Protein AF-A0A1M6KKK3-F1 (afdb_monomer_lite)

pLDDT: mean 80.53, std 17.62, range [26.48, 98.25]

Secondary structure (DSSP, 8-state):
----S---TT--GGG----SS-HHHHHHHHTT-STTHHHHHHHHHTTB--S-TTS--B-HHHHHHHHHHHIIIIIS-TTSPPPGGGSSHHHHHHHHHHS--SS--BSS------------TTHHHHHHHHHHHHHHHSTTSS--HHHHHHHHHHHHSPPP-GGG--S-HHHHHHHHHHHHHHHTSS----S-SHHHHHHHHHHHHHHHHHHHTT---TTS--EEETTEEE-HHHHS-HHHHT--SB-EEEEEETTHHHHHHHHHH----TTTHHHHHHHHHT--HHHHHHHHHHHHTTTTTS-HHHHHHHHHHTT--HHHHHHHHHHHSSSS-HHHHHHHHHHHHHHHHHHHTT-TT-EE-SSEEEEE--S------B-TTSS-BEEEEESSPPP----EEE--PPPSSS--BSSPPTTSHHHHT---EEESS-PPEEEEETTEEEESS-EEEEE---BTTS---HHHHHHHHHHHHHHHHHHHTSPPPHHHHHHHHHHHHHHSSEEE-HHHHHHHHHTPPP-GGG-PEEEE--HHHHT----SHHHHHHHHHHHHHHHHHHHHHHHHHHHHHHHHTTT--S-------S-GGGSHHHHHHHHHHHHHHHS----S---------HHHHHHHHHTT----S--HHHHHHHHHHHHHHHHHHHHHHHHHHHHHHHHHHHHHHHHHHHT----TTSPP-HHHHHHHHHHHHHHHH----SSHHHHHHHHHHHHSPPPPP--------TTTT---GGG-TT-S-HHHHHHT-HHHHHHHHHHTTTT-PPPPP--------PPPPP------

Radius of gyration: 40.81 Å; chains: 1; bounding box: 106×99×115 Å

Organism: NCBI:txid797419

Structure (mmCIF, N/CA/C/O backbone):
data_AF-A0A1M6KKK3-F1
#
_entry.id   AF-A0A1M6KKK3-F1
#
loop_
_atom_site.group_PDB
_atom_site.id
_atom_site.type_symbol
_atom_site.label_atom_id
_atom_site.label_alt_id
_atom_site.label_comp_id
_atom_site.label_asym_id
_atom_site.label_entity_id
_atom_site.label_seq_id
_atom_site.pdbx_PDB_ins_code
_atom_site.Cartn_x
_atom_site.Cartn_y
_atom_site.Cartn_z
_atom_site.occupancy
_atom_site.B_iso_or_equiv
_atom_site.auth_seq_id
_atom_site.auth_comp_id
_atom_site.auth_asym_id
_atom_site.auth_atom_id
_atom_site.pdbx_PDB_model_num
ATOM 1 N N . MET A 1 1 ? 27.328 -6.465 16.573 1.00 29.09 1 MET A N 1
ATOM 2 C CA . MET A 1 1 ? 27.756 -5.050 16.510 1.00 29.09 1 MET A CA 1
ATOM 3 C C . MET A 1 1 ? 26.678 -4.244 15.798 1.00 29.09 1 MET A C 1
ATOM 5 O O . MET A 1 1 ? 26.516 -4.391 14.595 1.00 29.09 1 MET A O 1
ATOM 9 N N . SER A 1 2 ? 25.878 -3.480 16.548 1.00 26.95 2 SER A N 1
ATOM 10 C CA . SER A 1 2 ? 24.762 -2.689 16.015 1.00 26.95 2 SER A CA 1
ATOM 11 C C . SER A 1 2 ? 25.265 -1.349 15.476 1.00 26.95 2 SER A C 1
ATOM 13 O O . SER A 1 2 ? 25.683 -0.479 16.244 1.00 26.95 2 SER A O 1
ATOM 15 N N . VAL A 1 3 ? 25.226 -1.175 14.158 1.00 26.48 3 VAL A N 1
ATOM 16 C CA . VAL A 1 3 ? 25.517 0.111 13.519 1.00 26.48 3 VAL A CA 1
ATOM 17 C C . VAL A 1 3 ? 24.311 1.026 13.719 1.00 26.48 3 VAL A C 1
ATOM 19 O O . VAL A 1 3 ? 23.216 0.757 13.232 1.00 26.48 3 VAL A O 1
ATOM 22 N N . LYS A 1 4 ? 24.531 2.101 14.480 1.00 27.52 4 LYS A N 1
ATOM 23 C CA . LYS A 1 4 ? 23.595 3.210 14.673 1.00 27.52 4 LYS A CA 1
ATOM 24 C C . LYS A 1 4 ? 23.130 3.767 13.324 1.00 27.52 4 LYS A C 1
ATOM 26 O O . LYS A 1 4 ? 23.923 3.993 12.411 1.00 27.52 4 LYS A O 1
ATOM 31 N N . ALA A 1 5 ? 21.834 4.040 13.238 1.00 34.22 5 ALA A N 1
ATOM 32 C CA . ALA A 1 5 ? 21.187 4.741 12.145 1.00 34.22 5 ALA A CA 1
ATOM 33 C C . ALA A 1 5 ? 21.666 6.206 12.048 1.00 34.22 5 ALA A C 1
ATOM 35 O O . ALA A 1 5 ? 21.020 7.099 12.577 1.00 34.22 5 ALA A O 1
ATOM 36 N N . SER A 1 6 ? 22.789 6.468 11.370 1.00 33.12 6 SER A N 1
ATOM 37 C CA . SER A 1 6 ? 23.129 7.805 10.847 1.00 33.12 6 SER A CA 1
ATOM 38 C C . SER A 1 6 ? 24.303 7.773 9.857 1.00 33.12 6 SER A C 1
ATOM 40 O O . SER A 1 6 ? 25.403 8.202 10.170 1.00 33.12 6 SER A O 1
ATOM 42 N N . GLN A 1 7 ? 24.067 7.304 8.626 1.00 41.91 7 GLN A N 1
ATOM 43 C CA . GLN A 1 7 ? 24.833 7.712 7.431 1.00 41.91 7 GLN A CA 1
ATOM 44 C C . GLN A 1 7 ? 24.046 7.296 6.171 1.00 41.91 7 GLN A C 1
ATOM 46 O O . GLN A 1 7 ? 24.092 6.154 5.709 1.00 41.91 7 GLN A O 1
ATOM 51 N N . LYS A 1 8 ? 23.223 8.214 5.643 1.00 53.69 8 LYS A N 1
ATOM 52 C CA . LYS A 1 8 ? 22.524 8.079 4.349 1.00 53.69 8 LYS A CA 1
ATOM 53 C C . LYS A 1 8 ? 23.555 8.279 3.220 1.00 53.69 8 LYS A C 1
ATOM 55 O O . LYS A 1 8 ? 23.705 9.397 2.731 1.00 53.69 8 LYS A O 1
ATOM 60 N N . ALA A 1 9 ? 24.331 7.254 2.870 1.00 66.12 9 ALA A N 1
ATOM 61 C CA . ALA A 1 9 ? 25.298 7.345 1.773 1.00 66.12 9 ALA A CA 1
ATOM 62 C C . ALA A 1 9 ? 24.554 7.356 0.420 1.00 66.12 9 ALA A C 1
ATOM 64 O O . ALA A 1 9 ? 23.676 6.531 0.209 1.00 66.12 9 ALA A O 1
ATOM 65 N N . PHE A 1 10 ? 24.895 8.294 -0.470 1.00 74.12 10 PHE A N 1
ATOM 66 C CA . PHE A 1 10 ? 24.428 8.441 -1.868 1.00 74.12 10 PHE A CA 1
ATOM 67 C C . PHE A 1 10 ? 23.097 9.162 -2.159 1.00 74.12 10 PHE A C 1
ATOM 69 O O . PHE A 1 10 ? 22.749 9.301 -3.329 1.00 74.12 10 PHE A O 1
ATOM 76 N N . ILE A 1 11 ? 22.388 9.704 -1.162 1.00 81.50 11 ILE A N 1
ATOM 77 C CA . ILE A 1 11 ? 21.228 10.588 -1.412 1.00 81.50 11 ILE A CA 1
ATOM 78 C C . ILE A 1 11 ? 21.687 12.051 -1.430 1.00 81.50 11 ILE A C 1
ATOM 80 O O . ILE A 1 11 ? 22.243 12.535 -0.439 1.00 81.50 11 ILE A O 1
ATOM 84 N N . SER A 1 12 ? 21.439 12.761 -2.534 1.00 79.75 12 SER A N 1
ATOM 85 C CA . SER A 1 12 ? 21.732 14.195 -2.666 1.00 79.75 12 SER A CA 1
ATOM 86 C C . SER A 1 12 ? 20.906 15.031 -1.685 1.00 79.75 12 SER A C 1
ATOM 88 O O . SER A 1 12 ? 19.766 14.684 -1.387 1.00 79.75 12 SER A O 1
ATOM 90 N N . HIS A 1 13 ? 21.444 16.152 -1.190 1.00 76.25 13 HIS A N 1
ATOM 91 C CA . HIS A 1 13 ? 20.776 16.945 -0.145 1.00 76.25 13 HIS A CA 1
ATOM 92 C C . HIS A 1 13 ? 19.393 17.469 -0.567 1.00 76.25 13 HIS A C 1
ATOM 94 O O . HIS A 1 13 ? 18.476 17.413 0.236 1.00 76.25 13 HIS A O 1
ATOM 100 N N . TYR A 1 14 ? 19.208 17.853 -1.833 1.00 76.50 14 TYR A N 1
ATOM 101 C CA . TYR A 1 14 ? 17.910 18.309 -2.355 1.00 76.50 14 TYR A CA 1
ATOM 102 C C . TYR A 1 14 ? 16.854 17.194 -2.495 1.00 76.50 14 TYR A C 1
ATOM 104 O O . TYR A 1 14 ? 15.674 17.495 -2.622 1.00 76.50 14 TYR A O 1
ATOM 112 N N . ILE A 1 15 ? 17.263 15.918 -2.475 1.00 80.69 15 ILE A N 1
ATOM 113 C CA . ILE A 1 15 ? 16.352 14.759 -2.441 1.00 80.69 15 ILE A CA 1
ATOM 114 C C . ILE A 1 15 ? 16.050 14.362 -0.991 1.00 80.69 15 ILE A C 1
ATOM 116 O O . ILE A 1 15 ? 15.050 13.700 -0.723 1.00 80.69 15 ILE A O 1
ATOM 120 N N . LYS A 1 16 ? 16.906 14.742 -0.030 1.00 73.12 16 LYS A N 1
ATOM 121 C CA . LYS A 1 16 ? 16.657 14.460 1.384 1.00 73.12 16 LYS A CA 1
ATOM 122 C C . LYS A 1 16 ? 15.452 15.272 1.830 1.00 73.12 16 LYS A C 1
ATOM 124 O O . LYS A 1 16 ? 15.506 16.487 1.961 1.00 73.12 16 LYS A O 1
ATOM 129 N N . LEU A 1 17 ? 14.372 14.556 2.070 1.00 73.94 17 LEU A N 1
ATOM 130 C CA . LEU A 1 17 ? 13.178 15.082 2.692 1.00 73.94 17 LEU A CA 1
ATOM 131 C C . LEU A 1 17 ? 13.394 15.006 4.214 1.00 73.94 17 LEU A C 1
ATOM 133 O O . LEU A 1 17 ? 13.885 13.999 4.721 1.00 73.94 17 LEU A O 1
ATOM 137 N N . ASP A 1 18 ? 13.069 16.063 4.952 1.00 68.69 18 ASP A N 1
ATOM 138 C CA . ASP A 1 18 ? 13.123 16.064 6.420 1.00 68.69 18 ASP A CA 1
ATOM 139 C C . ASP A 1 18 ? 11.695 16.076 6.979 1.00 68.69 18 ASP A C 1
ATOM 141 O O . ASP A 1 18 ? 11.235 17.036 7.586 1.00 68.69 18 ASP A O 1
ATOM 145 N N . PHE A 1 19 ? 10.975 14.968 6.768 1.00 72.19 19 PHE A N 1
ATOM 146 C CA . PHE A 1 19 ? 9.620 14.754 7.307 1.00 72.19 19 PHE A CA 1
ATOM 147 C C . PHE A 1 19 ? 9.614 13.931 8.601 1.00 72.19 19 PHE A C 1
ATOM 149 O O . PHE A 1 19 ? 8.666 13.194 8.896 1.00 72.19 19 PHE A O 1
ATOM 156 N N . PHE A 1 20 ? 10.697 14.029 9.371 1.00 61.62 20 PHE A N 1
ATOM 157 C CA . PHE A 1 20 ? 10.796 13.408 10.685 1.00 61.62 20 PHE A CA 1
ATOM 158 C C . PHE A 1 20 ? 10.008 14.213 11.716 1.00 61.62 20 PHE A C 1
ATOM 160 O O . PHE A 1 20 ? 9.862 15.426 11.607 1.00 61.62 20 PHE A O 1
ATOM 167 N N . ASN A 1 21 ? 9.499 13.514 12.729 1.00 53.25 21 ASN A N 1
ATOM 168 C CA . ASN A 1 21 ? 8.641 14.089 13.753 1.00 53.25 21 ASN A CA 1
ATOM 169 C C . ASN A 1 21 ? 9.439 15.046 14.663 1.00 53.25 21 ASN A C 1
ATOM 171 O O . ASN A 1 21 ? 10.016 14.633 15.669 1.00 53.25 21 ASN A O 1
ATOM 175 N N . ASN A 1 22 ? 9.505 16.317 14.273 1.00 55.34 22 ASN A N 1
ATOM 176 C CA . ASN A 1 22 ? 10.010 17.429 15.068 1.00 55.34 22 ASN A CA 1
ATOM 177 C C . ASN A 1 22 ? 8.922 18.516 15.168 1.00 55.34 22 ASN A C 1
ATOM 179 O O . ASN A 1 22 ? 7.961 18.532 14.397 1.00 55.34 22 ASN A O 1
ATOM 183 N N . SER A 1 23 ? 9.047 19.427 16.135 1.00 54.78 23 SER A N 1
ATOM 184 C CA . SER A 1 23 ? 8.068 20.504 16.369 1.00 54.78 23 SER A CA 1
ATOM 185 C C . SER A 1 23 ? 7.847 21.423 15.158 1.00 54.78 23 SER A C 1
ATOM 187 O O . SER A 1 23 ? 6.805 22.075 15.064 1.00 54.78 23 SER A O 1
ATOM 189 N N . ASN A 1 24 ? 8.801 21.466 14.226 1.00 72.50 24 ASN A N 1
ATOM 190 C CA . ASN A 1 24 ? 8.763 22.353 13.068 1.00 72.50 24 ASN A CA 1
ATOM 191 C C . ASN A 1 24 ? 7.852 21.794 11.969 1.00 72.50 24 ASN A C 1
ATOM 193 O O . ASN A 1 24 ? 7.020 22.534 11.460 1.00 72.50 24 ASN A O 1
ATOM 197 N N . LEU A 1 25 ? 7.890 20.480 11.707 1.00 82.25 25 LEU A N 1
ATOM 198 C CA . LEU A 1 25 ? 7.080 19.853 10.657 1.00 82.25 25 LEU A CA 1
ATOM 199 C C . LEU A 1 25 ? 5.573 20.046 10.869 1.00 82.25 25 LEU A C 1
ATOM 201 O O . LEU A 1 25 ? 4.843 20.361 9.932 1.00 82.25 25 LEU A O 1
ATOM 205 N N . LYS A 1 26 ? 5.095 19.890 12.109 1.00 87.50 26 LYS A N 1
ATOM 206 C CA . LYS A 1 26 ? 3.692 20.168 12.450 1.00 87.50 26 LYS A CA 1
ATOM 207 C C . LYS A 1 26 ? 3.324 21.606 12.095 1.00 87.50 26 LYS A C 1
ATOM 209 O O . LYS A 1 26 ? 2.301 21.830 11.456 1.00 87.50 26 LYS A O 1
ATOM 214 N N . THR A 1 27 ? 4.151 22.555 12.525 1.00 86.25 27 THR A N 1
ATOM 215 C CA . THR A 1 27 ? 3.932 23.985 12.285 1.00 86.25 27 THR A CA 1
ATOM 216 C C . THR A 1 27 ? 3.929 24.280 10.784 1.00 86.25 27 THR A C 1
ATOM 218 O O . THR A 1 27 ? 3.033 24.965 10.302 1.00 86.25 27 THR A O 1
ATOM 221 N N . ASP A 1 28 ? 4.846 23.680 10.024 1.00 87.25 28 ASP A N 1
ATOM 222 C CA . ASP A 1 28 ? 4.934 23.829 8.569 1.00 87.25 28 ASP A CA 1
ATOM 223 C C . ASP A 1 28 ? 3.691 23.310 7.840 1.00 87.25 28 ASP A C 1
ATOM 225 O O . ASP A 1 28 ? 3.212 23.956 6.906 1.00 87.25 28 ASP A O 1
ATOM 229 N N . ILE A 1 29 ? 3.152 22.165 8.268 1.00 90.62 29 ILE A N 1
ATOM 230 C CA . ILE A 1 29 ? 1.910 21.607 7.720 1.00 90.62 29 ILE A CA 1
ATOM 231 C C . ILE A 1 29 ? 0.729 22.506 8.086 1.00 90.62 29 ILE A C 1
ATOM 233 O O . ILE A 1 29 ? -0.057 22.870 7.218 1.00 90.62 29 ILE A O 1
ATOM 237 N N . GLN A 1 30 ? 0.607 22.890 9.358 1.00 90.69 30 GLN A N 1
ATOM 238 C CA . GLN A 1 30 ? -0.510 23.703 9.840 1.00 90.69 30 GLN A CA 1
ATOM 239 C C . GLN A 1 30 ? -0.548 25.087 9.186 1.00 90.69 30 GLN A C 1
ATOM 241 O O . GLN A 1 30 ? -1.626 25.547 8.830 1.00 90.69 30 GLN A O 1
ATOM 246 N N . ASN A 1 31 ? 0.609 25.707 8.951 1.00 91.81 31 ASN A N 1
ATOM 247 C CA . ASN A 1 31 ? 0.709 26.991 8.253 1.00 91.81 31 ASN A CA 1
ATOM 248 C C . ASN A 1 31 ? 0.278 26.917 6.779 1.00 91.81 31 ASN A C 1
ATOM 250 O O . ASN A 1 31 ? -0.003 27.951 6.178 1.00 91.81 31 ASN A O 1
ATOM 254 N N . ARG A 1 32 ? 0.241 25.716 6.188 1.00 93.88 32 ARG A N 1
ATOM 255 C CA . ARG A 1 32 ? -0.216 25.482 4.810 1.00 93.88 32 ARG A CA 1
ATOM 256 C C . ARG A 1 32 ? -1.690 25.103 4.718 1.00 93.88 32 ARG A C 1
ATOM 258 O O . ARG A 1 32 ? -2.231 25.143 3.619 1.00 93.88 32 ARG A O 1
ATOM 265 N N . ILE A 1 33 ? -2.330 24.741 5.832 1.00 92.75 33 ILE A N 1
ATOM 266 C CA . ILE A 1 33 ? -3.766 24.456 5.861 1.00 92.75 33 ILE A CA 1
ATOM 267 C C . ILE A 1 33 ? -4.518 25.779 5.711 1.00 92.75 33 ILE A C 1
ATOM 269 O O . ILE A 1 33 ? -4.441 26.659 6.569 1.00 92.75 33 ILE A O 1
ATOM 273 N N . SER A 1 34 ? -5.259 25.912 4.619 1.00 91.00 34 SER A N 1
ATOM 274 C CA . SER A 1 34 ? -6.096 27.069 4.325 1.00 91.00 34 SER A CA 1
ATOM 275 C C . SER A 1 34 ? -7.310 26.646 3.502 1.00 91.00 34 SER A C 1
ATOM 277 O O . SER A 1 34 ? -7.340 25.560 2.938 1.00 91.00 34 SER A O 1
ATOM 279 N N . ASN A 1 35 ? -8.294 27.531 3.330 1.00 87.19 35 ASN A N 1
ATOM 280 C CA . ASN A 1 35 ? -9.446 27.247 2.462 1.00 87.19 35 ASN A CA 1
ATOM 281 C C . ASN A 1 35 ? -9.055 26.939 0.996 1.00 87.19 35 ASN A C 1
ATOM 283 O O . ASN A 1 35 ? -9.885 26.433 0.241 1.00 87.19 35 ASN A O 1
ATOM 287 N N . GLU A 1 36 ? -7.808 27.223 0.604 1.00 92.44 36 GLU A N 1
ATOM 288 C CA . GLU A 1 36 ? -7.255 27.020 -0.734 1.00 92.44 36 GLU A CA 1
ATOM 289 C C . GLU A 1 36 ? -6.317 25.805 -0.839 1.00 92.44 36 GLU A C 1
ATOM 291 O O . GLU A 1 36 ? -5.707 25.617 -1.891 1.00 92.44 36 GLU A O 1
ATOM 296 N N . SER A 1 37 ? -6.168 24.959 0.192 1.00 91.94 37 SER A N 1
ATOM 297 C CA . SER A 1 37 ? -5.192 23.853 0.146 1.00 91.94 37 SER A CA 1
ATOM 298 C C . SER A 1 37 ? -5.382 22.916 -1.043 1.00 91.94 37 SER A C 1
ATOM 300 O O . SER A 1 37 ? -4.401 22.421 -1.587 1.00 91.94 37 SER A O 1
ATOM 302 N N . GLU A 1 38 ? -6.624 22.686 -1.473 1.00 95.88 38 GLU A N 1
ATOM 303 C CA . GLU A 1 38 ? -6.917 21.890 -2.669 1.00 95.88 38 GLU A CA 1
ATOM 304 C C . GLU A 1 38 ? -6.338 22.530 -3.935 1.00 95.88 38 GLU A C 1
ATOM 306 O O . GLU A 1 38 ? -5.626 21.874 -4.692 1.00 95.88 38 GLU A O 1
ATOM 311 N N . ILE A 1 39 ? -6.575 23.830 -4.123 1.00 96.69 39 ILE A N 1
ATOM 312 C CA . ILE A 1 39 ? -6.082 24.601 -5.271 1.00 96.69 39 ILE A CA 1
ATOM 313 C C . ILE A 1 39 ? -4.554 24.680 -5.238 1.00 96.69 39 ILE A C 1
ATOM 315 O O . ILE A 1 39 ? -3.899 24.503 -6.263 1.00 96.69 39 ILE A O 1
ATOM 319 N N . ASN A 1 40 ? -3.975 24.931 -4.063 1.00 96.69 40 ASN A N 1
ATOM 320 C CA . ASN A 1 40 ? -2.529 25.028 -3.888 1.00 96.69 40 ASN A CA 1
ATOM 321 C C . ASN A 1 40 ? -1.843 23.687 -4.155 1.00 96.69 40 ASN A C 1
ATOM 323 O O . ASN A 1 40 ? -0.820 23.646 -4.839 1.00 96.69 40 ASN A O 1
ATOM 327 N N . PHE A 1 41 ? -2.429 22.587 -3.676 1.00 97.94 41 PHE A N 1
ATOM 328 C CA . PHE A 1 41 ? -1.932 21.250 -3.964 1.00 97.94 41 PHE A CA 1
ATOM 329 C C . PHE A 1 41 ? -2.051 20.915 -5.457 1.00 97.94 41 PHE A C 1
ATOM 331 O O . PHE A 1 41 ? -1.071 20.461 -6.040 1.00 97.94 41 PHE A O 1
ATOM 338 N N . GLN A 1 42 ? -3.183 21.220 -6.101 1.00 97.56 42 GLN A N 1
ATOM 339 C CA . GLN A 1 42 ? -3.373 21.007 -7.541 1.00 97.56 42 GLN A CA 1
ATOM 340 C C . GLN A 1 42 ? -2.366 21.795 -8.391 1.00 97.56 42 GLN A C 1
ATOM 342 O O . GLN A 1 42 ? -1.699 21.220 -9.248 1.00 97.56 42 GLN A O 1
ATOM 347 N N . LYS A 1 43 ? -2.178 23.091 -8.116 1.00 96.94 43 LYS A N 1
ATOM 348 C CA . LYS A 1 43 ? -1.188 23.925 -8.822 1.00 96.94 43 LYS A CA 1
ATOM 349 C C . LYS A 1 43 ? 0.234 23.385 -8.663 1.00 96.94 43 LYS A C 1
ATOM 351 O O . LYS A 1 43 ? 1.024 23.429 -9.603 1.00 96.94 43 LYS A O 1
ATOM 356 N N . ALA A 1 44 ? 0.572 22.878 -7.477 1.00 96.88 44 ALA A N 1
ATOM 357 C CA . ALA A 1 44 ? 1.868 22.254 -7.239 1.00 96.88 44 ALA A CA 1
ATOM 358 C C . ALA A 1 44 ? 2.013 20.915 -7.983 1.00 96.88 44 ALA A C 1
ATOM 360 O O . ALA A 1 44 ? 3.087 20.638 -8.518 1.00 96.88 44 ALA A O 1
ATOM 361 N N . LEU A 1 45 ? 0.946 20.109 -8.051 1.00 96.81 45 LEU A N 1
ATOM 362 C CA . LEU A 1 45 ? 0.900 18.861 -8.821 1.00 96.81 45 LEU A CA 1
ATOM 363 C C . LEU A 1 45 ? 1.087 19.097 -10.323 1.00 96.81 45 LEU A C 1
ATOM 365 O O . LEU A 1 45 ? 1.732 18.299 -10.985 1.00 96.81 45 LEU A O 1
ATOM 369 N N . GLU A 1 46 ? 0.569 20.184 -10.880 1.00 96.38 46 GLU A N 1
ATOM 370 C CA . GLU A 1 46 ? 0.714 20.480 -12.314 1.00 96.38 46 GLU A CA 1
ATOM 371 C C . GLU A 1 46 ? 2.109 21.007 -12.691 1.00 96.38 46 GLU A C 1
ATOM 373 O O . GLU A 1 46 ? 2.454 21.071 -13.870 1.00 96.38 46 GLU A O 1
ATOM 378 N N . ASN A 1 47 ? 2.926 21.357 -11.694 1.00 96.50 47 ASN A N 1
ATOM 379 C CA . ASN A 1 47 ? 4.201 22.048 -11.866 1.00 96.50 47 ASN A CA 1
ATOM 380 C C . ASN A 1 47 ? 5.355 21.337 -11.133 1.00 96.50 47 ASN A C 1
ATOM 382 O O . ASN A 1 47 ? 6.240 21.992 -10.588 1.00 96.50 47 ASN A O 1
ATOM 386 N N . ILE A 1 48 ? 5.350 20.001 -11.056 1.00 95.69 48 ILE A N 1
ATOM 387 C CA . ILE A 1 48 ? 6.365 19.226 -10.310 1.00 95.69 48 ILE A CA 1
ATOM 388 C C . ILE 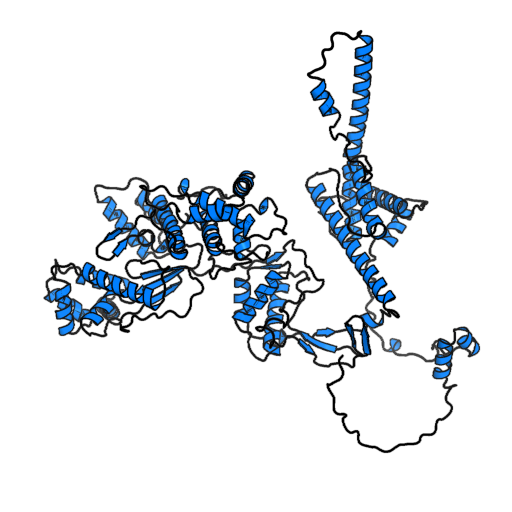A 1 48 ? 7.751 19.393 -10.938 1.00 95.69 48 ILE A C 1
ATOM 390 O O . ILE A 1 48 ? 7.934 19.194 -12.137 1.00 95.69 48 ILE A O 1
ATOM 394 N N . GLN A 1 49 ? 8.761 19.684 -10.119 1.00 94.75 49 GLN A N 1
ATOM 395 C CA . GLN A 1 49 ? 10.152 19.747 -10.566 1.00 94.75 49 GLN A CA 1
ATOM 396 C C . GLN A 1 49 ? 10.680 18.370 -11.027 1.00 94.75 49 GLN A C 1
ATOM 398 O O . GLN A 1 49 ? 10.652 17.399 -10.269 1.00 94.75 49 GLN A O 1
ATOM 403 N N . GLY A 1 50 ? 11.224 18.306 -12.247 1.00 93.38 50 GLY A N 1
ATOM 404 C CA . GLY A 1 50 ? 11.850 17.114 -12.837 1.00 93.38 50 GLY A CA 1
ATOM 405 C C . GLY A 1 50 ? 13.359 17.267 -13.095 1.00 93.38 50 GLY A C 1
ATOM 406 O O . GLY A 1 50 ? 14.014 18.140 -12.526 1.00 93.38 50 GLY A O 1
ATOM 407 N N . ASP A 1 51 ? 13.928 16.413 -13.960 1.00 92.94 51 ASP A N 1
ATOM 408 C CA . ASP A 1 51 ? 15.370 16.385 -14.274 1.00 92.94 51 ASP A CA 1
ATOM 409 C C . ASP A 1 51 ? 15.824 17.454 -15.289 1.00 92.94 51 ASP A C 1
ATOM 411 O O . ASP A 1 51 ? 17.007 17.512 -15.644 1.00 92.94 51 ASP A O 1
ATOM 415 N N . ASN A 1 52 ? 14.914 18.309 -15.769 1.00 89.12 52 ASN A N 1
ATOM 416 C CA . ASN A 1 52 ? 15.246 19.406 -16.669 1.00 89.12 52 ASN A CA 1
ATOM 417 C C . ASN A 1 52 ? 15.701 20.661 -15.902 1.00 89.12 52 ASN A C 1
ATOM 419 O O . ASN A 1 52 ? 14.885 21.449 -15.422 1.00 89.12 52 ASN A O 1
ATOM 423 N N . LYS A 1 53 ? 17.022 20.879 -15.861 1.00 83.38 53 LYS A N 1
ATOM 424 C CA . LYS A 1 53 ? 17.666 22.021 -15.184 1.00 83.38 53 LYS A CA 1
ATOM 425 C C . LYS A 1 53 ? 17.311 23.395 -15.768 1.00 83.38 53 LYS A C 1
ATOM 427 O O . LYS A 1 53 ? 17.542 24.396 -15.100 1.00 83.38 53 LYS A O 1
ATOM 432 N N . GLU A 1 54 ? 16.782 23.451 -16.988 1.00 84.81 54 GLU A N 1
ATOM 433 C CA . GLU A 1 54 ? 16.390 24.705 -17.650 1.00 84.81 54 GLU A CA 1
ATOM 434 C C . GLU A 1 54 ? 15.039 25.230 -17.147 1.00 84.81 54 GLU A C 1
ATOM 436 O O . GLU A 1 54 ? 14.717 26.402 -17.323 1.00 84.81 54 GLU A O 1
ATOM 441 N N . THR A 1 55 ? 14.255 24.380 -16.482 1.00 84.62 55 THR A N 1
ATOM 442 C CA . THR A 1 55 ? 12.914 24.722 -16.005 1.00 84.62 55 THR A CA 1
ATOM 443 C C . THR A 1 55 ? 12.851 24.708 -14.482 1.00 84.62 55 THR A C 1
ATOM 445 O O . THR A 1 55 ? 13.459 23.858 -13.830 1.00 84.62 55 THR A O 1
ATOM 448 N N . LYS A 1 56 ? 12.094 25.642 -13.899 1.00 86.94 56 LYS A N 1
ATOM 449 C CA . LYS A 1 56 ? 11.842 25.694 -12.454 1.00 86.94 56 LYS A CA 1
ATOM 450 C C . LYS A 1 56 ? 10.434 25.174 -12.173 1.00 86.94 56 LYS A C 1
ATOM 452 O O . LYS A 1 56 ? 9.468 25.842 -12.519 1.00 86.94 56 LYS A O 1
ATOM 457 N N . GLY A 1 57 ? 10.343 23.997 -11.562 1.00 92.50 57 GLY A N 1
ATOM 458 C CA . GLY A 1 57 ? 9.101 23.468 -10.995 1.00 92.50 57 GLY A CA 1
ATOM 459 C C . GLY A 1 57 ? 9.072 23.612 -9.471 1.00 92.50 57 GLY A C 1
ATOM 460 O O . GLY A 1 57 ? 10.036 24.074 -8.856 1.00 92.50 57 GLY A O 1
ATOM 461 N N . VAL A 1 58 ? 7.979 23.175 -8.858 1.00 94.81 58 VAL A N 1
ATOM 462 C CA . VAL A 1 58 ? 7.819 23.046 -7.410 1.00 94.81 58 VAL A CA 1
ATOM 463 C C . VAL A 1 58 ? 8.655 21.861 -6.914 1.00 94.81 58 VAL A C 1
ATOM 465 O O . VAL A 1 58 ? 8.464 20.737 -7.394 1.00 94.81 58 VAL A O 1
ATOM 468 N N . PRO A 1 59 ? 9.574 22.071 -5.952 1.00 93.44 59 PRO A N 1
ATOM 469 C CA . PRO A 1 59 ? 10.319 20.982 -5.339 1.00 93.44 59 PRO A CA 1
ATOM 470 C C . PRO A 1 59 ? 9.378 19.953 -4.711 1.00 93.44 59 PRO A C 1
ATOM 472 O O . PRO A 1 59 ? 8.402 20.300 -4.048 1.00 93.44 59 PRO A O 1
ATOM 475 N N . PHE A 1 60 ? 9.700 18.670 -4.857 1.00 94.56 60 PHE A N 1
ATOM 476 C CA . PHE A 1 60 ? 8.860 17.591 -4.329 1.00 94.56 60 PHE A CA 1
ATOM 477 C C . PHE A 1 60 ? 8.679 17.647 -2.803 1.00 94.56 60 PHE A C 1
ATOM 479 O O . PHE A 1 60 ? 7.662 17.193 -2.285 1.00 94.56 60 PHE A O 1
ATOM 486 N N . SER A 1 61 ? 9.644 18.217 -2.073 1.00 91.88 61 SER A N 1
ATOM 487 C CA . SER A 1 61 ? 9.510 18.455 -0.635 1.00 91.88 61 SER A CA 1
ATOM 488 C C . SER A 1 61 ? 8.335 19.377 -0.312 1.00 91.88 61 SER A C 1
ATOM 490 O O . SER A 1 61 ? 7.533 19.062 0.562 1.00 91.88 61 SER A O 1
ATOM 492 N N . GLU A 1 62 ? 8.193 20.474 -1.052 1.00 93.31 62 GLU A N 1
ATOM 493 C CA . GLU A 1 62 ? 7.070 21.398 -0.903 1.00 93.31 62 GLU A CA 1
ATOM 494 C C . GLU A 1 62 ? 5.754 20.733 -1.318 1.00 93.31 62 GLU A C 1
ATOM 496 O O . GLU A 1 62 ? 4.763 20.807 -0.594 1.00 93.31 62 GLU A O 1
ATOM 501 N N . LEU A 1 63 ? 5.762 19.993 -2.431 1.00 95.94 63 LEU A N 1
ATOM 502 C CA . LEU A 1 63 ? 4.596 19.235 -2.887 1.00 95.94 63 LEU A CA 1
ATOM 503 C C . LEU A 1 63 ? 4.101 18.235 -1.832 1.00 95.94 63 LEU A C 1
ATOM 505 O O . LEU A 1 63 ? 2.898 18.114 -1.608 1.00 95.94 63 LEU A O 1
ATOM 509 N N . ALA A 1 64 ? 5.012 17.526 -1.167 1.00 95.81 64 ALA A N 1
ATOM 510 C CA . ALA A 1 64 ? 4.662 16.582 -0.114 1.00 95.81 64 ALA A CA 1
ATOM 511 C C . ALA A 1 64 ? 4.097 17.283 1.136 1.00 95.81 64 ALA A C 1
ATOM 513 O O . ALA A 1 64 ? 3.157 16.763 1.737 1.00 95.81 64 ALA A O 1
ATOM 514 N N . LEU A 1 65 ? 4.596 18.471 1.503 1.00 94.62 65 LEU A N 1
ATOM 515 C CA . LEU A 1 65 ? 4.019 19.273 2.591 1.00 94.62 65 LEU A CA 1
ATOM 516 C C . LEU A 1 65 ? 2.599 19.744 2.259 1.00 94.62 65 LEU A C 1
ATOM 518 O O . LEU A 1 65 ? 1.707 19.630 3.100 1.00 94.62 65 LEU A O 1
ATOM 522 N N . LEU A 1 66 ? 2.368 20.209 1.028 1.00 97.00 66 LEU A N 1
ATOM 523 C CA . LEU A 1 66 ? 1.033 20.572 0.543 1.00 97.00 66 LEU A CA 1
ATOM 524 C C . LEU A 1 66 ? 0.095 19.358 0.507 1.00 97.00 66 LEU A C 1
ATOM 526 O O . LEU A 1 66 ? -1.056 19.464 0.925 1.00 97.00 66 LEU A O 1
ATOM 530 N N . ALA A 1 67 ? 0.592 18.183 0.106 1.00 97.75 67 ALA A N 1
ATOM 531 C CA . ALA A 1 67 ? -0.173 16.939 0.158 1.00 97.75 67 ALA A CA 1
ATOM 532 C C . ALA A 1 67 ? -0.568 16.568 1.598 1.00 97.75 67 ALA A C 1
ATOM 534 O O . ALA A 1 67 ? -1.700 16.154 1.834 1.00 97.75 67 ALA A O 1
ATOM 535 N N . MET A 1 68 ? 0.335 16.737 2.572 1.00 96.62 68 MET A N 1
ATOM 536 C CA . MET A 1 68 ? 0.030 16.512 3.990 1.00 96.62 68 MET A CA 1
ATOM 537 C C . MET A 1 68 ? -0.987 17.527 4.529 1.00 96.62 68 MET A C 1
ATOM 539 O O . MET A 1 68 ? -1.887 17.138 5.272 1.00 96.62 68 MET A O 1
ATOM 543 N N . ALA A 1 69 ? -0.886 18.802 4.145 1.00 96.25 69 ALA A N 1
ATOM 544 C CA . ALA A 1 69 ? -1.872 19.821 4.507 1.00 96.25 69 ALA A CA 1
ATOM 545 C C . ALA A 1 69 ? -3.260 19.479 3.937 1.00 96.25 69 ALA A C 1
ATOM 547 O O . ALA A 1 69 ? -4.231 19.394 4.693 1.00 96.25 69 ALA A O 1
ATOM 548 N N . TYR A 1 70 ? -3.332 19.153 2.640 1.00 98.06 70 TYR A N 1
ATOM 549 C CA . TYR A 1 70 ? -4.554 18.680 1.985 1.00 98.06 70 TYR A CA 1
ATOM 550 C C . TYR A 1 70 ? -5.126 17.432 2.670 1.00 98.06 70 TYR A C 1
ATOM 552 O O . TYR A 1 70 ? -6.334 17.343 2.896 1.00 98.06 70 TYR A O 1
ATOM 560 N N . PHE A 1 71 ? -4.267 16.485 3.061 1.00 97.69 71 PHE A N 1
ATOM 561 C CA . PHE A 1 71 ? -4.689 15.295 3.789 1.00 97.69 71 PHE A CA 1
ATOM 562 C C . PHE A 1 71 ? -5.407 15.652 5.092 1.00 97.69 71 PHE A C 1
ATOM 564 O O . PHE A 1 71 ? -6.524 15.188 5.306 1.00 97.69 71 PHE A O 1
ATOM 571 N N . PHE A 1 72 ? -4.806 16.471 5.958 1.00 95.81 72 PHE A N 1
ATOM 572 C CA . PHE A 1 72 ? -5.414 16.789 7.254 1.00 95.81 72 PHE A CA 1
ATOM 573 C C . PHE A 1 72 ? -6.668 17.655 7.138 1.00 95.81 72 PHE A C 1
ATOM 575 O O . PHE A 1 72 ? -7.577 17.501 7.949 1.00 95.81 72 PHE A O 1
ATOM 582 N N . GLU A 1 73 ? -6.744 18.527 6.135 1.00 95.19 73 GLU A N 1
ATOM 583 C CA . GLU A 1 73 ? -7.906 19.391 5.936 1.00 95.19 73 GLU A CA 1
ATOM 584 C C . GLU A 1 73 ? -9.082 18.670 5.268 1.00 95.19 73 GLU A C 1
ATOM 586 O O . GLU A 1 73 ? -10.223 18.799 5.715 1.00 95.19 73 GLU A O 1
ATOM 591 N N . ARG A 1 74 ? -8.825 17.917 4.190 1.00 95.88 74 ARG A N 1
ATOM 592 C CA . ARG A 1 74 ? -9.872 17.413 3.283 1.00 95.88 74 ARG A CA 1
ATOM 593 C C . ARG A 1 74 ? -10.099 15.912 3.385 1.00 95.88 74 ARG A C 1
ATOM 595 O O . ARG A 1 74 ? -11.238 15.469 3.268 1.00 95.88 74 ARG A O 1
ATOM 602 N N . ILE A 1 75 ? -9.058 15.123 3.651 1.00 97.31 75 ILE A N 1
ATOM 603 C CA . ILE A 1 75 ? -9.147 13.653 3.662 1.00 97.31 75 ILE A CA 1
ATOM 604 C C . ILE A 1 75 ? -9.402 13.118 5.076 1.00 97.31 75 ILE A C 1
ATOM 606 O O . ILE A 1 75 ? -10.281 12.277 5.287 1.00 97.31 75 ILE A O 1
ATOM 610 N N . PHE A 1 76 ? -8.653 13.599 6.068 1.00 96.25 76 PHE A N 1
ATOM 611 C CA . PHE A 1 76 ? -8.720 13.097 7.434 1.00 96.25 76 PHE A CA 1
ATOM 612 C C . PHE A 1 76 ? -10.020 13.542 8.127 1.00 96.25 76 PHE A C 1
ATOM 614 O O . PHE A 1 76 ? -10.498 14.648 7.866 1.00 96.25 76 PHE A O 1
ATOM 621 N N . PRO A 1 77 ? -10.638 12.716 8.992 1.00 91.56 77 PRO A N 1
ATOM 622 C CA . PRO A 1 77 ? -11.907 13.073 9.626 1.00 91.56 77 PRO A CA 1
ATOM 623 C C . PRO A 1 77 ? -11.764 14.197 10.659 1.00 91.56 77 PRO A C 1
ATOM 625 O O . PRO A 1 77 ? -10.989 14.081 11.606 1.00 91.56 77 PRO A O 1
ATOM 628 N N . GLU A 1 78 ? -12.601 15.230 10.551 1.00 87.25 78 GLU A N 1
ATOM 629 C CA . GLU A 1 78 ? -12.595 16.401 11.450 1.00 87.25 78 GLU A CA 1
ATOM 630 C C . GLU A 1 78 ? -12.914 16.059 12.914 1.00 87.25 78 GLU A C 1
ATOM 632 O O . GLU A 1 78 ? -12.490 16.742 13.843 1.00 87.25 78 GLU A O 1
ATOM 637 N N . ASN A 1 79 ? -13.662 14.980 13.147 1.00 85.19 79 ASN A N 1
ATOM 638 C CA . ASN A 1 79 ? -14.095 14.563 14.479 1.00 85.19 79 ASN A CA 1
ATOM 639 C C . ASN A 1 79 ? -13.079 13.675 15.219 1.00 85.19 79 ASN A C 1
ATOM 641 O O . ASN A 1 79 ? -13.377 13.190 16.317 1.00 85.19 79 ASN A O 1
ATOM 645 N N . VAL A 1 80 ? -11.905 13.428 14.634 1.00 85.31 80 VAL A N 1
ATOM 646 C CA . VAL A 1 80 ? -10.847 12.621 15.245 1.00 85.31 80 VAL A CA 1
ATOM 647 C C . VAL A 1 80 ? -9.770 13.552 15.811 1.00 85.31 80 VAL A C 1
ATOM 649 O O . VAL A 1 80 ? -9.138 14.281 15.052 1.00 85.31 80 VAL A O 1
ATOM 652 N N . PRO A 1 81 ? -9.517 13.536 17.135 1.00 86.12 81 PRO A N 1
ATOM 653 C CA . PRO A 1 81 ? -8.493 14.387 17.728 1.00 86.12 81 PRO A CA 1
ATOM 654 C C . PRO A 1 81 ? -7.095 13.944 17.280 1.00 86.12 81 PRO A C 1
ATOM 656 O O . PRO A 1 81 ? -6.684 12.815 17.554 1.00 86.12 81 PRO A O 1
ATOM 659 N N . LEU A 1 82 ? -6.365 14.858 16.639 1.00 87.75 82 LEU A N 1
ATOM 660 C CA . LEU A 1 82 ? -4.975 14.671 16.227 1.00 87.75 82 LEU A CA 1
ATOM 661 C C . LEU A 1 82 ? -4.015 14.915 17.397 1.00 87.75 82 LEU A C 1
ATOM 663 O O . LEU A 1 82 ? -4.178 15.854 18.180 1.00 87.75 82 LEU A O 1
ATOM 667 N N . LYS A 1 83 ? -2.986 14.080 17.501 1.00 87.31 83 LYS A N 1
ATOM 668 C CA . LYS A 1 83 ? -1.830 14.261 18.382 1.00 87.31 83 LYS A CA 1
ATOM 669 C C . LYS A 1 83 ? -0.670 14.836 17.582 1.00 87.31 83 LYS A C 1
ATOM 671 O O . LYS A 1 83 ? -0.591 14.659 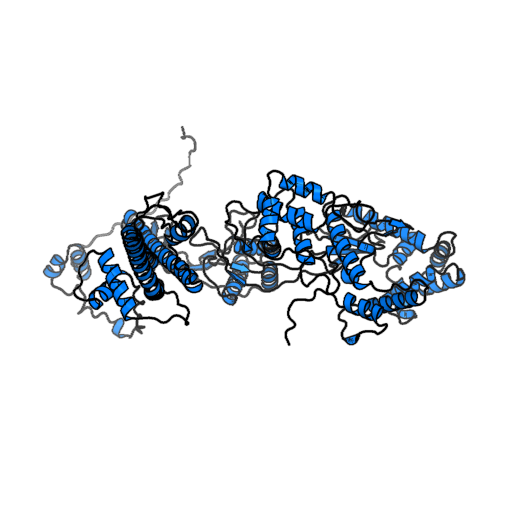16.374 1.00 87.31 83 LYS A O 1
ATOM 676 N N . ASP A 1 84 ? 0.303 15.423 18.269 1.00 84.06 84 ASP A N 1
ATOM 677 C CA . ASP A 1 84 ? 1.522 15.919 17.615 1.00 84.06 84 ASP A CA 1
ATOM 678 C C . ASP A 1 84 ? 2.258 14.812 16.848 1.00 84.06 84 ASP A C 1
ATOM 680 O O . ASP A 1 84 ? 2.758 15.043 15.756 1.00 84.06 84 ASP A O 1
ATOM 684 N N . SER A 1 85 ? 2.222 13.576 17.360 1.00 84.69 85 SER A N 1
ATOM 685 C CA . SER A 1 85 ? 2.791 12.402 16.690 1.00 84.69 85 SER A CA 1
ATOM 686 C C . SER A 1 85 ? 2.126 12.027 15.362 1.00 84.69 85 SER A C 1
ATOM 688 O O . SER A 1 85 ? 2.687 11.237 14.603 1.00 84.69 85 SER A O 1
ATOM 690 N N . ASP A 1 86 ? 0.933 12.551 15.081 1.00 88.25 86 ASP A N 1
ATOM 691 C CA . ASP A 1 86 ? 0.221 12.278 13.834 1.00 88.25 86 ASP A CA 1
ATOM 692 C C . ASP A 1 86 ? 0.744 13.137 12.676 1.00 88.25 86 ASP A C 1
ATOM 694 O O . ASP A 1 86 ? 0.642 12.717 11.527 1.00 88.25 86 ASP A O 1
ATOM 698 N N . TYR A 1 87 ? 1.385 14.277 12.959 1.00 89.69 87 TYR A N 1
ATOM 699 C CA . TYR A 1 87 ? 1.941 15.196 11.960 1.00 89.69 87 TYR A CA 1
ATOM 700 C C . TYR A 1 87 ? 3.307 14.725 11.438 1.00 89.69 87 TYR A C 1
ATOM 702 O O . TYR A 1 87 ? 4.310 15.427 11.528 1.00 89.69 87 TYR A O 1
ATOM 710 N N . CYS A 1 88 ? 3.361 13.511 10.892 1.00 90.44 88 CYS A N 1
ATOM 711 C CA . CYS A 1 88 ? 4.545 12.993 10.213 1.00 90.44 88 CYS A CA 1
ATOM 712 C C . CYS A 1 88 ? 4.169 12.088 9.036 1.00 90.44 88 CYS A C 1
ATOM 714 O O . CYS A 1 88 ? 3.070 11.531 8.982 1.00 90.44 88 CYS A O 1
ATOM 716 N N . ILE A 1 89 ? 5.104 11.912 8.098 1.00 92.88 89 ILE A N 1
ATOM 717 C CA . ILE A 1 89 ? 4.852 11.150 6.868 1.00 92.88 89 ILE A CA 1
ATOM 718 C C . ILE A 1 89 ? 4.476 9.684 7.145 1.00 92.88 89 ILE A C 1
ATOM 720 O O . ILE A 1 89 ? 3.617 9.134 6.462 1.00 92.88 89 ILE A O 1
ATOM 724 N N . ASN A 1 90 ? 5.052 9.068 8.187 1.00 93.06 90 ASN A N 1
ATOM 725 C CA . ASN A 1 90 ? 4.740 7.691 8.591 1.00 93.06 90 ASN A CA 1
ATOM 726 C C . ASN A 1 90 ? 3.282 7.539 9.034 1.00 93.06 90 ASN A C 1
ATOM 728 O O . ASN A 1 90 ? 2.627 6.569 8.660 1.00 93.06 90 ASN A O 1
ATOM 732 N N . SER A 1 91 ? 2.776 8.493 9.818 1.00 93.12 91 SER A N 1
ATOM 733 C CA . SER A 1 91 ? 1.397 8.471 10.307 1.00 93.12 91 SER A CA 1
ATOM 734 C C . SER A 1 91 ? 0.412 8.663 9.156 1.00 93.12 91 SER A C 1
ATOM 736 O O . SER A 1 91 ? -0.497 7.851 9.000 1.00 93.12 91 SER A O 1
ATOM 738 N N . VAL A 1 92 ? 0.635 9.667 8.295 1.00 95.94 92 VAL A N 1
ATOM 739 C CA . VAL A 1 92 ? -0.218 9.927 7.118 1.00 95.94 92 VAL A CA 1
ATOM 740 C C . VAL A 1 92 ? -0.233 8.728 6.167 1.00 95.94 92 VAL A C 1
ATOM 742 O O . VAL A 1 92 ? -1.306 8.262 5.784 1.00 95.94 92 VAL A O 1
ATOM 745 N N . LYS A 1 93 ? 0.939 8.160 5.850 1.00 95.81 93 LYS A N 1
ATOM 746 C CA . LYS A 1 93 ? 1.031 6.925 5.063 1.00 95.81 93 LYS A CA 1
ATOM 747 C C . LYS A 1 93 ? 0.281 5.771 5.724 1.00 95.81 93 LYS A C 1
ATOM 749 O O . LYS A 1 93 ? -0.489 5.100 5.048 1.00 95.81 93 LYS A O 1
ATOM 754 N N . GLY A 1 94 ? 0.471 5.549 7.024 1.00 94.88 94 GLY A N 1
ATOM 755 C CA . GLY A 1 94 ? -0.232 4.485 7.737 1.00 94.88 94 GLY A CA 1
ATOM 756 C C . GLY A 1 94 ? -1.750 4.641 7.650 1.00 94.88 94 GLY A C 1
ATOM 757 O O . GLY A 1 94 ? -2.458 3.658 7.441 1.00 94.88 94 GLY A O 1
ATOM 758 N N . TYR A 1 95 ? -2.271 5.867 7.758 1.00 95.88 95 TYR A N 1
ATOM 759 C CA . TYR A 1 95 ? -3.704 6.117 7.605 1.00 95.88 95 TYR A CA 1
ATOM 760 C C . TYR A 1 95 ? -4.199 5.762 6.198 1.00 95.88 95 TYR A C 1
ATOM 762 O O . TYR A 1 95 ? -5.236 5.107 6.075 1.00 95.88 95 TYR A O 1
ATOM 770 N N . PHE A 1 96 ? -3.440 6.117 5.158 1.00 96.81 96 PHE A N 1
ATOM 771 C CA . PHE A 1 96 ? -3.725 5.700 3.785 1.00 96.81 96 PHE A CA 1
ATOM 772 C C . PHE A 1 96 ? -3.645 4.183 3.588 1.00 96.81 96 PHE A C 1
ATOM 774 O O . PHE A 1 96 ? -4.504 3.620 2.918 1.00 96.81 96 PHE A O 1
ATOM 781 N N . ASP A 1 97 ? -2.662 3.505 4.179 1.00 94.12 97 ASP A N 1
ATOM 782 C CA . ASP A 1 97 ? -2.535 2.046 4.087 1.00 94.12 97 ASP A CA 1
ATOM 783 C C . ASP A 1 97 ? -3.686 1.336 4.818 1.00 94.12 97 ASP A C 1
ATOM 785 O O . ASP A 1 97 ? -4.178 0.303 4.367 1.00 94.12 97 ASP A O 1
ATOM 789 N N . ALA A 1 98 ? -4.154 1.901 5.936 1.00 91.62 98 ALA A N 1
ATOM 790 C CA . ALA A 1 98 ? -5.272 1.358 6.697 1.00 91.62 98 ALA A CA 1
ATOM 791 C C . ALA A 1 98 ? -6.631 1.573 6.014 1.00 91.62 98 ALA A C 1
ATOM 793 O O . ALA A 1 98 ? -7.512 0.728 6.166 1.00 91.62 98 ALA A O 1
ATOM 794 N N . CYS A 1 99 ? -6.815 2.680 5.289 1.00 92.75 99 CYS A N 1
ATOM 795 C CA . CYS A 1 99 ? -8.047 3.021 4.577 1.00 92.75 99 CYS A CA 1
ATOM 796 C C . CYS A 1 99 ? -7.723 3.496 3.155 1.00 92.75 99 CYS A C 1
ATOM 798 O O . CYS A 1 99 ? -7.842 4.678 2.826 1.00 92.75 99 CYS A O 1
ATOM 800 N N . ASN A 1 100 ? -7.297 2.558 2.313 1.00 90.69 100 ASN A N 1
ATOM 801 C CA . ASN A 1 100 ? -6.935 2.852 0.936 1.00 90.69 100 ASN A CA 1
ATOM 802 C C . ASN A 1 100 ? -8.181 2.872 0.037 1.00 90.69 100 ASN A C 1
ATOM 804 O O . ASN A 1 100 ? -8.683 1.815 -0.335 1.00 90.69 100 ASN A O 1
ATOM 808 N N . ASN A 1 101 ? -8.651 4.068 -0.325 1.00 89.56 101 ASN A N 1
ATOM 809 C CA . ASN A 1 101 ? -9.740 4.245 -1.295 1.00 89.56 101 ASN A CA 1
ATOM 810 C C . ASN A 1 101 ? -9.239 4.261 -2.754 1.00 89.56 101 ASN A C 1
ATOM 812 O O . ASN A 1 101 ? -10.024 4.455 -3.674 1.00 89.56 101 ASN A O 1
ATOM 816 N N . THR A 1 102 ? -7.936 4.070 -2.988 1.00 92.00 102 THR A N 1
ATOM 817 C CA . THR A 1 102 ? -7.376 3.951 -4.341 1.00 92.00 102 THR A CA 1
ATOM 818 C C . THR A 1 102 ? -7.325 2.488 -4.780 1.00 92.00 102 THR A C 1
ATOM 820 O O . THR A 1 102 ? -7.245 1.590 -3.937 1.00 92.00 102 THR A O 1
ATOM 823 N N . PRO A 1 103 ? -7.268 2.216 -6.093 1.00 89.44 103 PRO A N 1
ATOM 824 C CA . PRO A 1 103 ? -7.043 0.860 -6.574 1.00 89.44 103 PRO A CA 1
ATOM 825 C C . PRO A 1 103 ? -5.571 0.412 -6.457 1.00 89.44 103 PRO A C 1
ATOM 827 O O . PRO A 1 103 ? -5.226 -0.711 -6.826 1.00 89.44 103 PRO A O 1
ATOM 830 N N . TYR A 1 104 ? -4.679 1.270 -5.952 1.00 92.56 104 TYR A N 1
ATOM 831 C CA . TYR A 1 104 ? -3.253 0.983 -5.898 1.00 92.56 104 TYR A CA 1
ATOM 832 C C . TYR A 1 104 ? -2.876 0.020 -4.792 1.00 92.56 104 TYR A C 1
ATOM 834 O O . TYR A 1 104 ? -3.498 -0.078 -3.733 1.00 92.56 104 TYR A O 1
ATOM 842 N N . THR A 1 105 ? -1.764 -0.664 -5.025 1.00 90.81 105 THR A N 1
ATOM 843 C CA . THR A 1 105 ? -1.145 -1.523 -4.028 1.00 90.81 105 THR A CA 1
ATOM 844 C C . THR A 1 105 ? 0.221 -0.972 -3.621 1.00 90.81 105 THR A C 1
ATOM 846 O O . THR A 1 105 ? 1.116 -0.928 -4.471 1.00 90.81 105 THR A O 1
ATOM 849 N N . PRO A 1 106 ? 0.420 -0.604 -2.340 1.00 92.94 106 PRO A N 1
ATOM 850 C CA . PRO A 1 106 ? 1.737 -0.229 -1.846 1.00 92.94 106 PRO A CA 1
ATOM 851 C C . PRO A 1 106 ? 2.636 -1.471 -1.771 1.00 92.94 106 PRO A C 1
ATOM 853 O O . PRO A 1 106 ? 2.158 -2.585 -1.541 1.00 92.94 106 PRO A O 1
ATOM 856 N N . ILE A 1 107 ? 3.947 -1.297 -1.962 1.00 94.50 107 ILE A N 1
ATOM 857 C CA . ILE A 1 107 ? 4.917 -2.385 -1.757 1.00 94.50 107 ILE A CA 1
ATOM 858 C C . ILE A 1 107 ? 5.121 -2.658 -0.267 1.00 94.50 107 ILE A C 1
ATOM 860 O O . ILE A 1 107 ? 5.267 -3.812 0.124 1.00 94.50 107 ILE A O 1
ATOM 864 N N . TYR A 1 108 ? 5.103 -1.608 0.550 1.00 92.81 108 TYR A N 1
ATOM 865 C CA . TYR A 1 108 ? 5.312 -1.669 1.993 1.00 92.81 108 TYR A CA 1
ATOM 866 C C . TYR A 1 108 ? 4.116 -1.033 2.696 1.00 92.81 108 TYR A C 1
ATOM 868 O O . TYR A 1 108 ? 3.770 0.100 2.371 1.00 92.81 108 TYR A O 1
ATOM 876 N N . GLU A 1 109 ? 3.499 -1.724 3.651 1.00 92.25 109 GLU A N 1
ATOM 877 C CA . GLU A 1 109 ? 2.374 -1.202 4.440 1.00 92.25 109 GLU A CA 1
ATOM 878 C C . GLU A 1 109 ? 2.818 -0.828 5.859 1.00 92.25 109 GLU A C 1
ATOM 880 O O . GLU A 1 109 ? 3.649 -1.504 6.466 1.00 92.25 109 GLU A O 1
ATOM 885 N N . ILE A 1 110 ? 2.240 0.248 6.394 1.00 92.06 110 ILE A N 1
ATOM 886 C CA . ILE A 1 110 ? 2.349 0.645 7.796 1.00 92.06 110 ILE A CA 1
ATOM 887 C C . ILE A 1 110 ? 1.000 0.405 8.456 1.00 92.06 110 ILE A C 1
ATOM 889 O O . ILE A 1 110 ? 0.014 1.090 8.185 1.00 92.06 110 ILE A O 1
ATOM 893 N N . ASP A 1 111 ? 0.960 -0.552 9.374 1.00 90.44 111 ASP A N 1
ATOM 894 C CA . ASP A 1 111 ? -0.256 -0.820 10.122 1.00 90.44 111 ASP A CA 1
ATOM 895 C C . ASP A 1 111 ? -0.438 0.187 11.256 1.00 90.44 111 ASP A C 1
ATOM 897 O O . ASP A 1 111 ? 0.366 0.293 12.181 1.00 90.44 111 ASP A O 1
ATOM 901 N N . THR A 1 112 ? -1.532 0.938 11.176 1.00 91.25 112 THR A N 1
ATOM 902 C CA . THR A 1 112 ? -1.944 1.915 12.183 1.00 91.25 112 THR A CA 1
ATOM 903 C C . THR A 1 112 ? -3.432 1.777 12.493 1.00 91.25 112 THR A C 1
ATOM 905 O O . THR A 1 112 ? -4.141 0.919 11.959 1.00 91.25 112 THR A O 1
ATOM 908 N N . THR A 1 113 ? -3.918 2.645 13.376 1.00 90.06 113 THR A N 1
ATOM 909 C CA . THR A 1 113 ? -5.335 2.736 13.716 1.00 90.06 113 THR A CA 1
ATOM 910 C C . THR A 1 113 ? -6.166 3.051 12.474 1.00 90.06 113 THR A C 1
ATOM 912 O O . THR A 1 113 ? -5.911 4.026 11.770 1.00 90.06 113 THR A O 1
ATOM 915 N N . TYR A 1 114 ? -7.204 2.250 12.233 1.00 91.94 114 TYR A N 1
ATOM 916 C CA . TYR A 1 114 ? -8.142 2.516 11.151 1.00 91.94 114 TYR A CA 1
ATOM 917 C C . TYR A 1 114 ? -9.004 3.747 11.455 1.00 91.94 114 TYR A C 1
ATOM 919 O O . TYR A 1 114 ? -9.797 3.748 12.410 1.00 91.94 114 TYR A O 1
ATOM 927 N N . HIS A 1 115 ? -8.926 4.730 10.561 1.00 91.75 115 HIS A N 1
ATOM 928 C CA . HIS A 1 115 ? -9.858 5.844 10.447 1.00 91.75 115 HIS A CA 1
ATOM 929 C C . HIS A 1 115 ? -10.480 5.814 9.054 1.00 91.75 115 HIS A C 1
ATOM 931 O O . HIS A 1 115 ? -9.767 5.657 8.068 1.00 91.75 115 HIS A O 1
ATOM 937 N N . LYS A 1 116 ? -11.807 5.956 8.971 1.00 92.75 116 LYS A N 1
ATOM 938 C CA . LYS A 1 116 ? -12.494 6.044 7.680 1.00 92.75 116 LYS A CA 1
ATOM 939 C C . LYS A 1 116 ? -12.139 7.386 7.045 1.00 92.75 116 LYS A C 1
ATOM 941 O O . LYS A 1 116 ? -12.614 8.406 7.532 1.00 92.75 116 LYS A O 1
ATOM 946 N N . LEU A 1 117 ? -11.312 7.376 6.007 1.00 95.81 117 LEU A N 1
ATOM 947 C CA . LEU A 1 117 ? -10.910 8.584 5.291 1.00 95.81 117 LEU A CA 1
ATOM 948 C C . LEU A 1 117 ? -12.016 9.051 4.335 1.00 95.81 117 LEU A C 1
ATOM 950 O O . LEU A 1 117 ? -12.789 8.236 3.824 1.00 95.81 117 LEU A O 1
ATOM 954 N N . ARG A 1 118 ? -12.099 10.367 4.117 1.00 96.00 118 ARG A N 1
ATOM 955 C CA . ARG A 1 118 ? -12.991 10.976 3.124 1.00 96.00 118 ARG A CA 1
ATOM 956 C C . ARG A 1 118 ? -12.402 10.763 1.734 1.00 96.00 118 ARG A C 1
ATOM 958 O O . ARG A 1 118 ? -11.217 11.008 1.538 1.00 96.00 118 ARG A O 1
ATOM 965 N N . ASP A 1 119 ? -13.223 10.300 0.800 1.00 95.00 119 ASP A N 1
ATOM 966 C CA . ASP A 1 119 ? -12.834 10.149 -0.600 1.00 95.00 119 ASP A CA 1
ATOM 967 C C . ASP A 1 119 ? -13.061 11.480 -1.327 1.00 95.00 119 ASP A C 1
ATOM 969 O O . ASP A 1 119 ? -14.200 11.911 -1.503 1.00 95.00 119 ASP A O 1
ATOM 973 N N . THR A 1 120 ? -11.976 12.188 -1.631 1.00 95.25 120 THR A N 1
ATOM 974 C CA . THR A 1 120 ? -11.990 13.544 -2.200 1.00 95.25 120 THR A CA 1
ATOM 975 C C . THR A 1 120 ? -11.365 13.559 -3.595 1.00 95.25 120 THR A C 1
ATOM 977 O O . THR A 1 120 ? -10.654 12.629 -3.969 1.00 95.25 120 THR A O 1
ATOM 980 N N . ALA A 1 121 ? -11.577 14.636 -4.361 1.00 94.44 121 ALA A N 1
ATOM 981 C CA . ALA A 1 121 ? -11.125 14.736 -5.755 1.00 94.44 121 ALA A CA 1
ATOM 982 C C . ALA A 1 121 ? -9.625 14.427 -5.946 1.00 94.44 121 ALA A C 1
ATOM 984 O O . ALA A 1 121 ? -9.253 13.702 -6.867 1.00 94.44 121 ALA A O 1
ATOM 985 N N . LEU A 1 122 ? -8.763 14.908 -5.041 1.00 97.06 122 LEU A N 1
ATOM 986 C CA . LEU A 1 122 ? -7.312 14.688 -5.107 1.00 97.06 122 LEU A CA 1
ATOM 987 C C . LEU A 1 122 ? -6.823 13.560 -4.187 1.00 97.06 122 LEU A C 1
ATOM 989 O O . LEU A 1 122 ? -5.625 13.479 -3.908 1.00 97.06 122 LEU A O 1
ATOM 993 N N . PHE A 1 123 ? -7.705 12.668 -3.716 1.00 97.50 123 PHE A N 1
ATOM 994 C CA . PHE A 1 123 ? -7.324 11.549 -2.843 1.00 97.50 123 PHE A CA 1
ATOM 995 C C . PHE A 1 123 ? -6.243 10.676 -3.489 1.00 97.50 123 PHE A C 1
ATOM 997 O O . PHE A 1 123 ? -5.221 10.378 -2.871 1.00 97.50 123 PHE A O 1
ATOM 1004 N N . ARG A 1 124 ? -6.441 10.320 -4.764 1.00 96.12 124 ARG A N 1
ATOM 1005 C CA . ARG A 1 124 ? -5.515 9.514 -5.575 1.00 96.12 124 ARG A CA 1
ATOM 1006 C C . ARG A 1 124 ? -4.135 10.167 -5.694 1.00 96.12 124 ARG A C 1
ATOM 1008 O O . ARG A 1 124 ? -3.121 9.502 -5.478 1.00 96.12 124 ARG A O 1
ATOM 1015 N N . ALA A 1 125 ? -4.100 11.463 -6.002 1.00 97.81 125 ALA A N 1
ATOM 1016 C CA . ALA A 1 125 ? -2.859 12.222 -6.111 1.00 97.81 125 ALA A CA 1
ATOM 1017 C C . ALA A 1 125 ? -2.147 12.314 -4.757 1.00 97.81 125 ALA A C 1
ATOM 1019 O O . ALA A 1 125 ? -0.972 11.968 -4.651 1.00 97.81 125 ALA A O 1
ATOM 1020 N N . CYS A 1 126 ? -2.876 12.682 -3.700 1.00 98.25 126 CYS A N 1
ATOM 1021 C CA . CYS A 1 126 ? -2.349 12.745 -2.340 1.00 98.25 126 CYS A CA 1
ATOM 1022 C C . CYS A 1 126 ? -1.752 11.396 -1.908 1.00 98.25 126 CYS A C 1
ATOM 1024 O O . CYS A 1 126 ? -0.617 11.352 -1.434 1.00 98.25 126 CYS A O 1
ATOM 1026 N N . TYR A 1 127 ? -2.453 10.287 -2.166 1.00 98.00 127 TYR A N 1
ATOM 1027 C CA . TYR A 1 127 ? -1.964 8.938 -1.890 1.00 98.00 127 TYR A CA 1
ATOM 1028 C C . TYR A 1 127 ? -0.612 8.668 -2.571 1.00 98.00 127 TYR A C 1
ATOM 1030 O O . TYR A 1 127 ? 0.355 8.330 -1.889 1.00 98.00 127 TYR A O 1
ATOM 1038 N N . LEU A 1 128 ? -0.501 8.853 -3.893 1.00 97.62 128 LEU A N 1
ATOM 1039 C CA . LEU A 1 128 ? 0.737 8.570 -4.636 1.00 97.62 128 LEU A CA 1
ATOM 1040 C C . LEU A 1 128 ? 1.917 9.443 -4.182 1.00 97.62 128 LEU A C 1
ATOM 1042 O O . LEU A 1 128 ? 3.039 8.940 -4.046 1.00 97.62 128 LEU A O 1
ATOM 1046 N N . ILE A 1 129 ? 1.668 10.727 -3.900 1.00 98.00 129 ILE A N 1
ATOM 1047 C CA . ILE A 1 129 ? 2.689 11.648 -3.386 1.00 98.00 129 ILE A CA 1
ATOM 1048 C C . ILE A 1 129 ? 3.167 11.211 -2.002 1.00 98.00 129 ILE A C 1
ATOM 1050 O O . ILE A 1 129 ? 4.374 11.126 -1.778 1.00 98.00 129 ILE A O 1
ATOM 1054 N N . ILE A 1 130 ? 2.255 10.865 -1.090 1.00 97.75 130 ILE A N 1
ATOM 1055 C CA . ILE A 1 130 ? 2.611 10.436 0.268 1.00 97.75 130 ILE A CA 1
ATOM 1056 C C . ILE A 1 130 ? 3.372 9.108 0.260 1.00 97.75 130 ILE A C 1
ATOM 1058 O O . ILE A 1 130 ? 4.380 8.983 0.958 1.00 97.75 130 ILE A O 1
ATOM 1062 N N . GLN A 1 131 ? 2.955 8.132 -0.553 1.00 97.25 131 GLN A N 1
ATOM 1063 C CA . GLN A 1 131 ? 3.684 6.866 -0.693 1.00 97.25 131 GLN A CA 1
ATOM 1064 C C . GLN A 1 131 ? 5.111 7.099 -1.218 1.00 97.25 131 GLN A C 1
ATOM 1066 O O . GLN A 1 131 ? 6.068 6.526 -0.694 1.00 97.25 131 GLN A O 1
ATOM 1071 N N . SER A 1 132 ? 5.271 7.992 -2.200 1.00 97.06 132 SER A N 1
ATOM 1072 C CA . SER A 1 132 ? 6.578 8.351 -2.765 1.00 97.06 132 SER A CA 1
ATOM 1073 C C . SER A 1 132 ? 7.456 9.109 -1.764 1.00 97.06 132 SER A C 1
ATOM 1075 O O . SER A 1 132 ? 8.617 8.754 -1.564 1.00 97.06 132 SER A O 1
ATOM 1077 N N . ALA A 1 133 ? 6.896 10.094 -1.058 1.00 95.56 133 ALA A N 1
ATOM 1078 C CA . ALA A 1 133 ? 7.593 10.867 -0.032 1.00 95.56 133 ALA A CA 1
ATOM 1079 C C . ALA A 1 133 ? 8.040 10.015 1.155 1.00 95.56 133 ALA A C 1
ATOM 1081 O O . ALA A 1 133 ? 9.138 10.212 1.682 1.00 95.56 133 ALA A O 1
ATOM 1082 N N . TRP A 1 134 ? 7.226 9.044 1.565 1.00 95.06 134 TRP A N 1
ATOM 1083 C CA . TRP A 1 134 ? 7.646 8.067 2.558 1.00 95.06 134 TRP A CA 1
ATOM 1084 C C . TRP A 1 134 ? 8.801 7.205 2.048 1.00 95.06 134 TRP A C 1
ATOM 1086 O O . TRP A 1 134 ? 9.797 7.034 2.748 1.00 95.06 134 TRP A O 1
ATOM 1096 N N . PHE A 1 135 ? 8.700 6.694 0.820 1.00 94.31 135 PHE A N 1
ATOM 1097 C CA . PHE A 1 135 ? 9.711 5.810 0.251 1.00 94.31 135 PHE A CA 1
ATOM 1098 C C . PHE A 1 135 ? 11.076 6.483 0.138 1.00 94.31 135 PHE A C 1
ATOM 1100 O O . PHE A 1 135 ? 12.061 5.915 0.607 1.00 94.31 135 PHE A O 1
ATOM 1107 N N . PHE A 1 136 ? 11.131 7.723 -0.358 1.00 92.62 136 PHE A N 1
ATOM 1108 C CA . PHE A 1 136 ? 12.369 8.510 -0.418 1.00 92.62 136 PHE A CA 1
ATOM 1109 C C . PHE A 1 136 ? 12.982 8.800 0.963 1.00 92.62 136 PHE A C 1
ATOM 1111 O O . PHE A 1 136 ? 14.186 9.035 1.069 1.00 92.62 136 PHE A O 1
ATOM 1118 N N . ASN A 1 137 ? 12.170 8.757 2.024 1.00 88.81 137 ASN A N 1
ATOM 1119 C CA . ASN A 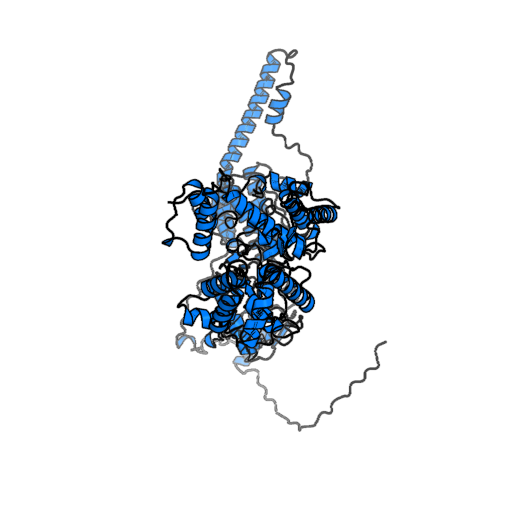1 137 ? 12.609 8.893 3.413 1.00 88.81 137 ASN A CA 1
ATOM 1120 C C . ASN A 1 137 ? 12.972 7.579 4.105 1.00 88.81 137 ASN A C 1
ATOM 1122 O O . ASN A 1 137 ? 13.589 7.606 5.174 1.00 88.81 137 ASN A O 1
ATOM 1126 N N . SER A 1 138 ? 12.575 6.452 3.524 1.00 89.00 138 SER A N 1
ATOM 1127 C CA . SER A 1 138 ? 12.772 5.125 4.091 1.00 89.00 138 SER A CA 1
ATOM 1128 C C . SER A 1 138 ? 14.185 4.597 3.832 1.00 89.00 138 SER A C 1
ATOM 1130 O O . SER A 1 138 ? 14.952 5.134 3.033 1.00 89.00 138 SER A O 1
ATOM 1132 N N . GLU A 1 139 ? 14.529 3.491 4.486 1.00 87.31 139 GLU A N 1
ATOM 1133 C CA . GLU A 1 139 ? 15.771 2.763 4.208 1.00 87.31 139 GLU A CA 1
ATOM 1134 C C . GLU A 1 139 ? 15.782 2.055 2.846 1.00 87.31 139 GLU A C 1
ATOM 1136 O O . GLU A 1 139 ? 16.844 1.629 2.394 1.00 87.31 139 GLU A O 1
ATOM 1141 N N . HIS A 1 140 ? 14.623 1.946 2.190 1.00 89.19 140 HIS A N 1
ATOM 1142 C CA . HIS A 1 140 ? 14.474 1.289 0.895 1.00 89.19 140 HIS A CA 1
ATOM 1143 C C . HIS A 1 140 ? 14.920 2.167 -0.276 1.00 89.19 140 HIS A C 1
ATOM 1145 O O . HIS A 1 140 ? 15.035 1.660 -1.385 1.00 89.19 140 HIS A O 1
ATOM 1151 N N . PHE A 1 141 ? 15.186 3.459 -0.053 1.00 90.88 141 PHE A N 1
ATOM 1152 C CA . PHE A 1 141 ? 15.649 4.381 -1.085 1.00 90.88 141 PHE A CA 1
ATOM 1153 C C . PHE A 1 141 ? 17.090 4.845 -0.839 1.00 90.88 141 PHE A C 1
ATOM 1155 O O . PHE A 1 141 ? 17.531 5.043 0.292 1.00 90.88 141 PHE A O 1
ATOM 1162 N N . GLY A 1 142 ? 17.857 5.007 -1.921 1.00 87.94 142 GLY A N 1
ATOM 1163 C CA . GLY A 1 142 ? 19.260 5.438 -1.870 1.00 87.94 142 GLY A CA 1
ATOM 1164 C C . GLY A 1 142 ? 20.261 4.377 -1.395 1.00 87.94 142 GLY A C 1
ATOM 1165 O O . GLY A 1 142 ? 21.466 4.605 -1.481 1.00 87.94 142 GLY A O 1
ATOM 1166 N N . ARG A 1 143 ? 19.791 3.207 -0.946 1.00 85.56 143 ARG A N 1
ATOM 1167 C CA . ARG A 1 143 ? 20.615 2.060 -0.546 1.00 85.56 143 ARG A CA 1
ATOM 1168 C C . ARG A 1 143 ? 20.237 0.835 -1.363 1.00 85.56 143 ARG A C 1
ATOM 1170 O O . ARG A 1 143 ? 19.117 0.348 -1.282 1.00 85.56 143 ARG A O 1
ATOM 1177 N N . HIS A 1 144 ? 21.177 0.342 -2.158 1.00 90.75 144 HIS A N 1
ATOM 1178 C CA . HIS A 1 144 ? 21.001 -0.870 -2.950 1.00 90.75 144 HIS A CA 1
ATOM 1179 C C . HIS A 1 144 ? 22.379 -1.435 -3.306 1.00 90.75 144 HIS A C 1
ATOM 1181 O O . HIS A 1 144 ? 23.270 -0.666 -3.675 1.00 90.75 144 HIS A O 1
ATOM 1187 N N . GLN A 1 145 ? 22.562 -2.761 -3.278 1.00 91.44 145 GLN A N 1
ATOM 1188 C CA . GLN A 1 145 ? 23.869 -3.373 -3.571 1.00 91.44 145 GLN A CA 1
ATOM 1189 C C . GLN A 1 145 ? 24.405 -2.955 -4.948 1.00 91.44 145 GLN A C 1
ATOM 1191 O O . GLN A 1 145 ? 25.590 -2.690 -5.098 1.00 91.44 145 GLN A O 1
ATOM 1196 N N . TYR A 1 146 ? 23.540 -2.829 -5.962 1.00 91.31 146 TYR A N 1
ATOM 1197 C CA . TYR A 1 146 ? 23.938 -2.295 -7.276 1.00 91.31 146 TYR A CA 1
ATOM 1198 C C . TYR A 1 146 ? 24.624 -0.921 -7.182 1.00 91.31 146 TYR A C 1
ATOM 1200 O O . TYR A 1 146 ? 25.647 -0.704 -7.829 1.00 91.31 146 TYR A O 1
ATOM 1208 N N . LEU A 1 147 ? 24.090 -0.005 -6.364 1.00 90.50 147 LEU A N 1
ATOM 1209 C CA . LEU A 1 147 ? 24.673 1.322 -6.166 1.00 90.50 147 LEU A CA 1
ATOM 1210 C C . LEU A 1 147 ? 26.036 1.211 -5.485 1.00 90.50 147 LEU A C 1
ATOM 1212 O O . LEU A 1 147 ? 26.992 1.826 -5.946 1.00 90.50 147 LEU A O 1
ATOM 1216 N N . GLU A 1 148 ? 26.143 0.398 -4.435 1.00 89.62 148 GLU A N 1
ATOM 1217 C CA . GLU A 1 148 ? 27.389 0.185 -3.693 1.00 89.62 148 GLU A CA 1
ATOM 1218 C C . GLU A 1 148 ? 28.486 -0.408 -4.584 1.00 89.62 148 GLU A C 1
ATOM 1220 O O . GLU A 1 148 ? 29.585 0.138 -4.656 1.00 89.62 148 GLU A O 1
ATOM 1225 N N . TYR A 1 149 ? 28.170 -1.470 -5.329 1.00 92.19 149 TYR A N 1
ATOM 1226 C CA . TYR A 1 149 ? 29.113 -2.172 -6.200 1.00 92.19 149 TYR A CA 1
ATOM 1227 C C . TYR A 1 149 ? 29.547 -1.315 -7.389 1.00 92.19 149 TYR A C 1
ATOM 1229 O O . TYR A 1 149 ? 30.741 -1.234 -7.675 1.00 92.19 149 TYR A O 1
ATOM 1237 N N . ALA A 1 150 ? 28.608 -0.653 -8.074 1.00 89.00 150 ALA A N 1
ATOM 1238 C CA . ALA A 1 150 ? 28.941 0.218 -9.198 1.00 89.00 150 ALA A CA 1
ATOM 1239 C C . ALA A 1 150 ? 29.758 1.436 -8.743 1.00 89.00 150 ALA A C 1
ATOM 1241 O O . ALA A 1 150 ? 30.717 1.825 -9.404 1.00 89.00 150 ALA A O 1
ATOM 1242 N N . SER A 1 151 ? 29.405 2.036 -7.605 1.00 86.44 151 SER A N 1
ATOM 1243 C CA . SER A 1 151 ? 30.086 3.235 -7.105 1.00 86.44 151 SER A CA 1
ATOM 1244 C C . SER A 1 151 ? 31.463 2.920 -6.543 1.00 86.44 151 SER A C 1
ATOM 1246 O O . SER A 1 151 ? 32.395 3.686 -6.784 1.00 86.44 151 SER A O 1
ATOM 1248 N N . HIS A 1 152 ? 31.610 1.790 -5.841 1.00 87.56 152 HIS A N 1
ATOM 1249 C CA . HIS A 1 152 ? 32.913 1.304 -5.405 1.00 87.56 152 HIS A CA 1
ATOM 1250 C C . HIS A 1 152 ? 33.817 1.085 -6.620 1.00 87.56 152 HIS A C 1
ATOM 1252 O O . HIS A 1 152 ? 34.867 1.715 -6.691 1.00 87.56 152 HIS A O 1
ATOM 1258 N N . TYR A 1 153 ? 33.349 0.330 -7.621 1.00 89.50 153 TYR A N 1
ATOM 1259 C CA . TYR A 1 153 ? 34.127 0.047 -8.826 1.00 89.50 153 TYR A CA 1
ATOM 1260 C C . TYR A 1 153 ? 34.559 1.309 -9.569 1.00 89.50 153 TYR A C 1
ATOM 1262 O O . TYR A 1 153 ? 35.705 1.410 -9.990 1.00 89.50 153 TYR A O 1
ATOM 1270 N N . ILE A 1 154 ? 33.684 2.311 -9.702 1.00 84.50 154 ILE A N 1
ATOM 1271 C CA . ILE A 1 154 ? 34.045 3.569 -10.373 1.00 84.50 154 ILE A CA 1
ATOM 1272 C C . ILE A 1 154 ? 35.107 4.341 -9.587 1.00 84.50 154 ILE A C 1
ATOM 1274 O O . ILE A 1 154 ? 36.005 4.919 -10.201 1.00 84.50 154 ILE A O 1
ATOM 1278 N N . ARG A 1 155 ? 35.020 4.333 -8.251 1.00 83.31 155 ARG A N 1
ATOM 1279 C CA . ARG A 1 155 ? 35.939 5.055 -7.366 1.00 83.31 155 ARG A CA 1
ATOM 1280 C C . ARG A 1 155 ? 37.312 4.392 -7.268 1.00 83.31 155 ARG A C 1
ATOM 1282 O O . ARG A 1 155 ? 38.304 5.107 -7.296 1.00 83.31 155 ARG A O 1
ATOM 1289 N N . THR A 1 156 ? 37.366 3.072 -7.101 1.00 86.31 156 THR A N 1
ATOM 1290 C CA . THR A 1 156 ? 38.611 2.340 -6.800 1.00 86.31 156 THR A CA 1
ATOM 1291 C C . THR A 1 156 ? 39.185 1.620 -8.014 1.00 86.31 156 THR A C 1
ATOM 1293 O O . THR A 1 156 ? 40.384 1.402 -8.080 1.00 86.31 156 THR A O 1
ATOM 1296 N N . GLY A 1 157 ? 38.343 1.255 -8.983 1.00 87.44 157 GLY A N 1
ATOM 1297 C CA . GLY A 1 157 ? 38.717 0.336 -10.061 1.00 87.44 157 GLY A CA 1
ATOM 1298 C C . GLY A 1 157 ? 38.639 -1.137 -9.676 1.00 87.44 157 GLY A C 1
ATOM 1299 O O . GLY A 1 157 ? 38.752 -1.994 -10.546 1.00 87.44 157 GLY A O 1
ATOM 1300 N N . GLU A 1 158 ? 38.370 -1.433 -8.409 1.00 90.69 158 GLU A N 1
ATOM 1301 C CA . GLU A 1 158 ? 38.336 -2.787 -7.870 1.00 90.69 158 GLU A CA 1
ATOM 1302 C C . GLU A 1 158 ? 36.900 -3.293 -7.759 1.00 90.69 158 GLU A C 1
ATOM 1304 O O . GLU A 1 158 ? 35.976 -2.543 -7.434 1.00 90.69 158 GLU A O 1
ATOM 1309 N N . GLN A 1 159 ? 36.687 -4.576 -8.044 1.00 94.00 159 GLN A N 1
ATOM 1310 C CA . GLN A 1 159 ? 35.374 -5.198 -7.894 1.00 94.00 159 GLN A CA 1
ATOM 1311 C C . GLN A 1 159 ? 35.165 -5.627 -6.440 1.00 94.00 159 GLN A C 1
ATOM 1313 O O . GLN A 1 159 ? 36.033 -6.247 -5.830 1.00 94.00 159 GLN A O 1
ATOM 1318 N N . LEU A 1 160 ? 33.980 -5.346 -5.893 1.00 93.00 160 LEU A N 1
ATOM 1319 C CA . LEU A 1 160 ? 33.568 -5.942 -4.622 1.00 93.00 160 LEU A CA 1
ATOM 1320 C C . LEU A 1 160 ? 33.293 -7.448 -4.798 1.00 93.00 160 LEU A C 1
ATOM 1322 O O . LEU A 1 160 ? 33.017 -7.883 -5.918 1.00 93.00 160 LEU A O 1
ATOM 1326 N N . PRO A 1 161 ? 33.309 -8.254 -3.715 1.00 95.25 161 PRO A N 1
ATOM 1327 C CA . PRO A 1 161 ? 33.113 -9.702 -3.800 1.00 95.25 161 PRO A CA 1
ATOM 1328 C C . PRO A 1 161 ? 31.783 -10.097 -4.471 1.00 95.25 161 PRO A C 1
ATOM 1330 O O . PRO A 1 161 ? 30.729 -10.109 -3.838 1.00 95.25 161 PRO A O 1
ATOM 1333 N N . VAL A 1 162 ? 31.820 -10.456 -5.760 1.00 93.38 162 VAL A N 1
ATOM 1334 C CA . VAL A 1 162 ? 30.622 -10.726 -6.586 1.00 93.38 162 VAL A CA 1
ATOM 1335 C C . VAL A 1 162 ? 29.820 -11.934 -6.087 1.00 93.38 162 VAL A C 1
ATOM 1337 O O . VAL A 1 162 ? 28.614 -12.035 -6.311 1.00 93.38 162 VAL A O 1
ATOM 1340 N N . ASN A 1 163 ? 30.453 -12.843 -5.344 1.00 93.19 163 ASN A N 1
ATOM 1341 C CA . ASN A 1 163 ? 29.764 -13.941 -4.667 1.00 93.19 163 ASN A CA 1
ATOM 1342 C C . ASN A 1 163 ? 28.764 -13.465 -3.595 1.00 93.19 163 ASN A C 1
ATOM 1344 O O . ASN A 1 163 ? 27.815 -14.189 -3.312 1.00 93.19 163 ASN A O 1
ATOM 1348 N N . LYS A 1 164 ? 28.935 -12.257 -3.038 1.00 93.56 164 LYS A N 1
ATOM 1349 C CA . LYS A 1 164 ? 28.014 -11.637 -2.067 1.00 93.56 164 LYS A CA 1
ATOM 1350 C C . LYS A 1 164 ? 26.927 -10.772 -2.722 1.00 93.56 164 LYS A C 1
ATOM 1352 O O . LYS A 1 164 ? 26.069 -10.240 -2.014 1.00 93.56 164 LYS A O 1
ATOM 1357 N N . TYR A 1 165 ? 26.957 -10.613 -4.046 1.00 93.06 165 TYR A N 1
ATOM 1358 C CA . TYR A 1 165 ? 25.962 -9.851 -4.795 1.00 93.06 165 TYR A CA 1
ATOM 1359 C C . TYR A 1 165 ? 24.695 -10.687 -5.013 1.00 93.06 165 TYR A C 1
ATOM 1361 O O . TYR A 1 165 ? 24.751 -11.763 -5.609 1.00 93.06 165 TYR A O 1
ATOM 1369 N N . GLN A 1 166 ? 23.559 -10.192 -4.521 1.00 92.56 166 GLN A N 1
ATOM 1370 C CA . GLN A 1 166 ? 22.290 -10.930 -4.469 1.00 92.56 166 GLN A CA 1
ATOM 1371 C C . GLN A 1 166 ? 21.402 -10.732 -5.706 1.00 92.56 166 GLN A C 1
ATOM 1373 O O . GLN A 1 166 ? 20.350 -11.356 -5.809 1.00 92.56 166 GLN A O 1
ATOM 1378 N N . TYR A 1 167 ? 21.812 -9.872 -6.638 1.00 90.31 167 TYR A N 1
ATOM 1379 C CA . TYR A 1 167 ? 21.027 -9.515 -7.819 1.00 90.31 167 TYR A CA 1
ATOM 1380 C C . TYR A 1 167 ? 21.689 -10.024 -9.114 1.00 90.31 167 TYR A C 1
ATOM 1382 O O . TYR A 1 167 ? 22.651 -10.792 -9.070 1.00 90.31 167 TYR A O 1
ATOM 1390 N N . ASP A 1 168 ? 21.179 -9.608 -10.2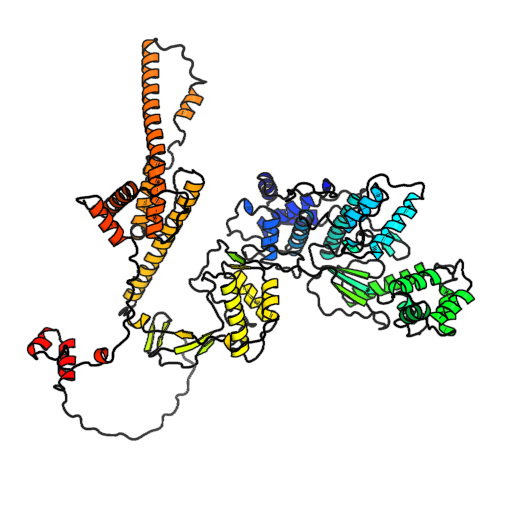80 1.00 88.12 168 ASP A N 1
ATOM 1391 C CA . ASP A 1 168 ? 21.679 -10.031 -11.597 1.00 88.12 168 ASP A CA 1
ATOM 1392 C C . ASP A 1 168 ? 23.162 -9.659 -11.801 1.00 88.12 168 ASP A C 1
ATOM 1394 O O . ASP A 1 168 ? 23.522 -8.514 -12.092 1.00 88.12 168 ASP A O 1
ATOM 1398 N N . LYS A 1 169 ? 24.033 -10.665 -11.661 1.00 90.62 169 LYS A N 1
ATOM 1399 C CA . LYS A 1 169 ? 25.485 -10.541 -11.846 1.00 90.62 169 LYS A CA 1
ATOM 1400 C C . LYS A 1 169 ? 25.850 -10.171 -13.283 1.00 90.62 169 LYS A C 1
ATOM 1402 O O . LYS A 1 169 ? 26.806 -9.429 -13.487 1.00 90.62 169 LYS A O 1
ATOM 1407 N N . GLY A 1 170 ? 25.097 -10.653 -14.272 1.00 86.75 170 GLY A N 1
ATOM 1408 C CA . GLY A 1 170 ? 25.328 -10.337 -15.680 1.00 86.75 170 GLY A CA 1
ATOM 1409 C C . GLY A 1 170 ? 25.110 -8.853 -15.961 1.00 86.75 170 GLY A C 1
ATOM 1410 O O . GLY A 1 170 ? 25.910 -8.227 -16.657 1.00 86.75 170 GLY A O 1
ATOM 1411 N N . ASP A 1 171 ? 24.077 -8.256 -15.363 1.00 86.25 171 ASP A N 1
ATOM 1412 C CA . ASP A 1 171 ? 23.852 -6.813 -15.467 1.00 86.25 171 ASP A CA 1
ATOM 1413 C C . ASP A 1 171 ? 24.958 -5.993 -14.792 1.00 86.25 171 ASP A C 1
ATOM 1415 O O . ASP A 1 171 ? 25.444 -5.011 -15.363 1.00 86.25 171 ASP A O 1
ATOM 1419 N N . LEU A 1 172 ? 25.427 -6.443 -13.624 1.00 90.19 172 LEU A N 1
ATOM 1420 C CA . LEU A 1 172 ? 26.556 -5.829 -12.929 1.00 90.19 172 LEU A CA 1
ATOM 1421 C C . LEU A 1 172 ? 27.851 -5.886 -13.761 1.00 90.19 172 LEU A C 1
ATOM 1423 O O . LEU A 1 172 ? 28.530 -4.869 -13.904 1.00 90.19 172 LEU A O 1
ATOM 1427 N N . PHE A 1 173 ? 28.177 -7.029 -14.369 1.00 90.88 173 PHE A N 1
ATOM 1428 C CA . PHE A 1 173 ? 29.366 -7.157 -15.218 1.00 90.88 173 PHE A CA 1
ATOM 1429 C C . PHE A 1 173 ? 29.279 -6.300 -16.483 1.00 90.88 173 PHE A C 1
ATOM 1431 O O . PHE A 1 173 ? 30.238 -5.602 -16.815 1.00 90.88 173 PHE A O 1
ATOM 1438 N N . ARG A 1 174 ? 28.116 -6.252 -17.152 1.00 87.00 174 ARG A N 1
ATOM 1439 C CA . ARG A 1 174 ? 27.890 -5.314 -18.269 1.00 87.00 174 ARG A CA 1
ATOM 1440 C C . ARG A 1 174 ? 28.090 -3.866 -17.833 1.00 87.00 174 ARG A C 1
ATOM 1442 O O . ARG A 1 174 ? 28.565 -3.037 -18.611 1.00 87.00 174 ARG A O 1
ATOM 1449 N N . LYS A 1 175 ? 27.717 -3.536 -16.595 1.00 88.44 175 LYS A N 1
ATOM 1450 C CA . LYS A 1 175 ? 27.947 -2.206 -16.040 1.00 88.44 175 LYS A CA 1
ATOM 1451 C C . LYS A 1 175 ? 29.436 -1.919 -15.849 1.00 88.44 175 LYS A C 1
ATOM 1453 O O . LYS A 1 175 ? 29.845 -0.820 -16.218 1.00 88.44 175 LYS A O 1
ATOM 1458 N N . TYR A 1 176 ? 30.216 -2.866 -15.327 1.00 90.62 176 TYR A N 1
ATOM 1459 C CA . TYR A 1 176 ? 31.676 -2.744 -15.212 1.00 90.62 176 TYR A CA 1
ATOM 1460 C C . TYR A 1 176 ? 32.340 -2.546 -16.576 1.00 90.62 176 TYR A C 1
ATOM 1462 O O . TYR A 1 176 ? 33.027 -1.546 -16.754 1.00 90.62 176 TYR A O 1
ATOM 1470 N N . ALA A 1 177 ? 31.999 -3.364 -17.577 1.00 88.94 177 ALA A N 1
ATOM 1471 C CA . ALA A 1 177 ? 32.520 -3.208 -18.938 1.00 88.94 177 ALA A CA 1
ATOM 1472 C C . ALA A 1 177 ? 32.256 -1.801 -19.511 1.00 88.94 177 ALA A C 1
ATOM 1474 O O . ALA A 1 177 ? 33.161 -1.136 -20.006 1.00 88.94 177 ALA A O 1
ATOM 1475 N N . ARG A 1 178 ? 31.033 -1.275 -19.345 1.00 84.62 178 ARG A N 1
ATOM 1476 C CA . ARG A 1 178 ? 30.685 0.101 -19.755 1.00 84.62 178 ARG A CA 1
ATOM 1477 C C . ARG A 1 178 ? 31.440 1.187 -18.985 1.00 84.62 178 ARG A C 1
ATOM 1479 O O . ARG A 1 178 ? 31.527 2.321 -19.457 1.00 84.62 178 ARG A O 1
ATOM 1486 N N . ILE A 1 179 ? 31.869 0.907 -17.756 1.00 85.12 179 ILE A N 1
ATOM 1487 C CA . ILE A 1 179 ? 32.690 1.831 -16.965 1.00 85.12 179 ILE A CA 1
ATOM 1488 C C . ILE A 1 179 ? 34.107 1.839 -17.532 1.00 85.12 179 ILE A C 1
ATOM 1490 O O . ILE A 1 179 ? 34.630 2.924 -17.774 1.00 85.12 179 ILE A O 1
ATOM 1494 N N . ASP A 1 180 ? 34.678 0.673 -17.823 1.00 87.19 180 ASP A N 1
ATOM 1495 C CA . ASP A 1 180 ? 36.019 0.549 -18.402 1.00 87.19 180 ASP A CA 1
ATOM 1496 C C . ASP A 1 180 ? 36.106 1.157 -19.803 1.00 87.19 180 ASP A C 1
ATOM 1498 O O . ASP A 1 180 ? 37.012 1.944 -20.077 1.00 87.19 180 ASP A O 1
ATOM 1502 N N . GLU A 1 181 ? 35.103 0.919 -20.653 1.00 83.44 181 GLU A N 1
ATOM 1503 C CA . GLU A 1 181 ? 34.976 1.584 -21.957 1.00 83.44 181 GLU A CA 1
ATOM 1504 C C . GLU A 1 181 ? 35.072 3.110 -21.823 1.00 83.44 181 GLU A C 1
ATOM 1506 O O . GLU A 1 181 ? 35.740 3.767 -22.616 1.00 83.44 181 GLU A O 1
ATOM 1511 N N . LYS A 1 182 ? 34.441 3.688 -20.792 1.00 80.00 182 LYS A N 1
ATOM 1512 C CA . LYS A 1 182 ? 34.465 5.136 -20.545 1.00 80.00 182 LYS A CA 1
ATOM 1513 C C . LYS A 1 182 ? 35.766 5.615 -19.921 1.00 80.00 182 LYS A C 1
ATOM 1515 O O . LYS A 1 182 ? 36.184 6.727 -20.238 1.00 80.00 182 LYS A O 1
ATOM 1520 N N . ARG A 1 183 ? 36.410 4.813 -19.068 1.00 75.38 183 ARG A N 1
ATOM 1521 C CA . ARG A 1 183 ? 37.750 5.115 -18.533 1.00 75.38 183 ARG A CA 1
ATOM 1522 C C . ARG A 1 183 ? 38.777 5.263 -19.647 1.00 75.38 183 ARG A C 1
ATOM 1524 O O . ARG A 1 183 ? 39.624 6.144 -19.572 1.00 75.38 183 ARG A O 1
ATOM 1531 N N . ASN A 1 184 ? 38.628 4.464 -20.700 1.00 68.81 184 ASN A N 1
ATOM 1532 C CA . ASN A 1 184 ? 39.489 4.492 -21.879 1.00 68.81 184 ASN A CA 1
ATOM 1533 C C . ASN A 1 184 ? 39.206 5.682 -22.820 1.00 68.81 184 ASN A C 1
ATOM 1535 O O . ASN A 1 184 ? 39.896 5.855 -23.822 1.00 68.81 184 ASN A O 1
ATOM 1539 N N . THR A 1 185 ? 38.222 6.534 -22.509 1.00 69.06 185 THR A N 1
ATOM 1540 C CA . THR A 1 185 ? 37.957 7.781 -23.246 1.00 69.06 185 THR A CA 1
ATOM 1541 C C . THR A 1 185 ? 38.488 8.997 -22.483 1.00 69.06 185 THR A C 1
ATOM 1543 O O . THR A 1 185 ? 38.470 9.024 -21.256 1.00 69.06 185 THR A O 1
ATOM 1546 N N . LYS A 1 186 ? 38.887 10.069 -23.192 1.00 56.47 186 LYS A N 1
ATOM 1547 C CA . LYS A 1 186 ? 39.380 11.338 -22.594 1.00 56.47 186 LYS A CA 1
ATOM 1548 C C . LYS A 1 186 ? 38.396 12.019 -21.616 1.00 56.47 186 LYS A C 1
ATOM 1550 O O . LYS A 1 186 ? 38.749 13.013 -20.994 1.00 56.47 186 LYS A O 1
ATOM 1555 N N . HIS A 1 187 ? 37.165 11.521 -21.493 1.00 54.03 187 HIS A N 1
ATOM 1556 C CA . HIS A 1 187 ? 36.100 12.055 -20.642 1.00 54.03 187 HIS A CA 1
ATOM 1557 C C . HIS A 1 187 ? 35.865 11.141 -19.435 1.00 54.03 187 HIS A C 1
ATOM 1559 O O . HIS A 1 187 ? 34.762 10.630 -19.236 1.00 54.03 187 HIS A O 1
ATOM 1565 N N . HIS A 1 188 ? 36.901 10.915 -18.625 1.00 53.94 188 HIS A N 1
ATOM 1566 C CA . HIS A 1 188 ? 36.747 10.160 -17.387 1.00 53.94 188 HIS A CA 1
ATOM 1567 C C . HIS A 1 188 ? 35.841 10.959 -16.430 1.00 53.94 188 HIS A C 1
ATOM 1569 O O . HIS A 1 188 ? 36.219 12.056 -16.010 1.00 53.94 188 HIS A O 1
ATOM 1575 N N . PRO A 1 189 ? 34.652 10.454 -16.044 1.00 51.94 189 PRO A N 1
ATOM 1576 C CA . PRO A 1 189 ? 33.834 11.137 -15.055 1.00 51.94 189 PRO A CA 1
ATOM 1577 C C . PRO A 1 189 ? 34.524 10.995 -13.695 1.00 51.94 189 PRO A C 1
ATOM 1579 O O . PRO A 1 189 ? 34.445 9.946 -13.055 1.00 51.94 189 PRO A O 1
ATOM 1582 N N . LYS A 1 190 ? 35.253 12.030 -13.272 1.00 48.06 190 LYS A N 1
ATOM 1583 C CA . LYS A 1 190 ? 35.753 12.144 -11.902 1.00 48.06 190 LYS A CA 1
ATOM 1584 C C . LYS A 1 190 ? 34.546 12.410 -10.993 1.00 48.06 190 LYS A C 1
ATOM 1586 O O . LYS A 1 190 ? 33.966 13.486 -11.047 1.00 48.06 190 LYS A O 1
ATOM 1591 N N . GLY A 1 191 ? 34.153 11.432 -10.176 1.00 51.06 191 GLY A N 1
ATOM 1592 C CA . GLY A 1 191 ? 33.516 11.720 -8.884 1.00 51.06 191 GLY A CA 1
ATOM 1593 C C . GLY A 1 191 ? 32.028 11.414 -8.656 1.00 51.06 191 GLY A C 1
ATOM 1594 O O . GLY A 1 191 ? 31.690 11.224 -7.495 1.00 51.06 191 GLY A O 1
ATOM 1595 N N . GLU A 1 192 ? 31.133 11.286 -9.648 1.00 56.16 192 GLU A N 1
ATOM 1596 C CA . GLU A 1 192 ? 29.682 11.193 -9.318 1.00 56.16 192 GLU A CA 1
ATOM 1597 C C . GLU A 1 192 ? 28.850 10.110 -10.038 1.00 56.16 192 GLU A C 1
ATOM 1599 O O . GLU A 1 192 ? 28.043 10.409 -10.922 1.00 56.16 192 GLU A O 1
ATOM 1604 N N . PRO A 1 193 ? 28.945 8.830 -9.635 1.00 66.88 193 PRO A N 1
ATOM 1605 C CA . PRO A 1 193 ? 28.054 7.795 -10.164 1.00 66.88 193 PRO A CA 1
ATOM 1606 C C . PRO A 1 193 ? 26.855 7.505 -9.269 1.00 66.88 193 PRO A C 1
ATOM 1608 O O . PRO A 1 193 ? 25.737 7.386 -9.763 1.00 66.88 193 PRO A O 1
ATOM 1611 N N . ALA A 1 194 ? 27.086 7.386 -7.959 1.00 64.81 194 ALA A N 1
ATOM 1612 C CA . ALA A 1 194 ? 26.081 6.918 -7.010 1.00 64.81 194 ALA A CA 1
ATOM 1613 C C . ALA A 1 194 ? 24.901 7.889 -6.920 1.00 64.81 194 ALA A C 1
ATOM 1615 O O . ALA A 1 194 ? 23.755 7.499 -7.127 1.00 64.81 194 ALA A O 1
ATOM 1616 N N . PHE A 1 195 ? 25.213 9.170 -6.703 1.00 76.94 195 PHE A N 1
ATOM 1617 C CA . PHE A 1 195 ? 24.234 10.251 -6.630 1.00 76.94 195 PHE A CA 1
ATOM 1618 C C . PHE A 1 195 ? 23.430 10.365 -7.923 1.00 76.94 195 PHE A C 1
ATOM 1620 O O . PHE A 1 195 ? 22.213 10.494 -7.874 1.00 76.94 195 PHE A O 1
ATOM 1627 N N . LYS A 1 196 ? 24.085 10.204 -9.080 1.00 85.62 196 LYS A N 1
ATOM 1628 C CA . LYS A 1 196 ? 23.420 10.230 -10.384 1.00 85.62 196 LYS A CA 1
ATOM 1629 C C . LYS A 1 196 ? 22.444 9.067 -10.573 1.00 85.62 196 LYS A C 1
ATOM 1631 O O . LYS A 1 196 ? 21.366 9.271 -11.120 1.00 85.62 196 LYS A O 1
ATOM 1636 N N . PHE A 1 197 ? 22.788 7.851 -10.143 1.00 87.94 197 PHE A N 1
ATOM 1637 C CA . PHE A 1 197 ? 21.853 6.722 -10.227 1.00 87.94 197 PHE A CA 1
ATOM 1638 C C . PHE A 1 197 ? 20.665 6.895 -9.280 1.00 87.94 197 PHE A C 1
ATOM 1640 O O . PHE A 1 197 ? 19.539 6.599 -9.671 1.00 87.94 197 PHE A O 1
ATOM 1647 N N . VAL A 1 198 ? 20.901 7.404 -8.067 1.00 90.69 198 VAL A N 1
ATOM 1648 C CA . VAL A 1 198 ? 19.835 7.716 -7.103 1.00 90.69 198 VAL A CA 1
ATOM 1649 C C . VAL A 1 198 ? 18.927 8.831 -7.629 1.00 90.69 198 VAL A C 1
ATOM 1651 O O . VAL A 1 198 ? 17.712 8.721 -7.530 1.00 90.69 198 VAL A O 1
ATOM 1654 N N . GLU A 1 199 ? 19.487 9.860 -8.261 1.00 91.56 199 GLU A N 1
ATOM 1655 C CA . GLU A 1 199 ? 18.738 10.935 -8.919 1.00 91.56 199 GLU A CA 1
ATOM 1656 C C . GLU A 1 199 ? 17.891 10.414 -10.093 1.00 91.56 199 GLU A C 1
ATOM 1658 O O . GLU A 1 199 ? 16.706 10.723 -10.200 1.00 91.56 199 GLU A O 1
ATOM 1663 N N . GLN A 1 200 ? 18.461 9.567 -10.955 1.00 92.69 200 GLN A N 1
ATOM 1664 C CA . GLN A 1 200 ? 17.714 8.923 -12.042 1.00 92.69 200 GLN A CA 1
ATOM 1665 C C . GLN A 1 200 ? 16.571 8.052 -11.515 1.00 92.69 200 GLN A C 1
ATOM 1667 O O . GLN A 1 200 ? 15.501 8.010 -12.114 1.00 92.69 200 GLN A O 1
ATOM 1672 N N . TRP A 1 201 ? 16.795 7.360 -10.399 1.00 94.44 201 TRP A N 1
ATOM 1673 C CA . TRP A 1 201 ? 15.786 6.549 -9.729 1.00 94.44 201 TRP A CA 1
ATOM 1674 C C . TRP A 1 201 ? 14.675 7.399 -9.094 1.00 94.44 201 TRP A C 1
ATOM 1676 O O . TRP A 1 201 ? 13.495 7.084 -9.240 1.00 94.44 201 TRP A O 1
ATOM 1686 N N . TYR A 1 202 ? 15.037 8.521 -8.477 1.00 95.38 202 TYR A N 1
ATOM 1687 C CA . TYR A 1 202 ? 14.102 9.509 -7.947 1.00 95.38 202 TYR A CA 1
ATOM 1688 C C . TYR A 1 202 ? 13.179 10.071 -9.038 1.00 95.38 202 TYR A C 1
ATOM 1690 O O . TYR A 1 202 ? 11.957 9.963 -8.932 1.00 95.38 202 TYR A O 1
ATOM 1698 N N . TYR A 1 203 ? 13.744 10.598 -10.130 1.00 95.94 203 TYR A N 1
ATOM 1699 C CA . TYR A 1 203 ? 12.944 11.166 -11.219 1.00 95.94 203 TYR A CA 1
ATOM 1700 C C . TYR A 1 203 ? 12.162 10.117 -12.005 1.00 95.94 203 TYR A C 1
ATOM 1702 O O . TYR A 1 203 ? 11.111 10.437 -12.547 1.00 95.94 203 TYR A O 1
ATOM 1710 N N . TYR A 1 204 ? 12.630 8.868 -12.046 1.00 95.62 204 TYR A N 1
ATOM 1711 C CA . TYR A 1 204 ? 11.851 7.747 -12.566 1.00 95.62 204 TYR A CA 1
ATOM 1712 C C . TYR A 1 204 ? 10.523 7.581 -11.817 1.00 95.62 204 TYR A C 1
ATOM 1714 O O . TYR A 1 204 ? 9.473 7.521 -12.455 1.00 95.62 204 TYR A O 1
ATOM 1722 N N . ILE A 1 205 ? 10.560 7.559 -10.480 1.00 96.81 205 ILE A N 1
ATOM 1723 C CA . ILE A 1 205 ? 9.351 7.422 -9.654 1.00 96.81 205 ILE A CA 1
ATOM 1724 C C . ILE A 1 205 ? 8.432 8.629 -9.850 1.00 96.81 205 ILE A C 1
ATOM 1726 O O . ILE A 1 205 ? 7.233 8.448 -10.049 1.00 96.81 205 ILE A O 1
ATOM 1730 N N . LEU A 1 206 ? 8.980 9.850 -9.853 1.00 96.69 206 LEU A N 1
ATOM 1731 C CA . LEU A 1 206 ? 8.175 11.057 -10.065 1.00 96.69 206 LEU A CA 1
ATOM 1732 C C . LEU A 1 206 ? 7.524 11.092 -11.449 1.00 96.69 206 LEU A C 1
ATOM 1734 O O . LEU A 1 206 ? 6.342 11.397 -11.556 1.00 96.69 206 LEU A O 1
ATOM 1738 N N . TYR A 1 207 ? 8.262 10.727 -12.497 1.00 96.94 207 TYR A N 1
ATOM 1739 C CA . TYR A 1 207 ? 7.727 10.686 -13.855 1.00 96.94 207 TYR A CA 1
ATOM 1740 C C . TYR A 1 207 ? 6.607 9.647 -13.994 1.00 96.94 207 TYR A C 1
ATOM 1742 O O . TYR A 1 207 ? 5.596 9.927 -14.632 1.00 96.94 207 TYR A O 1
ATOM 1750 N N . LEU A 1 208 ? 6.748 8.474 -13.360 1.00 96.06 208 LEU A N 1
ATOM 1751 C CA . LEU A 1 208 ? 5.670 7.483 -13.289 1.00 96.06 208 LEU A CA 1
ATOM 1752 C C . LEU A 1 208 ? 4.422 8.044 -12.602 1.00 96.06 208 LEU A C 1
ATOM 1754 O O . LEU A 1 208 ? 3.324 7.848 -13.107 1.00 96.06 208 LEU A O 1
ATOM 1758 N N . VAL A 1 209 ? 4.579 8.761 -11.485 1.00 96.56 209 VAL A N 1
ATOM 1759 C CA . VAL A 1 209 ? 3.450 9.400 -10.789 1.00 96.56 209 VAL A CA 1
ATOM 1760 C C . VAL A 1 209 ? 2.789 10.463 -11.667 1.00 96.56 209 VAL A C 1
ATOM 1762 O O . VAL A 1 209 ? 1.564 10.499 -11.739 1.00 96.56 209 VAL A O 1
ATOM 1765 N N . CYS A 1 210 ? 3.568 11.288 -12.375 1.00 96.25 210 CYS A N 1
ATOM 1766 C CA . CYS A 1 210 ? 3.017 12.283 -13.293 1.00 96.25 210 CYS A CA 1
ATOM 1767 C C . CYS A 1 210 ? 2.185 11.644 -14.406 1.00 96.25 210 CYS A C 1
ATOM 1769 O O . CYS A 1 210 ? 1.077 12.090 -14.688 1.00 96.25 210 CYS A O 1
ATOM 1771 N N . LYS A 1 211 ? 2.709 10.579 -15.019 1.00 95.06 211 LYS A N 1
ATOM 1772 C CA . LYS A 1 211 ? 2.020 9.863 -16.097 1.00 95.06 211 LYS A CA 1
ATOM 1773 C C . LYS A 1 211 ? 0.778 9.137 -15.596 1.00 95.06 211 LYS A C 1
ATOM 1775 O O . LYS A 1 211 ? -0.247 9.176 -16.263 1.00 95.06 211 LYS A O 1
ATOM 1780 N N . GLU A 1 212 ? 0.845 8.568 -14.394 1.00 94.50 212 GLU A N 1
ATOM 1781 C CA . GLU A 1 212 ? -0.302 7.950 -13.735 1.00 94.50 212 GLU A CA 1
ATOM 1782 C C . GLU A 1 212 ? -1.436 8.946 -13.470 1.00 94.50 212 GLU A C 1
ATOM 1784 O O . GLU A 1 212 ? -2.605 8.618 -13.659 1.00 94.50 212 GLU A O 1
ATOM 1789 N N . LEU A 1 213 ? -1.093 10.153 -13.023 1.00 94.19 213 LEU A N 1
ATOM 1790 C CA . LEU A 1 213 ? -2.049 11.215 -12.715 1.00 94.19 213 LEU A CA 1
ATOM 1791 C C . LEU A 1 213 ? -2.454 12.051 -13.937 1.00 94.19 213 LEU A C 1
ATOM 1793 O O . LEU A 1 213 ? -3.235 12.982 -13.777 1.00 94.19 213 LEU A O 1
ATOM 1797 N N . GLU A 1 214 ? -1.932 11.732 -15.125 1.00 94.38 214 GLU A N 1
ATOM 1798 C CA . GLU A 1 214 ? -2.170 12.472 -16.373 1.00 94.38 214 GLU A CA 1
ATOM 1799 C C . GLU A 1 214 ? -1.832 13.976 -16.269 1.00 94.38 214 GLU A C 1
ATOM 1801 O O . GLU A 1 214 ? -2.455 14.821 -16.908 1.00 94.38 214 GLU A O 1
ATOM 1806 N N . ILE A 1 215 ? -0.815 14.319 -15.472 1.00 94.56 215 ILE A N 1
ATOM 1807 C CA . ILE A 1 215 ? -0.345 15.701 -15.274 1.00 94.56 215 ILE A CA 1
ATOM 1808 C C . ILE A 1 215 ? 0.865 16.032 -16.168 1.00 94.56 215 ILE A C 1
ATOM 1810 O O . ILE A 1 215 ? 1.573 15.122 -16.620 1.00 94.56 215 ILE A O 1
ATOM 1814 N N . PRO A 1 216 ? 1.150 17.327 -16.424 1.00 94.38 216 PRO A N 1
ATOM 1815 C CA . PRO A 1 216 ? 2.243 17.737 -17.301 1.00 94.38 216 PRO A CA 1
ATOM 1816 C C . PRO A 1 216 ? 3.615 17.195 -16.877 1.00 94.38 216 PRO A C 1
ATOM 1818 O O . PRO A 1 216 ? 3.989 17.220 -15.706 1.00 94.38 216 PRO A O 1
ATOM 1821 N N . THR A 1 217 ? 4.422 16.772 -17.855 1.00 94.19 217 THR A N 1
ATOM 1822 C CA . THR A 1 217 ? 5.805 16.301 -17.640 1.00 94.19 217 THR A CA 1
ATOM 1823 C C . THR A 1 217 ? 6.861 17.264 -18.193 1.00 94.19 217 THR A C 1
ATOM 1825 O O . THR A 1 217 ? 7.981 16.852 -18.490 1.00 94.19 217 THR A O 1
ATOM 1828 N N . ASN A 1 218 ? 6.526 18.548 -18.336 1.00 91.69 218 ASN A N 1
ATOM 1829 C CA . ASN A 1 218 ? 7.359 19.563 -19.006 1.00 91.69 218 ASN A CA 1
ATOM 1830 C C . ASN A 1 218 ? 8.721 19.792 -18.324 1.00 91.69 218 ASN A C 1
ATOM 1832 O O . ASN A 1 218 ? 9.696 20.176 -18.968 1.00 91.69 218 ASN A O 1
ATOM 1836 N N . HIS A 1 219 ? 8.803 19.521 -17.020 1.00 95.31 219 HIS A N 1
ATOM 1837 C CA . HIS A 1 219 ? 10.036 19.643 -16.239 1.00 95.31 219 HIS A CA 1
ATOM 1838 C C . HIS A 1 219 ? 10.943 18.414 -16.313 1.00 95.31 219 HIS A C 1
ATOM 1840 O O . HIS A 1 219 ? 11.993 18.382 -15.670 1.00 95.31 219 HIS A O 1
ATOM 1846 N N . PHE A 1 220 ? 10.562 17.394 -17.080 1.00 95.06 220 PHE A N 1
ATOM 1847 C CA . PHE A 1 220 ? 11.355 16.191 -17.271 1.00 95.06 220 PHE A CA 1
ATOM 1848 C C . PHE A 1 220 ? 11.983 16.192 -18.658 1.00 95.06 220 PHE A C 1
ATOM 1850 O O . PHE A 1 220 ? 11.355 16.512 -19.663 1.00 95.06 220 PHE A O 1
ATOM 1857 N N . LYS A 1 221 ? 13.253 15.806 -18.730 1.00 93.56 221 LYS A N 1
ATOM 1858 C CA . LYS A 1 221 ? 13.997 15.754 -19.980 1.00 93.56 221 LYS A CA 1
ATOM 1859 C C . LYS A 1 221 ? 13.606 14.499 -20.754 1.00 93.56 221 LYS A C 1
ATOM 1861 O O . LYS A 1 221 ? 14.098 13.404 -20.459 1.00 93.56 221 LYS A O 1
ATOM 1866 N N . THR A 1 222 ? 12.789 14.690 -21.782 1.00 92.06 222 THR A N 1
ATOM 1867 C CA . THR A 1 222 ? 12.405 13.681 -22.772 1.00 92.06 222 THR A CA 1
ATOM 1868 C C . THR A 1 222 ? 12.974 14.050 -24.137 1.00 92.06 222 THR A C 1
ATOM 1870 O O . THR A 1 222 ? 12.814 15.179 -24.591 1.00 92.06 222 THR A O 1
ATOM 1873 N N . THR A 1 223 ? 13.642 13.114 -24.807 1.00 92.88 223 THR A N 1
ATOM 1874 C CA . THR A 1 223 ? 14.136 13.320 -26.180 1.00 92.88 223 THR A CA 1
ATOM 1875 C C . THR A 1 223 ? 13.743 12.144 -27.056 1.00 92.88 223 THR A C 1
ATOM 1877 O O . THR A 1 223 ? 13.991 11.006 -26.665 1.00 92.88 223 THR A O 1
ATOM 1880 N N . LEU A 1 224 ? 13.186 12.400 -28.237 1.00 90.69 224 LEU A N 1
ATOM 1881 C CA . LEU A 1 224 ? 12.903 11.372 -29.237 1.00 90.69 224 LEU A CA 1
ATOM 1882 C C . LEU A 1 224 ? 14.083 11.278 -30.213 1.00 90.69 224 LEU A C 1
ATOM 1884 O O . LEU A 1 224 ? 14.511 12.289 -30.766 1.00 90.69 224 LEU A O 1
ATOM 1888 N N . LYS A 1 225 ? 14.628 10.078 -30.413 1.00 90.88 225 LYS A N 1
ATOM 1889 C CA . LYS A 1 225 ? 15.677 9.819 -31.406 1.00 90.88 225 LYS A CA 1
ATOM 1890 C C . LYS A 1 225 ? 15.484 8.431 -31.998 1.00 90.88 225 LYS A C 1
ATOM 1892 O O . LYS A 1 225 ? 15.347 7.478 -31.239 1.00 90.88 225 LYS A O 1
ATOM 1897 N N . ASP A 1 226 ? 15.520 8.322 -33.326 1.00 88.94 226 ASP A N 1
ATOM 1898 C CA . ASP A 1 226 ? 15.393 7.048 -34.051 1.00 88.94 226 ASP A CA 1
ATOM 1899 C C . ASP A 1 226 ? 14.171 6.229 -33.572 1.00 88.94 226 ASP A C 1
ATOM 1901 O O . ASP A 1 226 ? 14.300 5.060 -33.218 1.00 88.94 226 ASP A O 1
ATOM 1905 N N . PHE A 1 227 ? 13.001 6.878 -33.468 1.00 90.25 227 PHE A N 1
ATOM 1906 C CA . PHE A 1 227 ? 11.736 6.304 -32.963 1.00 90.25 227 PHE A CA 1
ATOM 1907 C C . PHE A 1 227 ? 11.745 5.848 -31.492 1.00 90.25 227 PHE A C 1
ATOM 1909 O O . PHE A 1 227 ? 10.757 5.300 -30.999 1.00 90.25 227 PHE A O 1
ATOM 1916 N N . ARG A 1 228 ? 12.824 6.108 -30.742 1.00 88.31 228 ARG A N 1
ATOM 1917 C CA . ARG A 1 228 ? 12.948 5.790 -29.313 1.00 88.31 228 ARG A CA 1
ATOM 1918 C C . ARG A 1 228 ? 12.822 7.034 -28.453 1.00 88.31 228 ARG A C 1
ATOM 1920 O O . ARG A 1 228 ? 13.532 8.022 -28.644 1.00 88.31 228 ARG A O 1
ATOM 1927 N N . GLU A 1 229 ? 11.939 6.962 -27.468 1.00 89.12 229 GLU A N 1
ATOM 1928 C CA . GLU A 1 229 ? 11.782 8.003 -26.462 1.00 89.12 229 GLU A CA 1
ATOM 1929 C C . GLU A 1 229 ? 12.778 7.779 -25.317 1.00 89.12 229 GLU A C 1
ATOM 1931 O O . GLU A 1 229 ? 12.809 6.717 -24.700 1.00 89.12 229 GLU A O 1
ATOM 1936 N N . TYR A 1 230 ? 13.600 8.783 -25.020 1.00 91.69 230 TYR A N 1
ATOM 1937 C CA . TYR A 1 230 ? 14.540 8.771 -23.903 1.00 91.69 230 TYR A CA 1
ATOM 1938 C C . TYR A 1 230 ? 14.030 9.669 -22.773 1.00 91.69 230 TYR A C 1
ATOM 1940 O O . TYR A 1 230 ? 14.377 10.848 -22.683 1.00 91.69 230 TYR A O 1
ATOM 1948 N N . ASN A 1 231 ? 13.199 9.094 -21.909 1.00 94.06 231 ASN A N 1
ATOM 1949 C CA . ASN A 1 231 ? 12.608 9.717 -20.718 1.00 94.06 231 ASN A CA 1
ATOM 1950 C C . ASN A 1 231 ? 13.297 9.233 -19.412 1.00 94.06 231 ASN A C 1
ATOM 1952 O O . ASN A 1 231 ? 14.210 8.394 -19.472 1.00 94.06 231 ASN A O 1
ATOM 1956 N N . PRO A 1 232 ? 12.912 9.731 -18.218 1.00 94.81 232 PRO A N 1
ATOM 1957 C CA . PRO A 1 232 ? 13.483 9.285 -16.941 1.00 94.81 232 PRO A CA 1
ATOM 1958 C C . PRO A 1 232 ? 13.479 7.762 -16.708 1.00 94.81 232 PRO A C 1
ATOM 1960 O O . PRO A 1 232 ? 14.422 7.247 -16.103 1.00 94.81 232 PRO A O 1
ATOM 1963 N N . LEU A 1 233 ? 12.502 7.014 -17.241 1.00 92.12 233 LEU A N 1
ATOM 1964 C CA . LEU A 1 233 ? 12.447 5.551 -17.103 1.00 92.12 233 LEU A CA 1
ATOM 1965 C C . LEU A 1 233 ? 13.587 4.871 -17.858 1.00 92.12 233 LEU A C 1
ATOM 1967 O O . LEU A 1 233 ? 14.270 4.003 -17.310 1.00 92.12 233 LEU A O 1
ATOM 1971 N N . THR A 1 234 ? 13.826 5.283 -19.106 1.00 91.12 234 THR A N 1
ATOM 1972 C CA . THR A 1 234 ? 14.910 4.708 -19.923 1.00 91.12 234 THR A CA 1
ATOM 1973 C C . THR A 1 234 ? 16.295 5.014 -19.349 1.00 91.12 234 THR A C 1
ATOM 1975 O O . THR A 1 234 ? 17.208 4.196 -19.464 1.00 91.12 234 THR A O 1
ATOM 1978 N N . LYS A 1 235 ? 16.442 6.160 -18.666 1.00 90.50 235 LYS A N 1
ATOM 1979 C CA . LYS A 1 235 ? 17.674 6.569 -17.974 1.00 90.50 235 LYS A CA 1
ATOM 1980 C C . LYS A 1 235 ? 17.917 5.803 -16.671 1.00 90.50 235 LYS A C 1
ATOM 1982 O O . LYS A 1 235 ? 19.077 5.627 -16.299 1.00 90.50 235 LYS A O 1
ATOM 1987 N N . CYS A 1 236 ? 16.863 5.370 -15.977 1.00 92.25 236 CYS A N 1
ATOM 1988 C CA . CYS A 1 236 ? 16.978 4.627 -14.725 1.00 92.25 236 CYS A CA 1
ATOM 1989 C C . CYS A 1 236 ? 17.541 3.210 -14.968 1.00 92.25 236 CYS A C 1
ATOM 1991 O O . CYS A 1 236 ? 17.043 2.502 -15.857 1.00 92.25 236 CYS A O 1
ATOM 1993 N N . PRO A 1 237 ? 18.559 2.762 -14.200 1.00 89.62 237 PRO A N 1
ATOM 1994 C CA . PRO A 1 237 ? 19.055 1.388 -14.262 1.00 89.62 237 PRO A CA 1
ATOM 1995 C C . PRO A 1 237 ? 17.934 0.359 -14.070 1.00 89.62 237 PRO A C 1
ATOM 1997 O O . PRO A 1 237 ? 17.164 0.469 -13.119 1.00 89.62 237 PRO A O 1
ATOM 2000 N N . LYS A 1 238 ? 17.876 -0.670 -14.931 1.00 89.00 238 LYS A N 1
ATOM 2001 C CA . LYS A 1 238 ? 16.801 -1.683 -14.934 1.00 89.00 238 LYS A CA 1
ATOM 2002 C C . LYS A 1 238 ? 16.572 -2.299 -13.551 1.00 89.00 238 LYS A C 1
ATOM 2004 O O . LYS A 1 238 ? 15.434 -2.402 -13.113 1.00 89.00 238 LYS A O 1
ATOM 2009 N N . ILE A 1 239 ? 17.653 -2.630 -12.850 1.00 90.19 239 ILE A N 1
ATOM 2010 C CA . ILE A 1 239 ? 17.617 -3.232 -11.513 1.00 90.19 239 ILE A CA 1
ATOM 2011 C C . ILE A 1 239 ? 16.936 -2.358 -10.446 1.00 90.19 239 ILE A C 1
ATOM 2013 O O . ILE A 1 239 ? 16.349 -2.892 -9.516 1.00 90.19 239 ILE A O 1
ATOM 2017 N N . LEU A 1 240 ? 16.972 -1.027 -10.590 1.00 92.31 240 LEU A N 1
ATOM 2018 C CA . LEU A 1 240 ? 16.338 -0.094 -9.651 1.00 92.31 240 LEU A CA 1
ATOM 2019 C C . LEU A 1 240 ? 14.866 0.173 -9.994 1.00 92.31 240 LEU A C 1
ATOM 2021 O O . LEU A 1 240 ? 14.128 0.661 -9.147 1.00 92.31 240 LEU A O 1
ATOM 2025 N N . ARG A 1 241 ? 14.405 -0.162 -11.209 1.00 92.31 241 ARG A N 1
ATOM 2026 C CA . ARG A 1 241 ? 13.011 0.082 -11.630 1.00 92.31 241 ARG A CA 1
ATOM 2027 C C . ARG A 1 241 ? 12.000 -0.735 -10.829 1.00 92.31 241 ARG A C 1
ATOM 2029 O O . ARG A 1 241 ? 10.865 -0.298 -10.677 1.00 92.31 241 ARG A O 1
ATOM 2036 N N . ALA A 1 242 ? 12.415 -1.894 -10.316 1.00 92.00 242 ALA A N 1
ATOM 2037 C CA . ALA A 1 242 ? 11.598 -2.725 -9.436 1.00 92.00 242 ALA A CA 1
ATOM 2038 C C . ALA A 1 242 ? 11.438 -2.130 -8.029 1.00 92.00 242 ALA A C 1
ATOM 2040 O O . ALA A 1 242 ? 10.513 -2.480 -7.301 1.00 92.00 242 ALA A O 1
ATOM 2041 N N . GLU A 1 243 ? 12.326 -1.224 -7.636 1.00 94.06 243 GLU A N 1
ATOM 2042 C CA . GLU A 1 243 ? 12.346 -0.648 -6.303 1.00 94.06 243 GLU A CA 1
ATOM 2043 C C . GLU A 1 243 ? 11.481 0.624 -6.273 1.00 94.06 243 GLU A C 1
ATOM 2045 O O . GLU A 1 243 ? 11.963 1.743 -6.438 1.00 94.06 243 GLU A O 1
ATOM 2050 N N . THR A 1 244 ? 10.168 0.447 -6.109 1.00 94.94 244 THR A N 1
ATOM 2051 C CA . THR A 1 244 ? 9.159 1.524 -6.114 1.00 94.94 244 THR A CA 1
ATOM 2052 C C . THR A 1 244 ? 8.258 1.483 -4.873 1.00 94.94 244 THR A C 1
ATOM 2054 O O . THR A 1 244 ? 8.114 0.430 -4.249 1.00 94.94 244 THR A O 1
ATOM 2057 N N . PRO A 1 245 ? 7.604 2.603 -4.500 1.00 95.31 245 PRO A N 1
ATOM 2058 C CA . PRO A 1 245 ? 6.639 2.627 -3.392 1.00 95.31 245 PRO A CA 1
ATOM 2059 C C . PRO A 1 245 ? 5.352 1.836 -3.667 1.00 95.31 245 PRO A C 1
ATOM 2061 O O . PRO A 1 245 ? 4.690 1.378 -2.736 1.00 95.31 245 PRO A O 1
ATOM 2064 N N . PHE A 1 246 ? 4.992 1.669 -4.936 1.00 94.31 246 PHE A N 1
ATOM 2065 C CA . PHE A 1 246 ? 3.779 0.997 -5.403 1.00 94.31 246 PHE A CA 1
ATOM 2066 C C . PHE A 1 246 ? 4.122 -0.156 -6.346 1.00 94.31 246 PHE A C 1
ATOM 2068 O O . PHE A 1 246 ? 5.215 -0.213 -6.914 1.00 94.31 246 PHE A O 1
ATOM 2075 N N . LYS A 1 247 ? 3.181 -1.086 -6.509 1.00 93.88 247 LYS A N 1
ATOM 2076 C CA . LYS A 1 247 ? 3.290 -2.187 -7.468 1.00 93.88 247 LYS A CA 1
ATOM 2077 C C . LYS A 1 247 ? 3.294 -1.641 -8.902 1.00 93.88 247 LYS A C 1
ATOM 2079 O O . LYS A 1 247 ? 2.399 -0.893 -9.279 1.00 93.88 247 LYS A O 1
ATOM 2084 N N . VAL A 1 248 ? 4.294 -2.037 -9.689 1.00 94.25 248 VAL A N 1
ATOM 2085 C CA . VAL A 1 248 ? 4.475 -1.645 -11.099 1.00 94.25 248 VAL A CA 1
ATOM 2086 C C . VAL A 1 248 ? 4.422 -2.885 -11.989 1.00 94.25 248 VAL A C 1
ATOM 2088 O O . VAL A 1 248 ? 4.964 -3.939 -11.627 1.00 94.25 248 VAL A O 1
ATOM 2091 N N . ILE A 1 249 ? 3.767 -2.751 -13.140 1.00 93.50 249 ILE A N 1
ATOM 2092 C CA . ILE A 1 249 ? 3.667 -3.782 -14.178 1.00 93.50 249 ILE A CA 1
ATOM 2093 C C . ILE A 1 249 ? 4.521 -3.357 -15.373 1.00 93.50 249 ILE A C 1
ATOM 2095 O O . ILE A 1 249 ? 4.432 -2.216 -15.819 1.00 93.50 249 ILE A O 1
ATOM 2099 N N . GLU A 1 250 ? 5.334 -4.283 -15.882 1.00 94.94 250 GLU A N 1
ATOM 2100 C CA . GLU A 1 250 ? 6.049 -4.164 -17.156 1.00 94.94 250 GLU A CA 1
ATOM 2101 C C . GLU A 1 250 ? 5.432 -5.131 -18.171 1.00 94.94 250 GLU A C 1
ATOM 2103 O O . GLU A 1 250 ? 5.336 -6.332 -17.903 1.00 94.94 250 GLU A O 1
ATOM 2108 N N . CYS A 1 251 ? 5.033 -4.610 -19.330 1.00 94.31 251 CYS A N 1
ATOM 2109 C CA . CYS A 1 251 ? 4.618 -5.391 -20.493 1.00 94.31 251 CYS A CA 1
ATOM 2110 C C . CYS A 1 251 ? 5.686 -5.257 -21.585 1.00 94.31 251 CYS A C 1
ATOM 2112 O O . CYS A 1 251 ? 5.839 -4.181 -22.154 1.00 94.31 251 CYS A O 1
ATOM 2114 N N . ASP A 1 252 ? 6.435 -6.326 -21.849 1.00 94.06 252 ASP A N 1
ATOM 2115 C CA . ASP A 1 252 ? 7.574 -6.365 -22.783 1.00 94.06 252 ASP A CA 1
ATOM 2116 C C . ASP A 1 252 ? 7.232 -7.166 -24.042 1.00 94.06 252 ASP A C 1
ATOM 2118 O O . ASP A 1 252 ? 6.569 -8.201 -23.946 1.00 94.06 252 ASP A O 1
ATOM 2122 N N . ILE A 1 253 ? 7.684 -6.733 -25.219 1.00 93.44 253 ILE A N 1
ATOM 2123 C CA . ILE A 1 253 ? 7.427 -7.470 -26.462 1.00 93.44 253 ILE A CA 1
ATOM 2124 C C . ILE A 1 253 ? 8.242 -8.770 -26.465 1.00 93.44 253 ILE A C 1
ATOM 2126 O O . ILE A 1 253 ? 9.479 -8.777 -26.463 1.00 93.44 253 ILE A O 1
ATOM 2130 N N . LYS A 1 254 ? 7.556 -9.913 -26.553 1.00 91.69 254 LYS A N 1
ATOM 2131 C CA . LYS A 1 254 ? 8.214 -11.216 -26.671 1.00 91.69 254 LYS A CA 1
ATOM 2132 C C . LYS A 1 254 ? 8.917 -11.322 -28.017 1.00 91.69 254 LYS A C 1
ATOM 2134 O O . LYS A 1 254 ? 8.302 -11.182 -29.073 1.00 91.69 254 LYS A O 1
ATOM 2139 N N . SER A 1 255 ? 10.216 -11.614 -27.962 1.00 90.50 255 SER A N 1
ATOM 2140 C CA . SER A 1 255 ? 11.047 -11.838 -29.149 1.00 90.50 255 SER A CA 1
ATOM 2141 C C . SER A 1 255 ? 10.868 -10.747 -30.216 1.00 90.50 255 SER A C 1
ATOM 2143 O O . SER A 1 255 ? 10.727 -11.076 -31.385 1.00 90.50 255 SER A O 1
ATOM 2145 N N . ALA A 1 256 ? 10.885 -9.468 -29.812 1.00 91.12 256 ALA A N 1
ATOM 2146 C CA . ALA A 1 256 ? 10.553 -8.317 -30.662 1.00 91.12 256 ALA A CA 1
ATOM 2147 C C . ALA A 1 256 ? 11.057 -8.429 -32.114 1.00 91.12 256 ALA A C 1
ATOM 2149 O O . ALA A 1 256 ? 10.250 -8.507 -33.033 1.00 91.12 256 ALA A O 1
ATOM 2150 N N . PHE A 1 257 ? 12.375 -8.536 -32.325 1.00 92.62 257 PHE A N 1
ATOM 2151 C CA . PHE A 1 257 ? 12.945 -8.583 -33.678 1.00 92.62 257 PHE A CA 1
ATOM 2152 C C . PHE A 1 257 ? 12.480 -9.806 -34.486 1.00 92.62 257 PHE A C 1
ATOM 2154 O O . PHE A 1 257 ? 11.946 -9.591 -35.568 1.00 92.62 257 PHE A O 1
ATOM 2161 N N . PRO A 1 258 ? 12.608 -11.062 -34.005 1.00 94.00 258 PRO A N 1
ATOM 2162 C CA . PRO A 1 258 ? 12.013 -12.208 -34.693 1.00 94.00 258 PRO A CA 1
ATOM 2163 C C . PRO A 1 258 ? 10.526 -12.037 -35.028 1.00 94.00 258 PRO A C 1
ATOM 2165 O O . PRO A 1 258 ? 10.134 -12.318 -36.152 1.00 94.00 258 PRO A O 1
ATOM 2168 N N . SER A 1 259 ? 9.715 -11.510 -34.104 1.00 93.62 259 SER A N 1
ATOM 2169 C CA . SER A 1 259 ? 8.283 -11.268 -34.332 1.00 93.62 259 SER A CA 1
ATOM 2170 C C . SER A 1 259 ? 8.035 -10.274 -35.473 1.00 93.62 259 SER A C 1
ATOM 2172 O O . SER A 1 259 ? 7.136 -10.476 -36.287 1.00 93.62 259 SER A O 1
ATOM 2174 N N . PHE A 1 260 ? 8.842 -9.215 -35.569 1.00 93.31 260 PHE A N 1
ATOM 2175 C CA . PHE A 1 260 ? 8.747 -8.245 -36.661 1.00 93.31 260 PHE A CA 1
ATOM 2176 C C . PHE A 1 260 ? 9.216 -8.818 -37.998 1.00 93.31 260 PHE A C 1
ATOM 2178 O O . PHE A 1 260 ? 8.605 -8.544 -39.025 1.00 93.31 260 PHE A O 1
ATOM 2185 N N . LEU A 1 261 ? 10.279 -9.624 -38.005 1.00 93.75 261 LEU A N 1
ATOM 2186 C CA . LEU A 1 261 ? 10.769 -10.261 -39.229 1.00 93.75 261 LEU A CA 1
ATOM 2187 C C . LEU A 1 261 ? 9.778 -11.306 -39.754 1.00 93.75 261 LEU A C 1
ATOM 2189 O O . LEU A 1 261 ? 9.539 -11.356 -40.959 1.00 93.75 261 LEU A O 1
ATOM 2193 N N . ASP A 1 262 ? 9.146 -12.069 -38.863 1.00 93.44 262 ASP A N 1
ATOM 2194 C CA . ASP A 1 262 ? 8.027 -12.956 -39.195 1.00 93.44 262 ASP A CA 1
ATOM 2195 C C . ASP A 1 262 ? 6.865 -12.179 -39.818 1.00 93.44 262 ASP A C 1
ATOM 2197 O O . ASP A 1 262 ? 6.363 -12.560 -40.873 1.00 93.44 262 ASP A O 1
ATOM 2201 N N . LEU A 1 263 ? 6.490 -11.041 -39.226 1.00 91.31 263 LEU A N 1
ATOM 2202 C CA . LEU A 1 263 ? 5.438 -10.181 -39.766 1.00 91.31 263 LEU A CA 1
ATOM 2203 C C . LEU A 1 263 ? 5.769 -9.661 -41.176 1.00 91.31 263 LEU A C 1
ATOM 2205 O O . LEU A 1 263 ? 4.890 -9.626 -42.030 1.00 91.31 263 LEU A O 1
ATOM 2209 N N . GLN A 1 264 ? 7.020 -9.268 -41.425 1.00 90.62 264 GLN A N 1
ATOM 2210 C CA . GLN A 1 264 ? 7.450 -8.716 -42.716 1.00 90.62 264 GLN A CA 1
ATOM 2211 C C . GLN A 1 264 ? 7.625 -9.784 -43.804 1.00 90.62 264 GLN A C 1
ATOM 2213 O O . GLN A 1 264 ? 7.391 -9.512 -44.977 1.00 90.62 264 GLN A O 1
ATOM 2218 N N . THR A 1 265 ? 8.051 -10.994 -43.436 1.00 91.69 265 THR A N 1
ATOM 2219 C CA . THR A 1 265 ? 8.377 -12.059 -44.404 1.00 91.69 265 THR A CA 1
ATOM 2220 C C . THR A 1 265 ? 7.311 -13.146 -44.522 1.00 91.69 265 THR A C 1
ATOM 2222 O O . THR A 1 265 ? 7.396 -13.989 -45.415 1.00 91.69 265 THR A O 1
ATOM 2225 N N . GLY A 1 266 ? 6.320 -13.156 -43.629 1.00 89.75 266 GLY A N 1
ATOM 2226 C CA . GLY A 1 266 ? 5.311 -14.208 -43.526 1.00 89.75 266 GLY A CA 1
ATOM 2227 C C . GLY A 1 266 ? 5.812 -15.500 -42.870 1.00 89.75 266 GLY A C 1
ATOM 2228 O O . GLY A 1 266 ? 5.072 -16.488 -42.857 1.00 89.75 266 GLY A O 1
ATOM 2229 N N . SER A 1 267 ? 7.040 -15.533 -42.331 1.00 91.00 267 SER A N 1
ATOM 2230 C CA . SER A 1 267 ? 7.515 -16.676 -41.543 1.00 91.00 267 SER A CA 1
ATOM 2231 C C . SER A 1 267 ? 6.793 -16.777 -40.193 1.00 91.00 267 SER A C 1
ATOM 2233 O O . SER A 1 267 ? 6.101 -15.857 -39.761 1.00 91.00 267 SER A O 1
ATOM 2235 N N . ARG A 1 268 ? 6.895 -17.944 -39.547 1.00 92.06 268 ARG A N 1
ATOM 2236 C CA . ARG A 1 268 ? 6.228 -18.248 -38.267 1.00 92.06 268 ARG A CA 1
ATOM 2237 C C . ARG A 1 268 ? 7.163 -18.960 -37.290 1.00 92.06 268 ARG A C 1
ATOM 2239 O O . ARG A 1 268 ? 6.764 -19.927 -36.652 1.00 92.06 268 ARG A O 1
ATOM 2246 N N . ILE A 1 269 ? 8.415 -18.512 -37.220 1.00 93.56 269 ILE A N 1
ATOM 2247 C CA . ILE A 1 269 ? 9.475 -19.156 -36.430 1.00 93.56 269 ILE A CA 1
ATOM 2248 C C . ILE A 1 269 ? 9.994 -18.277 -35.283 1.00 93.56 269 ILE A C 1
ATOM 2250 O O . ILE A 1 269 ? 10.997 -18.613 -34.655 1.00 93.56 269 ILE A O 1
ATOM 2254 N N . LYS A 1 270 ? 9.343 -17.146 -34.976 1.00 91.94 270 LYS A N 1
ATOM 2255 C CA . LYS A 1 270 ? 9.783 -16.164 -33.964 1.00 91.94 270 LYS A CA 1
ATOM 2256 C C . LYS A 1 270 ? 10.162 -16.768 -32.606 1.00 91.94 270 LYS A C 1
ATOM 2258 O O . LYS A 1 270 ? 11.065 -16.259 -31.936 1.00 91.94 270 LYS A O 1
ATOM 2263 N N . ASP A 1 271 ? 9.484 -17.839 -32.199 1.00 90.75 271 ASP A N 1
ATOM 2264 C CA . ASP A 1 271 ? 9.691 -18.513 -30.915 1.00 90.75 271 ASP A CA 1
ATOM 2265 C C . ASP A 1 271 ? 10.861 -19.510 -30.965 1.00 90.75 271 ASP A C 1
ATOM 2267 O O . ASP A 1 271 ? 11.487 -19.787 -29.938 1.00 90.75 271 ASP A O 1
ATOM 2271 N N . GLU A 1 272 ? 11.220 -19.965 -32.166 1.00 94.75 272 GLU A N 1
ATOM 2272 C CA . GLU A 1 272 ? 12.279 -20.937 -32.446 1.00 94.75 272 GLU A CA 1
ATOM 2273 C C . GLU A 1 272 ? 13.631 -20.264 -32.702 1.00 94.75 272 GLU A C 1
ATOM 2275 O O . GLU A 1 272 ? 14.658 -20.825 -32.335 1.00 94.75 272 GLU A O 1
ATOM 2280 N N . VAL A 1 273 ? 13.659 -19.040 -33.251 1.00 95.38 273 VAL A N 1
ATOM 2281 C CA . VAL A 1 273 ? 14.900 -18.336 -33.650 1.00 95.38 273 VAL A CA 1
ATOM 2282 C C . VAL A 1 273 ? 15.983 -18.366 -32.569 1.00 95.38 273 VAL A C 1
ATOM 2284 O O . VAL A 1 273 ? 17.135 -18.713 -32.836 1.00 95.38 273 VAL A O 1
ATOM 2287 N N . TYR A 1 274 ? 15.636 -18.006 -31.330 1.00 95.12 274 TYR A N 1
ATOM 2288 C CA . TYR A 1 274 ? 16.617 -18.006 -30.245 1.00 95.12 274 TYR A CA 1
ATOM 2289 C C . TYR A 1 274 ? 16.942 -19.412 -29.749 1.00 95.12 274 TYR A C 1
ATOM 2291 O O . TYR A 1 274 ? 18.089 -19.652 -29.392 1.00 95.12 274 TYR A O 1
ATOM 2299 N N . THR A 1 275 ? 15.976 -20.331 -29.746 1.00 95.50 275 THR A N 1
ATOM 2300 C CA . THR A 1 275 ? 16.187 -21.734 -29.358 1.00 95.50 275 THR A CA 1
ATOM 2301 C C . THR A 1 275 ? 17.172 -22.410 -30.314 1.00 95.50 275 THR A C 1
ATOM 2303 O O . THR A 1 275 ? 18.169 -22.970 -29.868 1.00 95.50 275 THR A O 1
ATOM 2306 N N . ASN A 1 276 ? 16.994 -22.214 -31.621 1.00 95.88 276 ASN A N 1
ATOM 2307 C CA . ASN A 1 276 ? 17.893 -22.707 -32.665 1.00 95.88 276 ASN A CA 1
ATOM 2308 C C . ASN A 1 276 ? 19.326 -22.187 -32.475 1.00 95.88 276 ASN A C 1
ATOM 2310 O O . ASN A 1 276 ? 20.296 -22.934 -32.603 1.00 95.88 276 ASN A O 1
ATOM 2314 N N . LEU A 1 277 ? 19.481 -20.904 -32.132 1.00 95.06 277 LEU A N 1
ATOM 2315 C CA . LEU A 1 277 ? 20.793 -20.325 -31.836 1.00 95.06 277 LEU A CA 1
ATOM 2316 C C . LEU A 1 277 ? 21.408 -20.872 -30.544 1.00 95.06 277 LEU A C 1
ATOM 2318 O O . LEU A 1 277 ? 22.617 -21.101 -30.509 1.00 95.06 277 LEU A O 1
ATOM 2322 N N . MET A 1 278 ? 20.602 -21.072 -29.498 1.00 95.88 278 MET A N 1
ATOM 2323 C CA . MET A 1 278 ? 21.059 -21.662 -28.238 1.00 95.88 278 MET A CA 1
ATOM 2324 C C . MET A 1 278 ? 21.634 -23.059 -28.472 1.00 95.88 278 MET A C 1
ATOM 2326 O O . MET A 1 278 ? 22.746 -23.329 -28.029 1.00 95.88 278 MET A O 1
ATOM 2330 N N . GLU A 1 279 ? 20.921 -23.906 -29.213 1.00 94.56 279 GLU A N 1
ATOM 2331 C CA . GLU A 1 279 ? 21.343 -25.274 -29.526 1.00 94.56 279 GLU A CA 1
ATOM 2332 C C . GLU A 1 279 ? 22.598 -25.296 -30.404 1.00 94.56 279 GLU A C 1
ATOM 2334 O O . GLU A 1 279 ? 23.580 -25.960 -30.079 1.00 94.56 279 GLU A O 1
ATOM 2339 N N . ARG A 1 280 ? 22.617 -24.511 -31.489 1.00 93.81 280 ARG A N 1
ATOM 2340 C CA . ARG A 1 280 ? 23.737 -24.517 -32.445 1.00 93.81 280 ARG A CA 1
ATOM 2341 C C . ARG A 1 280 ? 25.019 -23.896 -31.908 1.00 93.81 280 ARG A C 1
ATOM 2343 O O . ARG A 1 280 ? 26.101 -24.264 -32.359 1.00 93.81 280 ARG A O 1
ATOM 2350 N N . LYS A 1 281 ? 24.920 -22.901 -31.023 1.00 92.31 281 LYS A N 1
ATOM 2351 C CA . LYS A 1 281 ? 26.087 -22.181 -30.482 1.00 92.31 281 LYS A CA 1
ATOM 2352 C C . LYS A 1 281 ? 26.410 -22.562 -29.038 1.00 92.31 281 LYS A C 1
ATOM 2354 O O . LYS A 1 281 ? 27.411 -22.079 -28.521 1.00 92.31 281 LYS A O 1
ATOM 2359 N N . ASN A 1 282 ? 25.600 -23.416 -28.409 1.00 93.25 282 ASN A N 1
ATOM 2360 C CA . ASN A 1 282 ? 25.703 -23.790 -26.999 1.00 93.25 282 ASN A CA 1
ATOM 2361 C C . ASN A 1 282 ? 25.771 -22.564 -26.066 1.00 93.25 282 ASN A C 1
ATOM 2363 O O . ASN A 1 282 ? 26.663 -22.429 -25.227 1.00 93.25 282 ASN A O 1
ATOM 2367 N N . ILE A 1 283 ? 24.840 -21.629 -26.262 1.00 92.88 283 ILE A N 1
ATOM 2368 C CA . ILE A 1 283 ? 24.744 -20.376 -25.500 1.00 92.88 283 ILE A CA 1
ATOM 2369 C C . ILE A 1 283 ? 23.380 -20.255 -24.827 1.00 92.88 283 ILE A C 1
ATOM 2371 O O . ILE A 1 283 ? 22.412 -20.900 -25.223 1.00 92.88 283 ILE A O 1
ATOM 2375 N N . ASN A 1 284 ? 23.275 -19.400 -23.810 1.00 90.88 284 ASN A N 1
ATOM 2376 C CA . ASN A 1 284 ? 21.983 -19.112 -23.192 1.00 90.88 284 ASN A CA 1
ATOM 2377 C C . ASN A 1 284 ? 21.132 -18.172 -24.073 1.00 90.88 284 ASN A C 1
ATOM 2379 O O . ASN A 1 284 ? 21.623 -17.516 -24.994 1.00 90.88 284 ASN A O 1
ATOM 2383 N N . ARG A 1 285 ? 19.836 -18.062 -23.755 1.00 88.69 285 ARG A N 1
ATOM 2384 C CA . ARG A 1 285 ? 18.879 -17.238 -24.514 1.00 88.69 285 ARG A CA 1
ATOM 2385 C C . ARG A 1 285 ? 19.273 -15.759 -24.602 1.00 88.69 285 ARG A C 1
ATOM 2387 O O . ARG A 1 285 ? 19.051 -15.130 -25.635 1.00 88.69 285 ARG A O 1
ATOM 2394 N N . SER A 1 286 ? 19.822 -15.191 -23.528 1.00 85.25 286 SER A N 1
ATOM 2395 C CA . SER A 1 286 ? 20.226 -13.780 -23.492 1.00 85.25 286 SER A CA 1
ATOM 2396 C C . SER A 1 286 ? 21.370 -13.517 -24.468 1.00 85.25 286 SER A C 1
ATOM 2398 O O . SER A 1 286 ? 21.310 -12.558 -25.237 1.00 85.25 286 SER A O 1
ATOM 2400 N N . ASP A 1 287 ? 22.362 -14.405 -24.486 1.00 86.81 287 ASP A N 1
ATOM 2401 C CA . ASP A 1 287 ? 23.493 -14.337 -25.407 1.00 86.81 287 ASP A CA 1
ATOM 2402 C C . ASP A 1 287 ? 23.048 -14.596 -26.850 1.00 86.81 287 ASP A C 1
ATOM 2404 O O . ASP A 1 287 ? 23.499 -13.900 -27.757 1.00 86.81 287 ASP A O 1
ATOM 2408 N N . ALA A 1 288 ? 22.086 -15.499 -27.071 1.00 92.81 288 ALA A N 1
ATOM 2409 C CA . ALA A 1 288 ? 21.478 -15.708 -28.386 1.00 92.81 288 ALA A CA 1
ATOM 2410 C C . ALA A 1 288 ? 20.779 -14.441 -28.910 1.00 92.81 288 ALA A C 1
ATOM 2412 O O . ALA A 1 288 ? 20.985 -14.062 -30.064 1.00 92.81 288 ALA A O 1
ATOM 2413 N N . LYS A 1 289 ? 20.017 -13.728 -28.063 1.00 90.75 289 LYS A N 1
ATOM 2414 C CA . LYS A 1 289 ? 19.386 -12.438 -28.415 1.00 90.75 289 LYS A CA 1
ATOM 2415 C C . LYS A 1 289 ? 20.434 -11.377 -28.770 1.00 90.75 289 LYS A C 1
ATOM 2417 O O . LYS A 1 289 ? 20.273 -10.655 -29.753 1.00 90.75 289 LYS A O 1
ATOM 2422 N N . VAL A 1 290 ? 21.523 -11.289 -28.001 1.00 87.94 290 VAL A N 1
ATOM 2423 C CA . VAL A 1 290 ? 22.634 -10.360 -28.280 1.00 87.94 290 VAL A CA 1
ATOM 2424 C C . VAL A 1 290 ? 23.337 -10.716 -29.591 1.00 87.94 290 VAL A C 1
ATOM 2426 O O . VAL A 1 290 ? 23.592 -9.829 -30.411 1.00 87.94 290 VAL A O 1
ATOM 2429 N N . LEU A 1 291 ? 23.615 -12.000 -29.826 1.00 91.38 291 LEU A N 1
ATOM 2430 C CA . LEU A 1 291 ? 24.253 -12.483 -31.048 1.00 91.38 291 LEU A CA 1
ATOM 2431 C C . LEU A 1 291 ? 23.386 -12.184 -32.273 1.00 91.38 291 LEU A C 1
ATOM 2433 O O . LEU A 1 291 ? 23.877 -11.578 -33.219 1.00 91.38 291 LEU A O 1
ATOM 2437 N N . PHE A 1 292 ? 22.097 -12.520 -32.225 1.00 93.44 292 PHE A N 1
ATOM 2438 C CA . PHE A 1 292 ? 21.144 -12.237 -33.297 1.00 93.44 292 PHE A CA 1
ATOM 2439 C C . PHE A 1 292 ? 21.113 -10.745 -33.647 1.00 93.44 292 PHE A C 1
ATOM 2441 O O . PHE A 1 292 ? 21.382 -10.353 -34.784 1.00 93.44 292 PHE A O 1
ATOM 2448 N N . ASN A 1 293 ? 20.893 -9.892 -32.643 1.00 88.75 293 ASN A N 1
ATOM 2449 C CA . ASN A 1 293 ? 20.792 -8.450 -32.850 1.00 88.75 293 ASN A CA 1
ATOM 2450 C C . ASN A 1 293 ? 22.110 -7.838 -33.341 1.00 88.75 293 ASN A C 1
ATOM 2452 O O . ASN A 1 293 ? 22.091 -6.946 -34.188 1.00 88.75 293 ASN A O 1
ATOM 2456 N N . SER A 1 294 ? 23.257 -8.284 -32.825 1.00 86.88 294 SER A N 1
ATOM 2457 C CA . SER A 1 294 ? 24.563 -7.768 -33.257 1.00 86.88 294 SER A CA 1
ATOM 2458 C C . SER A 1 294 ? 24.892 -8.180 -34.692 1.00 86.88 294 SER A C 1
ATOM 2460 O O . SER A 1 294 ? 25.384 -7.354 -35.462 1.00 86.88 294 SER A O 1
ATOM 2462 N N . HIS A 1 295 ? 24.553 -9.411 -35.088 1.00 89.44 295 HIS A N 1
ATOM 2463 C CA . HIS A 1 295 ? 24.789 -9.907 -36.439 1.00 89.44 295 HIS A CA 1
ATOM 2464 C C . HIS A 1 295 ? 23.953 -9.143 -37.472 1.00 89.44 295 HIS A C 1
ATOM 2466 O O . HIS A 1 295 ? 24.505 -8.672 -38.465 1.00 89.44 295 HIS A O 1
ATOM 2472 N N . LEU A 1 296 ? 22.658 -8.930 -37.220 1.00 89.50 296 LEU A N 1
ATOM 2473 C CA . LEU A 1 296 ? 21.785 -8.211 -38.160 1.00 89.50 296 LEU A CA 1
ATOM 2474 C C . LEU A 1 296 ? 22.088 -6.709 -38.239 1.00 89.50 296 LEU A C 1
ATOM 2476 O O . LEU A 1 296 ? 21.954 -6.101 -39.297 1.00 89.50 296 LEU A O 1
ATOM 2480 N N . ASN A 1 297 ? 22.595 -6.111 -37.157 1.00 85.38 297 ASN A N 1
ATOM 2481 C CA . ASN A 1 297 ? 23.062 -4.721 -37.168 1.00 85.38 297 ASN A CA 1
ATOM 2482 C C . ASN A 1 297 ? 24.449 -4.531 -37.804 1.00 85.38 297 ASN A C 1
ATOM 2484 O O . ASN A 1 297 ? 24.891 -3.395 -37.984 1.00 85.38 297 ASN A O 1
ATOM 2488 N N . SER A 1 298 ? 25.142 -5.616 -38.161 1.00 82.62 298 SER A N 1
ATOM 2489 C CA . SER A 1 298 ? 26.490 -5.571 -38.740 1.00 82.62 298 SER A CA 1
ATOM 2490 C C . SER A 1 298 ? 26.516 -5.525 -40.272 1.00 82.62 298 SER A C 1
ATOM 2492 O O . SER A 1 298 ? 27.579 -5.701 -40.858 1.00 82.62 298 SER A O 1
ATOM 2494 N N . GLY A 1 299 ? 25.390 -5.222 -40.932 1.00 73.81 299 GLY A N 1
ATOM 2495 C CA . GLY A 1 299 ? 25.278 -5.175 -42.400 1.00 73.81 299 GLY A CA 1
ATOM 2496 C C . GLY A 1 299 ? 26.226 -4.213 -43.121 1.00 73.81 299 GLY A C 1
ATOM 2497 O O . GLY A 1 299 ? 26.498 -4.379 -44.305 1.00 73.81 299 GLY A O 1
ATOM 2498 N N . LYS A 1 300 ? 26.820 -3.255 -42.398 1.00 72.19 300 LYS A N 1
ATOM 2499 C CA . LYS A 1 300 ? 27.914 -2.413 -42.911 1.00 72.19 300 LYS A CA 1
ATOM 2500 C C . LYS A 1 300 ? 29.246 -3.168 -43.067 1.00 72.19 300 LYS A C 1
ATOM 2502 O O . LYS A 1 300 ? 30.090 -2.755 -43.854 1.00 72.19 300 LYS A O 1
ATOM 2507 N N . TYR A 1 301 ? 29.449 -4.233 -42.297 1.00 78.44 301 TYR A N 1
ATOM 2508 C CA . TYR A 1 301 ? 30.711 -4.970 -42.175 1.00 78.44 301 TYR A CA 1
ATOM 2509 C C . TYR A 1 301 ? 30.612 -6.422 -42.654 1.00 78.44 301 TYR A C 1
ATOM 2511 O O . TYR A 1 301 ? 31.637 -7.086 -42.783 1.00 78.44 301 TYR A O 1
ATOM 2519 N N . LYS A 1 302 ? 29.397 -6.923 -42.897 1.00 84.44 302 LYS A N 1
ATOM 2520 C CA . LYS A 1 302 ? 29.140 -8.291 -43.354 1.00 84.44 302 LYS A CA 1
ATOM 2521 C C . LYS A 1 302 ? 28.466 -8.308 -44.716 1.00 84.44 302 LYS A C 1
ATOM 2523 O O . LYS A 1 302 ? 27.617 -7.469 -45.022 1.00 84.44 302 LYS A O 1
ATOM 2528 N N . THR A 1 303 ? 28.830 -9.288 -45.535 1.00 86.25 303 THR A N 1
ATOM 2529 C CA . THR A 1 303 ? 28.215 -9.480 -46.851 1.00 86.25 303 THR A CA 1
ATOM 2530 C C . THR A 1 303 ? 26.782 -9.997 -46.708 1.00 86.25 303 THR A C 1
ATOM 2532 O O . THR A 1 303 ? 26.419 -10.597 -45.693 1.00 86.25 303 THR A O 1
ATOM 2535 N N . LYS A 1 304 ? 25.955 -9.792 -47.744 1.00 87.69 304 LYS A N 1
ATOM 2536 C CA . LYS A 1 304 ? 24.585 -10.336 -47.775 1.00 87.69 304 LYS A CA 1
ATOM 2537 C C . LYS A 1 304 ? 24.581 -11.852 -47.567 1.00 87.69 304 LYS A C 1
ATOM 2539 O O . LYS A 1 304 ? 23.759 -12.352 -46.811 1.00 87.69 304 LYS A O 1
ATOM 2544 N N . GLU A 1 305 ? 25.542 -12.558 -48.164 1.00 90.38 305 GLU A N 1
ATOM 2545 C CA . GLU A 1 305 ? 25.646 -14.016 -48.053 1.00 90.38 305 GLU A CA 1
ATOM 2546 C C . GLU A 1 305 ? 25.991 -14.471 -46.628 1.00 90.38 305 GLU A C 1
ATOM 2548 O O . GLU A 1 305 ? 25.400 -15.419 -46.121 1.00 90.38 305 GLU A O 1
ATOM 2553 N N . GLN A 1 306 ? 26.876 -13.752 -45.927 1.00 90.62 306 GLN A N 1
ATOM 2554 C CA . GLN A 1 306 ? 27.189 -14.046 -44.523 1.00 90.62 306 GLN A CA 1
ATOM 2555 C C . GLN A 1 306 ? 25.958 -13.902 -43.621 1.00 90.62 306 GLN A C 1
ATOM 2557 O O . GLN A 1 306 ? 25.714 -14.750 -42.765 1.00 90.62 306 GLN A O 1
ATOM 2562 N N . ILE A 1 307 ? 25.169 -12.844 -43.825 1.00 90.75 307 ILE A N 1
ATOM 2563 C CA . ILE A 1 307 ? 23.944 -12.603 -43.050 1.00 90.75 307 ILE A CA 1
ATOM 2564 C C . ILE A 1 307 ? 22.875 -13.639 -43.390 1.00 90.75 307 ILE A C 1
ATOM 2566 O O . ILE A 1 307 ? 22.227 -14.165 -42.489 1.00 90.75 307 ILE A O 1
ATOM 2570 N N . LYS A 1 308 ? 22.716 -13.970 -44.672 1.00 92.94 308 LYS A N 1
ATOM 2571 C CA . LYS A 1 308 ? 21.790 -15.003 -45.135 1.00 92.94 308 LYS A CA 1
ATOM 2572 C C . LYS A 1 308 ? 22.114 -16.364 -44.519 1.00 92.94 308 LYS A C 1
ATOM 2574 O O . LYS A 1 308 ? 21.221 -16.997 -43.966 1.00 92.94 308 LYS A O 1
ATOM 2579 N N . ASN A 1 309 ? 23.380 -16.780 -44.538 1.00 93.50 309 ASN A N 1
ATOM 2580 C CA . ASN A 1 309 ? 23.811 -18.037 -43.920 1.00 93.50 309 ASN A CA 1
ATOM 2581 C C . ASN A 1 309 ? 23.540 -18.044 -42.413 1.00 93.50 309 ASN A C 1
ATOM 2583 O O . ASN A 1 309 ? 23.023 -19.025 -41.885 1.00 93.50 309 ASN A O 1
ATOM 2587 N N . PHE A 1 310 ? 23.784 -16.923 -41.729 1.00 94.62 310 PHE A N 1
ATOM 2588 C CA . PHE A 1 310 ? 23.431 -16.779 -40.318 1.00 94.62 310 PHE A CA 1
ATOM 2589 C C . PHE A 1 310 ? 21.915 -16.877 -40.063 1.00 94.62 310 PHE A C 1
ATOM 2591 O O . PHE A 1 310 ? 21.491 -17.500 -39.093 1.00 94.62 310 PHE A O 1
ATOM 2598 N N . LEU A 1 311 ? 21.075 -16.306 -40.926 1.00 94.50 311 LEU A N 1
ATOM 2599 C CA . LEU A 1 311 ? 19.616 -16.418 -40.813 1.00 94.50 311 LEU A CA 1
ATOM 2600 C C . LEU A 1 311 ? 19.124 -17.851 -41.057 1.00 94.50 311 LEU A C 1
ATOM 2602 O O . LEU A 1 311 ? 18.226 -18.310 -40.354 1.00 94.50 311 LEU A O 1
ATOM 2606 N N . ILE A 1 312 ? 19.752 -18.584 -41.979 1.00 94.38 312 ILE A N 1
ATOM 2607 C CA . ILE A 1 312 ? 19.504 -20.021 -42.160 1.00 94.38 312 ILE A CA 1
ATOM 2608 C C . ILE A 1 312 ? 19.911 -20.796 -40.898 1.00 94.38 312 ILE A C 1
ATOM 2610 O O . ILE A 1 312 ? 19.195 -21.702 -40.472 1.00 94.38 312 ILE A O 1
ATOM 2614 N N . GLU A 1 313 ? 21.006 -20.408 -40.231 1.00 93.00 313 GLU A N 1
ATOM 2615 C CA . GLU A 1 313 ? 21.357 -20.974 -38.921 1.00 93.00 313 GLU A CA 1
ATOM 2616 C C . GLU A 1 313 ? 20.298 -20.700 -37.848 1.00 93.00 313 GLU A C 1
ATOM 2618 O O . GLU A 1 313 ? 20.070 -21.540 -36.980 1.00 93.00 313 GLU A O 1
ATOM 2623 N N . CYS A 1 314 ? 19.615 -19.559 -37.926 1.00 94.62 314 CYS A N 1
ATOM 2624 C CA . CYS A 1 314 ? 18.506 -19.221 -37.035 1.00 94.62 314 CYS A CA 1
ATOM 2625 C C . CYS A 1 314 ? 17.214 -20.004 -37.345 1.00 94.62 314 CYS A C 1
ATOM 2627 O O . CYS A 1 314 ? 16.275 -19.940 -36.554 1.00 94.62 314 CYS A O 1
ATOM 2629 N N . GLY A 1 315 ? 17.155 -20.734 -38.464 1.00 94.62 315 GLY A N 1
ATOM 2630 C CA . GLY A 1 315 ? 16.000 -21.530 -38.892 1.00 94.62 315 GLY A CA 1
ATOM 2631 C C . GLY A 1 315 ? 15.156 -20.907 -40.008 1.00 94.62 315 GLY A C 1
ATOM 2632 O O . GLY A 1 315 ? 14.190 -21.527 -40.443 1.00 94.62 315 GLY A O 1
ATOM 2633 N N . TYR A 1 316 ? 15.501 -19.715 -40.510 1.00 96.00 316 TYR A N 1
ATOM 2634 C CA . TYR A 1 316 ? 14.789 -19.135 -41.654 1.00 96.00 316 TYR A CA 1
ATOM 2635 C C . TYR A 1 316 ? 15.072 -19.935 -42.930 1.00 96.00 316 TYR A C 1
ATOM 2637 O O . TYR A 1 316 ? 16.206 -20.338 -43.193 1.00 96.00 316 TYR A O 1
ATOM 2645 N N . THR A 1 317 ? 14.057 -20.112 -43.777 1.00 95.06 317 THR A N 1
ATOM 2646 C CA . THR A 1 317 ? 14.269 -20.648 -45.126 1.00 95.06 317 THR A CA 1
ATOM 2647 C C . THR A 1 317 ? 14.962 -19.606 -46.014 1.00 95.06 317 THR A C 1
ATOM 2649 O O . THR A 1 317 ? 15.034 -18.418 -45.682 1.00 95.06 317 THR A O 1
ATOM 2652 N N . ALA A 1 318 ? 15.496 -20.033 -47.163 1.00 93.19 318 ALA A N 1
ATOM 2653 C CA . ALA A 1 318 ? 16.273 -19.155 -48.041 1.00 93.19 318 ALA A CA 1
ATOM 2654 C C . ALA A 1 318 ? 15.491 -17.910 -48.510 1.00 93.19 318 ALA A C 1
ATOM 2656 O O . ALA A 1 318 ? 16.086 -16.843 -48.661 1.00 93.19 318 ALA A O 1
ATOM 2657 N N . THR A 1 319 ? 14.172 -18.031 -48.708 1.00 94.38 319 THR A N 1
ATOM 2658 C CA . THR A 1 319 ? 13.315 -16.934 -49.183 1.00 94.38 319 THR A CA 1
ATOM 2659 C C . THR A 1 319 ? 13.159 -15.818 -48.133 1.00 94.38 319 THR A C 1
ATOM 2661 O O . THR A 1 319 ? 13.625 -14.712 -48.415 1.00 94.38 319 THR A O 1
ATOM 2664 N N . PRO A 1 320 ? 12.638 -16.058 -46.906 1.00 93.38 320 PRO A N 1
ATOM 2665 C CA . PRO A 1 320 ? 12.667 -15.076 -45.820 1.00 93.38 320 PRO A CA 1
ATOM 2666 C C . PRO A 1 320 ? 14.071 -14.550 -45.516 1.00 93.38 320 PRO A C 1
ATOM 2668 O O . PRO A 1 320 ? 14.238 -13.350 -45.332 1.00 93.38 320 PRO A O 1
ATOM 2671 N N . ALA A 1 321 ? 15.104 -15.404 -45.518 1.00 93.44 321 ALA A N 1
ATOM 2672 C CA . ALA A 1 321 ? 16.472 -14.962 -45.245 1.00 93.44 321 ALA A CA 1
ATOM 2673 C C . ALA A 1 321 ? 16.961 -13.915 -46.264 1.00 93.44 321 ALA A C 1
ATOM 2675 O O . ALA A 1 321 ? 17.538 -12.897 -45.877 1.00 93.44 321 ALA A O 1
ATOM 2676 N N . ASN A 1 322 ? 16.689 -14.127 -47.557 1.00 91.88 322 ASN A N 1
ATOM 2677 C CA . ASN A 1 322 ? 17.001 -13.162 -48.612 1.00 91.88 322 ASN A CA 1
ATOM 2678 C C . ASN A 1 322 ? 16.239 -11.843 -48.425 1.00 91.88 322 ASN A C 1
ATOM 2680 O O . ASN A 1 322 ? 16.847 -10.777 -48.540 1.00 91.88 322 ASN A O 1
ATOM 2684 N N . GLU A 1 323 ? 14.944 -11.901 -48.106 1.00 91.19 323 GLU A N 1
ATOM 2685 C CA . GLU A 1 323 ? 14.135 -10.707 -47.832 1.00 91.19 323 GLU A CA 1
ATOM 2686 C C . GLU A 1 323 ? 14.684 -9.916 -46.639 1.00 91.19 323 GLU A C 1
ATOM 2688 O O . GLU A 1 323 ? 14.912 -8.711 -46.750 1.00 91.19 323 GLU A O 1
ATOM 2693 N N . ILE A 1 324 ? 15.031 -10.591 -45.538 1.00 91.25 324 ILE A N 1
ATOM 2694 C CA . ILE A 1 324 ? 15.591 -9.950 -44.340 1.00 91.25 324 ILE A CA 1
ATOM 2695 C C . ILE A 1 324 ? 16.892 -9.196 -44.667 1.00 91.25 324 ILE A C 1
ATOM 2697 O O . ILE A 1 324 ? 17.112 -8.088 -44.166 1.00 91.25 324 ILE A O 1
ATOM 2701 N N . THR A 1 325 ? 17.743 -9.736 -45.552 1.00 89.56 325 THR A N 1
ATOM 2702 C CA . THR A 1 325 ? 19.013 -9.079 -45.919 1.00 89.56 325 THR A CA 1
ATOM 2703 C C . THR A 1 325 ? 18.834 -7.714 -46.598 1.00 89.56 325 THR A C 1
ATOM 2705 O O . THR A 1 325 ? 19.756 -6.890 -46.586 1.00 89.56 325 THR A O 1
ATOM 2708 N N . LYS A 1 326 ? 17.648 -7.431 -47.165 1.00 87.31 326 LYS A N 1
ATOM 2709 C CA . LYS A 1 326 ? 17.323 -6.119 -47.748 1.00 87.31 326 LYS A CA 1
ATOM 2710 C C . LYS A 1 326 ? 17.272 -5.027 -46.677 1.00 87.31 326 LYS A C 1
ATOM 2712 O O . LYS A 1 326 ? 17.695 -3.903 -46.944 1.00 87.31 326 LYS A O 1
ATOM 2717 N N . TYR A 1 327 ? 16.840 -5.368 -45.462 1.00 84.31 327 TYR A N 1
ATOM 2718 C CA . TYR A 1 327 ? 16.772 -4.441 -44.330 1.00 84.31 327 TYR A CA 1
ATOM 2719 C C . TYR A 1 327 ? 18.113 -4.301 -43.596 1.00 84.31 327 TYR A C 1
ATOM 2721 O O . TYR A 1 327 ? 18.386 -3.254 -43.011 1.00 84.31 327 TYR A O 1
ATOM 2729 N N . THR A 1 328 ? 18.974 -5.325 -43.620 1.00 83.81 328 THR A N 1
ATOM 2730 C CA . THR A 1 328 ? 20.276 -5.281 -42.926 1.00 83.81 328 THR A CA 1
ATOM 2731 C C . THR A 1 328 ? 21.340 -4.507 -43.699 1.00 83.81 328 THR A C 1
ATOM 2733 O O . THR A 1 328 ? 22.136 -3.793 -43.091 1.00 83.81 328 THR A O 1
ATOM 2736 N N . ASN A 1 329 ? 21.338 -4.612 -45.034 1.00 79.50 329 ASN A N 1
ATOM 2737 C CA . ASN A 1 329 ? 22.315 -3.962 -45.923 1.00 79.50 329 ASN A CA 1
ATOM 2738 C C . ASN A 1 329 ? 21.712 -2.760 -46.676 1.00 79.50 329 ASN A C 1
ATOM 2740 O O . ASN A 1 329 ? 22.229 -2.347 -47.716 1.00 79.50 329 ASN A O 1
ATOM 2744 N N . GLY A 1 330 ? 20.595 -2.228 -46.176 1.00 72.31 330 GLY A N 1
ATOM 2745 C CA . GLY A 1 330 ? 19.910 -1.069 -46.736 1.00 72.31 330 GLY A CA 1
ATOM 2746 C C . GLY A 1 330 ? 20.597 0.266 -46.420 1.00 72.31 330 GLY A C 1
ATOM 2747 O O . GLY A 1 330 ? 21.555 0.343 -45.651 1.00 72.31 330 GLY A O 1
ATOM 2748 N N . LYS A 1 331 ? 20.075 1.353 -47.010 1.00 73.44 331 LYS A N 1
ATOM 2749 C CA . LYS A 1 331 ? 20.536 2.731 -46.732 1.00 73.44 331 LYS A CA 1
ATOM 2750 C C . LYS A 1 331 ? 20.228 3.171 -45.294 1.00 73.44 331 LYS A C 1
ATOM 2752 O O . LYS A 1 331 ? 20.976 3.956 -44.716 1.00 73.44 331 LYS A O 1
ATOM 2757 N N . ILE A 1 332 ? 19.130 2.669 -44.728 1.00 78.06 332 ILE A N 1
ATOM 2758 C CA . ILE A 1 332 ? 18.722 2.902 -43.339 1.00 78.06 332 ILE A CA 1
ATOM 2759 C C . ILE A 1 332 ? 19.303 1.783 -42.472 1.00 78.06 332 ILE A C 1
ATOM 2761 O O . ILE A 1 332 ? 19.320 0.621 -42.871 1.00 78.06 332 ILE A O 1
ATOM 2765 N N . LYS A 1 333 ? 19.784 2.127 -41.273 1.00 84.25 333 LYS A N 1
ATOM 2766 C CA . LYS A 1 333 ? 20.302 1.134 -40.324 1.00 84.25 333 LYS A CA 1
ATOM 2767 C C . LYS A 1 333 ? 19.172 0.209 -39.870 1.00 84.25 333 LYS A C 1
ATOM 2769 O O . LYS A 1 333 ? 18.142 0.702 -39.419 1.00 84.25 333 LYS A O 1
ATOM 2774 N N . PHE A 1 334 ? 19.420 -1.100 -39.870 1.00 88.62 334 PHE A N 1
ATOM 2775 C CA . PHE A 1 334 ? 18.476 -2.129 -39.414 1.00 88.62 334 PHE A CA 1
ATOM 2776 C C . PHE A 1 334 ? 17.780 -1.781 -38.083 1.00 88.62 334 PHE A C 1
ATOM 2778 O O . PHE A 1 334 ? 16.559 -1.849 -37.982 1.00 88.62 334 PHE A O 1
ATOM 2785 N N . ILE A 1 335 ? 18.540 -1.319 -37.082 1.00 87.44 335 ILE A N 1
ATOM 2786 C CA . ILE A 1 335 ? 18.003 -0.914 -35.773 1.00 87.44 335 ILE A CA 1
ATOM 2787 C C . ILE A 1 335 ? 16.938 0.189 -35.838 1.00 87.44 335 ILE A C 1
ATOM 2789 O O . ILE A 1 335 ? 16.024 0.190 -35.018 1.00 87.44 335 ILE A O 1
ATOM 2793 N N . VAL A 1 336 ? 17.048 1.126 -36.783 1.00 88.88 336 VAL A N 1
ATOM 2794 C CA . VAL A 1 336 ? 16.090 2.232 -36.928 1.00 88.88 336 VAL A CA 1
ATOM 2795 C C . VAL A 1 336 ? 14.766 1.686 -37.446 1.00 88.88 336 VAL A C 1
ATOM 2797 O O . VAL A 1 336 ? 13.726 1.995 -36.878 1.00 88.88 336 VAL A O 1
ATOM 2800 N N . HIS A 1 337 ? 14.823 0.798 -38.442 1.00 88.81 337 HIS A N 1
ATOM 2801 C CA . HIS A 1 337 ? 13.640 0.131 -38.979 1.00 88.81 337 HIS A CA 1
ATOM 2802 C C . HIS A 1 337 ? 12.939 -0.739 -37.924 1.00 88.81 337 HIS A C 1
ATOM 2804 O O . HIS A 1 337 ? 11.726 -0.674 -37.767 1.00 88.81 337 HIS A O 1
ATOM 2810 N N . MET A 1 338 ? 13.698 -1.499 -37.128 1.00 91.44 338 MET A N 1
ATOM 2811 C CA . MET A 1 338 ? 13.110 -2.268 -36.025 1.00 91.44 338 MET A CA 1
ATOM 2812 C C . MET A 1 338 ? 12.487 -1.361 -34.953 1.00 91.44 338 MET A C 1
ATOM 2814 O O . MET A 1 338 ? 11.430 -1.685 -34.430 1.00 91.44 338 MET A O 1
ATOM 2818 N N . SER A 1 339 ? 13.109 -0.218 -34.638 1.00 91.56 339 SER A N 1
ATOM 2819 C CA . SER A 1 339 ? 12.603 0.710 -33.610 1.00 91.56 339 SER A CA 1
ATOM 2820 C C . SER A 1 339 ? 11.297 1.405 -34.014 1.00 91.56 339 SER A C 1
ATOM 2822 O O . SER A 1 339 ? 10.499 1.758 -33.147 1.00 91.56 339 SER A O 1
ATOM 2824 N N . GLU A 1 340 ? 11.073 1.594 -35.315 1.00 92.38 340 GLU A N 1
ATOM 2825 C CA . GLU A 1 340 ? 9.801 2.067 -35.869 1.00 92.38 340 GLU A CA 1
ATOM 2826 C C . GLU A 1 340 ? 8.685 1.039 -35.625 1.00 92.38 340 GLU A C 1
ATOM 2828 O O . GLU A 1 340 ? 7.650 1.374 -35.053 1.00 92.38 340 GLU A O 1
ATOM 2833 N N . LEU A 1 341 ? 8.935 -0.239 -35.938 1.00 91.69 341 LEU A N 1
ATOM 2834 C CA . LEU A 1 341 ? 7.985 -1.328 -35.675 1.00 91.69 341 LEU A CA 1
ATOM 2835 C C . LEU A 1 341 ? 7.730 -1.532 -34.170 1.00 91.69 341 LEU A C 1
ATOM 2837 O O . LEU A 1 341 ? 6.591 -1.771 -33.771 1.00 91.69 341 LEU A O 1
ATOM 2841 N N . GLU A 1 342 ? 8.758 -1.375 -33.323 1.00 92.25 342 GLU A N 1
ATOM 2842 C CA . GLU A 1 342 ? 8.609 -1.346 -31.857 1.00 92.25 342 GLU A CA 1
ATOM 2843 C C . GLU A 1 342 ? 7.651 -0.233 -31.413 1.00 92.25 342 GLU A C 1
ATOM 2845 O O . GLU A 1 342 ? 6.814 -0.454 -30.538 1.00 92.25 342 GLU A O 1
ATOM 2850 N N . GLN A 1 343 ? 7.766 0.966 -31.997 1.00 92.81 343 GLN A N 1
ATOM 2851 C CA . GLN A 1 343 ? 6.887 2.087 -31.671 1.00 92.81 343 GLN A CA 1
ATOM 2852 C C . GLN A 1 343 ? 5.433 1.787 -32.035 1.00 92.81 343 GLN A C 1
ATOM 2854 O O . GLN A 1 343 ? 4.566 1.995 -31.188 1.00 92.81 343 GLN A O 1
ATOM 2859 N N . CYS A 1 344 ? 5.179 1.290 -33.249 1.00 91.75 344 CYS A N 1
ATOM 2860 C CA . CYS A 1 344 ? 3.834 0.920 -33.692 1.00 91.75 344 CYS A CA 1
ATOM 2861 C C . CYS A 1 344 ? 3.225 -0.142 -32.770 1.00 91.75 344 CYS A C 1
ATOM 2863 O O . CYS A 1 344 ? 2.167 0.081 -32.198 1.00 91.75 344 CYS A O 1
ATOM 2865 N N . ALA A 1 345 ? 3.951 -1.234 -32.508 1.00 92.50 345 ALA A N 1
ATOM 2866 C CA . ALA A 1 345 ? 3.464 -2.313 -31.650 1.00 92.50 345 ALA A CA 1
ATOM 2867 C C . ALA A 1 345 ? 3.119 -1.846 -30.224 1.00 92.50 345 ALA A C 1
ATOM 2869 O O . ALA A 1 345 ? 2.131 -2.292 -29.640 1.00 92.50 345 ALA A O 1
ATOM 2870 N N . ILE A 1 346 ? 3.935 -0.958 -29.646 1.00 92.25 346 ILE A N 1
ATOM 2871 C CA . ILE A 1 346 ? 3.670 -0.372 -28.327 1.00 92.25 346 ILE A CA 1
ATOM 2872 C C . ILE A 1 346 ? 2.434 0.531 -28.363 1.00 92.25 346 ILE A C 1
ATOM 2874 O O . ILE A 1 346 ? 1.625 0.474 -27.436 1.00 92.25 346 ILE A O 1
ATOM 2878 N N . GLN A 1 347 ? 2.289 1.357 -29.400 1.00 91.75 347 GLN A N 1
ATOM 2879 C CA . GLN A 1 347 ? 1.149 2.259 -29.538 1.00 91.75 347 GLN A CA 1
ATOM 2880 C C . GLN A 1 347 ? -0.158 1.469 -29.680 1.00 91.75 347 GLN A C 1
ATOM 2882 O O . GLN A 1 347 ? -1.089 1.708 -28.912 1.00 91.75 347 GLN A O 1
ATOM 2887 N N . ASP A 1 348 ? -0.176 0.452 -30.544 1.00 91.56 348 ASP A N 1
ATOM 2888 C CA . ASP A 1 348 ? -1.318 -0.449 -30.726 1.00 91.56 348 ASP A CA 1
ATOM 2889 C C . ASP A 1 348 ? -1.695 -1.137 -29.405 1.00 91.56 348 ASP A C 1
ATOM 2891 O O . ASP A 1 348 ? -2.870 -1.224 -29.042 1.00 91.56 348 ASP A O 1
ATOM 2895 N N . PHE A 1 349 ? -0.697 -1.597 -28.637 1.00 92.19 349 PHE A N 1
ATOM 2896 C CA . PHE A 1 349 ? -0.915 -2.215 -27.328 1.00 92.19 349 PHE A CA 1
ATOM 2897 C C . PHE A 1 349 ? -1.526 -1.239 -26.316 1.00 92.19 349 PHE A C 1
ATOM 2899 O O . PHE A 1 349 ? -2.437 -1.618 -25.572 1.00 92.19 349 PHE A O 1
ATOM 2906 N N . ILE A 1 350 ? -1.042 0.007 -26.285 1.00 91.06 350 ILE A N 1
ATOM 2907 C CA . ILE A 1 350 ? -1.558 1.065 -25.409 1.00 91.06 350 ILE A CA 1
ATOM 2908 C C . ILE A 1 350 ? -3.010 1.397 -25.761 1.00 91.06 350 ILE A C 1
ATOM 2910 O O . ILE A 1 350 ? -3.844 1.485 -24.859 1.00 91.06 350 ILE A O 1
ATOM 2914 N N . GLU A 1 351 ? -3.324 1.551 -27.047 1.00 91.06 351 GLU A N 1
ATOM 2915 C CA . GLU A 1 351 ? -4.667 1.884 -27.530 1.00 91.06 351 GLU A CA 1
ATOM 2916 C C . GLU A 1 351 ? -5.657 0.747 -27.270 1.00 91.06 351 GLU A C 1
ATOM 2918 O O . GLU A 1 351 ? -6.697 0.971 -26.647 1.00 91.06 351 GLU A O 1
ATOM 2923 N N . THR A 1 352 ? -5.283 -0.486 -27.627 1.00 90.81 352 THR A N 1
ATOM 2924 C CA . THR A 1 352 ? -6.102 -1.695 -27.428 1.00 90.81 352 THR A CA 1
ATOM 2925 C C . THR A 1 352 ? -6.467 -1.907 -25.959 1.00 90.81 352 THR A C 1
ATOM 2927 O O . THR A 1 352 ? -7.580 -2.319 -25.639 1.00 90.81 352 THR A O 1
ATOM 2930 N N . ASN A 1 353 ? -5.534 -1.618 -25.048 1.00 90.00 353 ASN A N 1
ATOM 2931 C CA . ASN A 1 353 ? -5.728 -1.807 -23.611 1.00 90.00 353 ASN A CA 1
ATOM 2932 C C . ASN A 1 353 ? -6.146 -0.523 -22.877 1.00 90.00 353 ASN A C 1
ATOM 2934 O O . ASN A 1 353 ? -6.271 -0.529 -21.651 1.00 90.00 353 ASN A O 1
ATOM 2938 N N . THR A 1 354 ? -6.376 0.586 -23.590 1.00 89.00 354 THR A N 1
ATOM 2939 C CA . THR A 1 354 ? -6.707 1.906 -23.018 1.00 89.00 354 THR A CA 1
ATOM 2940 C C . THR A 1 354 ? -5.716 2.397 -21.947 1.00 89.00 354 THR A C 1
ATOM 2942 O O . THR A 1 354 ? -6.087 3.081 -20.995 1.00 89.00 354 THR A O 1
ATOM 2945 N N . LEU A 1 355 ? -4.430 2.075 -22.103 1.00 87.44 355 LEU A N 1
ATOM 2946 C CA . LEU A 1 355 ? -3.360 2.357 -21.139 1.00 87.44 355 LEU A CA 1
ATOM 2947 C C . LEU A 1 355 ? -2.760 3.764 -21.319 1.00 87.44 355 LEU A C 1
ATOM 2949 O O . LEU A 1 355 ? -1.547 3.922 -21.448 1.00 87.44 355 LEU A O 1
ATOM 2953 N N . LYS A 1 356 ? -3.600 4.806 -21.344 1.00 82.94 356 LYS A N 1
ATOM 2954 C CA . LYS A 1 356 ? -3.173 6.202 -21.606 1.00 82.94 356 LYS A CA 1
ATOM 2955 C C . LYS A 1 356 ? -2.115 6.723 -20.622 1.00 82.94 356 LYS A C 1
ATOM 2957 O O . LYS A 1 356 ? -1.279 7.549 -20.977 1.00 82.94 356 LYS A O 1
ATOM 2962 N N . ASN A 1 357 ? -2.152 6.215 -19.397 1.00 85.19 357 ASN A N 1
ATOM 2963 C CA . ASN A 1 357 ? -1.245 6.524 -18.296 1.00 85.19 357 ASN A CA 1
ATOM 2964 C C . ASN A 1 357 ? 0.082 5.747 -18.347 1.00 85.19 357 ASN A C 1
ATOM 2966 O O . ASN A 1 357 ? 0.961 5.958 -17.507 1.00 85.19 357 ASN A O 1
ATOM 2970 N N . ALA A 1 358 ? 0.237 4.826 -19.297 1.00 89.56 358 ALA A N 1
ATOM 2971 C CA . ALA A 1 358 ? 1.425 4.009 -19.373 1.00 89.56 358 ALA A CA 1
ATOM 2972 C C . ALA A 1 358 ? 2.599 4.742 -20.018 1.00 89.56 358 ALA A C 1
ATOM 2974 O O . ALA A 1 358 ? 2.465 5.677 -20.810 1.00 89.56 358 ALA A O 1
ATOM 2975 N N . VAL A 1 359 ? 3.794 4.313 -19.636 1.00 91.00 359 VAL A N 1
ATOM 2976 C CA . VAL A 1 359 ? 5.034 4.957 -20.031 1.00 91.00 359 VAL A CA 1
ATOM 2977 C C . VAL A 1 359 ? 5.879 4.003 -20.845 1.00 91.00 359 VAL A C 1
ATOM 2979 O O . VAL A 1 359 ? 6.188 2.888 -20.426 1.00 91.00 359 VAL A O 1
ATOM 2982 N N . ARG A 1 360 ? 6.287 4.480 -22.014 1.00 90.81 360 ARG A N 1
ATOM 2983 C CA . ARG A 1 360 ? 7.083 3.732 -22.973 1.00 90.81 360 ARG A CA 1
ATOM 2984 C C . ARG A 1 360 ? 8.558 3.652 -22.546 1.00 90.81 360 ARG A C 1
ATOM 2986 O O . ARG A 1 360 ? 9.188 4.661 -22.215 1.00 90.81 360 ARG A O 1
ATOM 2993 N N . LEU A 1 361 ? 9.100 2.434 -22.565 1.00 91.44 361 LEU A N 1
ATOM 2994 C CA . LEU A 1 361 ? 10.532 2.125 -22.623 1.00 91.44 361 LEU A CA 1
ATOM 2995 C C . LEU A 1 361 ? 10.947 1.911 -24.094 1.00 91.44 361 LEU A C 1
ATOM 2997 O O . LEU A 1 361 ? 10.333 2.457 -25.000 1.00 91.44 361 LEU A O 1
ATOM 3001 N N . HIS A 1 362 ? 12.024 1.172 -24.370 1.00 86.56 362 HIS A N 1
ATOM 3002 C CA . HIS A 1 362 ? 12.407 0.875 -25.753 1.00 86.56 362 HIS A CA 1
ATOM 3003 C C . HIS A 1 362 ? 11.474 -0.171 -26.378 1.00 86.56 362 HIS A C 1
ATOM 3005 O O . HIS A 1 362 ? 10.790 0.136 -27.348 1.00 86.56 362 HIS A O 1
ATOM 3011 N N . ASP A 1 363 ? 11.423 -1.359 -25.777 1.00 85.44 363 ASP A N 1
ATOM 3012 C CA . ASP A 1 363 ? 10.670 -2.539 -26.217 1.00 85.44 363 ASP A CA 1
ATOM 3013 C C . ASP A 1 363 ? 9.544 -2.941 -25.245 1.00 85.44 363 ASP A C 1
ATOM 3015 O O . ASP A 1 363 ? 8.882 -3.959 -25.444 1.00 85.44 363 ASP A O 1
ATOM 3019 N N . SER A 1 364 ? 9.282 -2.123 -24.221 1.00 92.75 364 SER A N 1
ATOM 3020 C CA . SER A 1 364 ? 8.273 -2.400 -23.199 1.00 92.75 364 SER A CA 1
ATOM 3021 C C . SER A 1 364 ? 7.488 -1.162 -22.764 1.00 92.75 364 SER A C 1
ATOM 3023 O O . SER A 1 364 ? 7.823 -0.018 -23.089 1.00 92.75 364 SER A O 1
ATOM 3025 N N . VAL A 1 365 ? 6.418 -1.403 -22.013 1.00 93.94 365 VAL A N 1
ATOM 3026 C CA . VAL A 1 365 ? 5.547 -0.394 -21.411 1.00 93.94 365 VAL A CA 1
ATOM 3027 C C . VAL A 1 365 ? 5.463 -0.634 -19.905 1.00 93.94 365 VAL A C 1
ATOM 3029 O O . VAL A 1 365 ? 5.319 -1.772 -19.459 1.00 93.94 365 VAL A O 1
ATOM 3032 N N . LEU A 1 366 ? 5.546 0.440 -19.119 1.00 94.81 366 LEU A N 1
ATOM 3033 C CA . LEU A 1 366 ? 5.477 0.434 -17.657 1.00 94.81 366 LEU A CA 1
ATOM 3034 C C . LEU A 1 366 ? 4.307 1.277 -17.156 1.00 94.81 366 LEU A C 1
ATOM 3036 O O . LEU A 1 366 ? 4.108 2.395 -17.624 1.00 94.81 366 LEU A O 1
ATOM 3040 N N . PHE A 1 367 ? 3.583 0.787 -16.155 1.00 93.69 367 PHE A N 1
ATOM 3041 C CA . PHE A 1 367 ? 2.527 1.551 -15.483 1.00 93.69 367 PHE A CA 1
ATOM 3042 C C . PHE A 1 367 ? 2.329 1.095 -14.035 1.00 93.69 367 PHE A C 1
ATOM 3044 O O . PHE A 1 367 ? 2.725 -0.010 -13.643 1.00 93.69 367 PHE A O 1
ATOM 3051 N N . ILE A 1 368 ? 1.736 1.970 -13.221 1.00 93.94 368 ILE A N 1
ATOM 3052 C CA . ILE A 1 368 ? 1.384 1.658 -11.835 1.00 93.94 368 ILE A CA 1
ATOM 3053 C C . ILE A 1 368 ? 0.173 0.726 -11.853 1.00 93.94 368 ILE A C 1
ATOM 3055 O O . ILE A 1 368 ? -0.805 0.975 -12.551 1.00 93.94 368 ILE A O 1
ATOM 3059 N N . ASP A 1 369 ? 0.230 -0.358 -11.082 1.00 91.44 369 ASP A N 1
ATOM 3060 C CA . ASP A 1 369 ? -0.883 -1.297 -10.995 1.00 91.44 369 ASP A CA 1
ATOM 3061 C C . ASP A 1 369 ? -2.075 -0.657 -10.273 1.00 91.44 369 ASP A C 1
ATOM 3063 O O . ASP A 1 369 ? -2.100 -0.564 -9.042 1.00 91.44 369 ASP A O 1
ATOM 3067 N N . SER A 1 370 ? -3.069 -0.245 -11.054 1.00 85.12 370 SER A N 1
ATOM 3068 C CA . SER A 1 370 ? -4.368 0.258 -10.609 1.00 85.12 370 SER A CA 1
ATOM 3069 C C . SER A 1 370 ? -5.413 -0.861 -10.492 1.00 85.12 370 SER A C 1
ATOM 3071 O O . SER A 1 370 ? -6.601 -0.633 -10.707 1.00 85.12 370 SER A O 1
ATOM 3073 N N . GLY A 1 371 ? -4.989 -2.090 -10.172 1.00 74.50 371 GLY A N 1
ATOM 3074 C CA . GLY A 1 371 ? -5.894 -3.229 -9.985 1.00 74.50 371 GLY A CA 1
ATOM 3075 C C . GLY A 1 371 ? -6.554 -3.691 -11.288 1.00 74.50 371 GLY A C 1
ATOM 3076 O O . GLY A 1 371 ? -7.671 -4.207 -11.258 1.00 74.50 371 GLY A O 1
ATOM 3077 N N . MET A 1 372 ? -5.880 -3.453 -12.418 1.00 60.53 372 MET A N 1
ATOM 3078 C CA . MET A 1 372 ? -6.441 -3.538 -13.767 1.00 60.53 372 MET A CA 1
ATOM 3079 C C . MET A 1 372 ? -6.752 -4.963 -14.250 1.00 60.53 372 MET A C 1
ATOM 3081 O O . MET A 1 372 ? -6.158 -5.953 -13.820 1.00 60.53 372 MET A O 1
ATOM 3085 N N . LYS A 1 373 ? -7.738 -4.966 -15.157 1.00 62.50 373 LYS A N 1
ATOM 3086 C CA . LYS A 1 373 ? -8.466 -6.049 -15.834 1.00 62.50 373 LYS A CA 1
ATOM 3087 C C . LYS A 1 373 ? -7.576 -6.922 -16.732 1.00 62.50 373 LYS A C 1
ATOM 3089 O O . LYS A 1 373 ? -6.424 -6.581 -16.985 1.00 62.50 373 LYS A O 1
ATOM 3094 N N . ASP A 1 374 ? -8.145 -8.017 -17.239 1.00 76.56 374 ASP A N 1
ATOM 3095 C CA . ASP A 1 374 ? -7.534 -8.877 -18.260 1.00 76.56 374 ASP A CA 1
ATOM 3096 C C . ASP A 1 374 ? -7.018 -8.036 -19.442 1.00 76.56 374 ASP A C 1
ATOM 3098 O O . ASP A 1 374 ? -7.802 -7.458 -20.194 1.00 76.56 374 ASP A O 1
ATOM 3102 N N . LEU A 1 375 ? -5.692 -7.933 -19.574 1.00 86.81 375 LEU A N 1
ATOM 3103 C CA . LEU A 1 375 ? -5.046 -7.227 -20.681 1.00 86.81 375 LEU A CA 1
ATOM 3104 C C . LEU A 1 375 ? -5.051 -8.110 -21.930 1.00 86.81 375 LEU A C 1
ATOM 3106 O O . LEU A 1 375 ? -4.720 -9.298 -21.860 1.00 86.81 375 LEU A O 1
ATOM 3110 N N . ASN A 1 376 ? -5.334 -7.518 -23.088 1.00 90.31 376 ASN A N 1
ATOM 3111 C CA . ASN A 1 376 ? -5.054 -8.155 -24.363 1.00 90.31 376 ASN A CA 1
ATOM 3112 C C . ASN A 1 376 ? -3.544 -8.096 -24.628 1.00 90.31 376 ASN A C 1
ATOM 3114 O O . ASN A 1 376 ? -2.996 -7.066 -25.021 1.00 90.31 376 ASN A O 1
ATOM 3118 N N . LEU A 1 377 ? -2.872 -9.222 -24.384 1.00 92.62 377 LEU A N 1
ATOM 3119 C CA . LEU A 1 377 ? -1.427 -9.377 -24.562 1.00 92.62 377 LEU A CA 1
ATOM 3120 C C . LEU A 1 377 ? -1.018 -9.674 -26.013 1.00 92.62 377 LEU A C 1
ATOM 3122 O O . LEU A 1 377 ? 0.148 -9.982 -26.257 1.00 92.62 377 LEU A O 1
ATOM 3126 N N . LYS A 1 378 ? -1.947 -9.618 -26.971 1.00 89.31 378 LYS A N 1
ATOM 3127 C CA . LYS A 1 378 ? -1.667 -9.805 -28.396 1.00 89.31 378 LYS A CA 1
ATOM 3128 C C . LYS A 1 378 ? -1.999 -8.530 -29.158 1.00 89.31 378 LYS A C 1
ATOM 3130 O O . LYS A 1 378 ? -3.042 -7.925 -28.922 1.00 89.31 378 LYS A O 1
ATOM 3135 N N . ALA A 1 379 ? -1.119 -8.146 -30.078 1.00 80.31 379 ALA A N 1
ATOM 3136 C CA . ALA A 1 379 ? -1.455 -7.130 -31.068 1.00 80.31 379 ALA A CA 1
ATOM 3137 C C . ALA A 1 379 ? -2.530 -7.663 -32.032 1.00 80.31 379 ALA A C 1
ATOM 3139 O O . ALA A 1 379 ? -2.763 -8.873 -32.107 1.00 80.31 379 ALA A O 1
ATOM 3140 N N . GLU A 1 380 ? -3.147 -6.768 -32.804 1.00 68.94 380 GLU A N 1
ATOM 3141 C CA . GLU A 1 380 ? -4.250 -7.082 -33.726 1.00 68.94 380 GLU A CA 1
ATOM 3142 C C . GLU A 1 380 ? -3.907 -8.208 -34.722 1.00 68.94 380 GLU A C 1
ATOM 3144 O O . GLU A 1 380 ? -4.738 -9.057 -35.032 1.00 68.94 380 GLU A O 1
ATOM 3149 N N . ASN A 1 381 ? -2.643 -8.297 -35.144 1.00 72.12 381 ASN A N 1
ATOM 3150 C CA . ASN A 1 381 ? -2.158 -9.327 -36.066 1.00 72.12 381 ASN A CA 1
ATOM 3151 C C . ASN A 1 381 ? -1.914 -10.714 -35.429 1.00 72.12 381 ASN A C 1
ATOM 3153 O O . ASN A 1 381 ? -1.543 -11.650 -36.137 1.00 72.12 381 ASN A O 1
ATOM 3157 N N . GLY A 1 382 ? -2.037 -10.857 -34.104 1.00 77.44 382 GLY A N 1
ATOM 3158 C CA . GLY A 1 382 ? -1.802 -12.099 -33.353 1.00 77.44 382 GLY A CA 1
ATOM 3159 C C . GLY A 1 382 ? -0.353 -12.622 -33.332 1.00 77.44 382 GLY A C 1
ATOM 3160 O O . GLY A 1 382 ? -0.047 -13.511 -32.536 1.00 77.44 382 GLY A O 1
ATOM 3161 N N . LEU A 1 383 ? 0.539 -12.079 -34.170 1.00 83.94 383 LEU A N 1
ATOM 3162 C CA . LEU A 1 383 ? 1.956 -12.444 -34.277 1.00 83.94 383 LEU A CA 1
ATOM 3163 C C . LEU A 1 383 ? 2.808 -11.741 -33.223 1.00 83.94 383 LEU A C 1
ATOM 3165 O O . LEU A 1 383 ? 3.752 -12.338 -32.704 1.00 83.94 383 LEU A O 1
ATOM 3169 N N . ILE A 1 384 ? 2.486 -10.497 -32.875 1.00 91.00 384 ILE A N 1
ATOM 3170 C CA . ILE A 1 384 ? 3.199 -9.765 -31.827 1.00 91.00 384 ILE A CA 1
ATOM 3171 C C . ILE A 1 384 ? 2.518 -10.042 -30.485 1.00 91.00 384 ILE A C 1
ATOM 3173 O O . ILE A 1 384 ? 1.322 -9.805 -30.313 1.00 91.00 384 ILE A O 1
ATOM 3177 N N . GLU A 1 385 ? 3.296 -10.543 -29.525 1.00 92.94 385 GLU A N 1
ATOM 3178 C CA . GLU A 1 385 ? 2.826 -10.851 -28.174 1.00 92.94 385 GLU A CA 1
ATOM 3179 C C . GLU A 1 385 ? 3.606 -10.076 -27.119 1.00 92.94 385 GLU A C 1
ATOM 3181 O O . GLU A 1 385 ? 4.822 -9.910 -27.225 1.00 92.94 385 GLU A O 1
ATOM 3186 N N . PHE A 1 386 ? 2.921 -9.707 -26.042 1.00 94.31 386 PHE A N 1
ATOM 3187 C CA . PHE A 1 386 ? 3.497 -9.076 -24.867 1.00 94.31 386 PHE A CA 1
ATOM 3188 C C . PHE A 1 386 ? 3.610 -10.076 -23.711 1.00 94.31 386 PHE A C 1
ATOM 3190 O O . PHE A 1 386 ? 2.718 -10.881 -23.435 1.00 94.31 386 PHE A O 1
ATOM 3197 N N . GLY A 1 387 ? 4.746 -10.048 -23.023 1.00 93.31 387 GLY A N 1
ATOM 3198 C CA . GLY A 1 387 ? 4.951 -10.697 -21.739 1.00 93.31 387 GLY A CA 1
ATOM 3199 C C . GLY A 1 387 ? 4.660 -9.710 -20.617 1.00 93.31 387 GLY A C 1
ATOM 3200 O O . GLY A 1 387 ? 5.269 -8.649 -20.562 1.00 93.31 387 GLY A O 1
ATOM 3201 N N . MET A 1 388 ? 3.757 -10.068 -19.706 1.00 93.06 388 MET A N 1
ATOM 3202 C CA . MET A 1 388 ? 3.441 -9.256 -18.532 1.00 93.06 388 MET A CA 1
ATOM 3203 C C . MET A 1 388 ? 4.242 -9.735 -17.319 1.00 93.06 388 MET A C 1
ATOM 3205 O O . MET A 1 388 ? 4.229 -10.920 -16.981 1.00 93.06 388 MET A O 1
ATOM 3209 N N . SER A 1 389 ? 4.898 -8.811 -16.622 1.00 92.44 389 SER A N 1
ATOM 3210 C CA . SER A 1 389 ? 5.622 -9.094 -15.385 1.00 92.44 389 SER A CA 1
ATOM 3211 C C . SER A 1 389 ? 5.344 -8.044 -14.311 1.00 92.44 389 SER A C 1
ATOM 3213 O O . SER A 1 389 ? 5.205 -6.854 -14.580 1.00 92.44 389 SER A O 1
ATOM 3215 N N . VAL A 1 390 ? 5.251 -8.496 -13.061 1.00 93.25 390 VAL A N 1
ATOM 3216 C CA . VAL A 1 390 ? 5.201 -7.608 -11.894 1.00 93.25 390 VAL A CA 1
ATOM 3217 C C . VAL A 1 390 ? 6.633 -7.393 -11.435 1.00 93.25 390 VAL A C 1
ATOM 3219 O O . VAL A 1 390 ? 7.262 -8.352 -10.984 1.00 93.25 390 VAL A O 1
ATOM 3222 N N . LEU A 1 391 ? 7.130 -6.156 -11.513 1.00 92.00 391 LEU A N 1
ATOM 3223 C CA . LEU A 1 391 ? 8.538 -5.870 -11.222 1.00 92.00 391 LEU A CA 1
ATOM 3224 C C . LEU A 1 391 ? 8.919 -6.197 -9.775 1.00 92.00 391 LEU A C 1
ATOM 3226 O O . LEU A 1 391 ? 9.970 -6.780 -9.519 1.00 92.00 391 LEU A O 1
ATOM 3230 N N . LYS A 1 392 ? 8.041 -5.853 -8.827 1.00 92.00 392 LYS A N 1
ATOM 3231 C CA . LYS A 1 392 ? 8.196 -6.187 -7.411 1.00 92.00 392 LYS A CA 1
ATOM 3232 C C . LYS A 1 392 ? 6.857 -6.523 -6.783 1.00 92.00 392 LYS A C 1
ATOM 3234 O O . LYS A 1 392 ? 5.858 -5.826 -6.962 1.00 92.00 392 LYS A O 1
ATOM 3239 N N . LYS A 1 393 ? 6.830 -7.636 -6.052 1.00 88.56 393 LYS A N 1
ATOM 3240 C CA . LYS A 1 393 ? 5.641 -8.070 -5.315 1.00 88.56 393 LYS A CA 1
ATOM 3241 C C . LYS A 1 393 ? 5.537 -7.282 -4.004 1.00 88.56 393 LYS A C 1
ATOM 3243 O O . LYS A 1 393 ? 6.573 -6.989 -3.409 1.00 88.56 393 LYS A O 1
ATOM 3248 N N . PRO A 1 394 ? 4.316 -6.992 -3.524 1.00 89.00 394 PRO A N 1
ATOM 3249 C CA . PRO A 1 394 ? 4.147 -6.366 -2.221 1.00 89.00 394 PRO A CA 1
ATOM 3250 C C . PRO A 1 394 ? 4.715 -7.251 -1.110 1.00 89.00 394 PRO A C 1
ATOM 3252 O O . PRO A 1 394 ? 4.671 -8.484 -1.202 1.00 89.00 394 PRO A O 1
ATOM 3255 N N . VAL A 1 395 ? 5.245 -6.609 -0.078 1.00 89.12 395 VAL A N 1
ATOM 3256 C CA . VAL A 1 395 ? 5.810 -7.242 1.108 1.00 89.12 395 VAL A CA 1
ATOM 3257 C C . VAL A 1 395 ? 4.717 -7.333 2.164 1.00 89.12 395 VAL A C 1
ATOM 3259 O O . VAL A 1 395 ? 4.063 -6.345 2.481 1.00 89.12 395 VAL A O 1
ATOM 3262 N N . PHE A 1 396 ? 4.522 -8.530 2.714 1.00 84.81 396 PHE A N 1
ATOM 3263 C CA . PHE A 1 396 ? 3.529 -8.778 3.756 1.00 84.81 396 PHE A CA 1
ATOM 3264 C C . PHE A 1 396 ? 4.260 -9.075 5.051 1.00 84.81 396 PHE A C 1
ATOM 3266 O O . PHE A 1 396 ? 4.889 -10.126 5.178 1.00 84.81 396 PHE A O 1
ATOM 3273 N N . SER A 1 397 ? 4.194 -8.142 5.990 1.00 85.56 397 SER A N 1
ATOM 3274 C CA . SER A 1 397 ? 4.675 -8.348 7.347 1.00 85.56 397 SER A CA 1
ATOM 3275 C C . SER A 1 397 ? 3.527 -8.820 8.228 1.00 85.56 397 SER A C 1
ATOM 3277 O O . SER A 1 397 ? 2.386 -8.373 8.101 1.00 85.56 397 SER A O 1
ATOM 3279 N N . ASN A 1 398 ? 3.838 -9.738 9.138 1.00 86.44 398 ASN A N 1
ATOM 3280 C CA . ASN A 1 398 ? 2.936 -10.020 10.236 1.00 86.44 398 ASN A CA 1
ATOM 3281 C C . ASN A 1 398 ? 2.982 -8.838 11.211 1.00 86.44 398 ASN A C 1
ATOM 3283 O O . ASN A 1 398 ? 4.060 -8.457 11.670 1.00 86.44 398 ASN A O 1
ATOM 3287 N N . SER A 1 399 ? 1.828 -8.261 11.519 1.00 87.38 399 SER A N 1
ATOM 3288 C CA . SER A 1 399 ? 1.696 -7.189 12.497 1.00 87.38 399 SER A CA 1
ATOM 3289 C C . SER A 1 399 ? 0.421 -7.399 13.302 1.00 87.38 399 SER A C 1
ATOM 3291 O O . SER A 1 399 ? -0.611 -7.822 12.770 1.00 87.38 399 SER A O 1
ATOM 3293 N N . PHE A 1 400 ? 0.499 -7.111 14.598 1.00 92.06 400 PHE A N 1
ATOM 3294 C CA . PHE A 1 400 ? -0.644 -7.165 15.492 1.00 92.06 400 PHE A CA 1
ATOM 3295 C C . PHE A 1 400 ? -0.476 -6.163 16.627 1.00 92.06 400 PHE A C 1
ATOM 3297 O O . PHE A 1 400 ? 0.603 -6.028 17.203 1.00 92.06 400 PHE A O 1
ATOM 3304 N N . GLY A 1 401 ? -1.547 -5.456 16.959 1.00 92.06 401 GLY A N 1
ATOM 3305 C CA . GLY A 1 401 ? -1.550 -4.486 18.039 1.00 92.06 401 GLY A CA 1
ATOM 3306 C C . GLY A 1 401 ? -2.944 -3.969 18.352 1.00 92.06 401 GLY A C 1
ATOM 3307 O O . GLY A 1 401 ? -3.941 -4.397 17.775 1.00 92.06 401 GLY A O 1
ATOM 3308 N N . TYR A 1 402 ? -3.004 -3.007 19.269 1.00 90.88 402 TYR A N 1
ATOM 3309 C CA . TYR A 1 402 ? -4.249 -2.377 19.695 1.00 90.88 402 TYR A CA 1
ATOM 3310 C C . TYR A 1 402 ? -4.193 -0.866 19.526 1.00 90.88 402 TYR A C 1
ATOM 3312 O O . TYR A 1 402 ? -3.233 -0.202 19.914 1.00 90.88 402 TYR A O 1
ATOM 3320 N N . SER A 1 403 ? -5.276 -0.316 18.993 1.00 86.81 403 SER A N 1
ATOM 3321 C CA . SER A 1 403 ? -5.525 1.118 18.926 1.00 86.81 403 SER A CA 1
ATOM 3322 C C . SER A 1 403 ? -6.220 1.633 20.187 1.00 86.81 403 SER A C 1
ATOM 3324 O O . SER A 1 403 ? -6.838 0.892 20.952 1.00 86.81 403 SER A O 1
ATOM 3326 N N . ASN A 1 404 ? -6.202 2.956 20.359 1.00 80.12 404 ASN A N 1
ATOM 3327 C CA . ASN A 1 404 ? -6.983 3.649 21.390 1.00 80.12 404 ASN A CA 1
ATOM 3328 C C . ASN A 1 404 ? -8.421 3.971 20.934 1.00 80.12 404 ASN A C 1
ATOM 3330 O O . ASN A 1 404 ? -9.076 4.842 21.508 1.00 80.12 404 ASN A O 1
ATOM 3334 N N . LYS A 1 405 ? -8.899 3.319 19.868 1.00 81.81 405 LYS A N 1
ATOM 3335 C CA . LYS A 1 405 ? -10.206 3.577 19.268 1.00 81.81 405 LYS A CA 1
ATOM 3336 C C . LYS A 1 405 ? -11.330 3.201 20.230 1.00 81.81 405 LYS A C 1
ATOM 3338 O O . LYS A 1 405 ? -11.376 2.093 20.759 1.00 81.81 405 LYS A O 1
ATOM 3343 N N . SER A 1 406 ? -12.259 4.132 20.434 1.00 72.31 406 SER A N 1
ATOM 3344 C CA . SER A 1 406 ? -13.471 3.890 21.216 1.00 72.31 406 SER A CA 1
ATOM 3345 C C . SER A 1 406 ? -14.498 3.147 20.365 1.00 72.31 406 SER A C 1
ATOM 3347 O O . SER A 1 406 ? -14.883 3.627 19.298 1.00 72.31 406 SER A O 1
ATOM 3349 N N . LEU A 1 407 ? -14.982 2.009 20.855 1.00 76.75 407 LEU A N 1
ATOM 3350 C CA . LEU A 1 407 ? -15.993 1.197 20.176 1.00 76.75 407 LEU A CA 1
ATOM 3351 C C . LEU A 1 407 ? -17.392 1.677 20.588 1.00 76.75 407 LEU A C 1
ATOM 3353 O O . LEU A 1 407 ? -17.620 2.037 21.743 1.00 76.75 407 LEU A O 1
ATOM 3357 N N . ARG A 1 408 ? -18.314 1.771 19.620 1.00 63.53 408 ARG A N 1
ATOM 3358 C CA . ARG A 1 408 ? -19.652 2.366 19.826 1.00 63.53 408 ARG A CA 1
ATOM 3359 C C . ARG A 1 408 ? -20.631 1.425 20.524 1.00 63.53 408 ARG A C 1
ATOM 3361 O O . ARG A 1 408 ? -21.567 1.889 21.169 1.00 63.53 408 ARG A O 1
ATOM 3368 N N . PHE A 1 409 ? -20.424 0.123 20.374 1.00 70.31 409 PHE A N 1
ATOM 3369 C CA . PHE A 1 409 ? -21.336 -0.913 20.842 1.00 70.31 409 PHE A CA 1
ATOM 3370 C C . PHE A 1 409 ? -20.619 -1.847 21.806 1.00 70.31 409 PHE A C 1
ATOM 3372 O O . PHE A 1 409 ? -19.400 -1.961 21.751 1.00 70.31 409 PHE A O 1
ATOM 3379 N N . ALA A 1 410 ? -21.379 -2.508 22.682 1.00 67.12 410 ALA A N 1
ATOM 3380 C CA . ALA A 1 410 ? -20.853 -3.484 23.638 1.00 67.12 410 ALA A CA 1
ATOM 3381 C C . ALA A 1 410 ? -20.529 -4.840 22.996 1.00 67.12 410 ALA A C 1
ATOM 3383 O O . ALA A 1 410 ? -19.706 -5.571 23.533 1.00 67.12 410 ALA A O 1
ATOM 3384 N N . TYR A 1 411 ? -21.098 -5.124 21.823 1.00 76.88 411 TYR A N 1
ATOM 3385 C CA . TYR A 1 411 ? -20.776 -6.283 20.996 1.00 76.88 411 TYR A CA 1
ATOM 3386 C C . TYR A 1 411 ? -20.691 -5.849 19.534 1.00 76.88 411 TYR A C 1
ATOM 3388 O O . TYR A 1 411 ? -21.555 -5.099 19.067 1.00 76.88 411 TYR A O 1
ATOM 3396 N N . ILE A 1 412 ? -19.677 -6.326 18.816 1.00 82.00 412 ILE A N 1
ATOM 3397 C CA . ILE A 1 412 ? -19.537 -6.115 17.374 1.00 82.00 412 ILE A CA 1
ATOM 3398 C C . ILE A 1 412 ? -19.150 -7.451 16.742 1.00 82.00 412 ILE A C 1
ATOM 3400 O O . ILE A 1 412 ? -18.121 -8.026 17.067 1.00 82.00 412 ILE A O 1
ATOM 3404 N N . SER A 1 413 ? -19.971 -7.943 15.816 1.00 90.62 413 SER A N 1
ATOM 3405 C CA . SER A 1 413 ? -19.701 -9.205 15.121 1.00 90.62 413 SER A CA 1
ATOM 3406 C C . SER A 1 413 ? -18.509 -9.080 14.169 1.00 90.62 413 SER A C 1
ATOM 3408 O O . SER A 1 413 ? -18.405 -8.086 13.446 1.00 90.62 413 SER A O 1
ATOM 3410 N N . SER A 1 414 ? -17.657 -10.108 14.115 1.00 94.19 414 SER A N 1
ATOM 3411 C CA . SER A 1 414 ? -16.589 -10.234 13.113 1.00 94.19 414 SER A CA 1
ATOM 3412 C C . SER A 1 414 ? -17.107 -10.393 11.680 1.00 94.19 414 SER A C 1
ATOM 3414 O O . SER A 1 414 ? -16.391 -10.066 10.738 1.00 94.19 414 SER A O 1
ATOM 3416 N N . VAL A 1 415 ? -18.359 -10.832 11.502 1.00 92.94 415 VAL A N 1
ATOM 3417 C CA . VAL A 1 415 ? -18.997 -10.969 10.187 1.00 92.94 415 VAL A CA 1
ATOM 3418 C C . VAL A 1 415 ? -19.968 -9.796 9.964 1.00 92.94 415 VAL A C 1
ATOM 3420 O O . VAL A 1 415 ? -20.847 -9.576 10.805 1.00 92.94 415 VAL A O 1
ATOM 3423 N N . PRO A 1 416 ? -19.863 -9.047 8.848 1.00 90.31 416 PRO A N 1
ATOM 3424 C CA . PRO A 1 416 ? -20.739 -7.907 8.548 1.00 90.31 416 PRO A CA 1
ATOM 3425 C C . PRO A 1 416 ? -22.220 -8.290 8.534 1.00 90.31 416 PRO A C 1
ATOM 3427 O O . PRO A 1 416 ? -22.521 -9.403 8.115 1.00 90.31 416 PRO A O 1
ATOM 3430 N N . PRO A 1 417 ? -23.172 -7.418 8.923 1.00 84.25 417 PRO A N 1
ATOM 3431 C CA . PRO A 1 417 ? -24.613 -7.709 8.883 1.00 84.25 417 PRO A CA 1
ATOM 3432 C C . PRO A 1 417 ? -25.131 -8.022 7.463 1.00 84.25 417 PRO A C 1
ATOM 3434 O O . PRO A 1 417 ? -24.521 -7.654 6.467 1.00 84.25 417 PRO A O 1
ATOM 3437 N N . ALA A 1 418 ? -26.266 -8.724 7.355 1.00 81.12 418 ALA A N 1
ATOM 3438 C CA . ALA A 1 418 ? -26.889 -9.140 6.081 1.00 81.12 418 ALA A CA 1
ATOM 3439 C C . ALA A 1 418 ? -27.567 -7.998 5.302 1.00 81.12 418 ALA A C 1
ATOM 3441 O O . ALA A 1 418 ? -28.369 -8.243 4.411 1.00 81.12 418 ALA A O 1
ATOM 3442 N N . THR A 1 419 ? -27.257 -6.751 5.650 1.00 76.19 419 THR A N 1
ATOM 3443 C CA . THR A 1 419 ? -27.781 -5.550 4.992 1.00 76.19 419 THR A CA 1
ATOM 3444 C C . THR A 1 419 ? -27.022 -5.193 3.718 1.00 76.19 419 THR A C 1
ATOM 3446 O O . THR A 1 419 ? -27.501 -4.378 2.944 1.00 76.19 419 THR A O 1
ATOM 3449 N N . ASN A 1 420 ? -25.827 -5.752 3.518 1.00 75.88 420 ASN A N 1
ATOM 3450 C CA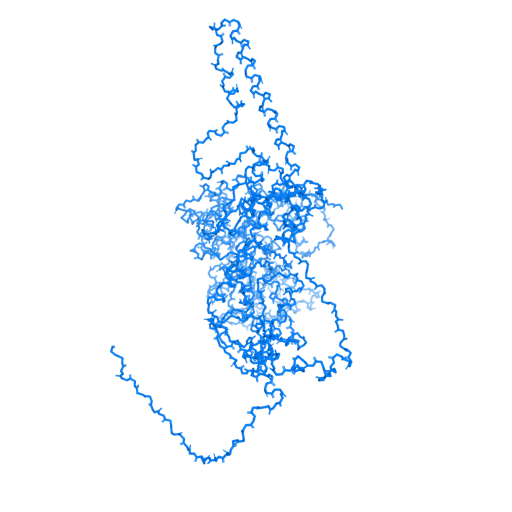 . ASN A 1 420 ? -25.082 -5.627 2.270 1.00 75.88 420 ASN A CA 1
ATOM 3451 C C . ASN A 1 420 ? -25.420 -6.834 1.375 1.00 75.88 420 ASN A C 1
ATOM 3453 O O . ASN A 1 420 ? -25.402 -7.972 1.854 1.00 75.88 420 ASN A O 1
ATOM 3457 N N . GLU A 1 421 ? -25.725 -6.574 0.102 1.00 81.12 421 GLU A N 1
ATOM 3458 C CA . GLU A 1 421 ? -26.110 -7.579 -0.895 1.00 81.12 421 GLU A CA 1
ATOM 3459 C C . GLU A 1 421 ? -25.067 -8.707 -1.006 1.00 81.12 421 GLU A C 1
ATOM 3461 O O . GLU A 1 421 ? -25.443 -9.878 -1.053 1.00 81.12 421 GLU A O 1
ATOM 3466 N N . ASP A 1 422 ? -23.771 -8.384 -0.875 1.00 81.75 422 ASP A N 1
ATOM 3467 C CA . ASP A 1 422 ? -22.661 -9.357 -0.867 1.00 81.75 422 ASP A CA 1
ATOM 3468 C C . ASP A 1 422 ? -22.782 -10.406 0.254 1.00 81.75 422 ASP A C 1
ATOM 3470 O O . ASP A 1 422 ? -22.247 -11.512 0.169 1.00 81.75 422 ASP A O 1
ATOM 3474 N N . PHE A 1 423 ? -23.481 -10.060 1.336 1.00 86.81 423 PHE A N 1
ATOM 3475 C CA . PHE A 1 423 ? -23.552 -10.838 2.569 1.00 86.81 423 PHE A CA 1
ATOM 3476 C C . PHE A 1 423 ? -24.940 -11.411 2.865 1.00 86.81 423 PHE A C 1
ATOM 3478 O O . PHE A 1 423 ? -25.089 -12.155 3.842 1.00 86.81 423 PHE A O 1
ATOM 3485 N N . LYS A 1 424 ? -25.951 -11.054 2.070 1.00 85.06 424 LYS A N 1
ATOM 3486 C CA . LYS A 1 424 ? -27.366 -11.386 2.295 1.00 85.06 424 LYS A CA 1
ATOM 3487 C C . LYS A 1 424 ? -27.626 -12.891 2.298 1.00 85.06 424 LYS A C 1
ATOM 3489 O O . LYS A 1 424 ? -28.374 -13.387 3.132 1.00 85.06 424 LYS A O 1
ATOM 3494 N N . ASN A 1 425 ? -26.920 -13.614 1.432 1.00 85.19 425 ASN A N 1
ATOM 3495 C CA . ASN A 1 425 ? -27.062 -15.061 1.259 1.00 85.19 425 ASN A CA 1
ATOM 3496 C C . ASN A 1 425 ? -26.108 -15.885 2.140 1.00 85.19 425 ASN A C 1
ATOM 3498 O O . ASN A 1 425 ? -26.092 -17.109 2.046 1.00 85.19 425 ASN A O 1
ATOM 3502 N N . LEU A 1 426 ? -25.282 -15.238 2.970 1.00 88.31 426 LEU A N 1
ATOM 3503 C CA . LEU A 1 426 ? -24.293 -15.932 3.789 1.00 88.31 426 LEU A CA 1
ATOM 3504 C C . LEU A 1 426 ? -24.952 -16.507 5.051 1.00 88.31 426 LEU A C 1
ATOM 3506 O O . LEU A 1 426 ? -25.375 -15.748 5.929 1.00 88.31 426 LEU A O 1
ATOM 3510 N N . ILE A 1 427 ? -24.971 -17.836 5.181 1.00 88.56 427 ILE A N 1
ATOM 3511 C CA . ILE A 1 427 ? -25.366 -18.531 6.411 1.00 88.56 427 ILE A CA 1
ATOM 3512 C C . ILE A 1 427 ? -24.219 -18.406 7.413 1.00 88.56 427 ILE A C 1
ATOM 3514 O O . ILE A 1 427 ? -23.101 -18.856 7.173 1.00 88.56 427 ILE A O 1
ATOM 3518 N N . ARG A 1 428 ? -24.482 -17.757 8.548 1.00 89.12 428 ARG A N 1
ATOM 3519 C CA . ARG A 1 428 ? -23.451 -17.435 9.562 1.00 89.12 428 ARG A CA 1
ATOM 3520 C C . ARG A 1 428 ? -23.691 -18.114 10.890 1.00 89.12 428 ARG A C 1
ATOM 3522 O O . ARG A 1 428 ? -22.801 -18.149 11.736 1.00 89.12 428 ARG A O 1
ATOM 3529 N N . LYS A 1 429 ? -24.925 -18.560 11.092 1.00 89.00 429 LYS A N 1
ATOM 3530 C CA . LYS A 1 429 ? -25.379 -19.195 12.309 1.00 89.00 429 LYS A CA 1
ATOM 3531 C C . LYS A 1 429 ? -26.422 -20.240 11.968 1.00 89.00 429 LYS A C 1
ATOM 3533 O O . LYS A 1 429 ? -27.370 -19.939 11.248 1.00 89.00 429 LYS A O 1
ATOM 3538 N N . GLN A 1 430 ? -26.274 -21.411 12.563 1.00 87.94 430 GLN A N 1
ATOM 3539 C CA . GLN A 1 430 ? -27.260 -22.479 12.527 1.00 87.94 430 GLN A CA 1
ATOM 3540 C C . GLN A 1 430 ? -27.551 -22.905 13.961 1.00 87.94 430 GLN A C 1
ATOM 3542 O O . GLN A 1 430 ? -26.635 -23.102 14.754 1.00 87.94 430 GLN A O 1
ATOM 3547 N N . VAL A 1 431 ? -28.830 -22.985 14.312 1.00 84.19 431 VAL A N 1
ATOM 3548 C CA . VAL A 1 431 ? -29.274 -23.525 15.601 1.00 84.19 431 VAL A CA 1
ATOM 3549 C C . VAL A 1 431 ? -29.564 -25.004 15.374 1.00 84.19 431 VAL A C 1
ATOM 3551 O O . VAL A 1 431 ? -30.349 -25.314 14.482 1.00 84.19 431 VAL A O 1
ATOM 3554 N N . LEU A 1 432 ? -28.910 -25.889 16.129 1.00 82.19 432 LEU A N 1
ATOM 3555 C CA . LEU A 1 432 ? -29.043 -27.342 15.957 1.00 82.19 432 LEU A CA 1
ATOM 3556 C C . LEU A 1 432 ? -30.369 -27.831 16.546 1.00 82.19 432 LEU A C 1
ATOM 3558 O O . LEU A 1 432 ? -31.138 -28.524 15.888 1.00 82.19 432 LEU A O 1
ATOM 3562 N N . THR A 1 433 ? -30.676 -27.376 17.757 1.00 78.62 433 THR A N 1
ATOM 3563 C CA . THR A 1 433 ? -31.924 -27.642 18.477 1.00 78.62 433 THR A CA 1
ATOM 3564 C C . THR A 1 433 ? -32.529 -26.315 18.903 1.00 78.62 433 THR A C 1
ATOM 3566 O O . THR A 1 433 ? -31.881 -25.524 19.574 1.00 78.62 433 THR A O 1
ATOM 3569 N N . ARG A 1 434 ? -33.755 -25.997 18.475 1.00 72.88 434 ARG A N 1
ATOM 3570 C CA . ARG A 1 434 ? -34.406 -24.725 18.830 1.00 72.88 434 ARG A CA 1
ATOM 3571 C C . ARG A 1 434 ? -35.451 -24.979 19.923 1.00 72.88 434 ARG A C 1
ATOM 3573 O O . ARG A 1 434 ? -36.480 -25.571 19.607 1.00 72.88 434 ARG A O 1
ATOM 3580 N N . PRO A 1 435 ? -35.235 -24.540 21.176 1.00 74.44 435 PRO A N 1
ATOM 3581 C CA . PRO A 1 435 ? -36.198 -24.772 22.242 1.00 74.44 435 PRO A CA 1
ATOM 3582 C C . PRO A 1 435 ? -37.436 -23.901 22.051 1.00 74.44 435 PRO A C 1
ATOM 3584 O O . PRO A 1 435 ? -37.429 -22.923 21.290 1.00 74.44 435 PRO A O 1
ATOM 3587 N N . LYS A 1 436 ? -38.497 -24.213 22.797 1.00 76.75 436 LYS A N 1
ATOM 3588 C CA . LYS A 1 436 ? -39.682 -23.354 22.854 1.00 76.75 436 LYS A CA 1
ATOM 3589 C C . LYS A 1 436 ? -39.310 -22.006 23.469 1.00 76.75 436 LYS A C 1
ATOM 3591 O O . LYS A 1 436 ? -38.516 -21.930 24.404 1.00 76.75 436 LYS A O 1
ATOM 3596 N N . VAL A 1 437 ? -39.879 -20.928 22.937 1.00 71.00 437 VAL A N 1
ATOM 3597 C CA . VAL A 1 437 ? -39.718 -19.591 23.517 1.00 71.00 437 VAL A CA 1
ATOM 3598 C C . VAL A 1 437 ? -40.576 -19.526 24.782 1.00 71.00 437 VAL A C 1
ATOM 3600 O O . VAL A 1 437 ? -41.794 -19.644 24.707 1.00 71.00 437 VAL A O 1
ATOM 3603 N N . LYS A 1 438 ? -39.937 -19.357 25.942 1.00 66.44 438 LYS A N 1
ATOM 3604 C CA . LYS A 1 438 ? -40.578 -19.154 27.249 1.00 66.44 438 LYS A CA 1
ATOM 3605 C C . LYS A 1 438 ? -41.224 -17.767 27.356 1.00 66.44 438 LYS A C 1
ATOM 3607 O O . LYS A 1 438 ? -42.212 -17.601 28.058 1.00 66.44 438 LYS A O 1
ATOM 3612 N N . GLY A 1 439 ? -40.670 -16.773 26.662 1.00 60.25 439 GLY A N 1
ATOM 3613 C CA . GLY A 1 439 ? -41.211 -15.416 26.596 1.00 60.25 439 GLY A CA 1
ATOM 3614 C C . GLY A 1 439 ? -40.292 -14.459 25.842 1.00 60.25 439 GLY A C 1
ATOM 3615 O O . GLY A 1 439 ? -39.182 -14.828 25.459 1.00 60.25 439 GLY A O 1
ATOM 3616 N N . GLU A 1 440 ? -40.732 -13.218 25.648 1.00 58.22 440 GLU A N 1
ATOM 3617 C CA . GLU A 1 440 ? -39.912 -12.151 25.070 1.00 58.22 440 GLU A CA 1
ATOM 3618 C C . GLU A 1 440 ? -39.964 -10.898 25.951 1.00 58.22 440 GLU A C 1
ATOM 3620 O O . GLU A 1 440 ? -41.031 -10.498 26.411 1.00 58.22 440 GLU A O 1
ATOM 3625 N N . ALA A 1 441 ? -38.819 -10.256 26.192 1.00 45.88 441 ALA A N 1
ATOM 3626 C CA . ALA A 1 441 ? -38.769 -8.969 26.887 1.00 45.88 441 ALA A CA 1
ATOM 3627 C C . ALA A 1 441 ? -37.642 -8.094 26.336 1.00 45.88 441 ALA A C 1
ATOM 3629 O O . ALA A 1 441 ? -36.504 -8.538 26.197 1.00 45.88 441 ALA A O 1
ATOM 3630 N N . ASN A 1 442 ? -37.949 -6.825 26.046 1.00 44.44 442 ASN A N 1
ATOM 3631 C CA . ASN A 1 442 ? -36.988 -5.832 25.543 1.00 44.44 442 ASN A CA 1
ATOM 3632 C C . ASN A 1 442 ? -36.178 -6.309 24.315 1.00 44.44 442 ASN A C 1
ATOM 3634 O O . ASN A 1 442 ? -34.993 -6.003 24.199 1.00 44.44 442 ASN A O 1
ATOM 3638 N N . GLY A 1 443 ? -36.804 -7.083 23.421 1.00 45.59 443 GLY A N 1
ATOM 3639 C CA . GLY A 1 443 ? -36.160 -7.634 22.222 1.00 45.59 443 GLY A CA 1
ATOM 3640 C C . GLY A 1 443 ? -35.331 -8.905 22.451 1.00 45.59 443 GLY A C 1
ATOM 3641 O O . GLY A 1 443 ? -34.732 -9.417 21.507 1.00 45.59 443 GLY A O 1
ATOM 3642 N N . PHE A 1 444 ? -35.301 -9.442 23.674 1.00 50.03 444 PHE A N 1
ATOM 3643 C CA . PHE A 1 444 ? -34.681 -10.731 23.981 1.00 50.03 444 PHE A CA 1
ATOM 3644 C C . PHE A 1 444 ? -35.734 -11.834 24.024 1.00 50.03 444 PHE A C 1
ATOM 3646 O O . PHE A 1 444 ? -36.747 -11.688 24.703 1.00 50.03 444 PHE A O 1
ATOM 3653 N N . LYS A 1 445 ? -35.467 -12.944 23.327 1.00 57.47 445 LYS A N 1
ATOM 3654 C CA . LYS A 1 445 ? -36.252 -14.180 23.414 1.00 57.47 445 LYS A CA 1
ATOM 3655 C C . LYS A 1 445 ? -35.644 -15.083 24.483 1.00 57.47 445 LYS A C 1
ATOM 3657 O O . LYS A 1 445 ? -34.447 -15.374 24.427 1.00 57.47 445 LYS A O 1
ATOM 3662 N N . PHE A 1 446 ? -36.466 -15.518 25.424 1.00 61.59 446 PHE A N 1
ATOM 3663 C CA . PHE A 1 446 ? -36.125 -16.489 26.457 1.00 61.59 446 PHE A CA 1
ATOM 3664 C C . PHE A 1 446 ? -36.587 -17.860 25.994 1.00 61.59 446 PHE A C 1
ATOM 3666 O O . PHE A 1 446 ? -37.673 -17.974 25.435 1.00 61.59 446 PHE A O 1
ATOM 3673 N N . TYR A 1 447 ? -35.782 -18.889 26.218 1.00 68.38 447 TYR A N 1
ATOM 3674 C CA . TYR A 1 447 ? -36.067 -20.249 25.771 1.00 68.38 447 TYR A CA 1
ATOM 3675 C C . TYR A 1 447 ? -36.272 -21.165 26.978 1.00 68.38 447 TYR A C 1
ATOM 3677 O O . TYR A 1 447 ? -35.790 -20.859 28.065 1.00 68.38 447 TYR A O 1
ATOM 3685 N N . THR A 1 448 ? -37.030 -22.245 26.807 1.00 67.62 448 THR A N 1
ATOM 3686 C CA . THR A 1 448 ? -37.340 -23.193 27.888 1.00 67.62 448 THR A CA 1
ATOM 3687 C C . THR A 1 448 ? -36.142 -24.040 28.306 1.00 67.62 448 THR A C 1
ATOM 3689 O O . THR A 1 448 ? -36.129 -24.530 29.426 1.00 67.62 448 THR A O 1
ATOM 3692 N N . GLU A 1 449 ? -35.152 -24.211 27.426 1.00 73.31 449 GLU A N 1
ATOM 3693 C CA . GLU A 1 449 ? -33.997 -25.094 27.620 1.00 73.31 449 GLU A CA 1
ATOM 3694 C C . GLU A 1 449 ? -32.727 -24.469 27.018 1.00 73.31 449 GLU A C 1
ATOM 3696 O O . GLU A 1 449 ? -32.795 -23.512 26.229 1.00 73.31 449 GLU A O 1
ATOM 3701 N N . LYS A 1 450 ? -31.559 -25.022 27.379 1.00 73.88 450 LYS A N 1
ATOM 3702 C CA . LYS A 1 450 ? -30.281 -24.701 26.726 1.00 73.88 450 LYS A CA 1
ATOM 3703 C C . LYS A 1 450 ? -30.358 -25.112 25.260 1.00 73.88 450 LYS A C 1
ATOM 3705 O O . LYS A 1 450 ? -31.032 -26.076 24.908 1.00 73.88 450 LYS A O 1
ATOM 3710 N N . TYR A 1 451 ? -29.660 -24.378 24.400 1.00 76.50 451 TYR A N 1
ATOM 3711 C CA . TYR A 1 451 ? -29.576 -24.765 22.999 1.00 76.50 451 TYR A CA 1
ATOM 3712 C C . TYR A 1 451 ? -28.198 -24.628 22.403 1.00 76.50 451 TYR A C 1
ATOM 3714 O O . TYR A 1 451 ? -27.428 -23.722 22.741 1.00 76.50 451 TYR A O 1
ATOM 3722 N N . GLU A 1 452 ? -27.943 -25.522 21.458 1.00 84.81 452 GLU A N 1
ATOM 3723 C CA . GLU A 1 452 ? -26.697 -25.604 20.728 1.00 84.81 452 GLU A CA 1
ATOM 3724 C C . GLU A 1 452 ? -26.802 -24.868 19.397 1.00 84.81 452 GLU A C 1
ATOM 3726 O O . GLU A 1 452 ? -27.820 -24.902 18.693 1.00 84.81 452 GLU A O 1
ATOM 3731 N N . TYR A 1 453 ? -25.740 -24.161 19.045 1.00 86.50 453 TYR A N 1
ATOM 3732 C CA . TYR A 1 453 ? -25.655 -23.451 17.787 1.00 86.50 453 TYR A CA 1
ATOM 3733 C C . TYR A 1 453 ? -24.218 -23.380 17.294 1.00 86.50 453 TYR A C 1
ATOM 3735 O O . TYR A 1 453 ? -23.276 -23.236 18.066 1.00 86.50 453 TYR A O 1
ATOM 3743 N N . ILE A 1 454 ? -24.068 -23.384 15.980 1.00 88.44 454 ILE A N 1
ATOM 3744 C CA . ILE A 1 454 ? -22.809 -23.110 15.296 1.00 88.44 454 ILE A CA 1
ATOM 3745 C C . ILE A 1 454 ? -22.857 -21.654 14.841 1.00 88.44 454 ILE A C 1
ATOM 3747 O O . ILE A 1 454 ? -23.892 -21.185 14.359 1.00 88.44 454 ILE A O 1
ATOM 3751 N N . SER A 1 455 ? -21.773 -20.902 15.026 1.00 91.88 455 SER A N 1
ATOM 3752 C CA . SER A 1 455 ? -21.700 -19.489 14.646 1.00 91.88 455 SER A CA 1
ATOM 3753 C C . SER A 1 455 ? -20.306 -19.125 14.172 1.00 91.88 455 SER A C 1
ATOM 3755 O O . SER A 1 455 ? -19.366 -19.178 14.953 1.00 91.88 455 SER A O 1
ATOM 3757 N N . ALA A 1 456 ? -20.208 -18.608 12.951 1.00 92.75 456 ALA A N 1
ATOM 3758 C CA . ALA A 1 456 ? -18.947 -18.127 12.402 1.00 92.75 456 ALA A CA 1
ATOM 3759 C C . ALA A 1 456 ? -18.429 -16.840 13.063 1.00 92.75 456 ALA A C 1
ATOM 3761 O O . ALA A 1 456 ? -17.259 -16.504 12.931 1.00 92.75 456 ALA A O 1
ATOM 3762 N N . SER A 1 457 ? -19.285 -16.070 13.742 1.00 92.81 457 SER A N 1
ATOM 3763 C CA . SER A 1 457 ? -18.867 -14.783 14.301 1.00 92.81 457 SER A CA 1
ATOM 3764 C C . SER A 1 457 ? -18.239 -14.880 15.690 1.00 92.81 457 SER A C 1
ATOM 3766 O O . SER A 1 457 ? -18.741 -15.608 16.553 1.00 92.81 457 SER A O 1
ATOM 3768 N N . PHE A 1 458 ? -17.242 -14.034 15.940 1.00 93.06 458 PHE A N 1
ATOM 3769 C CA . PHE A 1 458 ? -16.692 -13.718 17.262 1.00 93.06 458 PHE A CA 1
ATOM 3770 C C . PHE A 1 458 ? -16.838 -12.213 17.570 1.00 93.06 458 PHE A C 1
ATOM 3772 O O . PHE A 1 458 ? -17.236 -11.439 16.696 1.00 93.06 458 PHE A O 1
ATOM 3779 N N . ASP A 1 459 ? -16.607 -11.810 18.824 1.00 89.38 459 ASP A N 1
ATOM 3780 C CA . ASP A 1 459 ? -16.839 -10.436 19.298 1.00 89.38 459 ASP A CA 1
ATOM 3781 C C . ASP A 1 459 ? -15.600 -9.544 19.163 1.00 89.38 459 ASP A C 1
ATOM 3783 O O . ASP A 1 459 ? -14.666 -9.616 19.953 1.00 89.38 459 ASP A O 1
ATOM 3787 N N . LEU A 1 460 ? -15.631 -8.598 18.233 1.00 88.81 460 LEU A N 1
ATOM 3788 C CA . LEU A 1 460 ? -14.530 -7.669 17.980 1.00 88.81 460 LEU A CA 1
ATOM 3789 C C . LEU A 1 460 ? -14.197 -6.722 19.142 1.00 88.81 460 LEU A C 1
ATOM 3791 O O . LEU A 1 460 ? -13.185 -6.023 19.077 1.00 88.81 460 LEU A O 1
ATOM 3795 N N . ASN A 1 461 ? -15.031 -6.663 20.180 1.00 83.44 461 ASN A N 1
ATOM 3796 C CA . ASN A 1 461 ? -14.757 -5.867 21.374 1.00 83.44 461 ASN A CA 1
ATOM 3797 C C . ASN A 1 461 ? -13.904 -6.588 22.420 1.00 83.44 461 ASN A C 1
ATOM 3799 O O . ASN A 1 461 ? -13.426 -5.945 23.363 1.00 83.44 461 ASN A O 1
ATOM 3803 N N . GLN A 1 462 ? -13.739 -7.904 22.298 1.00 83.31 462 GLN A N 1
ATOM 3804 C CA . GLN A 1 462 ? -12.881 -8.660 23.197 1.00 83.31 462 GLN A CA 1
ATOM 3805 C C . GLN A 1 462 ? -11.408 -8.368 22.910 1.00 83.31 462 GLN A C 1
ATOM 3807 O O . GLN A 1 462 ? -11.016 -7.969 21.814 1.00 83.31 462 GLN A O 1
ATOM 3812 N N . LYS A 1 463 ? -10.580 -8.549 23.939 1.00 87.81 463 LYS A N 1
ATOM 3813 C CA . LYS A 1 463 ? -9.132 -8.563 23.767 1.00 87.81 463 LYS A CA 1
ATOM 3814 C C . LYS A 1 463 ? -8.693 -9.979 23.433 1.00 87.81 463 LYS A C 1
ATOM 3816 O O . LYS A 1 463 ? -9.091 -10.916 24.108 1.00 87.81 463 LYS A O 1
ATOM 3821 N N . TYR A 1 464 ? -7.828 -10.055 22.445 1.00 88.31 464 TYR A N 1
ATOM 3822 C CA . TYR A 1 464 ? -7.178 -11.243 21.926 1.00 88.31 464 TYR A CA 1
ATOM 3823 C C . TYR A 1 464 ? -5.654 -11.094 22.010 1.00 88.31 464 TYR A C 1
ATOM 3825 O O . TYR A 1 464 ? -5.100 -10.026 21.716 1.00 88.31 464 TYR A O 1
ATOM 3833 N N . SER A 1 465 ? -4.960 -12.166 22.360 1.00 92.25 465 SER A N 1
ATOM 3834 C CA . SER A 1 465 ? -3.589 -12.379 21.893 1.00 92.25 465 SER A CA 1
ATOM 3835 C C . SER A 1 465 ? -3.568 -12.495 20.364 1.00 92.25 465 SER A C 1
ATOM 3837 O O . SER A 1 465 ? -4.611 -12.637 19.714 1.00 92.25 465 SER A O 1
ATOM 3839 N N . PHE A 1 466 ? -2.382 -12.403 19.766 1.00 89.12 466 PHE A N 1
ATOM 3840 C CA . PHE A 1 466 ? -2.260 -12.564 18.321 1.00 89.12 466 PHE A CA 1
ATOM 3841 C C . PHE A 1 466 ? -2.720 -13.966 17.891 1.00 89.12 466 PHE A C 1
ATOM 3843 O O . PHE A 1 466 ? -3.487 -14.109 16.941 1.00 89.12 466 PHE A O 1
ATOM 3850 N N . GLU A 1 467 ? -2.319 -14.987 18.641 1.00 92.31 467 GLU A N 1
ATOM 3851 C CA . GLU A 1 467 ? -2.637 -16.390 18.405 1.00 92.31 467 GLU A CA 1
ATOM 3852 C C . GLU A 1 467 ? -4.145 -16.644 18.492 1.00 92.31 467 GLU A C 1
ATOM 3854 O O . GLU A 1 467 ? -4.710 -17.254 17.584 1.00 92.31 467 GLU A O 1
ATOM 3859 N N . GLU A 1 468 ? -4.816 -16.115 19.521 1.00 94.06 468 GLU A N 1
ATOM 3860 C CA . GLU A 1 468 ? -6.276 -16.207 19.664 1.00 94.06 468 GLU A CA 1
ATOM 3861 C C . GLU A 1 468 ? -7.005 -15.489 18.527 1.00 94.06 468 GLU A C 1
ATOM 3863 O O . GLU A 1 468 ? -7.991 -16.000 18.003 1.00 94.06 468 GLU A O 1
ATOM 3868 N N . PHE A 1 469 ? -6.533 -14.309 18.114 1.00 94.38 469 PHE A N 1
ATOM 3869 C CA . PHE A 1 469 ? -7.161 -13.570 17.020 1.00 94.38 469 PHE A CA 1
ATOM 3870 C C . PHE A 1 469 ? -7.056 -14.327 15.693 1.00 94.38 469 PHE A C 1
ATOM 3872 O O . PHE A 1 469 ? -8.040 -14.431 14.956 1.00 94.38 469 PHE A O 1
ATOM 3879 N N . ILE A 1 470 ? -5.879 -14.886 15.399 1.00 92.50 470 ILE A N 1
ATOM 3880 C CA . ILE A 1 470 ? -5.670 -15.729 14.220 1.00 92.50 470 ILE A CA 1
ATOM 3881 C C . ILE A 1 470 ? -6.534 -16.985 14.308 1.00 92.50 470 ILE A C 1
ATOM 3883 O O . ILE A 1 470 ? -7.202 -17.314 13.330 1.00 92.50 470 ILE A O 1
ATOM 3887 N N . PHE A 1 471 ? -6.565 -17.658 15.460 1.00 92.50 471 PHE A N 1
ATOM 3888 C CA . PHE A 1 471 ? -7.407 -18.830 15.685 1.00 92.50 471 PHE A CA 1
ATOM 3889 C C . PHE A 1 471 ? -8.886 -18.515 15.432 1.00 92.50 471 PHE A C 1
ATOM 3891 O O . PHE A 1 471 ? -9.515 -19.183 14.620 1.00 92.50 471 PHE A O 1
ATOM 3898 N N . ASN A 1 472 ? -9.411 -17.431 16.002 1.00 94.81 472 ASN A N 1
ATOM 3899 C CA . ASN A 1 472 ? -10.798 -17.010 15.802 1.00 94.81 472 ASN A CA 1
ATOM 3900 C C . ASN A 1 472 ? -11.101 -16.655 14.338 1.00 94.81 472 ASN A C 1
ATOM 3902 O O . ASN A 1 472 ? -12.190 -16.937 13.838 1.00 94.81 472 ASN A O 1
ATOM 3906 N N . CYS A 1 473 ? -10.146 -16.059 13.616 1.00 95.56 473 CYS A N 1
ATOM 3907 C CA . CYS A 1 473 ? -10.298 -15.821 12.180 1.00 95.56 473 CYS A CA 1
ATOM 3908 C C . CYS A 1 473 ? -10.328 -17.132 11.377 1.00 95.56 473 CYS A C 1
ATOM 3910 O O . CYS A 1 473 ? -11.102 -17.245 10.426 1.00 95.56 473 CYS A O 1
ATOM 3912 N N . ARG A 1 474 ? -9.516 -18.123 11.761 1.00 94.19 474 ARG A N 1
ATOM 3913 C CA . ARG A 1 474 ? -9.494 -19.463 11.154 1.00 94.19 474 ARG A CA 1
ATOM 3914 C C . ARG A 1 474 ? -10.794 -20.222 11.426 1.00 94.19 474 ARG A C 1
ATOM 3916 O O . ARG A 1 474 ? -11.396 -20.722 10.479 1.00 94.19 474 ARG A O 1
ATOM 3923 N N . GLU A 1 475 ? -11.253 -20.231 12.677 1.00 94.62 475 GLU A N 1
ATOM 3924 C CA . GLU A 1 475 ? -12.539 -20.794 13.116 1.00 94.62 475 GLU A CA 1
ATOM 3925 C C . GLU A 1 475 ? -13.695 -20.170 12.325 1.00 94.62 475 GLU A C 1
ATOM 3927 O O . GLU A 1 475 ? -14.537 -20.878 11.771 1.00 94.62 475 GLU A O 1
ATOM 3932 N N . MET A 1 476 ? -13.697 -18.838 12.194 1.00 95.81 476 MET A N 1
ATOM 3933 C CA . MET A 1 476 ? -14.686 -18.097 11.412 1.00 95.81 476 MET A CA 1
ATOM 3934 C C . MET A 1 476 ? -14.724 -18.565 9.954 1.00 95.81 476 MET A C 1
ATOM 3936 O O . MET A 1 476 ? -15.806 -18.846 9.442 1.00 95.81 476 MET A O 1
ATOM 3940 N N . VAL A 1 477 ? -13.576 -18.655 9.271 1.00 95.62 477 VAL A N 1
ATOM 3941 C CA . VAL A 1 477 ? -13.521 -19.071 7.858 1.00 95.62 477 VAL A CA 1
ATOM 3942 C C . VAL A 1 477 ? -13.952 -20.530 7.689 1.00 95.62 477 VAL A C 1
ATOM 3944 O O . VAL A 1 477 ? -14.792 -20.809 6.832 1.00 95.62 477 VAL A O 1
ATOM 3947 N N . SER A 1 478 ? -13.449 -21.446 8.522 1.00 93.44 478 SER A N 1
ATOM 3948 C CA . SER A 1 478 ? -13.855 -22.859 8.508 1.00 93.44 478 SER A CA 1
ATOM 3949 C C . SER A 1 478 ? -15.363 -23.008 8.742 1.00 93.44 478 SER A C 1
ATOM 3951 O O . SER A 1 478 ? -16.042 -23.704 7.988 1.00 93.44 478 SER A O 1
ATOM 3953 N N . THR A 1 479 ? -15.914 -22.277 9.714 1.00 93.88 479 THR A N 1
ATOM 3954 C CA . THR A 1 479 ? -17.346 -22.301 10.030 1.00 93.88 479 THR A CA 1
ATOM 3955 C C . THR A 1 479 ? -18.197 -21.704 8.909 1.00 93.88 479 THR A C 1
ATOM 3957 O O . THR A 1 479 ? -19.248 -22.254 8.588 1.00 93.88 479 THR A O 1
ATOM 3960 N N . LEU A 1 480 ? -17.762 -20.616 8.260 1.00 93.75 480 LEU A N 1
ATOM 3961 C CA . LEU A 1 480 ? -18.463 -20.078 7.086 1.00 93.75 480 LEU A CA 1
ATOM 3962 C C . LEU A 1 480 ? -18.469 -21.082 5.935 1.00 93.75 480 LEU A C 1
ATOM 3964 O O . LEU A 1 480 ? -19.518 -21.295 5.331 1.00 93.75 480 LEU A O 1
ATOM 3968 N N . ASN A 1 481 ? -17.337 -21.725 5.653 1.00 92.94 481 ASN A N 1
ATOM 3969 C CA . ASN A 1 481 ? -17.267 -22.730 4.597 1.00 92.94 481 ASN A CA 1
ATOM 3970 C C . ASN A 1 481 ? -18.184 -23.926 4.895 1.00 92.94 481 ASN A C 1
ATOM 3972 O O . ASN A 1 481 ? -18.884 -24.390 3.997 1.00 92.94 481 ASN A O 1
ATOM 3976 N N . TYR A 1 482 ? -18.207 -24.387 6.150 1.00 92.44 482 TYR A N 1
ATOM 3977 C CA . TYR A 1 482 ? -19.079 -25.467 6.612 1.00 92.44 482 TYR A CA 1
ATOM 3978 C C . TYR A 1 482 ? -20.561 -25.105 6.454 1.00 92.44 482 TYR A C 1
ATOM 3980 O O . TYR A 1 482 ? -21.295 -25.800 5.757 1.00 92.44 482 TYR A O 1
ATOM 3988 N N . LEU A 1 483 ? -20.990 -23.974 7.024 1.00 90.69 483 LEU A N 1
ATOM 3989 C CA . LEU A 1 483 ? -22.395 -23.555 7.023 1.00 90.69 483 LEU A CA 1
ATOM 3990 C C . LEU A 1 483 ? -22.952 -23.274 5.622 1.00 90.69 483 LEU A C 1
ATOM 3992 O O . LEU A 1 483 ? -24.153 -23.400 5.409 1.00 90.69 483 LEU A O 1
ATOM 3996 N N . ASN A 1 484 ? -22.104 -22.860 4.678 1.00 91.06 484 ASN A N 1
ATOM 3997 C CA . ASN A 1 484 ? -22.525 -22.525 3.315 1.00 91.06 484 ASN A CA 1
ATOM 3998 C C . ASN A 1 484 ? -22.264 -23.656 2.310 1.00 91.06 484 ASN A C 1
ATOM 4000 O O . ASN A 1 484 ? -22.576 -23.492 1.130 1.00 91.06 484 ASN A O 1
ATOM 4004 N N . GLY A 1 485 ? -21.658 -24.769 2.741 1.00 90.06 485 GLY A N 1
ATOM 4005 C CA . GLY A 1 485 ? -21.323 -25.913 1.887 1.00 90.06 485 GLY A CA 1
ATOM 4006 C C . GLY A 1 485 ? -20.324 -25.608 0.762 1.00 90.06 485 GLY A C 1
ATOM 4007 O O . GLY A 1 485 ? -20.161 -26.417 -0.148 1.00 90.06 485 GLY A O 1
ATOM 4008 N N . LYS A 1 486 ? -19.669 -24.440 0.781 1.00 90.81 486 LYS A N 1
ATOM 4009 C CA . LYS A 1 486 ? -18.723 -24.003 -0.253 1.00 90.81 486 LYS A CA 1
ATOM 4010 C C . LYS A 1 486 ? -17.652 -23.073 0.318 1.00 90.81 486 LYS A C 1
ATOM 4012 O O . LYS A 1 486 ? -17.944 -22.333 1.259 1.00 90.81 486 LYS A O 1
ATOM 4017 N N . PRO A 1 487 ? -16.437 -23.052 -0.262 1.00 91.31 487 PRO A N 1
ATOM 4018 C CA . PRO A 1 487 ? -15.413 -22.089 0.117 1.00 91.31 487 PRO A CA 1
ATOM 4019 C C . PRO A 1 487 ? -15.891 -20.650 -0.076 1.00 91.31 487 PRO A C 1
ATOM 4021 O O . PRO A 1 487 ? -16.506 -20.312 -1.092 1.00 91.31 487 PRO A O 1
ATOM 4024 N N . ILE A 1 488 ? -15.576 -19.790 0.887 1.00 91.44 488 ILE A N 1
ATOM 4025 C CA . ILE A 1 488 ? -15.866 -18.367 0.791 1.00 91.44 488 ILE A CA 1
ATOM 4026 C C . ILE A 1 488 ? -15.082 -17.733 -0.369 1.00 91.44 488 ILE A C 1
ATOM 4028 O O . ILE A 1 488 ? -13.930 -18.088 -0.633 1.00 91.44 488 ILE A O 1
ATOM 4032 N N . SER A 1 489 ? -15.694 -16.784 -1.081 1.00 91.69 489 SER A N 1
ATOM 4033 C CA . SER A 1 489 ? -15.012 -16.125 -2.198 1.00 91.69 489 SER A CA 1
ATOM 4034 C C . SER A 1 489 ? -13.885 -15.210 -1.701 1.00 91.69 489 SER A C 1
ATOM 4036 O O . SER A 1 489 ? -13.950 -14.640 -0.609 1.00 91.69 489 SER A O 1
ATOM 4038 N N . LYS A 1 490 ? -12.855 -15.029 -2.538 1.00 91.75 490 LYS A N 1
ATOM 4039 C CA . LYS A 1 490 ? -11.718 -14.125 -2.285 1.00 91.75 490 LYS A CA 1
ATOM 4040 C C . LYS A 1 490 ? -12.184 -12.713 -1.911 1.00 91.75 490 LYS A C 1
ATOM 4042 O O . LYS A 1 490 ? -11.744 -12.157 -0.908 1.00 91.75 490 LYS A O 1
ATOM 4047 N N . THR A 1 491 ? -13.118 -12.170 -2.688 1.00 91.06 491 THR A N 1
ATOM 4048 C CA . THR A 1 491 ? -13.709 -10.848 -2.457 1.00 91.06 491 THR A CA 1
ATOM 4049 C C . THR A 1 491 ? -14.423 -10.784 -1.111 1.00 91.06 491 THR A C 1
ATOM 4051 O O . THR A 1 491 ? -14.180 -9.866 -0.331 1.00 91.06 491 THR A O 1
ATOM 4054 N N . LEU A 1 492 ? -15.242 -11.789 -0.787 1.00 91.69 492 LEU A N 1
ATOM 4055 C CA . LEU A 1 492 ? -16.017 -11.794 0.450 1.00 91.69 492 LEU A CA 1
ATOM 4056 C C . LEU A 1 492 ? -15.117 -11.903 1.690 1.00 91.69 492 LEU A C 1
ATOM 4058 O O . LEU A 1 492 ? -15.332 -11.186 2.664 1.00 91.69 492 LEU A O 1
ATOM 4062 N N . LEU A 1 493 ? -14.059 -12.721 1.638 1.00 94.56 493 LEU A N 1
ATOM 4063 C CA . LEU A 1 493 ? -13.062 -12.799 2.709 1.00 94.56 493 LEU A CA 1
ATOM 4064 C C . LEU A 1 493 ? -12.369 -11.452 2.940 1.00 94.56 493 LEU A C 1
ATOM 4066 O O . LEU A 1 493 ? -12.235 -11.016 4.083 1.00 94.56 493 LEU A O 1
ATOM 4070 N N . TYR A 1 494 ? -11.954 -10.776 1.866 1.00 92.69 494 TYR A N 1
ATOM 4071 C CA . TYR A 1 494 ? -11.335 -9.456 1.968 1.00 92.69 494 TYR A CA 1
ATOM 4072 C C . TYR A 1 494 ? -12.284 -8.440 2.626 1.00 92.69 494 TYR A C 1
ATOM 4074 O O . TYR A 1 494 ? -11.872 -7.710 3.531 1.00 92.69 494 TYR A O 1
ATOM 4082 N N . LEU A 1 495 ? -13.567 -8.434 2.242 1.00 93.06 495 LEU A N 1
ATOM 4083 C CA . LEU A 1 495 ? -14.586 -7.557 2.830 1.00 93.06 495 LEU A CA 1
ATOM 4084 C C . LEU A 1 495 ? -14.824 -7.849 4.322 1.00 93.06 495 LEU A C 1
ATOM 4086 O O . LEU A 1 495 ? -14.947 -6.912 5.111 1.00 93.06 495 LEU A O 1
ATOM 4090 N N . ILE A 1 496 ? -14.831 -9.122 4.735 1.00 95.38 496 ILE A N 1
ATOM 4091 C CA . ILE A 1 496 ? -14.921 -9.505 6.156 1.00 95.38 496 ILE A CA 1
ATOM 4092 C C . ILE A 1 496 ? -13.723 -8.959 6.935 1.00 95.38 496 ILE A C 1
ATOM 4094 O O . ILE A 1 496 ? -13.904 -8.290 7.950 1.00 95.38 496 ILE A O 1
ATOM 4098 N N . LEU A 1 497 ? -12.497 -9.182 6.458 1.00 95.12 497 LEU A N 1
ATOM 4099 C CA . LEU A 1 497 ? -11.295 -8.686 7.137 1.00 95.12 497 LEU A CA 1
ATOM 4100 C C . LEU A 1 497 ? -11.254 -7.153 7.196 1.00 95.12 497 LEU A C 1
ATOM 4102 O O . LEU A 1 497 ? -10.848 -6.578 8.208 1.00 95.12 497 LEU A O 1
ATOM 4106 N N . SER A 1 498 ? -11.739 -6.489 6.147 1.00 93.06 498 SER A N 1
ATOM 4107 C CA . SER A 1 498 ? -11.873 -5.030 6.096 1.00 93.06 498 SER A CA 1
ATOM 4108 C C . SER A 1 498 ? -12.861 -4.530 7.149 1.00 93.06 498 SER A C 1
ATOM 4110 O O . SER A 1 498 ? -12.562 -3.589 7.884 1.00 93.06 498 SER A O 1
ATOM 4112 N N . HIS A 1 499 ? -13.999 -5.212 7.303 1.00 93.25 499 HIS A N 1
ATOM 4113 C CA . HIS A 1 499 ? -14.966 -4.935 8.364 1.00 93.25 499 HIS A CA 1
ATOM 4114 C C . HIS A 1 499 ? -14.374 -5.132 9.759 1.00 93.25 499 HIS A C 1
ATOM 4116 O O . HIS A 1 499 ? -14.602 -4.291 10.631 1.00 93.25 499 HIS A O 1
ATOM 4122 N N . ILE A 1 500 ? -13.582 -6.186 9.973 1.00 94.75 500 ILE A N 1
ATOM 4123 C CA . ILE A 1 500 ? -12.897 -6.420 11.251 1.00 94.75 500 ILE A CA 1
ATOM 4124 C C . ILE A 1 500 ? -11.935 -5.267 11.561 1.00 94.75 500 ILE A C 1
ATOM 4126 O O . ILE A 1 500 ? -11.988 -4.696 12.654 1.00 94.75 500 ILE A O 1
ATOM 4130 N N . ARG A 1 501 ? -11.104 -4.859 10.594 1.00 92.12 501 ARG A N 1
ATOM 4131 C CA . ARG A 1 501 ? -10.176 -3.722 10.741 1.00 92.12 501 ARG A CA 1
ATOM 4132 C C . ARG A 1 501 ? -10.925 -2.406 10.994 1.00 92.12 501 ARG A C 1
ATOM 4134 O O . ARG A 1 501 ? -10.516 -1.598 11.828 1.00 92.12 501 ARG A O 1
ATOM 4141 N N . GLN A 1 502 ? -12.067 -2.205 10.337 1.00 91.69 502 GLN A N 1
ATOM 4142 C CA . GLN A 1 502 ? -12.895 -1.010 10.486 1.00 91.69 502 GLN A CA 1
ATOM 4143 C C . GLN A 1 502 ? -13.660 -0.948 11.814 1.00 91.69 502 GLN A C 1
ATOM 4145 O O . GLN A 1 502 ? -13.884 0.155 12.318 1.00 91.69 502 GLN A O 1
ATOM 4150 N N . ASN A 1 503 ? -14.081 -2.074 12.387 1.00 90.31 503 ASN A N 1
ATOM 4151 C CA . ASN A 1 503 ? -15.013 -2.088 13.521 1.00 90.31 503 ASN A CA 1
ATOM 4152 C C . ASN A 1 503 ? -14.425 -2.647 14.822 1.00 90.31 503 ASN A C 1
ATOM 4154 O O . ASN A 1 503 ? -15.129 -2.683 15.826 1.00 90.31 503 ASN A O 1
ATOM 4158 N N . SER A 1 504 ? -13.144 -3.011 14.840 1.00 90.88 504 SER A N 1
ATOM 4159 C CA . SER A 1 504 ? -12.420 -3.391 16.057 1.00 90.88 504 SER A CA 1
ATOM 4160 C C . SER A 1 504 ? -11.427 -2.309 16.496 1.00 90.88 504 SER A C 1
ATOM 4162 O O . SER A 1 504 ? -11.215 -1.294 15.819 1.00 90.88 504 SER A O 1
ATOM 4164 N N . ASN A 1 505 ? -10.824 -2.521 17.665 1.00 90.38 505 ASN A N 1
ATOM 4165 C CA . ASN A 1 505 ? -9.631 -1.805 18.109 1.00 90.38 505 ASN A CA 1
ATOM 4166 C C . ASN A 1 505 ? -8.332 -2.522 17.697 1.00 90.38 505 ASN A C 1
ATOM 4168 O O . ASN A 1 505 ? -7.260 -2.004 18.009 1.00 90.38 505 ASN A O 1
ATOM 4172 N N . VAL A 1 506 ? -8.419 -3.662 17.011 1.00 91.69 506 VAL A N 1
ATOM 4173 C CA . VAL A 1 506 ? -7.278 -4.474 16.587 1.00 91.69 506 VAL A CA 1
ATOM 4174 C C . VAL A 1 506 ? -6.622 -3.839 15.361 1.00 91.69 506 VAL A C 1
ATOM 4176 O O . VAL A 1 506 ? -7.287 -3.468 14.395 1.00 91.69 506 VAL A O 1
ATOM 4179 N N . ILE A 1 507 ? -5.301 -3.711 15.406 1.00 93.44 507 ILE A N 1
ATOM 4180 C CA . ILE A 1 507 ? -4.453 -3.283 14.294 1.00 93.44 507 ILE A CA 1
ATOM 4181 C C . ILE A 1 507 ? -3.738 -4.531 13.784 1.00 93.44 507 ILE A C 1
ATOM 4183 O O . ILE A 1 507 ? -3.088 -5.211 14.570 1.00 93.44 507 ILE A O 1
ATOM 4187 N N . PHE A 1 508 ? -3.857 -4.837 12.495 1.00 92.94 508 PHE A N 1
ATOM 4188 C CA . PHE A 1 508 ? -3.197 -5.989 11.876 1.00 92.94 508 PHE A CA 1
ATOM 4189 C C . PHE A 1 508 ? -3.019 -5.769 10.380 1.00 92.94 508 PHE A C 1
ATOM 4191 O O . PHE A 1 508 ? -3.858 -5.102 9.770 1.00 92.94 508 PHE A O 1
ATOM 4198 N N . ASN A 1 509 ? -2.003 -6.386 9.773 1.00 91.38 509 ASN A N 1
ATOM 4199 C CA . ASN A 1 509 ? -1.814 -6.344 8.326 1.00 91.38 509 ASN A CA 1
ATOM 4200 C C . ASN A 1 509 ? -2.915 -7.136 7.604 1.00 91.38 509 ASN A C 1
ATOM 4202 O O . ASN A 1 509 ? -2.987 -8.367 7.680 1.00 91.38 509 ASN A O 1
ATOM 4206 N N . LEU A 1 510 ? -3.782 -6.422 6.884 1.00 91.75 510 LEU A N 1
ATOM 4207 C CA . LEU A 1 510 ? -4.964 -7.017 6.268 1.00 91.75 510 LEU A CA 1
ATOM 4208 C C . LEU A 1 510 ? -4.578 -8.005 5.167 1.00 91.75 510 LEU A C 1
ATOM 4210 O O . LEU A 1 510 ? -5.151 -9.091 5.085 1.00 91.75 510 LEU A O 1
ATOM 4214 N N . ARG A 1 511 ? -3.595 -7.655 4.330 1.00 89.75 511 ARG A N 1
ATOM 4215 C CA . ARG A 1 511 ? -3.198 -8.480 3.186 1.00 89.75 511 ARG A CA 1
ATOM 4216 C C . ARG A 1 511 ? -2.418 -9.726 3.605 1.00 89.75 511 ARG A C 1
ATOM 4218 O O . ARG A 1 511 ? -2.584 -10.772 2.978 1.00 89.75 511 ARG A O 1
ATOM 4225 N N . PHE A 1 512 ? -1.596 -9.628 4.650 1.00 91.31 512 PHE A N 1
ATOM 4226 C CA . PHE A 1 512 ? -0.932 -10.769 5.277 1.00 91.31 512 PHE A CA 1
ATOM 4227 C C . PHE A 1 512 ? -1.977 -11.761 5.785 1.00 91.31 512 PHE A C 1
ATOM 4229 O O . PHE A 1 512 ? -1.993 -12.907 5.338 1.00 91.31 512 PHE A O 1
ATOM 4236 N N . LEU A 1 513 ? -2.909 -11.299 6.627 1.00 92.88 513 LEU A N 1
ATOM 4237 C CA . LEU A 1 513 ? -3.947 -12.160 7.190 1.00 92.88 513 LEU A CA 1
ATOM 4238 C C . LEU A 1 513 ? -4.840 -12.768 6.103 1.00 92.88 513 LEU A C 1
ATOM 4240 O O . LEU A 1 513 ? -5.125 -13.961 6.125 1.00 92.88 513 LEU A O 1
ATOM 4244 N N . TYR A 1 514 ? -5.221 -11.971 5.105 1.00 93.50 514 TYR A N 1
ATOM 4245 C CA . TYR A 1 514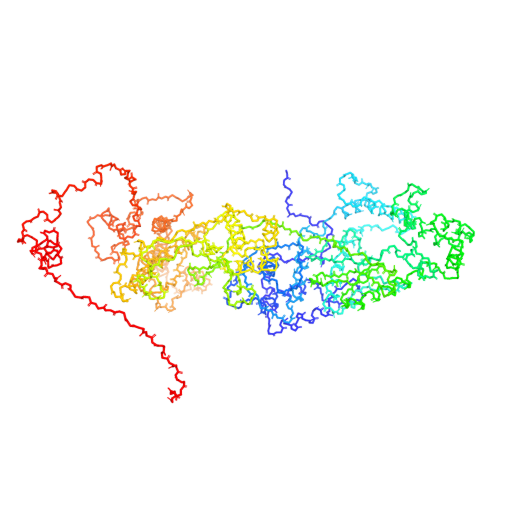 ? -5.959 -12.440 3.936 1.00 93.50 514 TYR A CA 1
ATOM 4246 C C . TYR A 1 514 ? -5.246 -13.599 3.227 1.00 93.50 514 TYR A C 1
ATOM 4248 O O . TYR A 1 514 ? -5.862 -14.623 2.938 1.00 93.50 514 TYR A O 1
ATOM 4256 N N . ARG A 1 515 ? -3.937 -13.476 2.974 1.00 90.44 515 ARG A N 1
ATOM 4257 C CA . ARG A 1 515 ? -3.144 -14.537 2.334 1.00 90.44 515 ARG A CA 1
ATOM 4258 C C . ARG A 1 515 ? -2.998 -15.776 3.203 1.00 90.44 515 ARG A C 1
ATOM 4260 O O . ARG A 1 515 ? -3.005 -16.878 2.661 1.00 90.44 515 ARG A O 1
ATOM 4267 N N . GLU A 1 516 ? -2.850 -15.596 4.509 1.00 91.12 516 GLU A N 1
ATOM 4268 C CA . GLU A 1 516 ? -2.772 -16.707 5.454 1.00 91.12 516 GLU A CA 1
ATOM 4269 C C . GLU A 1 516 ? -4.083 -17.498 5.491 1.00 91.12 516 GLU A C 1
ATOM 4271 O O . GLU A 1 516 ? -4.059 -18.723 5.389 1.00 91.12 516 GLU A O 1
ATOM 4276 N N . LEU A 1 517 ? -5.229 -16.815 5.522 1.00 92.75 517 LEU A N 1
ATOM 4277 C CA . LEU A 1 517 ? -6.544 -17.461 5.525 1.00 92.75 517 LEU A CA 1
ATOM 4278 C C . LEU A 1 517 ? -6.916 -18.074 4.167 1.00 92.75 517 LEU A C 1
ATOM 4280 O O . LEU A 1 517 ? -7.564 -19.113 4.129 1.00 92.75 517 LEU A O 1
ATOM 4284 N N . LEU A 1 518 ? -6.467 -17.504 3.042 1.00 89.38 518 LEU A N 1
ATOM 4285 C CA . LEU A 1 518 ? -6.717 -18.081 1.712 1.00 89.38 518 LEU A CA 1
ATOM 4286 C C . LEU A 1 518 ? -6.088 -19.461 1.499 1.00 89.38 518 LEU A C 1
ATOM 4288 O O . LEU A 1 518 ? -6.584 -20.239 0.687 1.00 89.38 518 LEU A O 1
ATOM 4292 N N . LYS A 1 519 ? -4.969 -19.752 2.167 1.00 84.88 519 LYS A N 1
ATOM 4293 C CA . LYS A 1 519 ? -4.292 -21.054 2.063 1.00 84.88 519 LYS A CA 1
ATOM 4294 C C . LYS A 1 519 ? -4.969 -22.128 2.916 1.00 84.88 519 LYS A C 1
ATOM 4296 O O . LYS A 1 519 ? -4.632 -23.305 2.793 1.00 84.88 519 LYS A O 1
ATOM 4301 N N . GLN A 1 520 ? -5.877 -21.734 3.805 1.00 76.81 520 GLN A N 1
ATOM 4302 C CA . GLN A 1 520 ? -6.504 -22.640 4.748 1.00 76.81 520 GLN A CA 1
ATOM 4303 C C . GLN A 1 520 ? -7.553 -23.506 4.047 1.00 76.81 520 GLN A C 1
ATOM 4305 O O . GLN A 1 520 ? -8.435 -23.018 3.344 1.00 76.81 520 GLN A O 1
ATOM 4310 N N . ARG A 1 521 ? -7.473 -24.818 4.277 1.00 76.69 521 ARG A N 1
ATOM 4311 C CA . ARG A 1 521 ? -8.562 -25.746 3.965 1.00 76.69 521 ARG A CA 1
ATOM 4312 C C . ARG A 1 521 ? -9.538 -25.770 5.133 1.00 76.69 521 ARG A C 1
ATOM 4314 O O . ARG A 1 521 ? -9.101 -25.695 6.278 1.00 76.69 521 ARG A O 1
ATOM 4321 N N . THR A 1 522 ? -10.826 -25.919 4.842 1.00 77.56 522 THR A N 1
ATOM 4322 C CA . THR A 1 522 ? -11.848 -26.138 5.871 1.00 77.56 522 THR A CA 1
ATOM 4323 C C . THR A 1 522 ? -11.454 -27.335 6.731 1.00 77.56 522 THR A C 1
ATOM 4325 O O . THR A 1 522 ? -11.213 -28.418 6.196 1.00 77.56 522 THR A O 1
ATOM 4328 N N . ARG A 1 523 ? -11.383 -27.140 8.048 1.00 78.69 523 ARG A N 1
ATOM 4329 C CA . ARG A 1 523 ? -11.202 -28.225 9.017 1.00 78.69 523 ARG A CA 1
ATOM 4330 C C . ARG A 1 523 ? -12.483 -28.353 9.818 1.00 78.69 523 ARG A C 1
ATOM 4332 O O . ARG A 1 523 ? -12.972 -27.359 10.344 1.00 78.69 523 ARG A O 1
ATOM 4339 N N . ILE A 1 524 ? -13.029 -29.563 9.874 1.00 77.38 524 ILE A N 1
ATOM 4340 C CA . ILE A 1 524 ? -14.260 -29.832 10.625 1.00 77.38 524 ILE A CA 1
ATOM 4341 C C . ILE A 1 524 ? -14.015 -29.615 12.123 1.00 77.38 524 ILE A C 1
ATOM 4343 O O . ILE A 1 524 ? -14.875 -29.057 12.791 1.00 77.38 524 ILE A O 1
ATOM 4347 N N . ASP A 1 525 ? -12.812 -29.930 12.608 1.00 79.56 525 ASP A N 1
ATOM 4348 C CA . ASP A 1 525 ? -12.406 -29.726 14.006 1.00 79.56 525 ASP A CA 1
ATOM 4349 C C . ASP A 1 525 ? -12.397 -28.246 14.432 1.00 79.56 525 ASP A C 1
ATOM 4351 O O . ASP A 1 525 ? -12.499 -27.944 15.618 1.00 79.56 525 ASP A O 1
ATOM 4355 N N . ASP A 1 526 ? -12.309 -27.312 13.474 1.00 82.69 526 ASP A N 1
ATOM 4356 C CA . ASP A 1 526 ? -12.414 -25.875 13.751 1.00 82.69 526 ASP A CA 1
ATOM 4357 C C . ASP A 1 526 ? -13.884 -25.432 13.927 1.00 82.69 526 ASP A C 1
ATOM 4359 O O . ASP A 1 526 ? -14.140 -24.287 14.287 1.00 82.69 526 ASP A O 1
ATOM 4363 N N . VAL A 1 527 ? -14.878 -26.274 13.619 1.00 87.00 527 VAL A N 1
ATOM 4364 C CA . VAL A 1 527 ? -16.299 -25.915 13.730 1.00 87.00 527 VAL A CA 1
ATOM 4365 C C . VAL A 1 527 ? -16.779 -26.202 15.147 1.00 87.00 527 VAL A C 1
ATOM 4367 O O . VAL A 1 527 ? -17.089 -27.334 15.508 1.00 87.00 527 VAL A O 1
ATOM 4370 N N . ILE A 1 528 ? -16.868 -25.149 15.957 1.00 86.88 528 ILE A N 1
ATOM 4371 C CA . ILE A 1 528 ? -17.239 -25.269 17.366 1.00 86.88 528 ILE A CA 1
ATOM 4372 C C . ILE A 1 528 ? -18.755 -25.137 17.537 1.00 86.88 528 ILE A C 1
ATOM 4374 O O . ILE A 1 528 ? -19.356 -24.093 17.250 1.00 86.88 528 ILE A O 1
ATOM 4378 N N . THR A 1 529 ? -19.375 -26.180 18.088 1.00 84.88 529 THR A N 1
ATOM 4379 C CA . THR A 1 529 ? -20.740 -26.109 18.614 1.00 84.88 529 THR A CA 1
ATOM 4380 C C . THR A 1 529 ? -20.730 -25.336 19.927 1.00 84.88 529 THR A C 1
ATOM 4382 O O . THR A 1 529 ? -20.074 -25.711 20.895 1.00 84.88 529 THR A O 1
ATOM 4385 N N . ARG A 1 530 ? -21.463 -24.225 19.966 1.00 84.56 530 ARG A N 1
ATOM 4386 C CA . ARG A 1 530 ? -21.589 -23.365 21.142 1.00 84.56 530 ARG A CA 1
ATOM 4387 C C . ARG A 1 530 ? -22.913 -23.647 21.831 1.00 84.56 530 ARG A C 1
ATOM 4389 O O . ARG A 1 530 ? -23.946 -23.739 21.174 1.00 84.56 530 ARG A O 1
ATOM 4396 N N . GLN A 1 531 ? -22.905 -23.692 23.156 1.00 77.19 531 GLN A N 1
ATOM 4397 C CA . GLN A 1 531 ? -24.127 -23.763 23.951 1.00 77.19 531 GLN A CA 1
ATOM 4398 C C . GLN A 1 531 ? -24.501 -22.379 24.473 1.00 77.19 531 GLN A C 1
ATOM 4400 O O . GLN A 1 531 ? -23.641 -21.555 24.794 1.00 77.19 531 GLN A O 1
ATOM 4405 N N . ARG A 1 532 ? -25.800 -22.090 24.535 1.00 67.56 532 ARG A N 1
ATOM 4406 C CA . ARG A 1 532 ? -26.316 -20.897 25.206 1.00 67.56 532 ARG A CA 1
ATOM 4407 C C . ARG A 1 532 ? -27.042 -21.318 26.471 1.00 67.56 532 ARG A C 1
ATOM 4409 O O . ARG A 1 532 ? -28.100 -21.937 26.396 1.00 67.56 532 ARG A O 1
ATOM 4416 N N . ASP A 1 533 ? -26.450 -20.967 27.604 1.00 56.59 533 ASP A N 1
ATOM 4417 C CA . ASP A 1 533 ? -26.998 -21.260 28.918 1.00 56.59 533 ASP A CA 1
ATOM 4418 C C . ASP A 1 533 ? -27.896 -20.109 29.395 1.00 56.59 533 ASP A C 1
ATOM 4420 O O . ASP A 1 533 ? -27.441 -18.970 29.533 1.00 56.59 533 ASP A O 1
ATOM 4424 N N . PHE A 1 534 ? -29.188 -20.391 29.582 1.00 53.38 534 PHE A N 1
ATOM 4425 C CA . PHE A 1 534 ? -30.179 -19.408 30.030 1.00 53.38 534 PHE A CA 1
ATOM 4426 C C . PHE A 1 534 ? -30.447 -19.454 31.536 1.00 53.38 534 PHE A C 1
ATOM 4428 O O . PHE A 1 534 ? -31.118 -18.541 32.026 1.00 53.38 534 PHE A O 1
ATOM 4435 N N . GLU A 1 535 ? -29.898 -20.417 32.284 1.00 45.47 535 GLU A N 1
ATOM 4436 C CA . GLU A 1 535 ? -30.085 -20.514 33.746 1.00 45.47 535 GLU A CA 1
ATOM 4437 C C . GLU A 1 535 ? -29.560 -19.250 34.461 1.00 45.47 535 GLU A C 1
ATOM 4439 O O . GLU A 1 535 ? -30.135 -18.770 35.440 1.00 45.47 535 GLU A O 1
ATOM 4444 N N . LEU A 1 536 ? -28.556 -18.585 33.876 1.00 42.53 536 LEU A N 1
ATOM 4445 C CA . LEU A 1 536 ? -28.031 -17.297 34.346 1.00 42.53 536 LEU A CA 1
ATOM 4446 C C . LEU A 1 536 ? -29.034 -16.131 34.204 1.00 42.53 536 LEU A C 1
ATOM 4448 O O . LEU A 1 536 ? -28.949 -15.148 34.937 1.00 42.53 536 LEU A O 1
ATOM 4452 N N . THR A 1 537 ? -30.005 -16.238 33.293 1.00 41.16 537 THR A N 1
ATOM 4453 C CA . THR A 1 537 ? -31.106 -15.269 33.117 1.00 41.16 537 THR A CA 1
ATOM 4454 C C . THR A 1 537 ? -32.327 -15.596 33.970 1.00 41.16 537 THR A C 1
ATOM 4456 O O . THR A 1 537 ? -33.087 -14.690 34.298 1.00 41.16 537 THR A O 1
ATOM 4459 N N . GLU A 1 538 ? -32.516 -16.858 34.353 1.00 37.97 538 GLU A N 1
ATOM 4460 C CA . GLU A 1 538 ? -33.642 -17.292 35.185 1.00 37.97 538 GLU A CA 1
ATOM 4461 C C . GLU A 1 538 ? -33.492 -16.833 36.646 1.00 37.97 538 GLU A C 1
ATOM 4463 O O . GLU A 1 538 ? -34.477 -16.494 37.298 1.00 37.97 538 GLU A O 1
ATOM 4468 N N . SER A 1 539 ? -32.248 -16.675 37.118 1.00 43.72 539 SER A N 1
ATOM 4469 C CA . SER A 1 539 ? -31.935 -16.020 38.401 1.00 43.72 539 SER A CA 1
ATOM 4470 C C . SER A 1 539 ? -32.185 -14.499 38.413 1.00 43.72 539 SER A C 1
ATOM 4472 O O . SER A 1 539 ? -32.243 -13.881 39.478 1.00 43.72 539 SER A O 1
ATOM 4474 N N . LEU A 1 540 ? -32.372 -13.872 37.245 1.00 43.88 540 LEU A N 1
ATOM 4475 C CA . LEU A 1 540 ? -32.645 -12.442 37.093 1.00 43.88 540 LEU A CA 1
ATOM 4476 C C . LEU A 1 540 ? -34.142 -12.213 36.851 1.00 43.88 540 LEU A C 1
ATOM 4478 O O . LEU A 1 540 ? -34.572 -11.792 35.776 1.00 43.88 540 LEU A O 1
ATOM 4482 N N . THR A 1 541 ? -34.964 -12.475 37.867 1.00 45.06 541 THR A N 1
ATOM 4483 C CA . THR A 1 541 ? -36.411 -12.225 37.801 1.00 45.06 541 THR A CA 1
ATOM 4484 C C . THR A 1 541 ? -36.712 -10.725 37.863 1.00 45.06 541 THR A C 1
ATOM 4486 O O . THR A 1 541 ? -37.028 -10.176 38.921 1.00 45.06 541 THR A O 1
ATOM 4489 N N . PHE A 1 542 ? -36.638 -10.030 36.731 1.00 47.72 542 PHE A N 1
ATOM 4490 C CA . PHE A 1 542 ? -37.194 -8.683 36.612 1.00 47.72 542 PHE A CA 1
ATOM 4491 C C . PHE A 1 542 ? -38.708 -8.793 36.421 1.00 47.72 542 PHE A C 1
ATOM 4493 O O . PHE A 1 542 ? -39.190 -8.951 35.303 1.00 47.72 542 PHE A O 1
ATOM 4500 N N . LYS A 1 543 ? -39.468 -8.734 37.524 1.00 48.12 543 LYS A N 1
ATOM 4501 C CA . LYS A 1 543 ? -40.938 -8.841 37.505 1.00 48.12 543 LYS A CA 1
ATOM 4502 C C . LYS A 1 543 ? -41.599 -7.685 36.742 1.00 48.12 543 LYS A C 1
ATOM 4504 O O . LYS A 1 543 ? -42.724 -7.826 36.274 1.00 48.12 543 LYS A O 1
ATOM 4509 N N . ARG A 1 544 ? -40.925 -6.535 36.612 1.00 51.19 544 ARG A N 1
ATOM 4510 C CA . ARG A 1 544 ? -41.409 -5.349 35.888 1.00 51.19 544 ARG A CA 1
ATOM 4511 C C . ARG A 1 544 ? -40.309 -4.760 34.999 1.00 51.19 544 ARG A C 1
ATOM 4513 O O . ARG A 1 544 ? -39.125 -4.819 35.326 1.00 51.19 544 ARG A O 1
ATOM 4520 N N . LYS A 1 545 ? -40.697 -4.077 33.911 1.00 47.56 545 LYS A N 1
ATOM 4521 C CA . LYS A 1 545 ? -39.778 -3.319 33.026 1.00 47.56 545 LYS A CA 1
ATOM 4522 C C . LYS A 1 545 ? -38.883 -2.346 33.806 1.00 47.56 545 LYS A C 1
ATOM 4524 O O . LYS A 1 545 ? -37.720 -2.160 33.452 1.00 47.56 545 LYS A O 1
ATOM 4529 N N . ILE A 1 546 ? -39.413 -1.754 34.878 1.00 51.69 546 ILE A N 1
ATOM 4530 C CA . ILE A 1 546 ? -38.660 -0.859 35.762 1.00 51.69 546 ILE A CA 1
ATOM 4531 C C . ILE A 1 546 ? -37.520 -1.593 36.483 1.00 51.69 546 ILE A C 1
ATOM 4533 O O . ILE A 1 546 ? -36.450 -1.020 36.625 1.00 51.69 546 ILE A O 1
ATOM 4537 N N . ASP A 1 547 ? -37.686 -2.865 36.853 1.00 49.62 547 ASP A N 1
ATOM 4538 C CA . ASP A 1 547 ? -36.667 -3.644 37.566 1.00 49.62 547 ASP A CA 1
ATOM 4539 C C . ASP A 1 547 ? -35.487 -3.961 36.645 1.00 49.62 547 ASP A C 1
ATOM 4541 O O . ASP A 1 547 ? -34.331 -3.793 37.033 1.00 49.62 547 ASP A O 1
ATOM 4545 N N . PHE A 1 548 ? -35.776 -4.310 35.386 1.00 52.78 548 PHE A N 1
ATOM 4546 C CA . PHE A 1 548 ? -34.757 -4.461 34.348 1.00 52.78 548 PHE A CA 1
ATOM 4547 C C . PHE A 1 548 ? -34.047 -3.137 34.072 1.00 52.78 548 PHE A C 1
ATOM 4549 O O . PHE A 1 548 ? -32.823 -3.101 34.024 1.00 52.78 548 PHE A O 1
ATOM 4556 N N . LEU A 1 549 ? -34.784 -2.032 33.914 1.00 50.97 549 LEU A N 1
ATOM 4557 C CA . LEU A 1 549 ? -34.172 -0.717 33.712 1.00 50.97 549 LEU A CA 1
ATOM 4558 C C . LEU A 1 549 ? -33.325 -0.309 34.920 1.00 50.97 549 LEU A C 1
ATOM 4560 O O . LEU A 1 549 ? -32.249 0.250 34.737 1.00 50.97 549 LEU A O 1
ATOM 4564 N N . ASN A 1 550 ? -33.755 -0.628 36.138 1.00 57.28 550 ASN A N 1
ATOM 4565 C CA . ASN A 1 550 ? -33.015 -0.365 37.365 1.00 57.28 550 ASN A CA 1
ATOM 4566 C C . ASN A 1 550 ? -31.742 -1.207 37.443 1.00 57.28 550 ASN A C 1
ATOM 4568 O O . ASN A 1 550 ? -30.686 -0.661 37.751 1.00 57.28 550 ASN A O 1
ATOM 4572 N N . ALA A 1 551 ? -31.796 -2.492 37.101 1.00 53.84 551 ALA A N 1
ATOM 4573 C CA . ALA A 1 551 ? -30.623 -3.358 37.069 1.00 53.84 551 ALA A CA 1
ATOM 4574 C C . ALA A 1 551 ? -29.678 -3.037 35.909 1.00 53.84 551 ALA A C 1
ATOM 4576 O O . ALA A 1 551 ? -28.470 -2.999 36.109 1.00 53.84 551 ALA A O 1
ATOM 4577 N N . LEU A 1 552 ? -30.199 -2.702 34.729 1.00 49.66 552 LEU A N 1
ATOM 4578 C CA . LEU A 1 552 ? -29.421 -2.202 33.599 1.00 49.66 552 LEU A CA 1
ATOM 4579 C C . LEU A 1 552 ? -28.758 -0.871 33.954 1.00 49.66 552 LEU A C 1
ATOM 4581 O O . LEU A 1 552 ? -27.587 -0.674 33.654 1.00 49.66 552 LEU A O 1
ATOM 4585 N N . ASN A 1 553 ? -29.469 0.042 34.619 1.00 52.88 553 ASN A N 1
ATOM 4586 C CA . ASN A 1 553 ? -28.907 1.303 35.100 1.00 52.88 553 ASN A CA 1
ATOM 4587 C C . ASN A 1 553 ? -27.895 1.083 36.229 1.00 52.88 553 ASN A C 1
ATOM 4589 O O . ASN A 1 553 ? -26.899 1.804 36.285 1.00 52.88 553 ASN A O 1
ATOM 4593 N N . LYS A 1 554 ? -28.098 0.077 37.088 1.00 58.84 554 LYS A N 1
ATOM 4594 C CA . LYS A 1 554 ? -27.152 -0.337 38.132 1.00 58.84 554 LYS A CA 1
ATOM 4595 C C . LYS A 1 554 ? -25.883 -0.926 37.516 1.00 58.84 554 LYS A C 1
ATOM 4597 O O . LYS A 1 554 ? -24.806 -0.425 37.812 1.00 58.84 554 LYS A O 1
ATOM 4602 N N . ALA A 1 555 ? -26.005 -1.866 36.582 1.00 52.03 555 ALA A N 1
ATOM 4603 C CA . ALA A 1 555 ? -24.899 -2.477 35.846 1.00 52.03 555 ALA A CA 1
ATOM 4604 C C . ALA A 1 555 ? -24.154 -1.449 34.982 1.00 52.03 555 ALA A C 1
ATOM 4606 O O . ALA A 1 555 ? -22.932 -1.350 35.044 1.00 52.03 555 ALA A O 1
ATOM 4607 N N . ARG A 1 556 ? -24.874 -0.590 34.244 1.00 48.88 556 ARG A N 1
ATOM 4608 C CA . ARG A 1 556 ? -24.285 0.572 33.554 1.00 48.88 556 ARG A CA 1
ATOM 4609 C C . ARG A 1 556 ? -23.590 1.492 34.550 1.00 48.88 556 ARG A C 1
ATOM 4611 O O . ARG A 1 556 ? -22.528 2.019 34.243 1.00 48.88 556 ARG A O 1
ATOM 4618 N N . GLY A 1 557 ? -24.166 1.699 35.730 1.00 59.41 557 GLY A N 1
ATOM 4619 C CA . GLY A 1 557 ? -23.567 2.453 36.824 1.00 59.41 557 GLY A CA 1
ATOM 4620 C C . GLY A 1 557 ? -22.250 1.843 37.299 1.00 59.41 557 GLY A C 1
ATOM 4621 O O . GLY A 1 557 ? -21.269 2.566 37.418 1.00 59.41 557 GLY A O 1
ATOM 4622 N N . GLU A 1 558 ? -22.200 0.532 37.515 1.00 60.28 558 GLU A N 1
ATOM 4623 C CA . GLU A 1 558 ? -21.017 -0.214 37.961 1.00 60.28 558 GLU A CA 1
ATOM 4624 C C . GLU A 1 558 ? -19.917 -0.257 36.896 1.00 60.28 558 GLU A C 1
ATOM 4626 O O . GLU A 1 558 ? -18.768 0.080 37.188 1.00 60.28 558 GLU A O 1
ATOM 4631 N N . VAL A 1 559 ? -20.267 -0.552 35.641 1.00 56.25 559 VAL A N 1
ATOM 4632 C CA . VAL A 1 559 ? -19.334 -0.494 34.505 1.00 56.25 559 VAL A CA 1
ATOM 4633 C C . VAL A 1 559 ? -18.771 0.917 34.361 1.00 56.25 559 VAL A C 1
ATOM 4635 O O . VAL A 1 559 ? -17.557 1.093 34.284 1.00 56.25 559 VAL A O 1
ATOM 4638 N N . ASN A 1 560 ? -19.624 1.945 34.411 1.00 65.25 560 ASN A N 1
ATOM 4639 C CA . ASN A 1 560 ? -19.175 3.332 34.324 1.00 65.25 560 ASN A CA 1
ATOM 4640 C C . ASN A 1 560 ? -18.308 3.743 35.523 1.00 65.25 560 ASN A C 1
ATOM 4642 O O . ASN A 1 560 ? -17.312 4.433 35.324 1.00 65.25 560 ASN A O 1
ATOM 4646 N N . LYS A 1 561 ? -18.634 3.312 36.750 1.00 71.88 561 LYS A N 1
ATOM 4647 C CA . LYS A 1 561 ? -17.798 3.532 37.944 1.00 71.88 561 LYS A CA 1
ATOM 4648 C C . LYS A 1 561 ? -16.407 2.931 37.745 1.00 71.88 561 LYS A C 1
ATOM 4650 O O . LYS A 1 561 ? -15.414 3.641 37.892 1.00 71.88 561 LYS A O 1
ATOM 4655 N N . LYS A 1 562 ? -16.331 1.663 37.325 1.00 72.88 562 LYS A N 1
ATOM 4656 C CA . LYS A 1 562 ? -15.062 0.957 37.094 1.00 72.88 562 LYS A CA 1
ATOM 4657 C C . LYS A 1 562 ? -14.253 1.601 35.968 1.00 72.88 562 LYS A C 1
ATOM 4659 O O . LYS A 1 562 ? -13.060 1.828 36.132 1.00 72.88 562 LYS A O 1
ATOM 4664 N N . VAL A 1 563 ? -14.887 1.963 34.850 1.00 72.94 563 VAL A N 1
ATOM 4665 C CA . VAL A 1 563 ? -14.229 2.662 33.730 1.00 72.94 563 VAL A CA 1
ATOM 4666 C C . VAL A 1 563 ? -13.661 4.014 34.170 1.00 72.94 563 VAL A C 1
ATOM 4668 O O . VAL A 1 563 ? -12.537 4.348 33.805 1.00 72.94 563 VAL A O 1
ATOM 4671 N N . ARG A 1 564 ? -14.393 4.780 34.988 1.00 79.69 564 ARG A N 1
ATOM 4672 C CA . ARG A 1 564 ? -13.936 6.089 35.485 1.00 79.69 564 ARG A CA 1
ATOM 4673 C C . ARG A 1 564 ? -12.767 5.964 36.458 1.00 79.69 564 ARG A C 1
ATOM 4675 O O . ARG A 1 564 ? -11.825 6.739 36.338 1.00 79.69 564 ARG A O 1
ATOM 4682 N N . LEU A 1 565 ? -12.798 4.985 37.364 1.00 84.75 565 LEU A N 1
ATOM 4683 C CA . LEU A 1 565 ? -11.674 4.696 38.261 1.00 84.75 565 LEU A CA 1
ATOM 4684 C C . LEU A 1 565 ? -10.443 4.228 37.472 1.00 84.75 565 LEU A C 1
ATOM 4686 O O . LEU A 1 565 ? -9.349 4.716 37.727 1.00 84.75 565 LEU A O 1
ATOM 4690 N N . LYS A 1 566 ? -10.621 3.384 36.444 1.00 83.94 566 LYS A N 1
ATOM 4691 C CA . LYS A 1 566 ? -9.535 2.985 35.527 1.00 83.94 566 LYS A CA 1
ATOM 4692 C C . LYS A 1 566 ? -8.950 4.170 34.765 1.00 83.94 566 LYS A C 1
ATOM 4694 O O . LYS A 1 566 ? -7.747 4.223 34.532 1.00 83.94 566 LYS A O 1
ATOM 4699 N N . HIS A 1 567 ? -9.790 5.113 34.349 1.00 82.88 567 HIS A N 1
ATOM 4700 C CA . HIS A 1 567 ? -9.313 6.319 33.685 1.00 82.88 567 HIS A CA 1
ATOM 4701 C C . HIS A 1 567 ? -8.514 7.199 34.650 1.00 82.88 567 HIS A C 1
ATOM 4703 O O . HIS A 1 567 ? -7.407 7.596 34.311 1.00 82.88 567 HIS A O 1
ATOM 4709 N N . LEU A 1 568 ? -9.030 7.426 35.863 1.00 87.44 568 LEU A N 1
ATOM 4710 C CA . LEU A 1 568 ? -8.329 8.180 36.902 1.00 87.44 568 LEU A CA 1
ATOM 4711 C C . LEU A 1 568 ? -6.988 7.530 37.276 1.00 87.44 568 LEU A C 1
ATOM 4713 O O . LEU A 1 568 ? -5.998 8.247 37.386 1.00 87.44 568 LEU A O 1
ATOM 4717 N N . PHE A 1 569 ? -6.940 6.196 37.377 1.00 91.56 569 PHE A N 1
ATOM 4718 C CA . PHE A 1 569 ? -5.704 5.428 37.554 1.00 91.56 569 PHE A CA 1
ATOM 4719 C C . PHE A 1 569 ? -4.690 5.757 36.458 1.00 91.56 569 PHE A C 1
ATOM 4721 O O . PHE A 1 569 ? -3.613 6.252 36.757 1.00 91.56 569 PHE A O 1
ATOM 4728 N N . ARG A 1 570 ? -5.062 5.588 35.183 1.00 87.88 570 ARG A N 1
ATOM 4729 C CA . ARG A 1 570 ? -4.166 5.850 34.041 1.00 87.88 570 ARG A CA 1
ATOM 4730 C C . ARG A 1 570 ? -3.713 7.305 33.964 1.00 87.88 570 ARG A C 1
ATOM 4732 O O . ARG A 1 570 ? -2.584 7.586 33.569 1.00 87.88 570 ARG A O 1
ATOM 4739 N N . THR A 1 571 ? -4.596 8.246 34.298 1.00 88.00 571 THR A N 1
ATOM 4740 C CA . THR A 1 571 ? -4.253 9.671 34.355 1.00 88.00 571 THR A CA 1
ATOM 4741 C C . THR A 1 571 ? -3.216 9.931 35.439 1.00 88.00 571 THR A C 1
ATOM 4743 O O . THR A 1 571 ? -2.245 10.640 35.178 1.00 88.00 571 THR A O 1
ATOM 4746 N N . LEU A 1 572 ? -3.409 9.361 36.630 1.00 89.06 572 LEU A N 1
ATOM 4747 C CA . LEU A 1 572 ? -2.489 9.515 37.750 1.00 89.06 572 LEU A CA 1
ATOM 4748 C C . LEU A 1 572 ? -1.150 8.826 37.470 1.00 89.06 572 LEU A C 1
ATOM 4750 O O . LEU A 1 572 ? -0.110 9.443 37.652 1.00 89.06 572 LEU A O 1
ATOM 4754 N N . GLU A 1 573 ? -1.172 7.604 36.945 1.00 90.75 573 GLU A N 1
ATOM 4755 C CA . GLU A 1 573 ? 0.009 6.808 36.597 1.00 90.75 573 GLU A CA 1
ATOM 4756 C C . GLU A 1 573 ? 0.891 7.545 35.587 1.00 90.75 573 GLU A C 1
ATOM 4758 O O . GLU A 1 573 ? 2.068 7.791 35.840 1.00 90.75 573 GLU A O 1
ATOM 4763 N N . LYS A 1 574 ? 0.293 8.027 34.490 1.00 87.44 574 LYS A N 1
ATOM 4764 C CA . LYS A 1 574 ? 0.986 8.831 33.474 1.00 87.44 574 LYS A CA 1
ATOM 4765 C C . LYS A 1 574 ? 1.577 10.126 34.037 1.00 87.44 574 LYS A C 1
ATOM 4767 O O . LYS A 1 574 ? 2.543 10.653 33.488 1.00 87.44 574 LYS A O 1
ATOM 4772 N N . ARG A 1 575 ? 0.952 10.702 35.063 1.00 87.56 575 ARG A N 1
ATOM 4773 C CA . ARG A 1 575 ? 1.436 11.925 35.710 1.00 87.56 575 ARG A CA 1
ATOM 4774 C C . ARG A 1 575 ? 2.590 11.633 36.654 1.00 87.56 575 ARG A C 1
ATOM 4776 O O . ARG A 1 575 ? 3.616 12.297 36.553 1.00 87.56 575 ARG A O 1
ATOM 4783 N N . VAL A 1 576 ? 2.468 10.598 37.482 1.00 87.44 576 VAL A N 1
ATOM 4784 C CA . VAL A 1 576 ? 3.540 10.117 38.362 1.00 87.44 576 VAL A CA 1
ATOM 4785 C C . VAL A 1 576 ? 4.776 9.742 37.544 1.00 87.44 576 VAL A C 1
ATOM 4787 O O . VAL A 1 576 ? 5.864 10.221 37.852 1.00 87.44 576 VAL A O 1
ATOM 4790 N N . SER A 1 577 ? 4.613 9.010 36.436 1.00 84.56 577 SER A N 1
ATOM 4791 C CA . SER A 1 577 ? 5.726 8.623 35.556 1.00 84.56 577 SER A CA 1
ATOM 4792 C C . SER A 1 577 ? 6.444 9.820 34.916 1.00 84.56 577 SER A C 1
ATOM 4794 O O . SER A 1 577 ? 7.600 9.718 34.518 1.00 84.56 577 SER A O 1
ATOM 4796 N N . LYS A 1 578 ? 5.759 10.963 34.795 1.00 86.06 578 LYS A N 1
ATOM 4797 C CA . LYS A 1 578 ? 6.302 12.225 34.270 1.00 86.06 578 LYS A CA 1
ATOM 4798 C C . LYS A 1 578 ? 6.723 13.211 35.360 1.00 86.06 578 LYS A C 1
ATOM 4800 O O . LYS A 1 578 ? 7.116 14.324 35.027 1.00 86.06 578 LYS A O 1
ATOM 4805 N N . GLN A 1 579 ? 6.589 12.839 36.635 1.00 85.31 579 GLN A N 1
ATOM 4806 C CA . GLN A 1 579 ? 6.724 13.739 37.785 1.00 85.31 579 GLN A CA 1
ATOM 4807 C C . GLN A 1 579 ? 5.839 15.006 37.685 1.00 85.31 579 GLN A C 1
ATOM 4809 O O . GLN A 1 579 ? 6.160 16.059 38.237 1.00 85.31 579 GLN A O 1
ATOM 4814 N N . ASP A 1 580 ? 4.699 14.905 36.993 1.00 85.12 580 ASP A N 1
ATOM 4815 C CA . ASP A 1 580 ? 3.732 15.989 36.804 1.00 85.12 580 ASP A CA 1
ATOM 4816 C C . ASP A 1 580 ? 2.715 16.016 37.954 1.00 85.12 580 ASP A C 1
ATOM 4818 O O . ASP A 1 580 ? 1.663 15.374 37.913 1.00 85.12 580 ASP A O 1
ATOM 4822 N N . PHE A 1 581 ? 3.019 16.811 38.978 1.00 86.38 581 PHE A N 1
ATOM 4823 C CA . PHE A 1 581 ? 2.121 17.098 40.097 1.00 86.38 581 PHE A CA 1
ATOM 4824 C C . PHE A 1 581 ? 1.430 18.455 39.906 1.00 86.38 581 PHE A C 1
ATOM 4826 O O . PHE A 1 581 ? 1.474 19.323 40.772 1.00 86.38 581 PHE A O 1
ATOM 4833 N N . SER A 1 582 ? 0.821 18.674 38.742 1.00 83.38 582 SER A N 1
ATOM 4834 C CA . SER A 1 582 ? -0.088 19.801 38.509 1.00 83.38 582 SER A CA 1
ATOM 4835 C C . SER A 1 582 ? -1.533 19.456 38.901 1.00 83.38 582 SER A C 1
ATOM 4837 O O . SER A 1 582 ? -1.876 18.301 39.165 1.00 83.38 582 SER A O 1
ATOM 4839 N N . PHE A 1 583 ? -2.422 20.456 38.925 1.00 83.44 583 PHE A N 1
ATOM 4840 C CA . PHE A 1 583 ? -3.856 20.243 39.158 1.00 83.44 583 PHE A CA 1
ATOM 4841 C C . PHE A 1 583 ? -4.450 19.279 38.114 1.00 83.44 583 PHE A C 1
ATOM 4843 O O . PHE A 1 583 ? -4.162 19.382 36.917 1.00 83.44 583 PHE A O 1
ATOM 4850 N N . ILE A 1 584 ? -5.268 18.324 38.553 1.00 83.06 584 ILE A N 1
ATOM 4851 C CA . ILE A 1 584 ? -5.981 17.377 37.691 1.00 83.06 584 ILE A CA 1
ATOM 4852 C C . ILE A 1 584 ? -7.352 17.974 37.365 1.00 83.06 584 ILE A C 1
ATOM 4854 O O . ILE A 1 584 ? -8.257 17.962 38.203 1.00 83.06 584 ILE A O 1
ATOM 4858 N N . ASP A 1 585 ? -7.501 18.488 36.141 1.00 78.88 585 ASP A N 1
ATOM 4859 C CA . ASP A 1 585 ? -8.799 18.880 35.586 1.00 78.88 585 ASP A CA 1
ATOM 4860 C C . ASP A 1 585 ? -9.436 17.675 34.883 1.00 78.88 585 ASP A C 1
ATOM 4862 O O . ASP A 1 585 ? -9.065 17.309 33.765 1.00 78.88 585 ASP A O 1
ATOM 4866 N N . TYR A 1 586 ? -10.357 17.005 35.575 1.00 71.50 586 TYR A N 1
ATOM 4867 C CA . TYR A 1 586 ? -11.040 15.824 35.060 1.00 71.50 586 TYR A CA 1
ATOM 4868 C C . TYR A 1 586 ? -12.559 16.020 35.067 1.00 71.50 586 TYR A C 1
ATOM 4870 O O . TYR A 1 586 ? -13.227 15.981 36.104 1.00 71.50 586 TYR A O 1
ATOM 4878 N N . LYS A 1 587 ? -13.126 16.206 33.867 1.00 72.50 587 LYS A N 1
ATOM 4879 C CA . LYS A 1 587 ? -14.575 16.334 33.657 1.00 72.50 587 LYS A CA 1
ATOM 4880 C C . LYS A 1 587 ? -15.260 14.972 33.788 1.00 72.50 587 LYS A C 1
ATOM 4882 O O . LYS A 1 587 ? -15.328 14.196 32.834 1.00 72.50 587 LYS A O 1
ATOM 4887 N N . MET A 1 588 ? -15.826 14.692 34.960 1.00 70.00 588 MET A N 1
ATOM 4888 C CA . MET A 1 588 ? -16.637 13.489 35.166 1.00 70.00 588 MET A CA 1
ATOM 4889 C C . MET A 1 588 ? -18.001 13.629 34.490 1.00 70.00 588 MET A C 1
ATOM 4891 O O . MET A 1 588 ? -18.819 14.456 34.883 1.00 70.00 588 MET A O 1
ATOM 4895 N N . LYS A 1 589 ? -18.281 12.783 33.495 1.00 61.53 589 LYS A N 1
ATOM 4896 C CA . LYS A 1 589 ? -19.620 12.674 32.896 1.00 61.53 589 LYS A CA 1
ATOM 4897 C C . LYS A 1 589 ? -20.538 11.843 33.809 1.00 61.53 589 LYS A C 1
ATOM 4899 O O . LYS A 1 589 ? -20.126 10.790 34.295 1.00 61.53 589 LYS A O 1
ATOM 4904 N N . GLY A 1 590 ? -21.785 12.273 34.019 1.00 65.25 590 GLY A N 1
ATOM 4905 C CA . GLY A 1 590 ? -22.829 11.525 34.750 1.00 65.25 590 GLY A CA 1
ATOM 4906 C C . GLY A 1 590 ? -23.236 12.109 36.115 1.00 65.25 590 GLY A C 1
ATOM 4907 O O . GLY A 1 590 ? -22.674 13.100 36.570 1.00 65.25 590 GLY A O 1
ATOM 4908 N N . LYS A 1 591 ? -24.231 11.491 36.778 1.00 70.00 591 LYS A N 1
ATOM 4909 C CA . LYS A 1 591 ? -24.803 11.971 38.057 1.00 70.00 591 LYS A CA 1
ATOM 4910 C C . LYS A 1 591 ? -23.766 11.978 39.191 1.00 70.00 591 LYS A C 1
ATOM 4912 O O . LYS A 1 591 ? -23.038 10.996 39.355 1.00 70.00 591 LYS A O 1
ATOM 4917 N N . ALA A 1 592 ? -23.775 13.023 40.025 1.00 69.75 592 ALA A N 1
ATOM 4918 C CA . ALA A 1 592 ? -22.826 13.231 41.129 1.00 69.75 592 ALA A CA 1
ATOM 4919 C C . ALA A 1 592 ? -22.698 12.016 42.069 1.00 69.75 592 ALA A C 1
ATOM 4921 O O . ALA A 1 592 ? -21.591 11.539 42.291 1.00 69.75 592 ALA A O 1
ATOM 4922 N N . LYS A 1 593 ? -23.826 11.435 42.500 1.00 70.75 593 LYS A N 1
ATOM 4923 C CA . LYS A 1 593 ? -23.871 10.261 43.394 1.00 70.75 593 LYS A CA 1
ATOM 4924 C C . LYS A 1 593 ? -23.191 9.010 42.815 1.00 70.75 593 LYS A C 1
ATOM 4926 O O . LYS A 1 593 ? -22.645 8.187 43.534 1.00 70.75 593 LYS A O 1
ATOM 4931 N N . THR A 1 594 ? -23.179 8.853 41.487 1.00 68.69 594 THR A N 1
ATOM 4932 C CA . THR A 1 594 ? -22.476 7.723 40.839 1.00 68.69 594 THR A CA 1
ATOM 4933 C C . THR A 1 594 ? -20.967 7.933 40.738 1.00 68.69 594 THR A C 1
ATOM 4935 O O . THR A 1 594 ? -20.240 6.981 40.478 1.00 68.69 594 THR A O 1
ATOM 4938 N N . ASN A 1 595 ? -20.516 9.173 40.928 1.00 78.94 595 ASN A N 1
ATOM 4939 C CA . ASN A 1 595 ? -19.135 9.623 40.785 1.00 78.94 595 ASN A CA 1
ATOM 4940 C C . ASN A 1 595 ? -18.470 9.953 42.117 1.00 78.94 595 ASN A C 1
ATOM 4942 O O . ASN A 1 595 ? -17.329 10.394 42.118 1.00 78.94 595 ASN A O 1
ATOM 4946 N N . GLU A 1 596 ? -19.171 9.760 43.226 1.00 86.00 596 GLU A N 1
ATOM 4947 C CA . GLU A 1 596 ? -18.785 10.270 44.535 1.00 86.00 596 GLU A CA 1
ATOM 4948 C C . GLU A 1 596 ? -17.383 9.816 44.947 1.00 86.00 596 GLU A C 1
ATOM 4950 O O . GLU A 1 596 ? -16.529 10.664 45.164 1.00 86.00 596 GLU A O 1
ATOM 4955 N N . LEU A 1 597 ? -17.079 8.515 44.881 1.00 89.88 597 LEU A N 1
ATOM 4956 C CA . LEU A 1 597 ? -15.739 7.999 45.184 1.00 89.88 597 LEU A CA 1
ATOM 4957 C C . LEU A 1 597 ? -14.645 8.600 44.287 1.00 89.88 597 LEU A C 1
ATOM 4959 O O . LEU A 1 597 ? -13.654 9.126 44.786 1.00 89.88 597 LEU A O 1
ATOM 4963 N N . ALA A 1 598 ? -14.824 8.558 42.963 1.00 87.38 598 ALA A N 1
ATOM 4964 C CA . ALA A 1 598 ? -13.838 9.100 42.026 1.00 87.38 598 ALA A CA 1
ATOM 4965 C C . ALA A 1 598 ? -13.641 10.613 42.225 1.00 87.38 598 ALA A C 1
ATOM 4967 O O . ALA A 1 598 ? -12.521 11.113 42.131 1.00 87.38 598 ALA A O 1
ATOM 4968 N N . LYS A 1 599 ? -14.723 11.340 42.532 1.00 87.94 599 LYS A N 1
ATOM 4969 C CA . LYS A 1 599 ? -14.718 12.777 42.823 1.00 87.94 599 LYS A CA 1
ATOM 4970 C C . LYS A 1 599 ? -13.988 13.080 44.118 1.00 87.94 599 LYS A C 1
ATOM 4972 O O . LYS A 1 599 ? -13.143 13.967 44.110 1.00 87.94 599 LYS A O 1
ATOM 4977 N N . THR A 1 600 ? -14.257 12.338 45.184 1.00 90.88 600 THR A N 1
ATOM 4978 C CA . THR A 1 600 ? -13.577 12.498 46.471 1.00 90.88 600 THR A CA 1
ATOM 4979 C C . THR A 1 600 ? -12.087 12.192 46.341 1.00 90.88 600 THR A C 1
ATOM 4981 O O . THR A 1 600 ? -11.275 12.994 46.794 1.00 90.88 600 THR A O 1
ATOM 4984 N N . ILE A 1 601 ? -11.714 11.121 45.627 1.00 92.56 601 ILE A N 1
ATOM 4985 C CA . ILE A 1 601 ? -10.309 10.801 45.323 1.00 92.56 601 ILE A CA 1
ATOM 4986 C C . ILE A 1 601 ? -9.644 11.952 44.560 1.00 92.56 601 ILE A C 1
ATOM 4988 O O . ILE A 1 601 ? -8.607 12.455 44.978 1.00 92.56 601 ILE A O 1
ATOM 4992 N N . MET A 1 602 ? -10.250 12.416 43.466 1.00 90.56 602 MET A N 1
ATOM 4993 C CA . MET A 1 602 ? -9.693 13.501 42.653 1.00 90.56 602 MET A CA 1
ATOM 4994 C C . MET A 1 602 ? -9.552 14.807 43.449 1.00 90.56 602 MET A C 1
ATOM 4996 O O . MET A 1 602 ? -8.522 15.473 43.362 1.00 90.56 602 MET A O 1
ATOM 5000 N N . LEU A 1 603 ? -10.569 15.182 44.232 1.00 88.81 603 LEU A N 1
ATOM 5001 C CA . LEU A 1 603 ? -10.526 16.369 45.088 1.00 88.81 603 LEU A CA 1
ATOM 5002 C C . LEU A 1 603 ? -9.408 16.255 46.119 1.00 88.81 603 LEU A C 1
ATOM 5004 O O . LEU A 1 603 ? -8.639 17.198 46.290 1.00 88.81 603 LEU A O 1
ATOM 5008 N N . ARG A 1 604 ? -9.280 15.094 46.762 1.00 92.44 604 ARG A N 1
ATOM 5009 C CA . ARG A 1 604 ? -8.238 14.842 47.752 1.00 92.44 604 ARG A CA 1
ATOM 5010 C C . ARG A 1 604 ? -6.842 14.888 47.135 1.00 92.44 604 ARG A C 1
ATOM 5012 O O . ARG A 1 604 ? -5.988 15.583 47.676 1.00 92.44 604 ARG A O 1
ATOM 5019 N N . ILE A 1 605 ? -6.632 14.270 45.974 1.00 90.94 605 ILE A N 1
ATOM 5020 C CA . ILE A 1 605 ? -5.371 14.370 45.223 1.00 90.94 605 ILE A CA 1
ATOM 5021 C C . ILE A 1 605 ? -5.059 15.835 44.888 1.00 90.94 605 ILE A C 1
ATOM 5023 O O . ILE A 1 605 ? -3.962 16.312 45.165 1.00 90.94 605 ILE A O 1
ATOM 5027 N N . ASN A 1 606 ? -6.026 16.589 44.362 1.00 88.69 606 ASN A N 1
ATOM 5028 C CA . ASN A 1 606 ? -5.824 18.003 44.039 1.00 88.69 606 ASN A CA 1
ATOM 5029 C C . ASN A 1 606 ? -5.483 18.848 45.275 1.00 88.69 606 ASN A C 1
ATOM 5031 O O . ASN A 1 606 ? -4.644 19.745 45.183 1.00 88.69 606 ASN A O 1
ATOM 5035 N N . VAL A 1 607 ? -6.073 18.552 46.436 1.00 87.50 607 VAL A N 1
ATOM 5036 C CA . VAL A 1 607 ? -5.722 19.197 47.710 1.00 87.50 607 VAL A CA 1
ATOM 5037 C C . VAL A 1 607 ? -4.306 18.835 48.145 1.00 87.50 607 VAL A C 1
ATOM 5039 O O . VAL A 1 607 ? -3.564 19.724 48.550 1.00 87.50 607 VAL A O 1
ATOM 5042 N N . LEU A 1 608 ? -3.906 17.569 48.030 1.00 86.12 608 LEU A N 1
ATOM 5043 C CA . LEU A 1 608 ? -2.554 17.126 48.373 1.00 86.12 608 LEU A CA 1
ATOM 5044 C C . LEU A 1 608 ? -1.494 17.794 47.486 1.00 86.12 608 LEU A C 1
ATOM 5046 O O . LEU A 1 608 ? -0.458 18.213 47.997 1.00 86.12 608 LEU A O 1
ATOM 5050 N N . ILE A 1 609 ? -1.791 17.959 46.194 1.00 84.06 609 ILE A N 1
ATOM 5051 C CA . ILE A 1 609 ? -0.887 18.541 45.196 1.00 84.06 609 ILE A CA 1
ATOM 5052 C C . ILE A 1 609 ? -0.828 20.075 45.270 1.00 84.06 609 ILE A C 1
ATOM 5054 O O . ILE A 1 609 ? 0.243 20.665 45.165 1.00 84.06 609 ILE A O 1
ATOM 5058 N N . THR A 1 610 ? -1.977 20.743 45.414 1.00 80.06 610 THR A N 1
ATOM 5059 C CA . THR A 1 610 ? -2.078 22.210 45.243 1.00 80.06 610 THR A CA 1
ATOM 5060 C C . THR A 1 610 ? -2.433 22.965 46.523 1.00 80.06 610 THR A C 1
ATOM 5062 O O . THR A 1 610 ? -2.352 24.196 46.573 1.00 80.06 610 THR A O 1
ATOM 5065 N N . GLY A 1 611 ? -2.872 22.259 47.566 1.00 77.19 611 GLY A N 1
ATOM 5066 C CA . GLY A 1 611 ? -3.384 22.853 48.799 1.00 77.19 611 GLY A CA 1
ATOM 5067 C C . GLY A 1 611 ? -4.672 23.658 48.606 1.00 77.19 611 GLY A C 1
ATOM 5068 O O . GLY A 1 611 ? -4.959 24.524 49.430 1.00 77.19 611 GLY A O 1
ATOM 5069 N N . LYS A 1 612 ? -5.411 23.453 47.505 1.00 74.81 612 LYS A N 1
ATOM 5070 C CA . LYS A 1 612 ? -6.648 24.180 47.183 1.00 74.81 612 LYS A CA 1
ATOM 5071 C C . LYS A 1 612 ? -7.766 23.220 46.770 1.00 74.81 612 LYS A C 1
ATOM 5073 O O . LYS A 1 612 ? -7.562 22.335 45.944 1.00 74.81 612 LYS A O 1
ATOM 5078 N N . ILE A 1 613 ? -8.971 23.466 47.283 1.00 66.38 613 ILE A N 1
ATOM 5079 C CA . ILE A 1 613 ? -10.223 22.921 46.748 1.00 66.38 613 ILE A CA 1
ATOM 5080 C C . ILE A 1 613 ? -10.746 23.975 45.769 1.00 66.38 613 ILE A C 1
ATOM 5082 O O . ILE A 1 613 ? -11.258 25.008 46.191 1.00 66.38 613 ILE A O 1
ATOM 5086 N N . ARG A 1 614 ? -10.571 23.791 44.456 1.00 58.50 614 ARG A N 1
ATOM 5087 C CA . ARG A 1 614 ? -11.252 24.672 43.493 1.00 58.50 614 ARG A CA 1
ATOM 5088 C C . ARG A 1 614 ? -12.733 24.296 43.487 1.00 58.50 614 ARG A C 1
ATOM 5090 O O . ARG A 1 614 ? -13.094 23.258 42.936 1.00 58.50 614 ARG A O 1
ATOM 5097 N N . ASN A 1 615 ? -13.584 25.143 44.066 1.00 48.47 615 ASN A N 1
ATOM 5098 C CA . ASN A 1 615 ? -14.994 25.154 43.690 1.00 48.47 615 ASN A CA 1
ATOM 5099 C C . ASN A 1 615 ? -15.055 25.500 42.201 1.00 48.47 615 ASN A C 1
ATOM 5101 O O . ASN A 1 615 ? -14.434 26.463 41.755 1.00 48.47 615 ASN A O 1
ATOM 5105 N N . THR A 1 616 ? -15.768 24.697 41.421 1.00 41.88 616 THR A N 1
ATOM 5106 C CA . THR A 1 616 ? -15.848 24.758 39.952 1.00 41.88 616 THR A CA 1
ATOM 5107 C C . THR A 1 616 ? -16.482 26.041 39.375 1.00 41.88 616 THR A C 1
ATOM 5109 O O . THR A 1 616 ? -16.862 26.041 38.213 1.00 41.88 616 THR A O 1
ATOM 5112 N N . TYR A 1 617 ? -16.565 27.146 40.127 1.00 37.03 617 TYR A N 1
ATOM 5113 C CA . TYR A 1 617 ? -17.210 28.402 39.715 1.00 37.03 617 TYR A CA 1
ATOM 5114 C C . TYR A 1 617 ? -16.460 29.676 40.147 1.00 37.03 617 TYR A C 1
ATOM 5116 O O . TYR A 1 617 ? -17.062 30.624 40.634 1.00 37.03 617 TYR A O 1
ATOM 5124 N N . ALA A 1 618 ? -15.143 29.740 39.949 1.00 31.36 618 ALA A N 1
ATOM 5125 C CA . ALA A 1 618 ? -14.434 31.022 39.995 1.00 31.36 618 ALA A CA 1
ATOM 5126 C C . ALA A 1 618 ? -13.443 31.118 38.830 1.00 31.36 618 ALA A C 1
ATOM 5128 O O . ALA A 1 618 ? -12.308 30.639 38.907 1.00 31.36 618 ALA A O 1
ATOM 5129 N N . GLN A 1 619 ? -13.909 31.712 37.729 1.00 39.91 619 GLN A N 1
ATOM 5130 C CA . GLN A 1 619 ? -13.029 32.338 36.748 1.00 39.91 619 GLN A CA 1
ATOM 5131 C C . GLN A 1 619 ? -12.353 33.544 37.418 1.00 39.91 619 GLN A C 1
ATOM 5133 O O . GLN A 1 619 ? -12.971 34.235 38.222 1.00 39.91 619 GLN A O 1
ATOM 5138 N N . ASN A 1 620 ? -11.088 33.775 37.070 1.00 36.94 620 ASN A N 1
ATOM 5139 C CA . ASN A 1 620 ? -10.272 34.934 37.450 1.00 36.94 620 ASN A CA 1
ATOM 5140 C C . ASN A 1 620 ? -9.700 34.916 38.879 1.00 36.94 620 ASN A C 1
ATOM 5142 O O . ASN A 1 620 ? -9.997 35.763 39.712 1.00 36.94 620 ASN A O 1
ATOM 5146 N N . ALA A 1 621 ? -8.769 33.994 39.132 1.00 36.06 621 ALA A N 1
ATOM 5147 C CA . ALA A 1 621 ? -7.733 34.210 40.139 1.00 36.06 621 ALA A CA 1
ATOM 5148 C C . ALA A 1 621 ? -6.380 34.220 39.426 1.00 36.06 621 ALA A C 1
ATOM 5150 O O . ALA A 1 621 ? -6.000 33.215 38.823 1.00 36.06 621 ALA A O 1
ATOM 5151 N N . ASN A 1 622 ? -5.700 35.367 39.473 1.00 39.00 622 ASN A N 1
ATOM 5152 C CA . ASN A 1 622 ? -4.394 35.610 38.869 1.00 39.00 622 ASN A CA 1
ATOM 5153 C C . ASN A 1 622 ? -3.431 34.474 39.265 1.00 39.00 622 ASN A C 1
ATOM 5155 O O . ASN A 1 622 ? -3.127 34.287 40.443 1.00 39.00 622 ASN A O 1
ATOM 5159 N N . THR A 1 623 ? -3.028 33.648 38.297 1.00 41.25 623 THR A N 1
ATOM 5160 C CA . THR A 1 623 ? -2.240 32.421 38.518 1.00 41.25 623 THR A CA 1
ATOM 5161 C C . THR A 1 623 ? -0.757 32.694 38.733 1.00 41.25 623 THR A C 1
ATOM 5163 O O . THR A 1 623 ? 0.019 31.748 38.830 1.00 41.25 623 THR A O 1
ATOM 5166 N N . ASN A 1 624 ? -0.360 33.964 38.806 1.00 40.72 624 ASN A N 1
ATOM 5167 C CA . ASN A 1 624 ? 1.023 34.346 39.005 1.00 40.72 624 ASN A CA 1
ATOM 5168 C C . ASN A 1 624 ? 1.465 34.004 40.437 1.00 40.72 624 ASN A C 1
ATOM 5170 O O . ASN A 1 624 ? 0.923 34.555 41.397 1.00 40.72 624 ASN A O 1
ATOM 5174 N N . PRO A 1 625 ? 2.438 33.098 40.608 1.00 46.88 625 PRO A N 1
ATOM 5175 C CA . PRO A 1 625 ? 3.048 32.863 41.907 1.00 46.88 625 PRO A CA 1
ATOM 5176 C C . PRO A 1 625 ? 3.786 34.129 42.362 1.00 46.88 625 PRO A C 1
ATOM 5178 O O . PRO A 1 625 ? 4.346 34.857 41.536 1.00 46.88 625 PRO A O 1
ATOM 5181 N N . LEU A 1 626 ? 3.788 34.406 43.669 1.00 40.12 626 LEU A N 1
ATOM 5182 C CA . LEU A 1 626 ? 4.328 35.641 44.258 1.00 40.12 626 LEU A CA 1
ATOM 5183 C C . LEU A 1 626 ? 5.784 35.923 43.842 1.00 40.12 626 LEU A C 1
ATOM 5185 O O . LEU A 1 626 ? 6.157 37.084 43.697 1.00 40.12 626 LEU A O 1
ATOM 5189 N N . TYR A 1 627 ? 6.587 34.897 43.534 1.00 44.78 627 TYR A N 1
ATOM 5190 C CA . TYR A 1 627 ? 7.961 35.079 43.040 1.00 44.78 627 TYR A CA 1
ATOM 5191 C C . TYR A 1 627 ? 8.046 35.847 41.708 1.00 44.78 627 TYR A C 1
ATOM 5193 O O . TYR A 1 627 ? 9.007 36.579 41.480 1.00 44.78 627 TYR A O 1
ATOM 5201 N N . SER A 1 628 ? 7.035 35.730 40.839 1.00 46.88 628 SER A N 1
ATOM 5202 C CA . SER A 1 628 ? 6.974 36.477 39.572 1.00 46.88 628 SER A CA 1
ATOM 5203 C C . SER A 1 628 ? 6.697 37.969 39.795 1.00 46.88 628 SER A C 1
ATOM 5205 O O . SER A 1 628 ? 7.132 38.804 39.005 1.00 46.88 628 SER A O 1
ATOM 5207 N N . ILE A 1 629 ? 6.041 38.302 40.912 1.00 46.78 629 ILE A N 1
ATOM 5208 C CA . ILE A 1 629 ? 5.817 39.672 41.380 1.00 46.78 629 ILE A CA 1
ATOM 5209 C C . ILE A 1 629 ? 7.109 40.212 42.002 1.00 46.78 629 ILE A C 1
ATOM 5211 O O . ILE A 1 629 ? 7.519 41.318 41.677 1.00 46.78 629 ILE A O 1
ATOM 5215 N N . ILE A 1 630 ? 7.826 39.407 42.797 1.00 47.56 630 ILE A N 1
ATOM 5216 C CA . ILE A 1 630 ? 9.112 39.803 43.400 1.00 47.56 630 ILE A CA 1
ATOM 5217 C C . ILE A 1 630 ? 10.165 40.130 42.328 1.00 47.56 630 ILE A C 1
ATOM 5219 O O . ILE A 1 630 ? 10.870 41.125 42.467 1.00 47.56 630 ILE A O 1
ATOM 5223 N N . TYR A 1 631 ? 10.242 39.351 41.243 1.00 47.84 631 TYR A N 1
ATOM 5224 C CA . TYR A 1 631 ? 11.194 39.612 40.156 1.00 47.84 631 TYR A CA 1
ATOM 5225 C C . TYR A 1 631 ? 10.785 40.793 39.258 1.00 47.84 631 TYR A C 1
ATOM 5227 O O . TYR A 1 631 ? 11.653 41.542 38.823 1.00 47.84 631 TYR A O 1
ATOM 5235 N N . LYS A 1 632 ? 9.481 40.996 39.003 1.00 46.03 632 LYS A N 1
ATOM 5236 C CA . LYS A 1 632 ? 8.989 42.129 38.191 1.00 46.03 632 LYS A CA 1
ATOM 5237 C C . LYS A 1 632 ? 8.943 43.459 38.946 1.00 46.03 632 LYS A C 1
ATOM 5239 O O . LYS A 1 632 ? 9.103 44.509 38.332 1.00 46.03 632 LYS A O 1
ATOM 5244 N N . GLU A 1 633 ? 8.727 43.438 40.257 1.00 45.81 633 GLU A N 1
ATOM 5245 C CA . GLU A 1 633 ? 8.714 44.646 41.093 1.00 45.81 633 GLU A CA 1
ATOM 5246 C C . GLU A 1 633 ? 10.097 44.965 41.677 1.00 45.81 633 GLU A C 1
ATOM 5248 O O . GLU A 1 633 ? 10.394 46.129 41.941 1.00 45.81 633 GLU A O 1
ATOM 5253 N N . GLY A 1 634 ? 10.971 43.964 41.832 1.00 48.22 634 GLY A N 1
ATOM 5254 C CA . GLY A 1 634 ? 12.347 44.143 42.302 1.00 48.22 634 GLY A CA 1
ATOM 5255 C C . GLY A 1 634 ? 13.215 44.991 41.368 1.00 48.22 634 GLY A C 1
ATOM 5256 O O . GLY A 1 634 ? 14.125 45.664 41.840 1.00 48.22 634 GLY A O 1
ATOM 5257 N N . THR A 1 635 ? 12.898 45.030 40.071 1.00 46.50 635 THR A N 1
ATOM 5258 C CA . THR A 1 635 ? 13.614 45.849 39.080 1.00 46.50 635 THR A CA 1
ATOM 5259 C C . THR A 1 635 ? 13.041 47.259 38.902 1.00 46.50 635 THR A C 1
ATOM 5261 O O . THR A 1 635 ? 13.681 48.071 38.247 1.00 46.50 635 THR A O 1
ATOM 5264 N N . ASN A 1 636 ? 11.878 47.583 39.491 1.00 45.59 636 ASN A N 1
ATOM 5265 C CA . ASN A 1 636 ? 11.193 48.872 39.280 1.00 45.59 636 ASN A CA 1
ATOM 5266 C C . ASN A 1 636 ? 10.897 49.682 40.556 1.00 45.59 636 ASN A C 1
ATOM 5268 O O . ASN A 1 636 ? 10.318 50.765 40.471 1.00 45.59 636 ASN A O 1
ATOM 5272 N N . TYR A 1 637 ? 11.307 49.228 41.742 1.00 45.72 637 TYR A N 1
ATOM 5273 C CA . TYR A 1 637 ? 11.099 49.996 42.973 1.00 45.72 637 TYR A CA 1
ATOM 5274 C C . TYR A 1 637 ? 12.277 50.936 43.278 1.00 45.72 637 TYR A C 1
ATOM 5276 O O . TYR A 1 637 ? 13.281 50.535 43.868 1.00 45.72 637 TYR A O 1
ATOM 5284 N N . ARG A 1 638 ? 12.127 52.227 42.939 1.00 49.03 638 ARG A N 1
ATOM 5285 C CA . ARG A 1 638 ? 12.966 53.314 43.478 1.00 49.03 638 ARG A CA 1
ATOM 5286 C C . ARG A 1 638 ? 12.796 53.377 45.000 1.00 49.03 638 ARG A C 1
ATOM 5288 O O . ARG A 1 638 ? 11.764 53.796 45.515 1.00 49.03 638 ARG A O 1
ATOM 5295 N N . PHE A 1 639 ? 13.821 52.965 45.738 1.00 49.00 639 PHE A N 1
ATOM 5296 C CA . PHE A 1 639 ? 13.840 52.927 47.205 1.00 49.00 639 PHE A CA 1
ATOM 5297 C C . PHE A 1 639 ? 14.179 54.283 47.865 1.00 49.00 639 PHE A C 1
ATOM 5299 O O . PHE A 1 639 ? 14.761 54.301 48.952 1.00 49.00 639 PHE A O 1
ATOM 5306 N N . GLU A 1 640 ? 13.833 55.427 47.275 1.00 51.34 640 GLU A N 1
ATOM 5307 C CA . GLU A 1 640 ? 14.415 56.713 47.702 1.00 51.34 640 GLU A CA 1
ATOM 5308 C C . GLU A 1 640 ? 13.728 57.411 48.895 1.00 51.34 640 GLU A C 1
ATOM 5310 O O . GLU A 1 640 ? 14.377 58.222 49.543 1.00 51.34 640 GLU A O 1
ATOM 5315 N N . HIS A 1 641 ? 12.504 57.047 49.320 1.00 54.12 641 HIS A N 1
ATOM 5316 C CA . HIS A 1 641 ? 11.775 57.869 50.319 1.00 54.12 641 HIS A CA 1
ATOM 5317 C C . HIS A 1 641 ? 11.246 57.197 51.604 1.00 54.12 641 HIS A C 1
ATOM 5319 O O . HIS A 1 641 ? 10.471 57.802 52.344 1.00 54.12 641 HIS A O 1
ATOM 5325 N N . HIS A 1 642 ? 11.691 55.991 51.976 1.00 52.97 642 HIS A N 1
ATOM 5326 C CA . HIS A 1 642 ? 11.283 55.387 53.260 1.00 52.97 642 HIS A CA 1
ATOM 5327 C C . HIS A 1 642 ? 12.380 55.445 54.338 1.00 52.97 642 HIS A C 1
ATOM 5329 O O . HIS A 1 642 ? 13.482 54.933 54.133 1.00 52.97 642 HIS A O 1
ATOM 5335 N N . LYS A 1 643 ? 12.048 55.998 55.522 1.00 59.50 643 LYS A N 1
ATOM 5336 C CA . LYS A 1 643 ? 12.876 55.943 56.749 1.00 59.50 643 LYS A CA 1
ATOM 5337 C C . LYS A 1 643 ? 13.340 54.496 57.012 1.00 59.50 643 LYS A C 1
ATOM 5339 O O . LYS A 1 643 ? 12.532 53.570 56.915 1.00 59.50 643 LYS A O 1
ATOM 5344 N N . LYS A 1 644 ? 14.622 54.301 57.369 1.00 57.34 644 LYS A N 1
ATOM 5345 C CA . LYS A 1 644 ? 15.297 52.985 57.536 1.00 57.34 644 LYS A CA 1
ATOM 5346 C C . LYS A 1 644 ? 14.462 51.933 58.297 1.00 57.34 644 LYS A C 1
ATOM 5348 O O . LYS A 1 644 ? 14.413 50.781 57.872 1.00 57.34 644 LYS A O 1
ATOM 5353 N N . ALA A 1 645 ? 13.747 52.331 59.352 1.00 57.50 645 ALA A N 1
ATOM 5354 C CA . ALA A 1 645 ? 12.912 51.435 60.162 1.00 57.50 645 ALA A CA 1
ATOM 5355 C C . ALA A 1 645 ? 11.722 50.814 59.392 1.00 57.50 645 ALA A C 1
ATOM 5357 O O . ALA A 1 645 ? 11.418 49.632 59.560 1.00 57.50 645 ALA A O 1
ATOM 5358 N N . ASN A 1 646 ? 11.087 51.566 58.484 1.00 60.22 646 ASN A N 1
ATOM 5359 C CA . ASN A 1 646 ? 9.963 51.064 57.682 1.00 60.22 646 ASN A CA 1
ATOM 5360 C C . ASN A 1 646 ? 10.423 50.102 56.579 1.00 60.22 646 ASN A C 1
ATOM 5362 O O . ASN A 1 646 ? 9.710 49.146 56.275 1.00 60.22 646 ASN A O 1
ATOM 5366 N N . LYS A 1 647 ? 11.636 50.292 56.034 1.00 61.50 647 LYS A N 1
ATOM 5367 C CA . LYS A 1 647 ? 12.242 49.339 55.088 1.00 61.50 647 LYS A CA 1
ATOM 5368 C C . LYS A 1 647 ? 12.496 47.989 55.757 1.00 61.50 647 LYS A C 1
ATOM 5370 O O . LYS A 1 647 ? 12.121 46.964 55.198 1.00 61.50 647 LYS A O 1
ATOM 5375 N N . HIS A 1 648 ? 13.055 47.983 56.970 1.00 67.62 648 HIS A N 1
ATOM 5376 C CA . HIS A 1 648 ? 13.354 46.738 57.681 1.00 67.62 648 HIS A CA 1
ATOM 5377 C C . HIS A 1 648 ? 12.083 45.949 58.035 1.00 67.62 648 HIS A C 1
ATOM 5379 O O . HIS A 1 648 ? 12.016 44.749 57.782 1.00 67.62 648 HIS A O 1
ATOM 5385 N N . ARG A 1 649 ? 11.021 46.626 58.497 1.00 70.75 649 ARG A N 1
ATOM 5386 C CA . ARG A 1 649 ? 9.719 45.992 58.778 1.00 70.75 649 ARG A CA 1
ATOM 5387 C C . ARG A 1 649 ? 9.044 45.428 57.520 1.00 70.75 649 ARG A C 1
ATOM 5389 O O . ARG A 1 649 ? 8.428 44.366 57.580 1.00 70.75 649 ARG A O 1
ATOM 5396 N N . LEU A 1 650 ? 9.146 46.121 56.381 1.00 70.62 650 LEU A N 1
ATOM 5397 C CA . LEU A 1 650 ? 8.602 45.642 55.105 1.00 70.62 650 LEU A CA 1
ATOM 5398 C C . LEU A 1 650 ? 9.372 44.413 54.596 1.00 70.62 650 LEU A C 1
ATOM 5400 O O . LEU A 1 650 ? 8.753 43.448 54.152 1.00 70.62 650 LEU A O 1
ATOM 5404 N N . ILE A 1 651 ? 10.705 44.431 54.710 1.00 69.44 651 ILE A N 1
ATOM 5405 C CA . ILE A 1 651 ? 11.580 43.301 54.373 1.00 69.44 651 ILE A CA 1
ATOM 5406 C C . ILE A 1 651 ? 11.267 42.101 55.273 1.00 69.44 651 ILE A C 1
ATOM 5408 O O . ILE A 1 651 ? 11.022 41.022 54.750 1.00 69.44 651 ILE A O 1
ATOM 5412 N N . GLN A 1 652 ? 11.157 42.284 56.594 1.00 71.69 652 GLN A N 1
ATOM 5413 C CA . GLN A 1 652 ? 10.777 41.211 57.523 1.00 71.69 652 GLN A CA 1
ATOM 5414 C C . GLN A 1 652 ? 9.396 40.620 57.206 1.00 71.69 652 GLN A C 1
ATOM 5416 O O . GLN A 1 652 ? 9.245 39.403 57.200 1.00 71.69 652 GLN A O 1
ATOM 5421 N N . ARG A 1 653 ? 8.392 41.446 56.871 1.00 73.69 653 ARG A N 1
ATOM 5422 C CA . ARG A 1 653 ? 7.074 40.947 56.433 1.00 73.69 653 ARG A CA 1
ATOM 5423 C C . ARG A 1 653 ? 7.156 40.138 55.136 1.00 73.69 653 ARG A C 1
ATOM 5425 O O . ARG A 1 653 ? 6.470 39.127 55.022 1.00 73.69 653 ARG A O 1
ATOM 5432 N N . LYS A 1 654 ? 7.982 40.563 54.172 1.00 71.94 654 LYS A N 1
ATOM 5433 C CA . LYS A 1 654 ? 8.206 39.827 52.916 1.00 71.94 654 LYS A CA 1
ATOM 5434 C C . LYS A 1 654 ? 8.969 38.516 53.150 1.00 71.94 654 LYS A C 1
ATOM 5436 O O . LYS A 1 654 ? 8.582 37.509 52.570 1.00 71.94 654 LYS A O 1
ATOM 5441 N N . ILE A 1 655 ? 9.968 38.503 54.038 1.00 72.50 655 ILE A N 1
ATOM 5442 C CA . ILE A 1 655 ? 10.689 37.289 54.460 1.00 72.50 655 ILE A CA 1
ATOM 5443 C C . ILE A 1 655 ? 9.729 36.315 55.148 1.00 72.50 655 ILE A C 1
ATOM 5445 O O . ILE A 1 655 ? 9.634 35.174 54.723 1.00 72.50 655 ILE A O 1
ATOM 5449 N N . GLN A 1 656 ? 8.927 36.767 56.115 1.00 75.56 656 GLN A N 1
ATOM 5450 C CA . GLN A 1 656 ? 7.928 35.919 56.780 1.00 75.56 656 GLN A CA 1
ATOM 5451 C C . GLN A 1 656 ? 6.870 35.377 55.807 1.00 75.56 656 GLN A C 1
ATOM 5453 O O . GLN A 1 656 ? 6.403 34.247 55.953 1.00 75.56 656 GLN A O 1
ATOM 5458 N N . ALA A 1 657 ? 6.455 36.172 54.814 1.00 71.88 657 ALA A N 1
ATOM 5459 C CA . ALA A 1 657 ? 5.550 35.709 53.764 1.00 71.88 657 ALA A CA 1
ATOM 5460 C C . ALA A 1 657 ? 6.210 34.632 52.887 1.00 71.88 657 ALA A C 1
ATOM 5462 O O . ALA A 1 657 ? 5.579 33.615 52.603 1.00 71.88 657 ALA A O 1
ATOM 5463 N N . TYR A 1 658 ? 7.482 34.826 52.529 1.00 70.75 658 TYR A N 1
ATOM 5464 C CA . TYR A 1 658 ? 8.279 33.862 51.776 1.00 70.75 658 TYR A CA 1
ATOM 5465 C C . TYR A 1 658 ? 8.522 32.568 52.563 1.00 70.75 658 TYR A C 1
ATOM 5467 O O . TYR A 1 658 ? 8.311 31.488 52.028 1.00 70.75 658 TYR A O 1
ATOM 5475 N N . GLU A 1 659 ? 8.868 32.645 53.849 1.00 73.38 659 GLU A N 1
ATOM 5476 C CA . GLU A 1 659 ? 9.026 31.482 54.733 1.00 73.38 659 GLU A CA 1
ATOM 5477 C C . GLU A 1 659 ? 7.725 30.678 54.844 1.00 73.38 659 GLU A C 1
ATOM 5479 O O . GLU A 1 659 ? 7.738 29.451 54.735 1.00 73.38 659 GLU A O 1
ATOM 5484 N N . LYS A 1 660 ? 6.575 31.354 54.981 1.00 73.25 660 LYS A N 1
ATOM 5485 C CA . LYS A 1 660 ? 5.255 30.700 54.962 1.00 73.25 660 LYS A CA 1
ATOM 5486 C C . LYS A 1 660 ? 4.956 30.030 53.619 1.00 73.25 660 LYS A C 1
ATOM 5488 O O . LYS A 1 660 ? 4.367 28.948 53.598 1.00 73.25 660 LYS A O 1
ATOM 5493 N N . GLU A 1 661 ? 5.339 30.650 52.506 1.00 73.12 661 GLU A N 1
ATOM 5494 C CA . GLU A 1 661 ? 5.186 30.073 51.167 1.00 73.12 661 GLU A CA 1
ATOM 5495 C C . GLU A 1 661 ? 6.110 28.865 50.970 1.00 73.12 661 GLU A C 1
ATOM 5497 O O . GLU A 1 661 ? 5.662 27.833 50.479 1.00 73.12 661 GLU A O 1
ATOM 5502 N N . LEU A 1 662 ? 7.353 28.939 51.441 1.00 71.88 662 LEU A N 1
ATOM 5503 C CA . LEU A 1 662 ? 8.341 27.868 51.351 1.00 71.88 662 LEU A CA 1
ATOM 5504 C C . LEU A 1 662 ? 7.948 26.664 52.218 1.00 71.88 662 LEU A C 1
ATOM 5506 O O . LEU A 1 662 ? 7.970 25.532 51.739 1.00 71.88 662 LEU A O 1
ATOM 5510 N N . LEU A 1 663 ? 7.459 26.894 53.442 1.00 75.56 663 LEU A N 1
ATOM 5511 C CA . LEU A 1 663 ? 6.848 25.854 54.282 1.00 75.56 663 LEU A CA 1
ATOM 5512 C C . LEU A 1 663 ? 5.644 25.199 53.591 1.00 75.56 663 LEU A C 1
ATOM 5514 O O . LEU A 1 663 ? 5.474 23.979 53.649 1.00 75.56 663 LEU A O 1
ATOM 5518 N N . ARG A 1 664 ? 4.813 25.990 52.900 1.00 73.75 664 ARG A N 1
ATOM 5519 C CA . ARG A 1 664 ? 3.680 25.474 52.123 1.00 73.75 664 ARG A CA 1
ATOM 5520 C C . ARG A 1 664 ? 4.150 24.631 50.937 1.00 73.75 664 ARG A C 1
ATOM 5522 O O . ARG A 1 664 ? 3.608 23.549 50.739 1.00 73.75 664 ARG A O 1
ATOM 5529 N N . VAL A 1 665 ? 5.138 25.090 50.171 1.00 73.62 665 VAL A N 1
ATOM 5530 C CA . VAL A 1 665 ? 5.703 24.360 49.024 1.00 73.62 665 VAL A CA 1
ATOM 5531 C C . VAL A 1 665 ? 6.352 23.055 49.480 1.00 73.62 665 VAL A C 1
ATOM 5533 O O . VAL A 1 665 ? 6.038 22.009 48.919 1.00 73.62 665 VAL A O 1
ATOM 5536 N N . ASN A 1 666 ? 7.151 23.081 50.549 1.00 75.31 666 ASN A N 1
ATOM 5537 C CA . ASN A 1 666 ? 7.766 21.884 51.126 1.00 75.31 666 ASN A CA 1
ATOM 5538 C C . ASN A 1 666 ? 6.711 20.872 51.581 1.00 75.31 666 ASN A C 1
ATOM 5540 O O . ASN A 1 666 ? 6.816 19.685 51.282 1.00 75.31 666 ASN A O 1
ATOM 5544 N N . ARG A 1 667 ? 5.626 21.336 52.215 1.00 76.25 667 ARG A N 1
ATOM 5545 C CA . ARG A 1 667 ? 4.494 20.470 52.569 1.00 76.25 667 ARG A CA 1
ATOM 5546 C C . ARG A 1 667 ? 3.841 19.826 51.338 1.00 76.25 667 ARG A C 1
ATOM 5548 O O . ARG A 1 667 ? 3.495 18.651 51.391 1.00 76.25 667 ARG A O 1
ATOM 5555 N N . LEU A 1 668 ? 3.670 20.563 50.237 1.00 79.44 668 LEU A N 1
ATOM 5556 C CA . LEU A 1 668 ? 3.101 20.025 48.991 1.00 79.44 668 LEU A CA 1
ATOM 5557 C C . LEU A 1 668 ? 4.046 19.040 48.290 1.00 79.44 668 LEU A C 1
ATOM 5559 O O . LEU A 1 668 ? 3.582 18.059 47.714 1.00 79.44 668 LEU A O 1
ATOM 5563 N N . ILE A 1 669 ? 5.360 19.270 48.358 1.00 78.75 669 ILE A N 1
ATOM 5564 C CA . ILE A 1 669 ? 6.372 18.331 47.858 1.00 78.75 669 ILE A CA 1
ATOM 5565 C C . ILE A 1 669 ? 6.315 17.028 48.660 1.00 78.75 669 ILE A C 1
ATOM 5567 O O . ILE A 1 669 ? 6.234 15.961 48.059 1.00 78.75 669 ILE A O 1
ATOM 5571 N N . ASN A 1 670 ? 6.241 17.109 49.990 1.00 83.69 670 ASN A N 1
ATOM 5572 C CA . ASN A 1 670 ? 6.145 15.930 50.856 1.00 83.69 670 ASN A CA 1
ATOM 5573 C C . ASN A 1 670 ? 4.842 15.142 50.631 1.00 83.69 670 ASN A C 1
ATOM 5575 O O . ASN A 1 670 ? 4.822 13.921 50.733 1.00 83.69 670 ASN A O 1
ATOM 5579 N N . ASN A 1 671 ? 3.752 15.812 50.244 1.00 87.94 671 ASN A N 1
ATOM 5580 C CA . ASN A 1 671 ? 2.492 15.144 49.906 1.00 87.94 671 ASN A CA 1
ATOM 5581 C C . ASN A 1 671 ? 2.552 14.324 48.603 1.00 87.94 671 ASN A C 1
ATOM 5583 O O . ASN A 1 671 ? 1.623 13.558 48.338 1.00 87.94 671 ASN A O 1
ATOM 5587 N N . ARG A 1 672 ? 3.587 14.482 47.764 1.00 88.94 672 ARG A N 1
ATOM 5588 C CA . ARG A 1 672 ? 3.709 13.732 46.500 1.00 88.94 672 ARG A CA 1
ATOM 5589 C C . ARG A 1 672 ? 3.777 12.231 46.746 1.00 88.94 672 ARG A C 1
ATOM 5591 O O . ARG A 1 672 ? 3.154 11.480 46.001 1.00 88.94 672 ARG A O 1
ATOM 5598 N N . GLU A 1 673 ? 4.445 11.803 47.814 1.00 88.38 673 GLU A N 1
ATOM 5599 C CA . GLU A 1 673 ? 4.485 10.391 48.208 1.00 88.38 673 GLU A CA 1
ATOM 5600 C C . GLU A 1 673 ? 3.087 9.872 48.551 1.00 88.38 673 GLU A C 1
ATOM 5602 O O . GLU A 1 673 ? 2.679 8.831 48.043 1.00 88.38 673 GLU A O 1
ATOM 5607 N N . THR A 1 674 ? 2.297 10.644 49.302 1.00 91.19 674 THR A N 1
ATOM 5608 C CA . THR A 1 674 ? 0.889 10.329 49.592 1.00 91.19 674 THR A CA 1
ATOM 5609 C C . THR A 1 674 ? 0.044 10.245 48.321 1.00 91.19 674 THR A C 1
ATOM 5611 O O . THR A 1 674 ? -0.804 9.366 48.200 1.00 91.19 674 THR A O 1
ATOM 5614 N N . VAL A 1 675 ? 0.276 11.127 47.343 1.00 91.00 675 VAL A N 1
ATOM 5615 C CA . VAL A 1 675 ? -0.416 11.097 46.041 1.00 91.00 675 VAL A CA 1
ATOM 5616 C C . VAL A 1 675 ? -0.066 9.835 45.256 1.00 91.00 675 VAL A C 1
ATOM 5618 O O . VAL A 1 675 ? -0.951 9.240 44.649 1.00 91.00 675 VAL A O 1
ATOM 5621 N N . ILE A 1 676 ? 1.191 9.391 45.294 1.00 91.88 676 ILE A N 1
ATOM 5622 C CA . ILE A 1 676 ? 1.611 8.132 44.665 1.00 91.88 676 ILE A CA 1
ATOM 5623 C C . ILE A 1 676 ? 0.861 6.947 45.290 1.00 91.88 676 ILE A C 1
ATOM 5625 O O . ILE A 1 676 ? 0.431 6.053 44.563 1.00 91.88 676 ILE A O 1
ATOM 5629 N N . GLN A 1 677 ? 0.591 6.975 46.602 1.00 94.50 677 GLN A N 1
ATOM 5630 C CA . GLN A 1 677 ? -0.161 5.905 47.272 1.00 94.50 677 GLN A CA 1
ATOM 5631 C C . GLN A 1 677 ? -1.605 5.739 46.761 1.00 94.50 677 GLN A C 1
ATOM 5633 O O . GLN A 1 677 ? -2.173 4.650 46.850 1.00 94.50 677 GLN A O 1
ATOM 5638 N N . TYR A 1 678 ? -2.192 6.767 46.137 1.00 94.56 678 TYR A N 1
ATOM 5639 C CA . TYR A 1 678 ? -3.499 6.639 45.485 1.00 94.56 678 TYR A CA 1
ATOM 5640 C C . TYR A 1 678 ? -3.489 5.705 44.270 1.00 94.56 678 TYR A C 1
ATOM 5642 O O . TYR A 1 678 ? -4.557 5.215 43.898 1.00 94.56 678 TYR A O 1
ATOM 5650 N N . LEU A 1 679 ? -2.325 5.414 43.672 1.00 91.69 679 LEU A N 1
ATOM 5651 C CA . LEU A 1 679 ? -2.218 4.378 42.643 1.00 91.69 679 LEU A CA 1
ATOM 5652 C C . LEU A 1 679 ? -2.581 3.007 43.211 1.00 91.69 679 LEU A C 1
ATOM 5654 O O . LEU A 1 679 ? -3.360 2.309 42.574 1.00 91.69 679 LEU A O 1
ATOM 5658 N N . PHE A 1 680 ? -2.125 2.666 44.421 1.00 93.00 680 PHE A N 1
ATOM 5659 C CA . PHE A 1 680 ? -2.463 1.404 45.097 1.00 93.00 680 PHE A CA 1
ATOM 5660 C C . PHE A 1 680 ? -3.950 1.303 45.422 1.00 93.00 680 PHE A C 1
ATOM 5662 O O . PHE A 1 680 ? -4.575 0.292 45.111 1.00 93.00 680 PHE A O 1
ATOM 5669 N N . ILE A 1 681 ? -4.550 2.381 45.936 1.00 93.25 681 ILE A N 1
ATOM 5670 C CA . ILE A 1 681 ? -5.998 2.426 46.188 1.00 93.25 681 ILE A CA 1
ATOM 5671 C C . ILE A 1 681 ? -6.774 2.234 44.874 1.00 93.25 681 ILE A C 1
ATOM 5673 O O . ILE A 1 681 ? -7.720 1.456 44.808 1.00 93.25 681 ILE A O 1
ATOM 5677 N N . LEU A 1 682 ? -6.384 2.926 43.801 1.00 91.94 682 LEU A N 1
ATOM 5678 C CA . LEU A 1 682 ? -7.059 2.819 42.506 1.00 91.94 682 LEU A CA 1
ATOM 5679 C C . LEU A 1 682 ? -6.824 1.462 41.824 1.00 91.94 682 LEU A C 1
ATOM 5681 O O . LEU A 1 682 ? -7.743 0.950 41.182 1.00 91.94 682 LEU A O 1
ATOM 5685 N N . ALA A 1 683 ? -5.642 0.868 41.968 1.00 88.75 683 ALA A N 1
ATOM 5686 C CA . ALA A 1 683 ? -5.323 -0.475 41.493 1.00 88.75 683 ALA A CA 1
ATOM 5687 C C . ALA A 1 683 ? -6.215 -1.520 42.163 1.00 88.75 683 ALA A C 1
ATOM 5689 O O . ALA A 1 683 ? -6.889 -2.273 41.463 1.00 88.75 683 ALA A O 1
ATOM 5690 N N . GLU A 1 684 ? -6.322 -1.484 43.492 1.00 89.62 684 GLU A N 1
ATOM 5691 C CA . GLU A 1 684 ? -7.179 -2.378 44.277 1.00 89.62 684 GLU A CA 1
ATOM 5692 C C . GLU A 1 684 ? -8.657 -2.262 43.868 1.00 89.62 684 GLU A C 1
ATOM 5694 O O . GLU A 1 684 ? -9.343 -3.261 43.662 1.00 89.62 684 GLU A O 1
ATOM 5699 N N . LEU A 1 685 ? -9.145 -1.037 43.644 1.00 88.00 685 LEU A N 1
ATOM 5700 C CA . LEU A 1 685 ? -10.519 -0.794 43.190 1.00 88.00 685 LEU A CA 1
ATOM 5701 C C . LEU A 1 685 ? -10.787 -1.261 41.749 1.00 88.00 685 LEU A C 1
ATOM 5703 O O . LEU A 1 685 ? -11.935 -1.516 41.373 1.00 88.00 685 LEU A O 1
ATOM 5707 N N . THR A 1 686 ? -9.761 -1.310 40.896 1.00 82.50 686 THR A N 1
ATOM 5708 C CA . THR A 1 686 ? -9.930 -1.537 39.451 1.00 82.50 686 THR A CA 1
ATOM 5709 C C . THR A 1 686 ? -9.448 -2.899 38.961 1.00 82.50 686 THR A C 1
ATOM 5711 O O . THR A 1 686 ? -9.887 -3.316 37.876 1.00 82.50 686 THR A O 1
ATOM 5714 N N . GLY A 1 687 ? -8.612 -3.581 39.748 1.00 82.00 687 GLY A N 1
ATOM 5715 C CA . GLY A 1 687 ? -7.868 -4.786 39.383 1.00 82.00 687 GLY A CA 1
ATOM 5716 C C . GLY A 1 687 ? -6.761 -4.520 38.360 1.00 82.00 687 GLY A C 1
ATOM 5717 O O . GLY A 1 687 ? -6.559 -5.345 37.476 1.00 82.00 687 GLY A O 1
ATOM 5718 N N . LEU A 1 688 ? -6.146 -3.333 38.377 1.00 81.00 688 LEU A N 1
ATOM 5719 C CA . LEU A 1 688 ? -5.010 -2.994 37.511 1.00 81.00 688 LEU A CA 1
ATOM 5720 C C . LEU A 1 688 ? -3.694 -3.202 38.266 1.00 81.00 688 LEU A C 1
ATOM 5722 O O . LEU A 1 688 ? -3.630 -2.927 39.459 1.00 81.00 688 LEU A O 1
ATOM 5726 N N . GLU A 1 689 ? -2.662 -3.663 37.568 1.00 85.94 689 GLU A N 1
ATOM 5727 C CA . GLU A 1 689 ? -1.310 -3.795 38.119 1.00 85.94 689 GLU A CA 1
ATOM 5728 C C . GLU A 1 689 ? -0.589 -2.440 38.127 1.00 85.94 689 GLU A C 1
ATOM 5730 O O . GLU A 1 689 ? -0.871 -1.574 37.297 1.00 85.94 689 GLU A O 1
ATOM 5735 N N . ILE A 1 690 ? 0.327 -2.258 39.080 1.00 84.38 690 ILE A N 1
ATOM 5736 C CA . ILE A 1 690 ? 1.166 -1.060 39.216 1.00 84.38 690 ILE A CA 1
ATOM 5737 C C . ILE A 1 690 ? 2.590 -1.421 38.806 1.00 84.38 690 ILE A C 1
ATOM 5739 O O . ILE A 1 690 ? 3.040 -2.541 39.039 1.00 84.38 690 ILE A O 1
ATOM 5743 N N . ASP A 1 691 ? 3.301 -0.456 38.227 1.00 76.25 691 ASP A N 1
ATOM 5744 C CA . ASP A 1 691 ? 4.737 -0.541 37.970 1.00 76.25 691 ASP A CA 1
ATOM 5745 C C . ASP A 1 691 ? 5.514 -1.004 39.222 1.00 76.25 691 ASP A C 1
ATOM 5747 O O . ASP A 1 691 ? 5.413 -0.406 40.298 1.00 76.25 691 ASP A O 1
ATOM 5751 N N . GLN A 1 692 ? 6.321 -2.059 39.065 1.00 71.50 692 GLN A N 1
ATOM 5752 C CA . GLN A 1 692 ? 7.108 -2.679 40.138 1.00 71.50 692 GLN A CA 1
ATOM 5753 C C . GLN A 1 692 ? 8.118 -1.720 40.794 1.00 71.50 692 GLN A C 1
ATOM 5755 O O . GLN A 1 692 ? 8.590 -1.985 41.899 1.00 71.50 692 GLN A O 1
ATOM 5760 N N . SER A 1 693 ? 8.453 -0.604 40.142 1.00 77.25 693 SER A N 1
ATOM 5761 C CA . SER A 1 693 ? 9.357 0.417 40.681 1.00 77.25 693 SER A CA 1
ATOM 5762 C C . SER A 1 693 ? 8.747 1.265 41.808 1.00 77.25 693 SER A C 1
ATOM 5764 O O . SER A 1 693 ? 9.485 1.916 42.553 1.00 77.25 693 SER A O 1
ATOM 5766 N N . ILE A 1 694 ? 7.420 1.258 41.976 1.00 84.19 694 ILE A N 1
ATOM 5767 C CA . ILE A 1 694 ? 6.721 2.050 42.993 1.00 84.19 694 ILE A CA 1
ATOM 5768 C C . ILE A 1 694 ? 6.501 1.206 44.255 1.00 84.19 694 ILE A C 1
ATOM 5770 O O . ILE A 1 694 ? 5.919 0.126 44.203 1.00 84.19 694 ILE A O 1
ATOM 5774 N N . LYS A 1 695 ? 6.915 1.721 45.422 1.00 88.12 695 LYS A N 1
ATOM 5775 C CA . LYS A 1 695 ? 6.737 1.039 46.716 1.00 88.12 695 LYS A CA 1
ATOM 5776 C C . LYS A 1 695 ? 5.453 1.474 47.427 1.00 88.12 695 LYS A C 1
ATOM 5778 O O . LYS A 1 695 ? 5.177 2.669 47.569 1.00 88.12 695 LYS A O 1
ATOM 5783 N N . ALA A 1 696 ? 4.696 0.491 47.910 1.00 90.06 696 ALA A N 1
ATOM 5784 C CA . ALA A 1 696 ? 3.512 0.717 48.730 1.00 90.06 696 ALA A CA 1
ATOM 5785 C C . ALA A 1 696 ? 3.901 1.146 50.153 1.00 90.06 696 ALA A C 1
ATOM 5787 O O . ALA A 1 696 ? 4.807 0.570 50.754 1.00 90.06 696 ALA A O 1
ATOM 5788 N N . ASN A 1 697 ? 3.175 2.116 50.707 1.00 94.19 697 ASN A N 1
ATOM 5789 C CA . ASN A 1 697 ? 3.206 2.481 52.122 1.00 94.19 697 ASN A CA 1
ATOM 5790 C C . ASN A 1 697 ? 1.839 2.126 52.745 1.00 94.19 697 ASN A C 1
ATOM 5792 O O . ASN A 1 697 ? 0.887 2.903 52.603 1.00 94.19 697 ASN A O 1
ATOM 5796 N N . PRO A 1 698 ? 1.718 0.959 53.411 1.00 91.19 698 PRO A N 1
ATOM 5797 C CA . PRO A 1 698 ? 0.444 0.457 53.928 1.00 91.19 698 PRO A CA 1
ATOM 5798 C C . PRO A 1 698 ? -0.251 1.411 54.903 1.00 91.19 698 PRO A C 1
ATOM 5800 O O . PRO A 1 698 ? -1.463 1.591 54.819 1.00 91.19 698 PRO A O 1
ATOM 5803 N N . GLU A 1 699 ? 0.503 2.079 55.780 1.00 92.00 699 GLU A N 1
ATOM 5804 C CA . GLU A 1 699 ? -0.049 3.025 56.760 1.00 92.00 699 GLU A CA 1
ATOM 5805 C C . GLU A 1 699 ? -0.685 4.239 56.074 1.00 92.00 699 GLU A C 1
ATOM 5807 O O . GLU A 1 699 ? -1.784 4.676 56.426 1.00 92.00 699 GLU A O 1
ATOM 5812 N N . THR A 1 700 ? -0.016 4.767 55.046 1.00 91.44 700 THR A N 1
ATOM 5813 C CA . THR A 1 700 ? -0.526 5.900 54.265 1.00 91.44 700 THR A CA 1
ATOM 5814 C C . THR A 1 700 ? -1.761 5.503 53.460 1.00 91.44 700 THR A C 1
ATOM 5816 O O . THR A 1 700 ? -2.743 6.247 53.438 1.00 91.44 700 THR A O 1
ATOM 5819 N N . ILE A 1 701 ? -1.749 4.314 52.846 1.00 92.69 701 ILE A N 1
ATOM 5820 C CA . ILE A 1 701 ? -2.904 3.762 52.123 1.00 92.69 701 ILE A CA 1
ATOM 5821 C C . ILE A 1 701 ? -4.103 3.623 53.068 1.00 92.69 701 ILE A C 1
ATOM 5823 O O . ILE A 1 701 ? -5.191 4.109 52.756 1.00 92.69 701 ILE A O 1
ATOM 5827 N N . GLN A 1 702 ? -3.902 3.023 54.243 1.00 93.31 702 GLN A N 1
ATOM 5828 C CA . GLN A 1 702 ? -4.938 2.846 55.259 1.00 93.31 702 GLN A CA 1
ATOM 5829 C C . GLN A 1 702 ? -5.521 4.189 55.718 1.00 93.31 702 GLN A C 1
ATOM 5831 O O . GLN A 1 702 ? -6.743 4.360 55.773 1.00 93.31 702 GLN A O 1
ATOM 5836 N N . LYS A 1 703 ? -4.659 5.169 56.009 1.00 93.56 703 LYS A N 1
ATOM 5837 C CA . LYS A 1 703 ? -5.072 6.512 56.431 1.00 93.56 703 LYS A CA 1
ATOM 5838 C C . LYS A 1 703 ? -5.898 7.224 55.362 1.00 93.56 703 LYS A C 1
ATOM 5840 O O . LYS A 1 703 ? -6.914 7.842 55.679 1.00 93.56 703 LYS A O 1
ATOM 5845 N N . GLU A 1 704 ? -5.494 7.134 54.098 1.00 94.94 704 GLU A N 1
ATOM 5846 C CA . GLU A 1 704 ? -6.227 7.773 53.007 1.00 94.94 704 GLU A CA 1
ATOM 5847 C C . GLU A 1 704 ? -7.545 7.043 52.701 1.00 94.94 704 GLU A C 1
ATOM 5849 O O . GLU A 1 704 ? -8.557 7.711 52.500 1.00 94.94 704 GLU A O 1
ATOM 5854 N N . LYS A 1 705 ? -7.613 5.705 52.783 1.00 94.44 705 LYS A N 1
ATOM 5855 C CA . LYS A 1 705 ? -8.892 4.966 52.716 1.00 94.44 705 LYS A CA 1
ATOM 5856 C C . LYS A 1 705 ? -9.867 5.407 53.809 1.00 94.44 705 LYS A C 1
ATOM 5858 O O . LYS A 1 705 ? -11.038 5.658 53.518 1.00 94.44 705 LYS A O 1
ATOM 5863 N N . ALA A 1 706 ? -9.379 5.552 55.043 1.00 91.88 706 ALA A N 1
ATOM 5864 C CA . ALA A 1 706 ? -10.172 6.039 56.168 1.00 91.88 706 ALA A CA 1
ATOM 5865 C C . ALA A 1 706 ? -10.703 7.464 55.929 1.00 91.88 706 ALA A C 1
ATOM 5867 O O . ALA A 1 706 ? -11.884 7.739 56.145 1.00 91.88 706 ALA A O 1
ATOM 5868 N N . PHE A 1 707 ? -9.855 8.354 55.405 1.00 93.38 707 PHE A N 1
ATOM 5869 C CA . PHE A 1 707 ? -10.265 9.704 55.020 1.00 93.38 707 PHE A CA 1
ATOM 5870 C C . PHE A 1 707 ? -11.352 9.682 53.934 1.00 93.38 707 PHE A C 1
ATOM 5872 O O . PHE A 1 707 ? -12.367 10.367 54.058 1.00 93.38 707 PHE A O 1
ATOM 5879 N N . LEU A 1 708 ? -11.164 8.885 52.877 1.00 94.12 708 LEU A N 1
ATOM 5880 C CA . LEU A 1 708 ? -12.114 8.795 51.767 1.00 94.12 708 LEU A CA 1
ATOM 5881 C C . LEU A 1 708 ? -13.488 8.318 52.234 1.00 94.12 708 LEU A C 1
ATOM 5883 O O . LEU A 1 708 ? -14.490 8.920 51.851 1.00 94.12 708 LEU A O 1
ATOM 5887 N N . ILE A 1 709 ? -13.551 7.265 53.056 1.00 93.06 709 ILE A N 1
ATOM 5888 C CA . ILE A 1 709 ? -14.843 6.746 53.512 1.00 93.06 709 ILE A CA 1
ATOM 5889 C C . ILE A 1 709 ? -15.566 7.747 54.410 1.00 93.06 709 ILE A C 1
ATOM 5891 O O . ILE A 1 709 ? -16.756 7.967 54.211 1.00 93.06 709 ILE A O 1
ATOM 5895 N N . GLN A 1 710 ? -14.856 8.418 55.320 1.00 92.38 710 GLN A N 1
ATOM 5896 C CA . GLN A 1 710 ? -15.446 9.423 56.203 1.00 92.38 710 GLN A CA 1
ATOM 5897 C C . GLN A 1 710 ? -16.006 10.610 55.410 1.00 92.38 710 GLN A C 1
ATOM 5899 O O . GLN A 1 710 ? -17.099 11.084 55.701 1.00 92.38 710 GLN A O 1
ATOM 5904 N N . GLN A 1 711 ? -15.304 11.054 54.363 1.00 91.44 711 GLN A N 1
ATOM 5905 C CA . GLN A 1 711 ? -15.793 12.118 53.480 1.00 91.44 711 GLN A CA 1
ATOM 5906 C C . GLN A 1 711 ? -17.017 11.705 52.654 1.00 91.44 711 GLN A C 1
ATOM 5908 O O . GLN A 1 711 ? -17.847 12.550 52.339 1.00 91.44 711 GLN A O 1
ATOM 5913 N N . ILE A 1 712 ? -17.124 10.428 52.277 1.00 90.06 712 ILE A N 1
ATOM 5914 C CA . ILE A 1 712 ? -18.238 9.927 51.460 1.00 90.06 712 ILE A CA 1
ATOM 5915 C C . ILE A 1 712 ? -19.476 9.644 52.317 1.00 90.06 712 ILE A C 1
ATOM 5917 O O . ILE A 1 712 ? -20.588 9.945 51.899 1.00 90.06 712 ILE A O 1
ATOM 5921 N N . THR A 1 713 ? -19.310 9.044 53.499 1.00 89.00 713 THR A N 1
ATOM 5922 C CA . THR A 1 713 ? -20.446 8.619 54.333 1.00 89.00 713 THR A CA 1
ATOM 5923 C C . THR A 1 713 ? -20.819 9.625 55.414 1.00 89.00 713 THR A C 1
ATOM 5925 O O . THR A 1 713 ? -21.901 9.506 55.981 1.00 89.00 713 THR A O 1
ATOM 5928 N N . GLY A 1 714 ? -19.934 10.571 55.746 1.00 88.94 714 GLY A N 1
ATOM 5929 C CA . GLY A 1 714 ? -20.091 11.471 56.893 1.00 88.94 714 GLY A CA 1
ATOM 5930 C C . GLY A 1 714 ? -20.018 10.767 58.254 1.00 88.94 714 GLY A C 1
ATOM 5931 O O . GLY A 1 714 ? -20.271 11.396 59.275 1.00 88.94 714 GLY A O 1
ATOM 5932 N N . ALA A 1 715 ? -19.698 9.469 58.282 1.00 88.75 715 ALA A N 1
ATOM 5933 C CA . ALA A 1 715 ? -19.701 8.662 59.499 1.00 88.75 715 ALA A CA 1
ATOM 5934 C C . ALA A 1 715 ? -18.364 8.769 60.242 1.00 88.75 715 ALA A C 1
ATOM 5936 O O . ALA A 1 715 ? -17.300 8.688 59.625 1.00 88.75 715 ALA A O 1
ATOM 5937 N N . GLU A 1 716 ? -18.420 8.889 61.567 1.00 87.31 716 GLU A N 1
ATOM 5938 C CA . GLU A 1 716 ? -17.239 8.809 62.425 1.00 87.31 716 GLU A CA 1
ATOM 5939 C C . GLU A 1 716 ? -16.900 7.347 62.738 1.00 87.31 716 GLU A C 1
ATOM 5941 O O . GLU A 1 716 ? -17.756 6.554 63.134 1.00 87.31 716 GLU A O 1
ATOM 5946 N N . TYR A 1 717 ? -15.632 6.981 62.552 1.00 88.12 717 TYR A N 1
ATOM 5947 C CA . TYR A 1 717 ? -15.116 5.642 62.832 1.00 88.12 717 TYR A CA 1
ATOM 5948 C C . TYR A 1 717 ? -14.177 5.703 64.036 1.00 88.12 717 TYR A C 1
ATOM 5950 O O . TYR A 1 717 ? -13.361 6.617 64.136 1.00 88.12 717 TYR A O 1
ATOM 5958 N N . LYS A 1 718 ? -14.250 4.709 64.932 1.00 84.00 718 LYS A N 1
ATOM 5959 C CA . LYS A 1 718 ? -13.458 4.689 66.176 1.00 84.00 718 LYS A CA 1
ATOM 5960 C C . LYS A 1 718 ? -11.964 4.446 65.930 1.00 84.00 718 LYS A C 1
ATOM 5962 O O . LYS A 1 718 ? -11.147 4.760 66.787 1.00 84.00 718 LYS A O 1
ATOM 5967 N N . SER A 1 719 ? -11.600 3.873 64.780 1.00 91.88 719 SER A N 1
ATOM 5968 C CA . SER A 1 719 ? -10.206 3.666 64.372 1.00 91.88 719 SER A CA 1
ATOM 5969 C C . SER A 1 719 ? -10.034 3.672 62.849 1.00 91.88 719 SER A C 1
ATOM 5971 O O . SER A 1 719 ? -10.971 3.389 62.095 1.00 91.88 719 SER A O 1
ATOM 5973 N N . THR A 1 720 ? -8.809 3.937 62.384 1.00 87.19 720 THR A N 1
ATOM 5974 C CA . THR A 1 720 ? -8.403 3.864 60.966 1.00 87.19 720 THR A CA 1
ATOM 5975 C C . THR A 1 720 ? -8.640 2.478 60.368 1.00 87.19 720 THR A C 1
ATOM 5977 O O . THR A 1 720 ? -9.111 2.375 59.240 1.00 87.19 720 THR A O 1
ATOM 5980 N N . GLN A 1 721 ? -8.399 1.412 61.139 1.00 89.50 721 GLN A N 1
ATOM 5981 C CA . GLN A 1 721 ? -8.685 0.033 60.724 1.00 89.50 721 GLN A CA 1
ATOM 5982 C C . GLN A 1 721 ? -10.183 -0.216 60.515 1.00 89.50 721 GLN A C 1
ATOM 5984 O O . GLN A 1 721 ? -10.573 -0.908 59.574 1.00 89.50 721 GLN A O 1
ATOM 5989 N N . GLN A 1 722 ? -11.042 0.336 61.379 1.00 91.12 722 GLN A N 1
ATOM 5990 C CA . GLN A 1 722 ? -12.490 0.196 61.229 1.00 91.12 722 GLN A CA 1
ATOM 5991 C C . GLN A 1 722 ? -12.982 0.915 59.965 1.00 91.12 722 GLN A C 1
ATOM 5993 O O . GLN A 1 722 ? -13.774 0.356 59.205 1.00 91.12 722 GLN A O 1
ATOM 5998 N N . ALA A 1 723 ? -12.471 2.123 59.718 1.00 89.62 723 ALA A N 1
ATOM 5999 C CA . ALA A 1 723 ? -12.778 2.900 58.522 1.00 89.62 723 ALA A CA 1
ATOM 6000 C C . ALA A 1 723 ? -12.283 2.202 57.242 1.00 89.62 723 ALA A C 1
ATOM 6002 O O . ALA A 1 723 ? -13.020 2.105 56.263 1.00 89.62 723 ALA A O 1
ATOM 6003 N N . GLU A 1 724 ? -11.074 1.639 57.251 1.00 90.94 724 GLU A N 1
ATOM 6004 C CA . GLU A 1 724 ? -10.554 0.861 56.125 1.00 90.94 724 GLU A CA 1
ATOM 6005 C C . GLU A 1 724 ? -11.411 -0.378 55.831 1.00 90.94 724 GLU A C 1
ATOM 6007 O O . GLU A 1 724 ? -11.759 -0.621 54.676 1.00 90.94 724 GLU A O 1
ATOM 6012 N N . LYS A 1 725 ? -11.809 -1.145 56.856 1.00 90.31 725 LYS A N 1
ATOM 6013 C CA . LYS A 1 725 ? -12.704 -2.300 56.670 1.00 90.31 725 LYS A CA 1
ATOM 6014 C C . LYS A 1 725 ? -14.033 -1.884 56.038 1.00 90.31 725 LYS A C 1
ATOM 6016 O O . LYS A 1 725 ? -14.527 -2.576 55.148 1.00 90.31 725 LYS A O 1
ATOM 6021 N N . ALA A 1 726 ? -14.590 -0.746 56.455 1.00 90.31 726 ALA A N 1
ATOM 6022 C CA . ALA A 1 726 ? -15.800 -0.189 55.859 1.00 90.31 726 ALA A CA 1
ATOM 6023 C C . ALA A 1 726 ? -15.580 0.234 54.395 1.00 90.31 726 ALA A C 1
ATOM 6025 O O . ALA A 1 726 ? -16.393 -0.107 53.535 1.00 90.31 726 ALA A O 1
ATOM 6026 N N . PHE A 1 727 ? -14.459 0.900 54.095 1.00 93.88 727 PHE A N 1
ATOM 6027 C CA . PHE A 1 727 ? -14.069 1.264 52.730 1.00 93.88 727 PHE A CA 1
ATOM 6028 C C . PHE A 1 727 ? -13.954 0.030 51.828 1.00 93.88 727 PHE A C 1
ATOM 6030 O O . PHE A 1 727 ? -14.575 -0.018 50.764 1.00 93.88 727 PHE A O 1
ATOM 6037 N N . ASN A 1 728 ? -13.212 -0.990 52.268 1.00 90.31 728 ASN A N 1
ATOM 6038 C CA . ASN A 1 728 ? -12.994 -2.211 51.497 1.00 90.31 728 ASN A CA 1
ATOM 6039 C C . ASN A 1 728 ? -14.313 -2.969 51.280 1.00 90.31 728 ASN A C 1
ATOM 6041 O O . ASN A 1 728 ? -14.595 -3.398 50.167 1.00 90.31 728 ASN A O 1
ATOM 6045 N N . SER A 1 729 ? -15.171 -3.056 52.302 1.00 87.88 729 SER A N 1
ATOM 6046 C CA . SER A 1 729 ? -16.492 -3.692 52.191 1.00 87.88 729 SER A CA 1
ATOM 6047 C C . SER A 1 729 ? -17.403 -3.017 51.154 1.00 87.88 729 SER A C 1
ATOM 6049 O O . SER A 1 729 ? -18.171 -3.694 50.469 1.00 87.88 729 SER A O 1
ATOM 6051 N N . LEU A 1 730 ? -17.317 -1.687 51.026 1.00 84.69 730 LEU A N 1
ATOM 6052 C CA . LEU A 1 730 ? -18.176 -0.902 50.136 1.00 84.69 730 LEU A CA 1
ATOM 6053 C C . LEU A 1 730 ? -17.650 -0.784 48.704 1.00 84.69 730 LEU A C 1
ATOM 6055 O O . LEU A 1 730 ? -18.455 -0.694 47.773 1.00 84.69 730 LEU A O 1
ATOM 6059 N N . PHE A 1 731 ? -16.330 -0.729 48.519 1.00 86.69 731 PHE A N 1
ATOM 6060 C CA . PHE A 1 731 ? -15.740 -0.331 47.238 1.00 86.69 731 PHE A CA 1
ATOM 6061 C C . PHE A 1 731 ? -14.764 -1.336 46.636 1.00 86.69 731 PHE A C 1
ATOM 6063 O O . PHE A 1 731 ? -14.597 -1.328 45.415 1.00 86.69 731 PHE A O 1
ATOM 6070 N N . VAL A 1 732 ? -14.135 -2.194 47.443 1.00 83.62 732 VAL A N 1
ATOM 6071 C CA . VAL A 1 732 ? -13.183 -3.183 46.931 1.00 83.62 732 VAL A CA 1
ATOM 6072 C C . VAL A 1 732 ? -13.965 -4.413 46.465 1.00 83.62 732 VAL A C 1
ATOM 6074 O O . VAL A 1 732 ? -14.757 -4.969 47.232 1.00 83.62 732 VAL A O 1
ATOM 6077 N N . PRO A 1 733 ? -13.809 -4.838 45.199 1.00 72.12 733 PRO A N 1
ATOM 6078 C CA . PRO A 1 733 ? -14.486 -6.027 44.710 1.00 72.12 733 PRO A CA 1
ATOM 6079 C C . PRO A 1 733 ? -14.022 -7.242 45.517 1.00 72.12 733 PRO A C 1
ATOM 6081 O O . PRO A 1 733 ? -12.828 -7.524 45.593 1.00 72.12 733 PRO A O 1
ATOM 6084 N N . LYS A 1 734 ? -14.968 -7.969 46.122 1.00 69.88 734 LYS A N 1
ATOM 6085 C CA . LYS A 1 734 ? -14.653 -9.236 46.789 1.00 69.88 734 LYS A CA 1
ATOM 6086 C C . LYS A 1 734 ? -14.134 -10.222 45.735 1.00 69.88 734 LYS A C 1
ATOM 6088 O O . LYS A 1 734 ? -14.727 -10.273 44.651 1.00 69.88 734 LYS A O 1
ATOM 6093 N N . PRO A 1 735 ? -13.071 -10.995 46.023 1.00 55.75 735 PRO A N 1
ATOM 6094 C CA . PRO A 1 735 ? -12.692 -12.093 45.148 1.00 55.75 735 PRO A CA 1
ATOM 6095 C C . PRO A 1 735 ? -13.910 -13.011 44.963 1.00 55.75 735 PRO A C 1
ATOM 6097 O O . PRO A 1 735 ? -14.704 -13.156 45.906 1.00 55.75 735 PRO A O 1
ATOM 6100 N N . PRO A 1 736 ? -14.120 -13.578 43.761 1.00 45.16 736 PRO A N 1
ATOM 6101 C CA . PRO A 1 736 ? -15.140 -14.603 43.595 1.00 45.16 736 PRO A CA 1
ATOM 6102 C C . PRO A 1 736 ? -14.878 -15.673 44.658 1.00 45.16 736 PRO A C 1
ATOM 6104 O O . PRO A 1 736 ? -13.735 -16.098 44.816 1.00 45.16 736 PRO A O 1
ATOM 6107 N N . LYS A 1 737 ? -15.903 -16.049 45.439 1.00 39.91 737 LYS A N 1
ATOM 6108 C CA . LYS A 1 737 ? -15.781 -17.224 46.310 1.00 39.91 737 LYS A CA 1
ATOM 6109 C C . LYS A 1 737 ? -15.327 -18.365 45.406 1.00 39.91 737 LYS A C 1
ATOM 6111 O O . LYS A 1 737 ? -16.018 -18.628 44.421 1.00 39.91 737 LYS A O 1
ATOM 6116 N N . GLU A 1 738 ? -14.189 -18.985 45.713 1.00 34.09 738 GLU A N 1
ATOM 6117 C CA . GLU A 1 738 ? -13.871 -20.288 45.143 1.00 34.09 738 GLU A CA 1
ATOM 6118 C C . GLU A 1 738 ? -15.077 -21.172 45.433 1.00 34.09 738 GLU A C 1
ATOM 6120 O O . GLU A 1 738 ? -15.442 -21.413 46.585 1.00 34.09 738 GLU A O 1
ATOM 6125 N N . ILE A 1 739 ? -15.788 -21.529 44.370 1.00 32.91 739 ILE A N 1
ATOM 6126 C CA . ILE A 1 739 ? -16.793 -22.567 44.450 1.00 32.91 739 ILE A CA 1
ATOM 6127 C C . ILE A 1 739 ? -15.949 -23.824 44.571 1.00 32.91 739 ILE A C 1
ATOM 6129 O O . ILE A 1 739 ? -15.374 -24.269 43.577 1.00 32.91 739 ILE A O 1
ATOM 6133 N N . GLU A 1 740 ? -15.794 -24.331 45.795 1.00 31.81 740 GLU A N 1
ATOM 6134 C CA . GLU A 1 740 ? -15.238 -25.663 45.991 1.00 31.81 740 GLU A CA 1
ATOM 6135 C C . GLU A 1 740 ? -16.010 -26.599 45.068 1.00 31.81 740 GLU A C 1
ATOM 6137 O O . GLU A 1 740 ? -17.245 -26.639 45.090 1.00 31.81 740 GLU A O 1
ATOM 6142 N N . SER A 1 741 ? -15.281 -27.276 44.183 1.00 29.75 741 SER A N 1
ATOM 6143 C CA . SER A 1 741 ? -15.872 -28.275 43.303 1.00 29.75 741 SER A CA 1
ATOM 6144 C C . SER A 1 741 ? -16.437 -29.393 44.175 1.00 29.75 741 SER A C 1
ATOM 6146 O O . SER A 1 741 ? -15.732 -30.294 44.617 1.00 29.75 741 SER A O 1
ATOM 6148 N N . HIS A 1 742 ? -17.727 -29.292 44.484 1.00 40.28 742 HIS A N 1
ATOM 6149 C CA . HIS A 1 742 ? -18.457 -30.364 45.123 1.00 40.28 742 HIS A CA 1
ATOM 6150 C C . HIS A 1 742 ? -18.612 -31.468 44.082 1.00 40.28 742 HIS A C 1
ATOM 6152 O O . HIS A 1 742 ? -19.376 -31.330 43.128 1.00 40.28 742 HIS A O 1
ATOM 6158 N N . ILE A 1 743 ? -17.823 -32.529 44.233 1.00 38.12 743 ILE A N 1
ATOM 6159 C CA . ILE A 1 743 ? -18.005 -33.770 43.489 1.00 38.12 743 ILE A CA 1
ATOM 6160 C C . ILE A 1 743 ? -19.231 -34.447 44.111 1.00 38.12 743 ILE A C 1
ATOM 6162 O O . ILE A 1 743 ? -19.142 -34.860 45.271 1.00 38.12 743 ILE A O 1
ATOM 6166 N N . PRO A 1 744 ? -20.368 -34.541 43.397 1.00 35.19 744 PRO A N 1
ATOM 6167 C CA . PRO A 1 744 ? -21.571 -35.131 43.958 1.00 35.19 744 PRO A CA 1
ATOM 6168 C C . PRO A 1 744 ? -21.315 -36.604 44.281 1.00 35.19 744 PRO A C 1
ATOM 6170 O O . PRO A 1 744 ? -20.892 -37.383 43.424 1.00 35.19 744 PRO A O 1
ATOM 6173 N N . THR A 1 745 ? -21.577 -36.993 45.518 1.00 47.12 745 THR A N 1
ATOM 6174 C CA . THR A 1 745 ? -21.621 -38.386 45.955 1.00 47.12 745 THR A CA 1
ATOM 6175 C C . THR A 1 745 ? -23.042 -38.927 45.818 1.00 47.12 745 THR A C 1
ATOM 6177 O O . THR A 1 745 ? -24.018 -38.179 45.788 1.00 47.12 745 THR A O 1
ATOM 6180 N N . LEU A 1 746 ? -23.200 -40.254 45.796 1.00 37.25 746 LEU A N 1
ATOM 6181 C CA . LEU A 1 746 ? -24.525 -40.891 45.752 1.00 37.25 746 LEU A CA 1
ATOM 6182 C C . LEU A 1 746 ? -25.446 -40.463 46.919 1.00 37.25 746 LEU A C 1
ATOM 6184 O O . LEU A 1 746 ? -26.661 -40.596 46.819 1.00 37.25 746 LEU A O 1
ATOM 6188 N N . LYS A 1 747 ? -24.885 -39.938 48.020 1.00 42.97 747 LYS A N 1
ATOM 6189 C CA . LYS A 1 747 ? -25.645 -39.414 49.165 1.00 42.97 747 LYS A CA 1
ATOM 6190 C C . LYS A 1 747 ? -26.271 -38.043 48.896 1.00 42.97 747 LYS A C 1
ATOM 6192 O O . LYS A 1 747 ? -27.293 -37.743 49.505 1.00 42.97 747 LYS A O 1
ATOM 6197 N N . ASP A 1 748 ? -25.726 -37.264 47.963 1.00 38.97 748 ASP A N 1
ATOM 6198 C CA . ASP A 1 748 ? -26.209 -35.915 47.629 1.00 38.97 748 ASP A CA 1
ATOM 6199 C C . ASP A 1 748 ? -27.505 -35.942 46.796 1.00 38.97 748 ASP A C 1
ATOM 6201 O O . ASP A 1 748 ? -28.217 -34.944 46.703 1.00 38.97 748 ASP A O 1
ATOM 6205 N N . PHE A 1 749 ? -27.865 -37.115 46.260 1.00 40.78 749 PHE A N 1
ATOM 6206 C CA . PHE A 1 749 ? -29.124 -37.372 45.550 1.00 40.78 749 PHE A CA 1
ATOM 6207 C C . PHE A 1 749 ? -30.140 -38.182 46.368 1.00 40.78 749 PHE A C 1
ATOM 6209 O O . PHE A 1 749 ? -31.236 -38.468 45.887 1.00 40.78 749 PHE A O 1
ATOM 6216 N N . CYS A 1 750 ? -29.822 -38.525 47.618 1.00 37.47 750 CYS A N 1
ATOM 6217 C CA . CYS A 1 750 ? -30.758 -39.181 48.524 1.00 37.47 750 CYS A CA 1
ATOM 6218 C C . CYS A 1 750 ? -31.548 -38.130 49.315 1.00 37.47 750 CYS A C 1
ATOM 6220 O O . CYS A 1 750 ? -31.309 -37.923 50.507 1.00 37.47 750 CYS A O 1
ATOM 6222 N N . THR A 1 751 ? -32.526 -37.474 48.683 1.00 42.66 751 THR A N 1
ATOM 6223 C CA . THR A 1 751 ? -33.547 -36.705 49.411 1.00 42.66 751 THR A CA 1
ATOM 6224 C C . THR A 1 751 ? -34.431 -37.663 50.206 1.00 42.66 751 THR A C 1
ATOM 6226 O O . THR A 1 751 ? -35.495 -38.100 49.777 1.00 42.66 751 THR A O 1
ATOM 6229 N N . SER A 1 752 ? -33.985 -38.000 51.415 1.00 47.22 752 SER A N 1
ATOM 6230 C CA . SER A 1 752 ? -34.849 -38.590 52.430 1.00 47.22 752 SER A CA 1
ATOM 6231 C C . SER A 1 752 ? -36.015 -37.632 52.689 1.00 47.22 752 SER A C 1
ATOM 6233 O O . SER A 1 752 ? -35.821 -36.534 53.216 1.00 47.22 752 SER A O 1
ATOM 6235 N N . LEU A 1 753 ? -37.237 -38.057 52.348 1.00 53.19 753 LEU A N 1
ATOM 6236 C CA . LEU A 1 753 ? -38.476 -37.306 52.596 1.00 53.19 753 LEU A CA 1
ATOM 6237 C C . LEU A 1 753 ? -38.649 -36.922 54.078 1.00 53.19 753 LEU A C 1
ATOM 6239 O O . LEU A 1 753 ? -39.369 -35.971 54.373 1.00 53.19 753 LEU A O 1
ATOM 6243 N N . LYS A 1 754 ? -37.933 -37.587 55.004 1.00 52.69 754 LYS A N 1
ATOM 6244 C CA . LYS A 1 754 ? -37.922 -37.245 56.436 1.00 52.69 754 LYS A CA 1
ATOM 6245 C C . LYS A 1 754 ? -37.464 -35.811 56.722 1.00 52.69 754 LYS A C 1
ATOM 6247 O O . LYS A 1 754 ? -37.910 -35.256 57.720 1.00 52.69 754 LYS A O 1
ATOM 6252 N N . HIS A 1 755 ? -36.628 -35.214 55.869 1.00 49.84 755 HIS A N 1
ATOM 6253 C CA . HIS A 1 755 ? -36.120 -33.843 56.033 1.00 49.84 755 HIS A CA 1
ATOM 6254 C C . HIS A 1 755 ? -36.765 -32.832 55.072 1.00 49.84 755 HIS A C 1
ATOM 6256 O O . HIS A 1 755 ? -36.245 -31.731 54.897 1.00 49.84 755 HIS A O 1
ATOM 6262 N N . SER A 1 756 ? -37.886 -33.191 54.434 1.00 64.19 756 SER A N 1
ATOM 6263 C CA . SER A 1 756 ? -38.640 -32.255 53.597 1.00 64.19 756 SER A CA 1
ATOM 6264 C C . SER A 1 756 ? -39.052 -31.026 54.411 1.00 64.19 756 SER A C 1
ATOM 6266 O O . SER A 1 756 ? -39.530 -31.151 55.537 1.00 64.19 756 SER A O 1
ATOM 6268 N N . ALA A 1 757 ? -38.940 -29.831 53.827 1.00 61.09 757 ALA A N 1
ATOM 6269 C CA . ALA A 1 757 ? -39.478 -28.614 54.438 1.00 61.09 757 ALA A CA 1
ATOM 6270 C C . ALA A 1 757 ? -41.007 -28.682 54.633 1.00 61.09 757 ALA A C 1
ATOM 6272 O O . ALA A 1 757 ? -41.552 -27.914 55.423 1.00 61.09 757 ALA A O 1
ATOM 6273 N N . PHE A 1 758 ? -41.679 -29.609 53.940 1.00 62.66 758 PHE A N 1
ATOM 6274 C CA . PHE A 1 758 ? -43.102 -29.907 54.085 1.00 62.66 758 PHE A CA 1
ATOM 6275 C C . PHE A 1 758 ? -43.400 -30.940 55.184 1.00 62.66 758 PHE A C 1
ATOM 6277 O O . PHE A 1 758 ? -44.563 -31.206 55.454 1.00 62.66 758 PHE A O 1
ATOM 6284 N N . ASN A 1 759 ? -42.388 -31.500 55.855 1.00 78.56 759 ASN A N 1
ATOM 6285 C CA . ASN A 1 759 ? -42.544 -32.420 56.987 1.00 78.56 759 ASN A CA 1
ATOM 6286 C C . ASN A 1 759 ? -42.719 -31.645 58.311 1.00 78.56 759 ASN A C 1
ATOM 6288 O O . ASN A 1 759 ? -41.962 -31.806 59.266 1.00 78.56 759 ASN A O 1
ATOM 6292 N N . ILE A 1 760 ? -43.693 -30.738 58.322 1.00 79.94 760 ILE A N 1
ATOM 6293 C CA . ILE A 1 760 ? -44.083 -29.893 59.458 1.00 79.94 760 ILE A CA 1
ATOM 6294 C C . ILE A 1 760 ? -45.596 -30.015 59.679 1.00 79.94 760 ILE A C 1
ATOM 6296 O O . ILE A 1 760 ? -46.313 -30.470 58.785 1.00 79.94 760 ILE A O 1
ATOM 6300 N N . GLU A 1 761 ? -46.097 -29.618 60.847 1.00 88.12 761 GLU A N 1
ATOM 6301 C CA . GLU A 1 761 ? -47.546 -29.632 61.090 1.00 88.12 761 GLU A CA 1
ATOM 6302 C C . GLU A 1 761 ? -48.275 -28.581 60.241 1.00 88.12 761 GLU A C 1
ATOM 6304 O O . GLU A 1 761 ? -47.694 -27.569 59.825 1.00 88.12 761 GLU A O 1
ATOM 6309 N N . ILE A 1 762 ? -49.550 -28.833 59.950 1.00 86.62 762 ILE A N 1
ATOM 6310 C CA . ILE A 1 762 ? -50.341 -28.040 59.004 1.00 86.62 762 ILE A CA 1
ATOM 6311 C C . ILE A 1 762 ? -50.484 -26.579 59.463 1.00 86.62 762 ILE A C 1
ATOM 6313 O O . ILE A 1 762 ? -50.430 -25.663 58.640 1.00 86.62 762 ILE A O 1
ATOM 6317 N N . GLU A 1 763 ? -50.535 -26.328 60.773 1.00 88.00 763 GLU A N 1
ATOM 6318 C CA . GLU A 1 763 ? -50.554 -24.985 61.363 1.00 88.00 763 GLU A CA 1
ATOM 6319 C C . GLU A 1 763 ? -49.225 -24.240 61.138 1.00 88.00 763 GLU A C 1
ATOM 6321 O O . GLU A 1 763 ? -49.196 -23.028 60.881 1.00 88.00 763 GLU A O 1
ATOM 6326 N N . GLN A 1 764 ? -48.100 -24.961 61.173 1.00 77.75 764 GLN A N 1
ATOM 6327 C CA . GLN A 1 764 ? -46.779 -24.399 60.875 1.00 77.75 764 GLN A CA 1
ATOM 6328 C C . GLN A 1 764 ? -46.616 -24.098 59.382 1.00 77.75 764 GLN A C 1
ATOM 6330 O O . GLN A 1 764 ? -45.951 -23.130 59.015 1.00 77.75 764 GLN A O 1
ATOM 6335 N N . ALA A 1 765 ? -47.235 -24.891 58.507 1.00 81.19 765 ALA A N 1
ATOM 6336 C CA . ALA A 1 765 ? -47.270 -24.608 57.078 1.00 81.19 765 ALA A CA 1
ATOM 6337 C C . ALA A 1 765 ? -48.151 -23.390 56.753 1.00 81.19 765 ALA A C 1
ATOM 6339 O O . ALA A 1 765 ? -47.753 -22.554 55.942 1.00 81.19 765 ALA A O 1
ATOM 6340 N N . TYR A 1 766 ? -49.300 -23.247 57.422 1.00 80.56 766 TYR A N 1
ATOM 6341 C CA . TYR A 1 766 ? -50.208 -22.111 57.236 1.00 80.56 766 TYR A CA 1
ATOM 6342 C C . TYR A 1 766 ? -49.567 -20.785 57.667 1.00 80.56 766 TYR A C 1
ATOM 6344 O O . TYR A 1 766 ? -49.600 -19.793 56.935 1.00 80.56 766 TYR A O 1
ATOM 6352 N N . SER A 1 767 ? -48.891 -20.779 58.820 1.00 76.69 767 SER A N 1
ATOM 6353 C CA . SER A 1 767 ? -48.189 -19.595 59.341 1.00 76.69 767 SER A CA 1
ATOM 6354 C C . SER A 1 767 ? -46.996 -19.140 58.484 1.00 76.69 767 SER A C 1
ATOM 6356 O O . SER A 1 767 ? -46.561 -17.995 58.604 1.00 76.69 767 SER A O 1
ATOM 6358 N N . ARG A 1 768 ? -46.498 -19.984 57.567 1.00 74.69 768 ARG A N 1
ATOM 6359 C CA . ARG A 1 768 ? -45.440 -19.642 56.594 1.00 74.69 768 ARG A CA 1
ATOM 6360 C C . ARG A 1 768 ? -45.954 -18.951 55.325 1.00 74.69 768 ARG A C 1
ATOM 6362 O O . ARG A 1 768 ? -45.153 -18.597 54.460 1.00 74.69 768 ARG A O 1
ATOM 6369 N N . GLY A 1 769 ? -47.260 -18.698 55.240 1.00 82.75 769 GLY A N 1
ATOM 6370 C CA . GLY A 1 769 ? -47.898 -17.936 54.169 1.00 82.75 769 GLY A CA 1
ATOM 6371 C C . GLY A 1 769 ? -48.587 -18.814 53.124 1.00 82.75 769 GLY A C 1
ATOM 6372 O O . GLY A 1 769 ? -48.219 -19.967 52.907 1.00 82.75 769 GLY A O 1
ATOM 6373 N N . SER A 1 770 ? -49.582 -18.239 52.442 1.00 72.19 770 SER A N 1
ATOM 6374 C CA . SER A 1 770 ? -50.505 -18.958 51.545 1.00 72.19 770 SER A CA 1
ATOM 6375 C C . SER A 1 770 ? -49.805 -19.762 50.452 1.00 72.19 770 SER A C 1
ATOM 6377 O O . SER A 1 770 ? -50.181 -20.892 50.179 1.00 72.19 770 SER A O 1
ATOM 6379 N N . GLN A 1 771 ? -48.734 -19.219 49.874 1.00 67.62 771 GLN A N 1
ATOM 6380 C CA . GLN A 1 771 ? -48.006 -19.887 48.799 1.00 67.62 771 GLN A CA 1
ATOM 6381 C C . GLN A 1 771 ? -47.236 -21.128 49.284 1.00 67.62 771 GLN A C 1
ATOM 6383 O O . GLN A 1 771 ? -47.138 -22.112 48.557 1.00 67.62 771 GLN A O 1
ATOM 6388 N N . PHE A 1 772 ? -46.707 -21.098 50.513 1.00 74.44 772 PHE A N 1
ATOM 6389 C CA . PHE A 1 772 ? -46.072 -22.265 51.132 1.00 74.44 772 PHE A CA 1
ATOM 6390 C C . PHE A 1 772 ? -47.126 -23.298 51.547 1.00 74.44 772 PHE A C 1
ATOM 6392 O O . PHE A 1 772 ? -46.914 -24.498 51.389 1.00 74.44 772 PHE A O 1
ATOM 6399 N N . PHE A 1 773 ? -48.276 -22.826 52.032 1.00 81.94 773 PHE A N 1
ATOM 6400 C CA . PHE A 1 773 ? -49.395 -23.666 52.436 1.00 81.94 773 PHE A CA 1
ATOM 6401 C C . PHE A 1 773 ? -50.034 -24.419 51.260 1.00 81.94 773 PHE A C 1
ATOM 6403 O O . PHE A 1 773 ? -50.275 -25.616 51.364 1.00 81.94 773 PHE A O 1
ATOM 6410 N N . ASP A 1 774 ? -50.231 -23.771 50.111 1.00 76.25 774 ASP A N 1
ATOM 6411 C CA . ASP A 1 774 ? -50.781 -24.425 48.916 1.00 76.25 774 ASP A CA 1
ATOM 6412 C C . ASP A 1 774 ? -49.868 -25.548 48.399 1.00 76.25 774 ASP A C 1
ATOM 6414 O O . ASP A 1 774 ? -50.343 -26.617 48.007 1.00 76.25 774 ASP A O 1
ATOM 6418 N N . GLU A 1 775 ? -48.550 -25.334 48.431 1.00 65.00 775 GLU A N 1
ATOM 6419 C CA . GLU A 1 775 ? -47.561 -26.358 48.076 1.00 65.00 775 GLU A CA 1
ATOM 6420 C C . GLU A 1 775 ? -47.473 -27.465 49.136 1.00 65.00 775 GLU A C 1
ATOM 6422 O O . GLU A 1 775 ? -47.340 -28.634 48.783 1.00 65.00 775 GLU A O 1
ATOM 6427 N N . TYR A 1 776 ? -47.646 -27.136 50.421 1.00 85.75 776 TYR A N 1
ATOM 6428 C CA . TYR A 1 776 ? -47.788 -28.124 51.494 1.00 85.75 776 TYR A CA 1
ATOM 6429 C C . TYR A 1 776 ? -49.005 -29.034 51.268 1.00 85.75 776 TYR A C 1
ATOM 6431 O O . TYR A 1 776 ? -48.881 -30.258 51.328 1.00 85.75 776 TYR A O 1
ATOM 6439 N N . LEU A 1 777 ? -50.168 -28.459 50.944 1.00 81.06 777 LEU A N 1
ATOM 6440 C CA . LEU A 1 777 ? -51.389 -29.218 50.665 1.00 81.06 777 LEU A CA 1
ATOM 6441 C C . LEU A 1 777 ? -51.241 -30.102 49.419 1.00 81.06 777 LEU A C 1
ATOM 6443 O O . LEU A 1 777 ? -51.746 -31.223 49.404 1.00 81.06 777 LEU A O 1
ATOM 6447 N N . ARG A 1 778 ? -50.527 -29.635 48.384 1.00 77.25 778 ARG A N 1
ATOM 6448 C CA . ARG A 1 778 ? -50.191 -30.453 47.204 1.00 77.25 778 ARG A CA 1
ATOM 6449 C C . ARG A 1 778 ? -49.230 -31.586 47.546 1.00 77.25 778 ARG A C 1
ATOM 6451 O O . ARG A 1 778 ? -49.463 -32.715 47.126 1.00 77.25 778 ARG A O 1
ATOM 6458 N N . PHE A 1 779 ? -48.185 -31.298 48.320 1.00 77.88 779 PHE A N 1
ATOM 6459 C CA . PHE A 1 779 ? -47.181 -32.276 48.737 1.00 77.88 779 PHE A CA 1
ATOM 6460 C C . PHE A 1 779 ? -47.809 -33.427 49.537 1.00 77.88 779 PHE A C 1
ATOM 6462 O O . PHE A 1 779 ? -47.501 -34.590 49.281 1.00 77.88 779 PHE A O 1
ATOM 6469 N N . HIS A 1 780 ? -48.749 -33.116 50.435 1.00 81.81 780 HIS A N 1
ATOM 6470 C CA . HIS A 1 780 ? -49.491 -34.102 51.235 1.00 81.81 780 HIS A CA 1
ATOM 6471 C C . HIS A 1 780 ? -50.772 -34.625 50.569 1.00 81.81 780 HIS A C 1
ATOM 6473 O O . HIS A 1 780 ? -51.508 -35.395 51.181 1.00 81.81 780 HIS A O 1
ATOM 6479 N N . LYS A 1 781 ? -51.044 -34.233 49.315 1.00 82.50 781 LYS A N 1
ATOM 6480 C CA . LYS A 1 781 ? -52.240 -34.616 48.537 1.00 82.50 781 LYS A CA 1
ATOM 6481 C C . LYS A 1 781 ? -53.577 -34.320 49.232 1.00 82.50 781 LYS A C 1
ATOM 6483 O O . LYS A 1 781 ? -54.568 -35.008 49.016 1.00 82.50 781 LYS A O 1
ATOM 6488 N N . LEU A 1 782 ? -53.630 -33.260 50.031 1.00 79.19 782 LEU A N 1
ATOM 6489 C CA . LEU A 1 782 ? -54.819 -32.861 50.792 1.00 79.19 782 LEU A CA 1
ATOM 6490 C C . LEU A 1 782 ? -55.845 -32.068 49.953 1.00 79.19 782 LEU A C 1
ATOM 6492 O O . LEU A 1 782 ? -56.923 -31.763 50.449 1.00 79.19 782 LEU A O 1
ATOM 6496 N N . ASN A 1 783 ? -55.534 -31.752 48.686 1.00 64.19 783 ASN A N 1
ATOM 6497 C CA . ASN A 1 783 ? -56.357 -30.914 47.795 1.00 64.19 783 ASN A CA 1
ATOM 6498 C C . ASN A 1 783 ? -56.984 -31.648 46.587 1.00 64.19 783 ASN A C 1
ATOM 6500 O O . ASN A 1 783 ? -57.514 -30.998 45.683 1.00 64.19 783 ASN A O 1
ATOM 6504 N N . GLU A 1 784 ? -56.956 -32.980 46.530 1.00 54.88 784 GLU A N 1
ATOM 6505 C CA . GLU A 1 784 ? -57.574 -33.711 45.416 1.00 54.88 784 GLU A CA 1
ATOM 6506 C C . GLU A 1 784 ? -59.059 -34.009 45.687 1.00 54.88 784 GLU A C 1
ATOM 6508 O O . GLU A 1 784 ? -59.411 -34.967 46.367 1.00 54.88 784 GLU A O 1
ATOM 6513 N N . THR A 1 785 ? -59.953 -33.204 45.102 1.00 51.12 785 THR A N 1
ATOM 6514 C CA . THR A 1 785 ? -61.321 -33.656 44.785 1.00 51.12 785 THR A CA 1
ATOM 6515 C C . THR A 1 785 ? -61.347 -34.236 43.363 1.00 51.12 785 THR A C 1
ATOM 6517 O O . THR A 1 785 ? -60.771 -33.635 42.449 1.00 51.12 785 THR A O 1
ATOM 6520 N N . PRO A 1 786 ? -61.994 -35.395 43.129 1.00 45.06 786 PRO A N 1
ATOM 6521 C CA . PRO A 1 786 ? -61.919 -36.095 41.849 1.00 45.06 786 PRO A CA 1
ATOM 6522 C C . PRO A 1 786 ? -62.760 -35.383 40.778 1.00 45.06 786 PRO A C 1
ATOM 6524 O O . PRO A 1 786 ? -63.959 -35.170 40.953 1.00 45.06 786 PRO A O 1
ATOM 6527 N N . LYS A 1 787 ? -62.150 -35.034 39.637 1.00 40.66 787 LYS A N 1
ATOM 6528 C CA . LYS A 1 787 ? -62.858 -34.478 38.470 1.00 40.66 787 LYS A CA 1
ATOM 6529 C C . LYS A 1 787 ? -63.087 -35.543 37.397 1.00 40.66 787 LYS A C 1
ATOM 6531 O O . LYS A 1 787 ? -62.147 -36.043 36.787 1.00 40.66 787 LYS A O 1
ATOM 6536 N N . THR A 1 788 ? -64.358 -35.834 37.137 1.00 34.81 788 THR A N 1
ATOM 6537 C CA . THR A 1 788 ? -64.865 -36.630 36.009 1.00 34.81 788 THR A CA 1
ATOM 6538 C C . THR A 1 788 ? -64.643 -35.948 34.656 1.00 34.81 788 THR A C 1
ATOM 6540 O O . THR A 1 788 ? -64.880 -34.751 34.495 1.00 34.81 788 THR A O 1
ATOM 6543 N N . VAL A 1 789 ? -64.238 -36.749 33.670 1.00 42.88 789 VAL A N 1
ATOM 6544 C CA . VAL A 1 789 ? -63.952 -36.371 32.277 1.00 42.88 789 VAL A CA 1
ATOM 6545 C C . VAL A 1 789 ? -65.220 -36.451 31.414 1.00 42.88 789 VAL A C 1
ATOM 6547 O O . VAL A 1 789 ? -65.981 -37.410 31.523 1.00 42.88 789 VAL A O 1
ATOM 6550 N N . LYS A 1 790 ? -65.401 -35.510 30.475 1.00 31.88 790 LYS A N 1
ATOM 6551 C CA . LYS A 1 790 ? -66.188 -35.731 29.246 1.00 31.88 790 LYS A CA 1
ATOM 6552 C C . LYS A 1 790 ? -65.408 -35.259 28.017 1.00 31.88 790 LYS A C 1
ATOM 6554 O O . LYS A 1 790 ? -64.869 -34.158 28.000 1.00 31.88 790 LYS A O 1
ATOM 6559 N N . ALA A 1 791 ? -65.359 -36.131 27.013 1.00 43.78 791 ALA A N 1
ATOM 6560 C CA . ALA A 1 791 ? -64.668 -35.960 25.739 1.00 43.78 791 ALA A CA 1
ATOM 6561 C C . ALA A 1 791 ? -65.504 -35.174 24.713 1.00 43.78 791 ALA A C 1
ATOM 6563 O O . ALA A 1 791 ? -66.734 -35.236 24.738 1.00 43.78 791 ALA A O 1
ATOM 6564 N N . LEU A 1 792 ? -64.837 -34.517 23.756 1.00 31.95 792 LEU A N 1
ATOM 6565 C CA . LEU A 1 792 ? -65.463 -33.940 22.562 1.00 31.95 792 LEU A CA 1
ATOM 6566 C C . LEU A 1 792 ? -64.629 -34.206 21.295 1.00 31.95 792 LEU A C 1
ATOM 6568 O O . LEU A 1 792 ? -63.401 -34.193 21.318 1.00 31.95 792 LEU A O 1
ATOM 6572 N N . LYS A 1 793 ? -65.375 -34.506 20.224 1.00 38.41 793 LYS A N 1
ATOM 6573 C CA . LYS A 1 793 ? -65.009 -34.962 18.868 1.00 38.41 793 LYS A CA 1
ATOM 6574 C C . LYS A 1 793 ? -64.353 -33.869 17.991 1.00 38.41 793 LYS A C 1
ATOM 6576 O O . LYS A 1 793 ? -64.501 -32.690 18.303 1.00 38.41 793 LYS A O 1
ATOM 6581 N N . PRO A 1 794 ? -63.705 -34.234 16.861 1.00 50.94 794 PRO A N 1
ATOM 6582 C CA . PRO A 1 794 ? -62.993 -33.293 15.992 1.00 50.94 794 PRO A CA 1
ATOM 6583 C C . PRO A 1 794 ? -63.925 -32.557 15.013 1.00 50.94 794 PRO A C 1
ATOM 6585 O O . PRO A 1 794 ? -64.860 -33.162 14.485 1.00 50.94 794 PRO A O 1
ATOM 6588 N N . LYS A 1 795 ? -63.630 -31.283 14.710 1.00 34.41 795 LYS A N 1
ATOM 6589 C CA . LYS A 1 795 ? -64.113 -30.573 13.511 1.00 34.41 795 LYS A CA 1
ATOM 6590 C C . LYS A 1 795 ? -63.053 -29.610 12.957 1.00 34.41 795 LYS A C 1
ATOM 6592 O O . LYS A 1 795 ? -62.366 -28.923 13.707 1.00 34.41 795 LYS A O 1
ATOM 6597 N N . THR A 1 796 ? -62.957 -29.642 11.633 1.00 42.28 796 THR A N 1
ATOM 6598 C CA . THR A 1 796 ? -62.194 -28.825 10.678 1.00 42.28 796 THR A CA 1
ATOM 6599 C C . THR A 1 796 ? -62.371 -27.318 10.888 1.00 42.28 796 THR A C 1
ATOM 6601 O O . THR A 1 796 ? -63.456 -26.876 11.258 1.00 42.28 796 THR A O 1
ATOM 6604 N N . ILE A 1 797 ? -61.320 -26.533 10.620 1.00 35.75 797 ILE A N 1
ATOM 6605 C CA . ILE A 1 797 ? -61.365 -25.063 10.612 1.00 35.75 797 ILE A CA 1
ATOM 6606 C C . ILE A 1 797 ? -60.942 -24.567 9.225 1.00 35.75 797 ILE A C 1
ATOM 6608 O O . ILE A 1 797 ? -59.829 -24.857 8.784 1.00 35.75 797 ILE A O 1
ATOM 6612 N N . ASP A 1 798 ? -61.847 -23.833 8.575 1.00 37.03 798 ASP A N 1
ATOM 6613 C CA . ASP A 1 798 ? -61.621 -23.045 7.360 1.00 37.03 798 ASP A CA 1
ATOM 6614 C C . ASP A 1 798 ? -60.780 -21.793 7.652 1.00 37.03 798 ASP A C 1
ATOM 6616 O O . ASP A 1 798 ? -60.875 -21.186 8.722 1.00 37.03 798 ASP A O 1
ATOM 6620 N N . PHE A 1 799 ? -59.965 -21.384 6.677 1.00 34.03 799 PHE A N 1
ATOM 6621 C CA . PHE A 1 799 ? -59.170 -20.158 6.752 1.00 34.03 799 PHE A CA 1
ATOM 6622 C C . PHE A 1 799 ? -60.017 -18.916 6.428 1.00 34.03 799 PHE A C 1
ATOM 6624 O O . PHE A 1 799 ? -60.735 -18.924 5.428 1.00 34.03 799 PHE A O 1
ATOM 6631 N N . PRO A 1 800 ? -59.889 -17.812 7.186 1.00 37.44 800 PRO A N 1
ATOM 6632 C CA . PRO A 1 800 ? -60.470 -16.535 6.791 1.00 37.44 800 PRO A CA 1
ATOM 6633 C C . PRO A 1 800 ? -59.632 -15.851 5.696 1.00 37.44 800 PRO A C 1
ATOM 6635 O O . PRO A 1 800 ? -58.406 -15.762 5.797 1.00 37.44 800 PRO A O 1
ATOM 6638 N N . GLN A 1 801 ? -60.314 -15.352 4.659 1.00 36.22 801 GLN A N 1
ATOM 6639 C CA . GLN A 1 801 ? -59.767 -14.432 3.659 1.00 36.22 801 GLN A CA 1
ATOM 6640 C C . GLN A 1 801 ? -59.483 -13.057 4.286 1.00 36.22 801 GLN A C 1
ATOM 6642 O O . GLN A 1 801 ? -60.245 -12.575 5.122 1.00 36.22 801 GLN A O 1
ATOM 6647 N N . LEU A 1 802 ? -58.372 -12.445 3.872 1.00 34.91 802 LEU A N 1
ATOM 6648 C CA . LEU A 1 802 ? -57.970 -11.083 4.228 1.00 34.91 802 LEU A CA 1
ATOM 6649 C C . LEU A 1 802 ? -58.587 -10.088 3.237 1.00 34.91 802 LEU A C 1
ATOM 6651 O O . LEU A 1 802 ? -58.403 -10.255 2.033 1.00 34.91 802 LEU A O 1
ATOM 6655 N N . ASP A 1 803 ? -59.251 -9.057 3.758 1.00 33.81 803 ASP A N 1
ATOM 6656 C CA . ASP A 1 803 ? -59.763 -7.910 2.999 1.00 33.81 803 ASP A CA 1
ATOM 6657 C C . ASP A 1 803 ? -58.919 -6.655 3.312 1.00 33.81 803 ASP A C 1
ATOM 6659 O O . ASP A 1 803 ? -58.498 -6.463 4.457 1.00 33.81 803 ASP A O 1
ATOM 6663 N N . PHE A 1 804 ? -58.608 -5.851 2.291 1.00 41.56 804 PHE A N 1
ATOM 6664 C CA . PHE A 1 804 ? -57.543 -4.831 2.279 1.00 41.56 804 PHE A CA 1
ATOM 6665 C C . PHE A 1 804 ? -58.038 -3.374 2.135 1.00 41.56 804 PHE A C 1
ATOM 6667 O O . PHE A 1 804 ? -57.220 -2.501 1.853 1.00 41.56 804 PHE A O 1
ATOM 6674 N N . ASP A 1 805 ? -59.317 -3.079 2.389 1.00 37.84 805 ASP A N 1
ATOM 6675 C CA . ASP A 1 805 ? -59.918 -1.775 2.040 1.00 37.84 805 ASP A CA 1
ATOM 6676 C C . ASP A 1 805 ? -60.384 -0.864 3.202 1.00 37.84 805 ASP A C 1
ATOM 6678 O O . ASP A 1 805 ? -61.217 0.009 2.985 1.00 37.84 805 ASP A O 1
ATOM 6682 N N . ASP A 1 806 ? -59.813 -0.941 4.412 1.00 32.97 806 ASP A N 1
ATOM 6683 C CA . ASP A 1 806 ? -60.130 0.040 5.476 1.00 32.97 806 ASP A CA 1
ATOM 6684 C C . ASP A 1 806 ? -58.887 0.629 6.171 1.00 32.97 806 ASP A C 1
ATOM 6686 O O . ASP A 1 806 ? -58.539 0.323 7.315 1.00 32.97 806 ASP A O 1
ATOM 6690 N N . TRP A 1 807 ? -58.229 1.551 5.462 1.00 31.47 807 TRP A N 1
ATOM 6691 C CA . TRP A 1 807 ? -57.367 2.585 6.042 1.00 31.47 807 TRP A CA 1
ATOM 6692 C C . TRP A 1 807 ? -57.815 3.953 5.501 1.00 31.47 807 TRP A C 1
ATOM 6694 O O . TRP A 1 807 ? -57.535 4.298 4.353 1.00 31.47 807 TRP A O 1
ATOM 6704 N N . LYS A 1 808 ? -58.535 4.720 6.331 1.00 32.53 808 LYS A N 1
ATOM 6705 C CA . LYS A 1 808 ? -58.744 6.167 6.169 1.00 32.53 808 LYS A CA 1
ATOM 6706 C C . LYS A 1 808 ? -57.906 6.933 7.178 1.00 32.53 808 LYS A C 1
ATOM 6708 O O . LYS A 1 808 ? -57.884 6.502 8.355 1.00 32.53 808 LYS A O 1
#

Foldseek 3Di:
DDDDPDDLPQADPLLDAPQDLDPVLLVLLVVCQDPCLVVVLVQLLQFEAFPAPVDDGRRLNVNLSSLLSCCVRAWADPPDDDDSVCSGLLNSQQQCLLAPPFLWAFQEHDWDAHDHTDDDPCSVVSNLSSLLSVLSNDPLALDDVLLVQLVCCLQPVDGDDLVPHPDDSVLSVVSSVVLVVLVPDPPRPPDDDSNQLSSLLSNLSVLQSCLQVVHDPVNWDWDADLLFIDTSNQVHRPLSNLSYRTWKKKKFKQLLVLLVLCVVQVNQCSVQLQVLQCVVVVDDSVVSSVVLVVLLQCLVPDDLVRQLVVVVSSVDDSRSSNVSSCLSNDPDGNVSVSQNVLNVQVVQQCVQQVVSSWDDHRRMIMHGCSVDDDGPQAGPVRSIGIDMDTSYHRDFDWDKDFAPDDAPDPFDKLADDLPDPLCVPFDFKDWPDAAPFPDDDPRDTHGPDKTKMWGLIDTLADDDDPVRVLLSLLLSQLSRCVRNVHHDDLVSNLVSLSVSSNRHRMTTRSVNSSVVNVVDDRDPVSTDIDMDDCVVVVVVPPVDPVSVVVVVVVVVLLVLLLVLLVVLLVVLQVCVVVVNLDQDDDDDPDDCLSCLLVVLLSQVSNCLQPVDRDPPDDDDDDPDDVVVVCVVVVVPDPPPDDDPVVVVVVVVVVVVVVVVVVVVVVSSVVSVLLSLLVSVVSCQLNVDDHDPVRDHDVVSNLQVQLVSQCVRPVDDDPDSVRSNVVSCVVRGDDDPPPPPPPPDDPVNPPPPVCPDPLVDDLVVQVVVDDVSNVVSCVVVVVPDDDDDDDDDDDDDDDDDDDDDPDDD

Sequence (808 aa):
MSVKASQKAFISHYIKLDFFNNSNLKTDIQNRISNESEINFQKALENIQGDNKETKGVPFSELALLAMAYFFERIFPENVPLKDSDYCINSVKGYFDACNNTPYTPIYEIDTTYHKLRDTALFRACYLIIQSAWFFNSEHFGRHQYLEYASHYIRTGEQLPVNKYQYDKGDLFRKYARIDEKRNTKHHPKGEPAFKFVEQWYYYILYLVCKELEIPTNHFKTTLKDFREYNPLTKCPKILRAETPFKVIECDIKSAFPSFLDLQTGSRIKDEVYTNLMERKNINRSDAKVLFNSHLNSGKYKTKEQIKNFLIECGYTATPANEITKYTNGKIKFIVHMSELEQCAIQDFIETNTLKNAVRLHDSVLFIDSGMKDLNLKAENGLIEFGMSVLKKPVFSNSFGYSNKSLRFAYISSVPPATNEDFKNLIRKQVLTRPKVKGEANGFKFYTEKYEYISASFDLNQKYSFEEFIFNCREMVSTLNYLNGKPISKTLLYLILSHIRQNSNVIFNLRFLYRELLKQRTRIDDVITRQRDFELTESLTFKRKIDFLNALNKARGEVNKKVRLKHLFRTLEKRVSKQDFSFIDYKMKGKAKTNELAKTIMLRINVLITGKIRNTYAQNANTNPLYSIIYKEGTNYRFEHHKKANKHRLIQRKIQAYEKELLRVNRLINNRETVIQYLFILAELTGLEIDQSIKANPETIQKEKAFLIQQITGAEYKSTQQAEKAFNSLFVPKPPKEIESHIPTLKDFCTSLKHSAFNIEIEQAYSRGSQFFDEYLRFHKLNETPKTVKALKPKTIDFPQLDFDDWK